Protein AF-A0AA35ZVD7-F1 (afdb_monomer_lite)

InterPro domains:
  IPR004254 AdipoR/Haemolysin-III-related [PF03006] (56-273)
  IPR007244 NAA35-like [PTHR21373] (325-1033)
  IPR057982 NAA35-like, TPR repeats [PF25789] (661-1029)
  IPR057983 NAA35-like, N-terminal [PF04112] (349-490)

Radius of gyration: 40.8 Å; chains: 1; bounding box: 111×125×121 Å

Structure (mmCIF, N/CA/C/O backbone):
data_AF-A0AA35ZVD7-F1
#
_entry.id   AF-A0AA35ZVD7-F1
#
loop_
_atom_site.group_PDB
_atom_site.id
_atom_site.type_symbol
_atom_site.label_atom_id
_atom_site.label_alt_id
_atom_site.label_comp_id
_atom_site.label_asym_id
_atom_site.label_entity_id
_atom_site.label_seq_id
_atom_site.pdbx_PDB_ins_code
_atom_site.Cartn_x
_atom_site.Cartn_y
_atom_site.Cartn_z
_atom_site.occupancy
_atom_site.B_iso_or_equiv
_atom_site.auth_seq_id
_atom_site.auth_comp_id
_atom_site.auth_asym_id
_atom_site.auth_atom_id
_atom_site.pdbx_PDB_model_num
ATOM 1 N N . MET A 1 1 ? -14.510 86.264 -6.634 1.00 28.19 1 MET A N 1
ATOM 2 C CA . MET A 1 1 ? -15.095 85.930 -5.329 1.00 28.19 1 MET A CA 1
ATOM 3 C C . MET A 1 1 ? -15.800 84.609 -5.519 1.00 28.19 1 MET A C 1
ATOM 5 O O . MET A 1 1 ? -16.513 84.495 -6.506 1.00 28.19 1 MET A O 1
ATOM 9 N N . ASP A 1 2 ? -15.411 83.660 -4.677 1.00 25.95 2 ASP A N 1
ATOM 10 C CA . ASP A 1 2 ? -15.998 82.373 -4.293 1.00 25.95 2 ASP A CA 1
ATOM 11 C C . ASP A 1 2 ? -17.153 81.726 -5.066 1.00 25.95 2 ASP A C 1
ATOM 13 O O . ASP A 1 2 ? -18.082 82.364 -5.548 1.00 25.95 2 ASP A O 1
ATOM 17 N N . GLU A 1 3 ? -17.037 80.394 -5.081 1.00 31.12 3 GLU A N 1
ATOM 18 C CA . GLU A 1 3 ? -18.076 79.380 -4.863 1.00 31.12 3 GLU A CA 1
ATOM 19 C C . GLU A 1 3 ? -19.542 79.811 -5.010 1.00 31.12 3 GLU A C 1
ATOM 21 O O . GLU A 1 3 ? -20.066 80.603 -4.233 1.00 31.12 3 GLU A O 1
ATOM 26 N N . THR A 1 4 ? -20.269 79.133 -5.902 1.00 28.36 4 THR A N 1
ATOM 27 C CA . THR A 1 4 ? -21.246 78.101 -5.493 1.00 28.36 4 THR A CA 1
ATOM 28 C C . THR A 1 4 ? -21.819 77.356 -6.710 1.00 28.36 4 THR A C 1
ATOM 30 O O . THR A 1 4 ? -22.238 77.949 -7.698 1.00 28.36 4 THR A O 1
ATOM 33 N N . GLU A 1 5 ? -21.713 76.028 -6.607 1.00 33.56 5 GLU A N 1
ATOM 34 C CA . GLU A 1 5 ? -22.458 74.899 -7.193 1.00 33.56 5 GLU A CA 1
ATOM 35 C C . GLU A 1 5 ? -23.490 75.118 -8.316 1.00 33.56 5 GLU A C 1
ATOM 37 O O . GLU A 1 5 ? -24.413 75.902 -8.165 1.00 33.56 5 GLU A O 1
ATOM 42 N N . PHE A 1 6 ? -23.454 74.258 -9.351 1.00 29.22 6 PHE A N 1
ATOM 43 C CA . PHE A 1 6 ? -24.623 73.448 -9.752 1.00 29.22 6 PHE A CA 1
ATOM 44 C C . PHE A 1 6 ? -24.225 72.237 -10.633 1.00 29.22 6 PHE A C 1
ATOM 46 O O . PHE A 1 6 ? -23.648 72.363 -11.710 1.00 29.22 6 PHE A O 1
ATOM 53 N N . LEU A 1 7 ? -24.552 71.058 -10.101 1.00 28.48 7 LEU A N 1
ATOM 54 C CA . LEU A 1 7 ? -24.680 69.704 -10.661 1.00 28.48 7 LEU A CA 1
ATOM 55 C C . LEU A 1 7 ? -24.665 69.520 -12.199 1.00 28.48 7 LEU A C 1
ATOM 57 O O . LEU A 1 7 ? -25.616 69.886 -12.883 1.00 28.48 7 LEU A O 1
ATOM 61 N N . ASN A 1 8 ? -23.653 68.796 -12.703 1.00 26.61 8 ASN A N 1
ATOM 62 C CA . ASN A 1 8 ? -23.820 67.567 -13.508 1.00 26.61 8 ASN A CA 1
ATOM 63 C C . ASN A 1 8 ? -22.451 66.958 -13.871 1.00 26.61 8 ASN A C 1
ATOM 65 O O . ASN A 1 8 ? -21.873 67.238 -14.919 1.00 26.61 8 ASN A O 1
ATOM 69 N N . SER A 1 9 ? -21.930 66.081 -13.013 1.00 36.81 9 SER A N 1
ATOM 70 C CA . SER A 1 9 ? -20.826 65.188 -13.373 1.00 36.81 9 SER A CA 1
ATOM 71 C C . SER A 1 9 ? -20.888 63.909 -12.551 1.00 36.81 9 SER A C 1
ATOM 73 O O . SER A 1 9 ? -20.740 63.961 -11.333 1.00 36.81 9 SER A O 1
ATOM 75 N N . SER A 1 10 ? -21.041 62.761 -13.206 1.00 28.06 10 SER A N 1
ATOM 76 C CA . SER A 1 10 ? -20.527 61.482 -12.704 1.00 28.06 10 SER A CA 1
ATOM 77 C C . SER A 1 10 ? -20.403 60.482 -13.877 1.00 28.06 10 SER A C 1
ATOM 79 O O . SER A 1 10 ? -20.998 60.721 -14.928 1.00 28.06 10 SER A O 1
ATOM 81 N N . PRO A 1 11 ? -19.528 59.466 -13.785 1.00 47.19 11 PRO A N 1
ATOM 82 C CA . PRO A 1 11 ? -18.346 59.357 -14.644 1.00 47.19 11 PRO A CA 1
ATOM 83 C C . PRO A 1 11 ? -18.319 58.032 -15.431 1.00 47.19 11 PRO A C 1
ATOM 85 O O . PRO A 1 11 ? -19.224 57.224 -15.272 1.00 47.19 11 PRO A O 1
ATOM 88 N N . THR A 1 12 ? -17.264 57.822 -16.237 1.00 31.09 12 THR A N 1
ATOM 89 C CA . THR A 1 12 ? -16.714 56.561 -16.827 1.00 31.09 12 THR A CA 1
ATOM 90 C C . THR A 1 12 ? -16.423 56.775 -18.322 1.00 31.09 12 THR A C 1
ATOM 92 O O . THR A 1 12 ? -17.216 57.372 -19.031 1.00 31.09 12 THR A O 1
ATOM 95 N N . GLU A 1 13 ? -15.299 56.414 -18.935 1.00 32.09 13 GLU A N 1
ATOM 96 C CA . GLU A 1 13 ? -14.063 55.740 -18.544 1.00 32.09 13 GLU A CA 1
ATOM 97 C C . GLU A 1 13 ? -13.020 56.112 -19.622 1.00 32.09 13 GLU A C 1
ATOM 99 O O . GLU A 1 13 ? -13.260 55.939 -20.820 1.00 32.09 13 GLU A O 1
ATOM 104 N N . LYS A 1 14 ? -11.841 56.615 -19.241 1.00 36.50 14 LYS A N 1
ATOM 105 C CA . LYS A 1 14 ? -10.710 56.752 -20.174 1.00 36.50 14 LYS A CA 1
ATOM 106 C C . LYS A 1 14 ? -10.025 55.387 -20.319 1.00 36.50 14 LYS A C 1
ATOM 108 O O . LYS A 1 14 ? -9.198 55.032 -19.486 1.00 36.50 14 LYS A O 1
ATOM 113 N N . LYS A 1 15 ? -10.320 54.638 -21.389 1.00 37.03 15 LYS A N 1
ATOM 114 C CA . LYS A 1 15 ? -9.547 53.440 -21.772 1.00 37.03 15 LYS A CA 1
ATOM 115 C C . LYS A 1 15 ? -8.160 53.840 -22.293 1.00 37.03 15 LYS A C 1
ATOM 117 O O . LYS A 1 15 ? -8.038 54.525 -23.308 1.00 37.03 15 LYS A O 1
ATOM 122 N N . GLY A 1 16 ? -7.114 53.405 -21.590 1.00 35.59 16 GLY A N 1
ATOM 123 C CA . GLY A 1 16 ? -5.718 53.556 -22.002 1.00 35.59 16 GLY A CA 1
ATOM 124 C C . GLY A 1 16 ? -5.433 52.827 -23.320 1.00 35.59 16 GLY A C 1
ATOM 125 O O . GLY A 1 16 ? -5.733 51.646 -23.469 1.00 35.59 16 GLY A O 1
ATOM 126 N N . ARG A 1 17 ? -4.861 53.541 -24.296 1.00 40.31 17 ARG A N 1
ATOM 127 C CA . ARG A 1 17 ? -4.419 52.998 -25.591 1.00 40.31 17 ARG A CA 1
ATOM 128 C C . ARG A 1 17 ? -3.200 52.085 -25.402 1.00 40.31 17 ARG A C 1
ATOM 130 O O . ARG A 1 17 ? -2.140 52.568 -25.005 1.00 40.31 17 ARG A O 1
ATOM 137 N N . ASN A 1 18 ? -3.322 50.806 -25.769 1.00 44.69 18 ASN A N 1
ATOM 138 C CA . ASN A 1 18 ? -2.170 49.931 -26.014 1.00 44.69 18 ASN A CA 1
ATOM 139 C C . ASN A 1 18 ? -1.314 50.530 -27.141 1.00 44.69 18 ASN A C 1
ATOM 141 O O . ASN A 1 18 ? -1.827 50.819 -28.220 1.00 44.69 18 ASN A O 1
ATOM 145 N N . LYS A 1 19 ? -0.014 50.731 -26.891 1.00 56.06 19 LYS A N 1
ATOM 146 C CA . LYS A 1 19 ? 0.906 51.418 -27.817 1.00 56.06 19 LYS A CA 1
ATOM 147 C C . LYS A 1 19 ? 1.188 50.665 -29.132 1.00 56.06 19 LYS A C 1
ATOM 149 O O . LYS A 1 19 ? 1.753 51.281 -30.025 1.00 56.06 19 LYS A O 1
ATOM 154 N N . PHE A 1 20 ? 0.769 49.402 -29.278 1.00 67.62 20 PHE A N 1
ATOM 155 C CA . PHE A 1 20 ? 0.958 48.590 -30.491 1.00 67.62 20 PHE A CA 1
ATOM 156 C C . PHE A 1 20 ? -0.209 47.594 -30.681 1.00 67.62 20 PHE A C 1
ATOM 158 O O . PHE A 1 20 ? -0.168 46.499 -30.118 1.00 67.62 20 PHE A O 1
ATOM 165 N N . PRO A 1 21 ? -1.289 47.961 -31.398 1.00 76.62 21 PRO A N 1
ATOM 166 C CA . PRO A 1 21 ? -2.411 47.058 -31.655 1.00 76.62 21 PRO A CA 1
ATOM 167 C C . PRO A 1 21 ? -2.059 45.995 -32.709 1.00 76.62 21 PRO A C 1
ATOM 169 O O . PRO A 1 21 ? -1.256 46.241 -33.608 1.00 76.62 21 PRO A O 1
ATOM 172 N N . LEU A 1 22 ? -2.677 44.816 -32.599 1.00 84.81 22 LEU A N 1
ATOM 173 C CA . LEU A 1 22 ? -2.653 43.802 -33.655 1.00 84.81 22 LEU A CA 1
ATOM 174 C C . LEU A 1 22 ? -3.638 44.189 -34.762 1.00 84.81 22 LEU A C 1
ATOM 176 O O . LEU A 1 22 ? -4.747 44.636 -34.467 1.00 84.81 22 LEU A O 1
ATOM 180 N N . LEU A 1 23 ? -3.230 43.998 -36.012 1.00 84.69 23 LEU A N 1
ATOM 181 C CA . LEU A 1 23 ? -3.946 44.471 -37.195 1.00 84.69 23 LEU A CA 1
ATOM 182 C C . LEU A 1 23 ? -4.784 43.371 -37.853 1.00 84.69 23 LEU A C 1
ATOM 184 O O . LEU A 1 23 ? -4.525 42.169 -37.685 1.00 84.69 23 LEU A O 1
ATOM 188 N N . ARG A 1 24 ? -5.778 43.798 -38.633 1.00 83.38 24 ARG A N 1
ATOM 189 C CA . ARG A 1 24 ? -6.514 42.940 -39.574 1.00 83.38 24 ARG A CA 1
ATOM 190 C C . ARG A 1 24 ? -5.778 42.810 -40.906 1.00 83.38 24 ARG A C 1
ATOM 192 O O . ARG A 1 24 ? -4.927 43.637 -41.227 1.00 83.38 24 ARG A O 1
ATOM 199 N N . TYR A 1 25 ? -6.114 41.791 -41.697 1.00 82.06 25 TYR A N 1
ATOM 200 C CA . TYR A 1 25 ? -5.490 41.558 -43.005 1.00 82.06 25 TYR A CA 1
ATOM 201 C C . TYR A 1 25 ? -5.606 42.776 -43.932 1.00 82.06 25 TYR A C 1
ATOM 203 O O . TYR A 1 25 ? -4.651 43.127 -44.626 1.00 82.06 25 TYR A O 1
ATOM 211 N N . GLU A 1 26 ? -6.748 43.466 -43.918 1.00 84.50 26 GLU A N 1
ATOM 212 C CA . GLU A 1 26 ? -6.998 44.627 -44.776 1.00 84.50 26 GLU A CA 1
ATOM 213 C C . GLU A 1 26 ? -6.080 45.813 -44.437 1.00 84.50 26 GLU A C 1
ATOM 215 O O . GLU A 1 26 ? -5.682 46.557 -45.340 1.00 84.50 26 GLU A O 1
ATOM 220 N N . GLU A 1 27 ? -5.706 45.936 -43.160 1.00 84.25 27 GLU A N 1
ATOM 221 C CA . GLU A 1 27 ? -4.898 47.014 -42.574 1.00 84.25 27 GLU A CA 1
ATOM 222 C C . GLU A 1 27 ? -3.385 46.810 -42.774 1.00 84.25 27 GLU A C 1
ATOM 224 O O . GLU A 1 27 ? -2.593 47.706 -42.479 1.00 84.25 27 GLU A O 1
ATOM 229 N N . LEU A 1 28 ? -2.962 45.647 -43.283 1.00 83.44 28 LEU A N 1
ATOM 230 C CA . LEU A 1 28 ? -1.552 45.345 -43.518 1.00 83.44 28 LEU A CA 1
ATOM 231 C C . LEU A 1 28 ? -0.959 46.157 -44.683 1.00 83.44 28 LEU A C 1
ATOM 233 O O . LEU A 1 28 ? -1.614 46.345 -45.716 1.00 83.44 28 LEU A O 1
ATOM 237 N N . PRO A 1 29 ? 0.331 46.526 -44.602 1.00 85.00 29 PRO A N 1
ATOM 238 C CA . PRO A 1 29 ? 1.085 46.974 -45.763 1.00 85.00 29 PRO A CA 1
ATOM 239 C C . PRO A 1 29 ? 1.097 45.920 -46.880 1.00 85.00 29 PRO A C 1
ATOM 241 O O . PRO A 1 29 ? 1.229 44.723 -46.626 1.00 85.00 29 PRO A O 1
ATOM 244 N N . GLU A 1 30 ? 1.049 46.366 -48.137 1.00 80.81 30 GLU A N 1
ATOM 245 C CA . GLU A 1 30 ? 0.913 45.493 -49.318 1.00 80.81 30 GLU A CA 1
ATOM 246 C C . GLU A 1 30 ? 2.005 44.412 -49.425 1.00 80.81 30 GLU A C 1
ATOM 248 O O . GLU A 1 30 ? 1.771 43.314 -49.922 1.00 80.81 30 GLU A O 1
ATOM 253 N N . TYR A 1 31 ? 3.210 44.690 -48.922 1.00 79.12 31 TYR A N 1
ATOM 254 C CA . TYR A 1 31 ? 4.318 43.734 -48.938 1.00 79.12 31 TYR A CA 1
ATOM 255 C C . TYR A 1 31 ? 4.175 42.593 -47.909 1.00 79.12 31 TYR A C 1
ATOM 257 O O . TYR A 1 31 ? 4.904 41.610 -48.021 1.00 79.12 31 TYR A O 1
ATOM 265 N N . MET A 1 32 ? 3.271 42.710 -46.925 1.00 78.00 32 MET A N 1
ATOM 266 C CA . MET A 1 32 ? 2.995 41.698 -45.889 1.00 78.00 32 MET A CA 1
ATOM 267 C C . MET A 1 32 ? 1.715 40.889 -46.151 1.00 78.00 32 MET A C 1
ATOM 269 O O . MET A 1 32 ? 1.467 39.896 -45.467 1.00 78.00 32 MET A O 1
ATOM 273 N N . LYS A 1 33 ? 0.902 41.284 -47.139 1.00 79.25 33 LYS A N 1
ATOM 274 C CA . LYS A 1 33 ? -0.359 40.624 -47.512 1.00 79.25 33 LYS A CA 1
ATOM 275 C C . LYS A 1 33 ? -0.117 39.304 -48.253 1.00 79.25 33 LYS A C 1
ATOM 277 O O . LYS A 1 33 ? -0.382 39.188 -49.447 1.00 79.25 33 LYS A O 1
ATOM 282 N N . ASP A 1 34 ? 0.391 38.289 -47.551 1.00 71.38 34 ASP A N 1
ATOM 283 C CA . ASP A 1 34 ? 0.701 36.995 -48.171 1.00 71.38 34 ASP A CA 1
ATOM 284 C C . ASP A 1 34 ? -0.496 36.032 -48.210 1.00 71.38 34 ASP A C 1
ATOM 286 O O . ASP A 1 34 ? -0.773 35.473 -49.269 1.00 71.38 34 ASP A O 1
ATOM 290 N N . ASN A 1 35 ? -1.240 35.851 -47.111 1.00 77.31 35 ASN A N 1
ATOM 291 C CA . ASN A 1 35 ? -2.345 34.883 -47.017 1.00 77.31 35 ASN A CA 1
ATOM 292 C C . ASN A 1 35 ? -3.684 35.555 -46.664 1.00 77.31 35 ASN A C 1
ATOM 294 O O . ASN A 1 35 ? -3.899 35.918 -45.515 1.00 77.31 35 ASN A O 1
ATOM 298 N N . GLU A 1 36 ? -4.581 35.681 -47.647 1.00 80.06 36 GLU A N 1
ATOM 299 C CA . GLU A 1 36 ? -5.901 36.332 -47.518 1.00 80.06 36 GLU A CA 1
ATOM 300 C C . GLU A 1 36 ? -6.902 35.582 -46.624 1.00 80.06 36 GLU A C 1
ATOM 302 O O . GLU A 1 36 ? -7.931 36.138 -46.252 1.00 80.06 36 GLU A O 1
ATOM 307 N N . TYR A 1 37 ? -6.616 34.328 -46.261 1.00 76.94 37 TYR A N 1
ATOM 308 C CA . TYR A 1 37 ? -7.514 33.507 -45.442 1.00 76.94 37 TYR A CA 1
ATOM 309 C C . TYR A 1 37 ? -7.301 33.685 -43.927 1.00 76.94 37 TYR A C 1
ATOM 311 O O . TYR A 1 37 ? -8.153 33.291 -43.123 1.00 76.94 37 TYR A O 1
ATOM 319 N N . ILE A 1 38 ? -6.185 34.304 -43.522 1.00 79.06 38 ILE A N 1
ATOM 320 C CA . ILE A 1 38 ? -5.900 34.679 -42.133 1.00 79.06 38 ILE A CA 1
ATOM 321 C C . ILE A 1 38 ? -6.329 36.137 -41.965 1.00 79.06 38 ILE A C 1
ATOM 323 O O . ILE A 1 38 ? -5.756 37.029 -42.573 1.00 79.06 38 ILE A O 1
ATOM 327 N N . LEU A 1 39 ? -7.366 36.383 -41.160 1.00 76.19 39 LEU A N 1
ATOM 328 C CA . LEU A 1 39 ? -8.062 37.679 -41.173 1.00 76.19 39 LEU A CA 1
ATOM 329 C C . LEU A 1 39 ? -7.593 38.664 -40.088 1.00 76.19 39 LEU A C 1
ATOM 331 O O . LEU A 1 39 ? -7.754 39.869 -40.251 1.00 76.19 39 LEU A O 1
ATOM 335 N N . ASN A 1 40 ? -7.038 38.183 -38.970 1.00 78.31 40 ASN A N 1
ATOM 336 C CA . ASN A 1 40 ? -6.751 38.997 -37.778 1.00 78.31 40 ASN A CA 1
ATOM 337 C C . ASN A 1 40 ? -5.407 38.611 -37.125 1.00 78.31 40 ASN A C 1
ATOM 339 O O . ASN A 1 40 ? -4.826 37.582 -37.464 1.00 78.31 40 ASN A O 1
ATOM 343 N N . TYR A 1 41 ? -4.986 39.387 -36.116 1.00 83.62 41 TYR A N 1
ATOM 344 C CA . TYR A 1 41 ? -3.819 39.139 -35.249 1.00 83.62 41 TYR A CA 1
ATOM 345 C C . TYR A 1 41 ? -2.442 39.361 -35.901 1.00 83.62 41 TYR A C 1
ATOM 347 O O . TYR A 1 41 ? -1.462 38.725 -35.505 1.00 83.62 41 TYR A O 1
ATOM 355 N N . TYR A 1 42 ? -2.339 40.281 -36.863 1.00 82.69 42 TYR A N 1
ATOM 356 C CA . TYR A 1 42 ? -1.067 40.607 -37.511 1.00 82.69 42 TYR A CA 1
ATOM 357 C C . TYR A 1 42 ? -0.229 41.632 -36.745 1.00 82.69 42 TYR A C 1
ATOM 359 O O . TYR A 1 42 ? -0.751 42.578 -36.155 1.00 82.69 42 TYR A O 1
ATOM 367 N N . ARG A 1 43 ? 1.096 41.482 -36.829 1.00 88.75 43 ARG A N 1
ATOM 368 C CA . ARG A 1 43 ? 2.084 42.476 -36.382 1.00 88.75 43 ARG A CA 1
ATOM 369 C C . ARG A 1 43 ? 2.632 43.220 -37.599 1.00 88.75 43 ARG A C 1
ATOM 371 O O . ARG A 1 43 ? 3.093 42.568 -38.531 1.00 88.75 43 ARG A O 1
ATOM 378 N N . ALA A 1 44 ? 2.653 44.550 -37.575 1.00 86.69 44 ALA A N 1
ATOM 379 C CA . ALA A 1 44 ? 3.303 45.359 -38.605 1.00 86.69 44 ALA A CA 1
ATOM 380 C C . ALA A 1 44 ? 3.939 46.612 -37.993 1.00 86.69 44 ALA A C 1
ATOM 382 O O . ALA A 1 44 ? 3.381 47.203 -37.072 1.00 86.69 44 ALA A O 1
ATOM 383 N N . GLU A 1 45 ? 5.103 46.997 -38.512 1.00 85.12 45 GLU A N 1
ATOM 384 C CA . GLU A 1 45 ? 5.879 48.184 -38.126 1.00 85.12 45 GLU A CA 1
ATOM 385 C C . GLU A 1 45 ? 6.317 48.213 -36.647 1.00 85.12 45 GLU A C 1
ATOM 387 O O . GLU A 1 45 ? 6.484 49.269 -36.036 1.00 85.12 45 GLU A O 1
ATOM 392 N N . TRP A 1 46 ? 6.531 47.040 -36.040 1.00 87.12 46 TRP A N 1
ATOM 393 C CA . TRP A 1 46 ? 7.020 46.936 -34.658 1.00 87.12 46 TRP A CA 1
ATOM 394 C C . TRP A 1 46 ? 8.537 47.140 -34.604 1.00 87.12 46 TRP A C 1
ATOM 396 O O . TRP A 1 46 ? 9.263 46.704 -35.493 1.00 87.12 46 TRP A O 1
ATOM 406 N N . SER A 1 47 ? 9.071 47.771 -33.550 1.00 87.00 47 SER A N 1
ATOM 407 C CA . SER A 1 47 ? 10.532 47.852 -33.382 1.00 87.00 47 SER A CA 1
ATOM 408 C C . SER A 1 47 ? 11.132 46.481 -33.038 1.00 87.00 47 SER A C 1
ATOM 410 O O . SER A 1 47 ? 10.436 45.631 -32.486 1.00 87.00 47 SER A O 1
ATOM 412 N N . LEU A 1 48 ? 12.428 46.267 -33.306 1.00 87.88 48 LEU A N 1
ATOM 413 C CA . LEU A 1 48 ? 13.107 44.987 -33.030 1.00 87.88 48 LEU A CA 1
ATOM 414 C C . LEU A 1 48 ? 12.917 44.504 -31.581 1.00 87.88 48 LEU A C 1
ATOM 416 O O . LEU A 1 48 ? 12.684 43.321 -31.356 1.00 87.88 48 LEU A O 1
ATOM 420 N N . ASN A 1 49 ? 12.928 45.420 -30.608 1.00 86.38 49 ASN A N 1
ATOM 421 C CA . ASN A 1 49 ? 12.698 45.081 -29.201 1.00 86.38 49 ASN A CA 1
ATOM 422 C C . ASN A 1 49 ? 11.272 44.568 -28.954 1.00 86.38 49 ASN A C 1
ATOM 424 O O . ASN A 1 49 ? 11.088 43.594 -28.233 1.00 86.38 49 ASN A O 1
ATOM 428 N N . HIS A 1 50 ? 10.261 45.186 -29.571 1.00 85.19 50 HIS A N 1
ATOM 429 C CA . HIS A 1 50 ? 8.875 44.728 -29.437 1.00 85.19 50 HIS A CA 1
ATOM 430 C C . HIS A 1 50 ? 8.640 43.422 -30.198 1.00 85.19 50 HIS A C 1
ATOM 432 O O . HIS A 1 50 ? 7.931 42.551 -29.703 1.00 85.19 50 HIS A O 1
ATOM 438 N N . ALA A 1 51 ? 9.271 43.254 -31.363 1.00 87.56 51 ALA A N 1
ATOM 439 C CA . ALA A 1 51 ? 9.279 41.988 -32.086 1.00 87.56 51 ALA A CA 1
ATOM 440 C C . ALA A 1 51 ? 9.895 40.868 -31.228 1.00 87.56 51 ALA A C 1
ATOM 442 O O . ALA A 1 51 ? 9.305 39.802 -31.117 1.00 87.56 51 ALA A O 1
ATOM 443 N N . PHE A 1 52 ? 10.996 41.119 -30.517 1.00 88.38 52 PHE A N 1
ATOM 444 C CA . PHE A 1 52 ? 11.578 40.134 -29.600 1.00 88.38 52 PHE A CA 1
ATOM 445 C C . PHE A 1 52 ? 10.664 39.816 -28.403 1.00 88.38 52 PHE A C 1
ATOM 447 O O . PHE A 1 52 ? 10.414 38.651 -28.108 1.00 88.38 52 PHE A O 1
ATOM 454 N N . VAL A 1 53 ? 10.085 40.833 -27.753 1.00 86.88 53 VAL A N 1
ATOM 455 C CA . VAL A 1 53 ? 9.130 40.643 -26.639 1.00 86.88 53 VAL A CA 1
ATOM 456 C C . VAL A 1 53 ? 7.875 39.882 -27.082 1.00 86.88 53 VAL A C 1
ATOM 458 O O . VAL A 1 53 ? 7.262 39.172 -26.286 1.00 86.88 53 VAL A O 1
ATOM 461 N N . SER A 1 54 ? 7.512 39.966 -28.364 1.00 86.19 54 SER A N 1
ATOM 462 C CA . SER A 1 54 ? 6.349 39.265 -28.905 1.00 86.19 54 SER A CA 1
ATOM 463 C C . SER A 1 54 ? 6.459 37.738 -28.908 1.00 86.19 54 SER A C 1
ATOM 465 O O . SER A 1 54 ? 5.435 37.086 -29.073 1.00 86.19 54 SER A O 1
ATOM 467 N N . LEU A 1 55 ? 7.637 37.163 -28.613 1.00 84.88 55 LEU A N 1
ATOM 468 C CA . LEU A 1 55 ? 7.787 35.730 -28.311 1.00 84.88 55 LEU A CA 1
ATOM 469 C C . LEU A 1 55 ? 6.795 35.242 -27.243 1.00 84.88 55 LEU A C 1
ATOM 471 O O . LEU A 1 55 ? 6.363 34.090 -27.280 1.00 84.88 55 LEU A O 1
ATOM 475 N N . PHE A 1 56 ? 6.418 36.131 -26.321 1.00 84.56 56 PHE A N 1
ATOM 476 C CA . PHE A 1 56 ? 5.490 35.862 -25.224 1.00 84.56 56 PHE A CA 1
ATOM 477 C C . PHE A 1 56 ? 4.071 36.403 -25.480 1.00 84.56 56 PHE A C 1
ATOM 479 O O . PHE A 1 56 ? 3.252 36.444 -24.564 1.00 84.56 56 PHE A O 1
ATOM 486 N N . LEU A 1 57 ? 3.764 36.836 -26.709 1.00 78.94 57 LEU A N 1
ATOM 487 C CA . LEU A 1 57 ? 2.450 37.339 -27.118 1.00 78.94 57 LEU A CA 1
ATOM 488 C C . LEU A 1 57 ? 1.817 36.412 -28.165 1.00 78.94 57 LEU A C 1
ATOM 490 O O . LEU A 1 57 ? 2.495 35.856 -29.024 1.00 78.94 57 LEU A O 1
ATOM 494 N N . CYS A 1 58 ? 0.490 36.280 -28.124 1.00 78.88 58 CYS A N 1
ATOM 495 C CA . CYS A 1 58 ? -0.259 35.500 -29.110 1.00 78.88 58 CYS A CA 1
ATOM 496 C C . CYS A 1 58 ? -0.580 36.344 -30.352 1.00 78.88 58 CYS A C 1
ATOM 498 O O . CYS A 1 58 ? -1.283 37.352 -30.267 1.00 78.88 58 CYS A O 1
ATOM 500 N N . HIS A 1 59 ? -0.078 35.916 -31.507 1.00 80.88 59 HIS A N 1
ATOM 501 C CA . HIS A 1 59 ? -0.272 36.546 -32.809 1.00 80.88 59 HIS A CA 1
ATOM 502 C C . HIS A 1 59 ? -0.179 35.506 -33.942 1.00 80.88 59 HIS A C 1
ATOM 504 O O . HIS A 1 59 ? 0.172 34.349 -33.715 1.00 80.88 59 HIS A O 1
ATOM 510 N N . ASN A 1 60 ? -0.452 35.916 -35.184 1.00 80.19 60 ASN A N 1
ATOM 511 C CA . ASN A 1 60 ? -0.500 35.024 -36.351 1.00 80.19 60 ASN A CA 1
ATOM 512 C C . ASN A 1 60 ? 0.803 34.219 -36.589 1.00 80.19 60 ASN A C 1
ATOM 514 O O . ASN A 1 60 ? 0.748 33.091 -37.058 1.00 80.19 60 ASN A O 1
ATOM 518 N N . GLU A 1 61 ? 1.964 34.784 -36.238 1.00 79.75 61 GLU A N 1
ATOM 519 C CA . GLU A 1 61 ? 3.276 34.123 -36.383 1.00 79.75 61 GLU A CA 1
ATOM 520 C C . GLU A 1 61 ? 3.759 33.328 -35.149 1.00 79.75 61 GLU A C 1
ATOM 522 O O . GLU A 1 61 ? 4.859 32.784 -35.188 1.00 79.75 61 GLU A O 1
ATOM 527 N N . SER A 1 62 ? 3.018 33.271 -34.030 1.00 78.38 62 SER A N 1
ATOM 528 C CA . SER A 1 62 ? 3.565 32.729 -32.767 1.00 78.38 62 SER A CA 1
ATOM 529 C C . SER A 1 62 ? 3.980 31.260 -32.899 1.00 78.38 62 SER A C 1
ATOM 531 O O . SER A 1 62 ? 5.062 30.883 -32.456 1.00 78.38 62 SER A O 1
ATOM 533 N N . LEU A 1 63 ? 3.156 30.440 -33.558 1.00 75.19 63 LEU A N 1
ATOM 534 C CA . LEU A 1 63 ? 3.461 29.026 -33.791 1.00 75.19 63 LEU A CA 1
ATOM 535 C C . LEU A 1 63 ? 4.609 28.837 -34.786 1.00 75.19 63 LEU A C 1
ATOM 537 O O . LEU A 1 63 ? 5.478 28.009 -34.532 1.00 75.19 63 LEU A O 1
ATOM 541 N N . ASN A 1 64 ? 4.676 29.639 -35.853 1.00 77.94 64 ASN A N 1
ATOM 542 C CA . ASN A 1 64 ? 5.799 29.609 -36.799 1.00 77.94 64 ASN A CA 1
ATOM 543 C C . ASN A 1 64 ? 7.141 29.848 -36.097 1.00 77.94 64 ASN A C 1
ATOM 545 O O . ASN A 1 64 ? 8.128 29.179 -36.388 1.00 77.94 64 ASN A O 1
ATOM 549 N N . ILE A 1 65 ? 7.174 30.780 -35.139 1.00 82.62 65 ILE A N 1
ATOM 550 C CA . ILE A 1 65 ? 8.390 31.068 -34.374 1.00 82.62 65 ILE A CA 1
ATOM 551 C C . ILE A 1 65 ? 8.726 29.900 -33.442 1.00 82.62 65 ILE A C 1
ATOM 553 O O . ILE A 1 65 ? 9.835 29.375 -33.493 1.00 82.62 65 ILE A O 1
ATOM 557 N N . TRP A 1 66 ? 7.783 29.468 -32.600 1.00 80.44 66 TRP A N 1
ATOM 558 C CA . TRP A 1 66 ? 8.064 28.446 -31.586 1.00 80.44 66 TRP A CA 1
ATOM 559 C C . TRP A 1 66 ? 8.363 27.069 -32.184 1.00 80.44 66 TRP A C 1
ATOM 561 O O . TRP A 1 66 ? 9.264 26.390 -31.697 1.00 80.44 66 TRP A O 1
ATOM 571 N N . THR A 1 67 ? 7.677 26.665 -33.255 1.00 77.12 67 THR A N 1
ATOM 572 C CA . THR A 1 67 ? 7.932 25.372 -33.918 1.00 77.12 67 THR A CA 1
ATOM 573 C C . THR A 1 67 ? 9.347 25.296 -34.492 1.00 77.12 67 THR A C 1
ATOM 575 O O . THR A 1 67 ? 10.034 24.296 -34.286 1.00 77.12 67 THR A O 1
ATOM 578 N N . HIS A 1 68 ? 9.836 26.363 -35.127 1.00 81.12 68 HIS A N 1
ATOM 579 C CA . HIS A 1 68 ? 11.193 26.401 -35.671 1.00 81.12 68 HIS A CA 1
ATOM 580 C C . HIS A 1 68 ? 12.271 26.629 -34.600 1.00 81.12 68 HIS A C 1
ATOM 582 O O . HIS A 1 68 ? 13.349 26.047 -34.709 1.00 81.12 68 HIS A O 1
ATOM 588 N N . VAL A 1 69 ? 11.991 27.377 -33.525 1.00 84.06 69 VAL A N 1
ATOM 589 C CA . VAL A 1 69 ? 12.918 27.504 -32.382 1.00 84.06 69 VAL A CA 1
ATOM 590 C C . VAL A 1 69 ? 13.097 26.158 -31.679 1.00 84.06 69 VAL A C 1
ATOM 592 O O . VAL A 1 69 ? 14.228 25.757 -31.405 1.00 84.06 69 VAL A O 1
ATOM 595 N N . ILE A 1 70 ? 12.004 25.431 -31.429 1.00 82.50 70 ILE A N 1
ATOM 596 C CA . ILE A 1 70 ? 12.054 24.084 -30.844 1.00 82.50 70 ILE A CA 1
ATOM 597 C C . ILE A 1 70 ? 12.795 23.127 -31.784 1.00 82.50 70 ILE A C 1
ATOM 599 O O . ILE A 1 70 ? 13.663 22.385 -31.325 1.00 82.50 70 ILE A O 1
ATOM 603 N N . GLY A 1 71 ? 12.519 23.185 -33.092 1.00 78.12 71 GLY A N 1
ATOM 604 C CA . GLY A 1 71 ? 13.248 22.417 -34.105 1.00 78.12 71 GLY A CA 1
ATOM 605 C C . GLY A 1 71 ? 14.756 22.683 -34.070 1.00 78.12 71 GLY A C 1
ATOM 606 O O . GLY A 1 71 ? 15.548 21.745 -34.004 1.00 78.12 71 GLY A O 1
ATOM 607 N N . PHE A 1 72 ? 15.175 23.951 -34.011 1.00 86.31 72 PHE A N 1
ATOM 608 C CA . PHE A 1 72 ? 16.587 24.310 -33.871 1.00 86.31 72 PHE A CA 1
ATOM 609 C C . PHE A 1 72 ? 17.212 23.729 -32.598 1.00 86.31 72 PHE A C 1
ATOM 611 O O . PHE A 1 72 ? 18.279 23.121 -32.671 1.00 86.31 72 PHE A O 1
ATOM 618 N N . VAL A 1 73 ? 16.552 23.874 -31.444 1.00 85.81 73 VAL A N 1
ATOM 619 C CA . VAL A 1 73 ? 17.052 23.339 -30.167 1.00 85.81 73 VAL A CA 1
ATOM 620 C C . VAL A 1 73 ? 17.175 21.814 -30.218 1.00 85.81 73 VAL A C 1
ATOM 622 O O . VAL A 1 73 ? 18.185 21.278 -29.767 1.00 85.81 73 VAL A O 1
ATOM 625 N N . ALA A 1 74 ? 16.212 21.111 -30.818 1.00 80.69 74 ALA A N 1
ATOM 626 C CA . ALA A 1 74 ? 16.267 19.658 -30.977 1.00 80.69 74 ALA A CA 1
ATOM 627 C C . ALA A 1 74 ? 17.481 19.214 -31.816 1.00 80.69 74 ALA A C 1
ATOM 629 O O . ALA A 1 74 ? 18.235 18.333 -31.400 1.00 80.69 74 ALA A O 1
ATOM 630 N N . PHE A 1 75 ? 17.727 19.861 -32.960 1.00 81.12 75 PHE A N 1
ATOM 631 C CA . PHE A 1 75 ? 18.887 19.558 -33.808 1.00 81.12 75 PHE A CA 1
ATOM 632 C C . PHE A 1 75 ? 20.219 20.011 -33.190 1.00 81.12 75 PHE A C 1
ATOM 634 O O . PHE A 1 75 ? 21.245 19.364 -33.412 1.00 81.12 75 PHE A O 1
ATOM 641 N N . LEU A 1 76 ? 20.219 21.063 -32.368 1.00 86.06 76 LEU A N 1
ATOM 642 C CA . LEU A 1 76 ? 21.382 21.482 -31.586 1.00 86.06 76 LEU A CA 1
ATOM 643 C C . LEU A 1 76 ? 21.740 20.433 -30.527 1.00 86.06 76 LEU A C 1
ATOM 645 O O . LEU A 1 76 ? 22.902 20.044 -30.433 1.00 86.06 76 LEU A O 1
ATOM 649 N N . ILE A 1 77 ? 20.751 19.923 -29.786 1.00 82.00 77 ILE A N 1
ATOM 650 C CA . ILE A 1 77 ? 20.938 18.827 -28.822 1.00 82.00 77 ILE A CA 1
ATOM 651 C C . ILE A 1 77 ? 21.472 17.586 -29.538 1.00 82.00 77 ILE A C 1
ATOM 653 O O . ILE A 1 77 ? 22.453 17.001 -29.083 1.00 82.00 77 ILE A O 1
ATOM 657 N N . LEU A 1 78 ? 20.889 17.222 -30.686 1.00 76.38 78 LEU A N 1
ATOM 658 C CA . LEU A 1 78 ? 21.349 16.083 -31.481 1.00 76.38 78 LEU A CA 1
ATOM 659 C C . LEU A 1 78 ? 22.798 16.271 -31.960 1.00 76.38 78 LEU A C 1
ATOM 661 O O . LEU A 1 78 ? 23.589 15.331 -31.913 1.00 76.38 78 LEU A O 1
ATOM 665 N N . THR A 1 79 ? 23.178 17.485 -32.364 1.00 82.38 79 THR A N 1
ATOM 666 C CA . THR A 1 79 ? 24.552 17.810 -32.777 1.00 82.38 79 THR A CA 1
ATOM 667 C C . THR A 1 79 ? 25.530 17.726 -31.611 1.00 82.38 79 THR A C 1
ATOM 669 O O . THR A 1 79 ? 26.582 17.107 -31.750 1.00 82.38 79 THR A O 1
ATOM 672 N N . VAL A 1 80 ? 25.185 18.295 -30.451 1.00 79.94 80 VAL A N 1
ATOM 673 C CA . VAL A 1 80 ? 26.018 18.232 -29.241 1.00 79.94 80 VAL A CA 1
ATOM 674 C C . VAL A 1 80 ? 26.184 16.785 -28.786 1.00 79.94 80 VAL A C 1
ATOM 676 O O . VAL A 1 80 ? 27.314 16.369 -28.569 1.00 79.94 80 VAL A O 1
ATOM 679 N N . ALA A 1 81 ? 25.105 15.999 -28.738 1.00 72.06 81 ALA A N 1
ATOM 680 C CA . ALA A 1 81 ? 25.153 14.580 -28.383 1.00 72.06 81 ALA A CA 1
ATOM 681 C C . ALA A 1 81 ? 26.083 13.770 -29.307 1.00 72.06 81 ALA A C 1
ATOM 683 O O . ALA A 1 81 ? 26.826 12.912 -28.836 1.00 72.06 81 ALA A O 1
ATOM 684 N N . ASN A 1 82 ? 26.089 14.078 -30.611 1.00 68.62 82 ASN A N 1
ATOM 685 C CA . ASN A 1 82 ? 26.981 13.438 -31.583 1.00 68.62 82 ASN A CA 1
ATOM 686 C C . ASN A 1 82 ? 28.439 13.945 -31.519 1.00 68.62 82 ASN A C 1
ATOM 688 O O . ASN A 1 82 ? 29.341 13.204 -31.907 1.00 68.62 82 ASN A O 1
ATOM 692 N N . LEU A 1 83 ? 28.691 15.178 -31.054 1.00 70.12 83 LEU A N 1
ATOM 693 C CA . LEU A 1 83 ? 30.040 15.756 -30.913 1.00 70.12 83 LEU A CA 1
ATOM 694 C C . LEU A 1 83 ? 30.739 15.357 -29.610 1.00 70.12 83 LEU A C 1
ATOM 696 O O . LEU A 1 83 ? 31.958 15.216 -29.598 1.00 70.12 83 LEU A O 1
ATOM 700 N N . THR A 1 84 ? 29.999 15.206 -28.511 1.00 60.38 84 THR A N 1
ATOM 701 C CA . THR A 1 84 ? 30.569 14.958 -27.176 1.00 60.38 84 THR A CA 1
ATOM 702 C C . THR A 1 84 ? 30.687 13.474 -26.823 1.00 60.38 84 THR A C 1
ATOM 704 O O . THR A 1 84 ? 30.975 13.151 -25.675 1.00 60.38 84 THR A O 1
ATOM 707 N N . GLU A 1 85 ? 30.453 12.573 -27.787 1.00 52.38 85 GLU A N 1
ATOM 708 C CA . GLU A 1 85 ? 30.374 11.115 -27.580 1.00 52.38 85 GLU A CA 1
ATOM 709 C C . GLU A 1 85 ? 29.471 10.711 -26.398 1.00 52.38 85 GLU A C 1
ATOM 711 O O . GLU A 1 85 ? 29.646 9.662 -25.776 1.00 52.38 85 GLU A O 1
ATOM 716 N N . PHE A 1 86 ? 28.462 11.532 -26.085 1.00 47.84 86 PHE A N 1
ATOM 717 C CA . PHE A 1 86 ? 27.459 11.222 -25.075 1.00 47.84 86 PHE A CA 1
ATOM 718 C C . PHE A 1 86 ? 26.480 10.186 -25.640 1.00 47.84 86 PHE A C 1
ATOM 720 O O . PHE A 1 86 ? 25.368 10.505 -26.060 1.00 47.84 86 PHE A O 1
ATOM 727 N N . TYR A 1 87 ? 26.876 8.914 -25.592 1.00 43.22 87 TYR A N 1
ATOM 728 C CA . TYR A 1 87 ? 26.000 7.768 -25.867 1.00 43.22 87 TYR A CA 1
ATOM 729 C C . TYR A 1 87 ? 24.695 7.793 -25.037 1.00 43.22 87 TYR A C 1
ATOM 731 O O . TYR A 1 87 ? 23.705 7.196 -25.437 1.00 43.22 87 TYR A O 1
ATOM 739 N N . GLN A 1 88 ? 24.651 8.535 -23.924 1.00 40.06 88 GLN A N 1
ATOM 740 C CA . GLN A 1 88 ? 23.523 8.559 -22.986 1.00 40.06 88 GLN A CA 1
ATOM 741 C C . GLN A 1 88 ? 22.349 9.480 -23.370 1.00 40.06 88 GLN A C 1
ATOM 743 O O . GLN A 1 88 ? 21.251 9.288 -22.857 1.00 40.06 88 GLN A O 1
ATOM 748 N N . VAL A 1 89 ? 22.513 10.470 -24.262 1.00 40.38 89 VAL A N 1
ATOM 749 C CA . VAL A 1 89 ? 21.379 11.350 -24.647 1.00 40.38 89 VAL A CA 1
ATOM 750 C C . VAL A 1 89 ? 20.499 10.695 -25.719 1.00 40.38 89 VAL A C 1
ATOM 752 O O . VAL A 1 89 ? 19.290 10.921 -25.749 1.00 40.38 89 VAL A O 1
ATOM 755 N N . ALA A 1 90 ? 21.073 9.814 -26.545 1.00 39.03 90 ALA A N 1
ATOM 756 C CA . ALA A 1 90 ? 20.322 8.990 -27.494 1.00 39.03 90 ALA A CA 1
ATOM 757 C C . ALA A 1 90 ? 19.421 7.940 -26.808 1.00 39.03 90 ALA A C 1
ATOM 759 O O . ALA A 1 90 ? 18.487 7.453 -27.435 1.00 39.03 90 ALA A O 1
ATOM 760 N N . ASP A 1 91 ? 19.655 7.639 -25.525 1.00 39.59 91 ASP A N 1
ATOM 761 C CA . ASP A 1 91 ? 18.769 6.811 -24.693 1.00 39.59 91 ASP A CA 1
ATOM 762 C C . ASP A 1 91 ? 17.625 7.622 -24.051 1.00 39.59 91 ASP A C 1
ATOM 764 O O . ASP A 1 91 ? 16.604 7.057 -23.662 1.00 39.59 91 ASP A O 1
ATOM 768 N N . PHE A 1 92 ? 17.750 8.954 -23.966 1.00 37.41 92 PHE A N 1
ATOM 769 C CA . PHE A 1 92 ? 16.704 9.831 -23.419 1.00 37.41 92 PHE A CA 1
ATOM 770 C C . PHE A 1 92 ? 15.575 10.101 -24.428 1.00 37.41 92 PHE A C 1
ATOM 772 O O . PHE A 1 92 ? 14.426 10.321 -24.052 1.00 37.41 92 PHE A O 1
ATOM 779 N N . ILE A 1 93 ? 15.889 10.049 -25.724 1.00 39.69 93 ILE A N 1
ATOM 780 C CA . ILE A 1 93 ? 14.922 10.128 -26.819 1.00 39.69 93 ILE A CA 1
ATOM 781 C C . ILE A 1 93 ? 15.004 8.779 -27.532 1.00 39.69 93 ILE A C 1
ATOM 783 O O . ILE A 1 93 ? 15.926 8.580 -28.310 1.00 39.69 93 ILE A O 1
ATOM 787 N N . ASN A 1 94 ? 14.063 7.867 -27.259 1.00 34.97 94 ASN A N 1
ATOM 788 C CA . ASN A 1 94 ? 13.930 6.480 -27.765 1.00 34.97 94 ASN A CA 1
ATOM 789 C C . ASN A 1 94 ? 13.960 6.285 -29.313 1.00 34.97 94 ASN A C 1
ATOM 791 O O . ASN A 1 94 ? 13.437 5.303 -29.835 1.00 34.97 94 ASN A O 1
ATOM 795 N N . LEU A 1 95 ? 14.542 7.199 -30.087 1.00 34.62 95 LEU A N 1
ATOM 796 C CA . LEU A 1 95 ? 14.599 7.187 -31.544 1.00 34.62 95 LEU A CA 1
ATOM 797 C C . LEU A 1 95 ? 15.641 6.193 -32.093 1.00 34.62 95 LEU A C 1
ATOM 799 O O . LEU A 1 95 ? 15.484 5.703 -33.207 1.00 34.62 95 LEU A O 1
ATOM 803 N N . SER A 1 96 ? 16.674 5.838 -31.316 1.00 33.31 96 SER A N 1
ATOM 804 C CA . SER A 1 96 ? 17.706 4.865 -31.727 1.00 33.31 96 SER A CA 1
ATOM 805 C C . SER A 1 96 ? 17.161 3.436 -31.866 1.00 33.31 96 SER A C 1
ATOM 807 O O . SER A 1 96 ? 17.621 2.676 -32.718 1.00 33.31 96 SER A O 1
ATOM 809 N N . LYS A 1 97 ? 16.126 3.091 -31.090 1.00 39.16 97 LYS A N 1
ATOM 810 C CA . LYS A 1 97 ? 15.500 1.759 -31.069 1.00 39.16 97 LYS A CA 1
ATOM 811 C C . LYS A 1 97 ? 14.672 1.445 -32.320 1.00 39.16 97 LYS A C 1
ATOM 813 O O . LYS A 1 97 ? 14.496 0.277 -32.644 1.00 39.16 97 LYS A O 1
ATOM 818 N N . TRP A 1 98 ? 14.186 2.473 -33.018 1.00 33.72 98 TRP A N 1
ATOM 819 C CA . TRP A 1 98 ? 13.323 2.320 -34.196 1.00 33.72 98 TRP A CA 1
ATOM 820 C C . TRP A 1 98 ? 14.085 2.280 -35.527 1.00 33.72 98 TRP A C 1
ATOM 822 O O . TRP A 1 98 ? 13.531 1.823 -36.522 1.00 33.72 98 TRP A O 1
ATOM 832 N N . VAL A 1 99 ? 15.345 2.732 -35.569 1.00 31.77 99 VAL A N 1
ATOM 833 C CA . VAL A 1 99 ? 16.088 2.878 -36.838 1.00 31.77 99 VAL A CA 1
ATOM 834 C C . VAL A 1 99 ? 17.102 1.748 -37.074 1.00 31.77 99 VAL A C 1
ATOM 836 O O . VAL A 1 99 ? 17.354 1.407 -38.228 1.00 31.77 99 VAL A O 1
ATOM 839 N N . PHE A 1 100 ? 17.632 1.100 -36.027 1.00 32.19 100 PHE A N 1
ATOM 840 C CA . PHE A 1 100 ? 18.614 0.014 -36.180 1.00 32.19 100 PHE A CA 1
ATOM 841 C C . PHE A 1 100 ? 18.357 -1.171 -35.230 1.00 32.19 100 PHE A C 1
ATOM 843 O O . PHE A 1 100 ? 18.950 -1.234 -34.151 1.00 32.19 100 PHE A O 1
ATOM 850 N N . PRO A 1 101 ? 17.535 -2.163 -35.618 1.00 31.94 101 PRO A N 1
ATOM 851 C CA . PRO A 1 101 ? 17.522 -3.456 -34.945 1.00 31.94 101 PRO A CA 1
ATOM 852 C C . PRO A 1 101 ? 18.807 -4.206 -35.330 1.00 31.94 101 PRO A C 1
ATOM 854 O O . PRO A 1 101 ? 18.920 -4.746 -36.428 1.00 31.94 101 PRO A O 1
ATOM 857 N N . SER A 1 102 ? 19.822 -4.179 -34.467 1.00 32.94 102 SER A N 1
ATOM 858 C CA . SER A 1 102 ? 21.052 -4.953 -34.679 1.00 32.94 102 SER A CA 1
ATOM 859 C C . SER A 1 102 ? 20.956 -6.277 -33.923 1.00 32.94 102 SER A C 1
ATOM 861 O O . SER A 1 102 ? 21.213 -6.338 -32.727 1.00 32.94 102 SER A O 1
ATOM 863 N N . ASP A 1 103 ? 20.579 -7.326 -34.654 1.00 34.31 103 ASP A N 1
ATOM 864 C CA . ASP A 1 103 ? 20.319 -8.703 -34.197 1.00 34.31 103 ASP A CA 1
ATOM 865 C C . ASP A 1 103 ? 21.594 -9.559 -34.001 1.00 34.31 103 ASP A C 1
ATOM 867 O O . ASP A 1 103 ? 21.555 -10.787 -34.043 1.00 34.31 103 ASP A O 1
ATOM 871 N N . THR A 1 104 ? 22.771 -8.955 -33.813 1.00 31.05 104 THR A N 1
ATOM 872 C CA . THR A 1 104 ? 24.032 -9.715 -33.740 1.00 31.05 104 THR A CA 1
ATOM 873 C C . THR A 1 104 ? 24.801 -9.410 -32.463 1.00 31.05 104 THR A C 1
ATOM 875 O O . THR A 1 104 ? 25.366 -8.328 -32.313 1.00 31.05 104 THR A O 1
ATOM 878 N N . GLY A 1 105 ? 24.847 -10.401 -31.565 1.00 34.38 105 GLY A N 1
ATOM 879 C CA . GLY A 1 105 ? 25.567 -10.428 -30.286 1.00 34.38 105 GLY A CA 1
ATOM 880 C C . GLY A 1 105 ? 27.097 -10.412 -30.393 1.00 34.38 105 GLY A C 1
ATOM 881 O O . GLY A 1 105 ? 27.779 -11.237 -29.791 1.00 34.38 105 GLY A O 1
ATOM 882 N N . THR A 1 106 ? 27.648 -9.453 -31.127 1.00 28.52 106 THR A N 1
ATOM 883 C CA . THR A 1 106 ? 29.068 -9.089 -31.094 1.00 28.52 106 THR A CA 1
ATOM 884 C C . THR A 1 106 ? 29.169 -7.592 -30.817 1.00 28.52 106 THR A C 1
ATOM 886 O O . THR A 1 106 ? 28.512 -6.830 -31.529 1.00 28.52 106 THR A O 1
ATOM 889 N N . PRO A 1 107 ? 29.975 -7.135 -29.835 1.00 30.16 107 PRO A N 1
ATOM 890 C CA . PRO A 1 107 ? 30.265 -5.711 -29.710 1.00 30.16 107 PRO A CA 1
ATOM 891 C C . PRO A 1 107 ? 30.836 -5.247 -31.055 1.00 30.16 107 PRO A C 1
ATOM 893 O O . PRO A 1 107 ? 31.740 -5.917 -31.570 1.00 30.16 107 PRO A O 1
ATOM 896 N N . PRO A 1 108 ? 30.302 -4.178 -31.673 1.00 33.16 108 PRO A N 1
ATOM 897 C CA . PRO A 1 108 ? 30.818 -3.736 -32.951 1.00 33.16 108 PRO A CA 1
ATOM 898 C C . PRO A 1 108 ? 32.290 -3.403 -32.738 1.00 33.16 108 PRO A C 1
ATOM 900 O O . PRO A 1 108 ? 32.638 -2.546 -31.923 1.00 33.16 108 PRO A O 1
ATOM 903 N N . ALA A 1 109 ? 33.165 -4.116 -33.452 1.00 31.55 109 ALA A N 1
ATOM 904 C CA . ALA A 1 109 ? 34.500 -3.614 -33.700 1.00 31.55 109 ALA A CA 1
ATOM 905 C C . ALA A 1 109 ? 34.323 -2.165 -34.156 1.00 31.55 109 ALA A C 1
ATOM 907 O O . ALA A 1 109 ? 33.472 -1.897 -35.006 1.00 31.55 109 ALA A O 1
ATOM 908 N N . LEU A 1 110 ? 35.055 -1.253 -33.519 1.00 34.19 110 LEU A N 1
ATOM 909 C CA . LEU A 1 110 ? 35.025 0.183 -33.757 1.00 34.19 110 LEU A CA 1
ATOM 910 C C . LEU A 1 110 ? 35.445 0.455 -35.214 1.00 34.19 110 LEU A C 1
ATOM 912 O O . LEU A 1 110 ? 36.592 0.788 -35.497 1.00 34.19 110 LEU A O 1
ATOM 916 N N . ILE A 1 111 ? 34.541 0.225 -36.166 1.00 37.78 111 ILE A N 1
ATOM 917 C CA . ILE A 1 111 ? 34.679 0.714 -37.526 1.00 37.78 111 ILE A CA 1
ATOM 918 C C . ILE A 1 111 ? 34.346 2.186 -37.397 1.00 37.78 111 ILE A C 1
ATOM 920 O O . ILE A 1 111 ? 33.202 2.562 -37.150 1.00 37.78 111 ILE A O 1
ATOM 924 N N . ASP A 1 112 ? 35.389 2.995 -37.498 1.00 46.69 112 ASP A N 1
ATOM 925 C CA . ASP A 1 112 ? 35.348 4.446 -37.451 1.00 46.69 112 ASP A CA 1
ATOM 926 C C . ASP A 1 112 ? 34.621 4.953 -38.712 1.00 46.69 112 ASP A C 1
ATOM 928 O O . ASP A 1 112 ? 35.224 5.410 -39.684 1.00 46.69 112 ASP A O 1
ATOM 932 N N . THR A 1 113 ? 33.302 4.743 -38.780 1.00 60.81 113 THR A N 1
ATOM 933 C CA . THR A 1 113 ? 32.489 5.213 -39.898 1.00 60.81 113 THR A CA 1
ATOM 934 C C . THR A 1 113 ? 32.441 6.735 -39.827 1.00 60.81 113 THR A C 1
ATOM 936 O O . THR A 1 113 ? 31.949 7.282 -38.834 1.00 60.81 113 THR A O 1
ATOM 939 N N . PRO A 1 114 ? 32.925 7.443 -40.855 1.00 74.00 114 PRO A N 1
ATOM 940 C CA . PRO A 1 114 ? 33.014 8.893 -40.825 1.00 74.00 114 PRO A CA 1
ATOM 941 C C . PRO A 1 114 ? 31.629 9.532 -40.646 1.00 74.00 114 PRO A C 1
ATOM 943 O O . PRO A 1 114 ? 30.714 9.315 -41.442 1.00 74.00 114 PRO A O 1
ATOM 946 N N . ARG A 1 115 ? 31.485 10.350 -39.595 1.00 79.19 115 ARG A N 1
ATOM 947 C CA . ARG A 1 115 ? 30.233 11.039 -39.213 1.00 79.19 115 ARG A CA 1
ATOM 948 C C . ARG A 1 115 ? 30.064 12.423 -39.850 1.00 79.19 115 ARG A C 1
ATOM 950 O O . ARG A 1 115 ? 29.040 13.073 -39.664 1.00 79.19 115 ARG A O 1
ATOM 957 N N . TRP A 1 116 ? 31.047 12.896 -40.619 1.00 84.81 116 TRP A N 1
ATOM 958 C CA . TRP A 1 116 ? 30.982 14.208 -41.276 1.00 84.81 116 TRP A CA 1
ATOM 959 C C . TRP A 1 116 ? 29.749 14.409 -42.186 1.00 84.81 116 TRP A C 1
ATOM 961 O O . TRP A 1 116 ? 29.232 15.529 -42.177 1.00 84.81 116 TRP A O 1
ATOM 971 N N . PRO A 1 117 ? 29.207 13.397 -42.911 1.00 87.25 117 PRO A N 1
ATOM 972 C CA . PRO A 1 117 ? 28.005 13.598 -43.726 1.00 87.25 117 PRO A CA 1
ATOM 973 C C . PRO A 1 117 ? 26.781 13.923 -42.864 1.00 87.25 117 PRO A C 1
ATOM 975 O O . PRO A 1 117 ? 25.975 14.779 -43.226 1.00 87.25 117 PRO A O 1
ATOM 978 N N . LEU A 1 118 ? 26.678 13.294 -41.686 1.00 84.25 118 LEU A N 1
ATOM 979 C CA . LEU A 1 118 ? 25.639 13.584 -40.701 1.00 84.25 118 LEU A CA 1
ATOM 980 C C . LEU A 1 118 ? 25.769 15.015 -40.170 1.00 84.25 118 LEU A C 1
ATOM 982 O O . LEU A 1 118 ? 24.778 15.737 -40.123 1.00 84.25 118 LEU A O 1
ATOM 986 N N . PHE A 1 119 ? 26.982 15.468 -39.841 1.00 85.62 119 PHE A N 1
ATOM 987 C CA . PHE A 1 119 ? 27.194 16.847 -39.390 1.00 85.62 119 PHE A CA 1
ATOM 988 C C . PHE A 1 119 ? 26.814 17.889 -40.449 1.00 85.62 119 PHE A C 1
ATOM 990 O O . PHE A 1 119 ? 26.290 18.941 -40.092 1.00 85.62 119 PHE A O 1
ATOM 997 N N . ILE A 1 120 ? 26.994 17.600 -41.742 1.00 89.81 120 ILE A N 1
ATOM 998 C CA . ILE A 1 120 ? 26.512 18.481 -42.818 1.00 89.81 120 ILE A CA 1
ATOM 999 C C . ILE A 1 120 ? 24.985 18.591 -42.797 1.00 89.81 120 ILE A C 1
ATOM 1001 O O . ILE A 1 120 ? 24.455 19.703 -42.871 1.00 89.81 120 ILE A O 1
ATOM 1005 N N . PHE A 1 121 ? 24.274 17.471 -42.647 1.00 87.50 121 PHE A N 1
ATOM 1006 C CA . PHE A 1 121 ? 22.816 17.477 -42.513 1.00 87.50 121 PHE A CA 1
ATOM 1007 C C . PHE A 1 121 ? 22.350 18.259 -41.282 1.00 87.50 121 PHE A C 1
ATOM 1009 O O . PHE A 1 121 ? 21.479 19.126 -41.399 1.00 87.50 121 PHE A O 1
ATOM 1016 N N . LEU A 1 122 ? 22.964 18.011 -40.124 1.00 87.06 122 LEU A N 1
ATOM 1017 C CA . LEU A 1 122 ? 22.628 18.684 -38.870 1.00 87.06 122 LEU A CA 1
ATOM 1018 C C . LEU A 1 122 ? 22.871 20.198 -38.953 1.00 87.06 122 LEU A C 1
ATOM 1020 O O . LEU A 1 122 ? 21.986 20.979 -38.606 1.00 87.06 122 LEU A O 1
ATOM 1024 N N . CYS A 1 123 ? 24.017 20.625 -39.489 1.00 89.81 123 CYS A N 1
ATOM 1025 C CA . CYS A 1 123 ? 24.324 22.038 -39.713 1.00 89.81 123 CYS A CA 1
ATOM 1026 C C . CYS A 1 123 ? 23.341 22.703 -40.685 1.00 89.81 123 CYS A C 1
ATOM 1028 O O . CYS A 1 123 ? 22.873 23.809 -40.414 1.00 89.81 123 CYS A O 1
ATOM 1030 N N . GLY A 1 124 ? 22.992 22.035 -41.790 1.00 88.44 124 GLY A N 1
ATOM 1031 C CA . GLY A 1 124 ? 22.011 22.558 -42.746 1.00 88.44 124 GLY A CA 1
ATOM 1032 C C . GLY A 1 124 ? 20.601 22.673 -42.159 1.00 88.44 124 GLY A C 1
ATOM 1033 O O . GLY A 1 124 ? 19.925 23.677 -42.380 1.00 88.44 124 GLY A O 1
ATOM 1034 N N . SER A 1 125 ? 20.189 21.699 -41.343 1.00 87.12 125 SER A N 1
ATOM 1035 C CA . SER A 1 125 ? 18.899 21.710 -40.640 1.00 87.12 125 SER A CA 1
ATOM 1036 C C . SER A 1 125 ? 18.838 22.835 -39.605 1.00 87.12 125 SER A C 1
ATOM 1038 O O . SER A 1 125 ? 17.886 23.615 -39.585 1.00 87.12 125 SER A O 1
ATOM 1040 N N . MET A 1 126 ? 19.891 22.993 -38.795 1.00 90.88 126 MET A N 1
ATOM 1041 C CA . MET A 1 126 ? 20.009 24.098 -37.839 1.00 90.88 126 MET A CA 1
ATOM 1042 C C . MET A 1 126 ? 19.967 25.463 -38.533 1.00 90.88 126 MET A C 1
ATOM 1044 O O . MET A 1 126 ? 19.261 26.359 -38.071 1.00 90.88 126 MET A O 1
ATOM 1048 N N . PHE A 1 127 ? 20.675 25.619 -39.658 1.00 91.94 127 PHE A N 1
ATOM 1049 C CA . PHE A 1 127 ? 20.631 26.847 -40.449 1.00 91.94 127 PHE A CA 1
ATOM 1050 C C . PHE A 1 127 ? 19.206 27.161 -40.924 1.00 91.94 127 PHE A C 1
ATOM 1052 O O . PHE A 1 127 ? 18.752 28.285 -40.723 1.00 91.94 127 PHE A O 1
ATOM 1059 N N . CYS A 1 128 ? 18.485 26.170 -41.461 1.00 89.31 128 CYS A N 1
ATOM 1060 C CA . CYS A 1 128 ? 17.100 26.324 -41.911 1.00 89.31 128 CYS A CA 1
ATOM 1061 C C . CYS A 1 128 ? 16.156 26.772 -40.785 1.00 89.31 128 CYS A C 1
ATOM 1063 O O . CYS A 1 128 ? 15.416 27.746 -40.938 1.00 89.31 128 CYS A O 1
ATOM 1065 N N . PHE A 1 129 ? 16.200 26.102 -39.631 1.00 87.25 129 PHE A N 1
ATOM 1066 C CA . PHE A 1 129 ? 15.330 26.442 -38.503 1.00 87.25 129 PHE A CA 1
ATOM 1067 C C . PHE A 1 129 ? 15.636 27.826 -37.916 1.00 87.25 129 PHE A C 1
ATOM 1069 O O . PHE A 1 129 ? 14.709 28.571 -37.589 1.00 87.25 129 PHE A O 1
ATOM 1076 N N . VAL A 1 130 ? 16.912 28.218 -37.829 1.00 90.25 130 VAL A N 1
ATOM 1077 C CA . VAL A 1 130 ? 17.298 29.558 -37.354 1.00 90.25 130 VAL A CA 1
ATOM 1078 C C . VAL A 1 130 ? 16.886 30.634 -38.348 1.00 90.25 130 VAL A C 1
ATOM 1080 O O . VAL A 1 130 ? 16.283 31.627 -37.936 1.00 90.25 130 VAL A O 1
ATOM 1083 N N . SER A 1 131 ? 17.162 30.452 -39.645 1.00 86.94 131 SER A N 1
ATOM 1084 C CA . SER A 1 131 ? 16.768 31.426 -40.669 1.00 86.94 131 SER A CA 1
ATOM 1085 C C . SER A 1 131 ? 15.257 31.639 -40.685 1.00 86.94 131 SER A C 1
ATOM 1087 O O . SER A 1 131 ? 14.801 32.780 -40.771 1.00 86.94 131 SER A O 1
ATOM 1089 N N . SER A 1 132 ? 14.487 30.563 -40.509 1.00 85.94 132 SER A N 1
ATOM 1090 C CA . SER A 1 132 ? 13.029 30.627 -40.477 1.00 85.94 132 SER A CA 1
ATOM 1091 C C . SER A 1 132 ? 12.492 31.281 -39.203 1.00 85.94 132 SER A C 1
ATOM 1093 O O . SER A 1 132 ? 11.649 32.177 -39.265 1.00 85.94 132 SER A O 1
ATOM 1095 N N . SER A 1 133 ? 13.043 30.928 -38.037 1.00 86.75 133 SER A N 1
ATOM 1096 C CA . SER A 1 133 ? 12.672 31.542 -36.753 1.00 86.75 133 SER A CA 1
ATOM 1097 C C . SER A 1 133 ? 12.925 33.051 -36.751 1.00 86.75 133 SER A C 1
ATOM 1099 O O . SER A 1 133 ? 12.061 33.829 -36.345 1.00 86.75 133 SER A O 1
ATOM 1101 N N . LEU A 1 134 ? 14.091 33.481 -37.249 1.00 89.69 134 LEU A N 1
ATOM 1102 C CA . LEU A 1 134 ? 14.438 34.899 -37.370 1.00 89.69 134 LEU A CA 1
ATOM 1103 C C . LEU A 1 134 ? 13.513 35.624 -38.353 1.00 89.69 134 LEU A C 1
ATOM 1105 O O . LEU A 1 134 ? 13.101 36.751 -38.072 1.00 89.69 134 LEU A O 1
ATOM 1109 N N . CYS A 1 135 ? 13.153 34.976 -39.465 1.00 87.56 135 CYS A N 1
ATOM 1110 C CA . CYS A 1 135 ? 12.196 35.511 -40.428 1.00 87.56 135 CYS A CA 1
ATOM 1111 C C . CYS A 1 135 ? 10.831 35.761 -39.788 1.00 87.56 135 CYS A C 1
ATOM 1113 O O . CYS A 1 135 ? 10.372 36.902 -39.768 1.00 87.56 135 CYS A O 1
ATOM 1115 N N . HIS A 1 136 ? 10.216 34.748 -39.182 1.00 87.44 136 HIS A N 1
ATOM 1116 C CA . HIS A 1 136 ? 8.898 34.893 -38.562 1.00 87.44 136 HIS A CA 1
ATOM 1117 C C . HIS A 1 136 ? 8.904 35.826 -37.343 1.00 87.44 136 HIS A C 1
ATOM 1119 O O . HIS A 1 136 ? 7.901 36.486 -37.066 1.00 87.44 136 HIS A O 1
ATOM 1125 N N . LEU A 1 137 ? 10.025 35.943 -36.625 1.00 89.75 137 LEU A N 1
ATOM 1126 C CA . LEU A 1 137 ? 10.144 36.849 -35.485 1.00 89.75 137 LEU A CA 1
ATOM 1127 C C . LEU A 1 137 ? 10.217 38.320 -35.916 1.00 89.75 137 LEU A C 1
ATOM 1129 O O . LEU A 1 137 ? 9.494 39.143 -35.353 1.00 89.75 137 LEU A O 1
ATOM 1133 N N . PHE A 1 138 ? 11.051 38.644 -36.910 1.00 91.44 138 PHE A N 1
ATOM 1134 C CA . PHE A 1 138 ? 11.390 40.026 -37.281 1.00 91.44 138 PHE A CA 1
ATOM 1135 C C . PHE A 1 138 ? 10.759 40.524 -38.595 1.00 91.44 138 PHE A C 1
ATOM 1137 O O . PHE A 1 138 ? 10.951 41.691 -38.952 1.00 91.44 138 PHE A O 1
ATOM 1144 N N . SER A 1 139 ? 9.967 39.705 -39.297 1.00 85.38 139 SER A N 1
ATOM 1145 C CA . SER A 1 139 ? 9.262 40.082 -40.540 1.00 85.38 139 SER A CA 1
ATOM 1146 C C . SER A 1 139 ? 8.338 41.293 -40.387 1.00 85.38 139 SER A C 1
ATOM 1148 O O . SER A 1 139 ? 8.088 42.007 -41.357 1.00 85.38 139 SER A O 1
ATOM 1150 N N . CYS A 1 140 ? 7.870 41.574 -39.169 1.00 87.06 140 CYS A N 1
ATOM 1151 C CA . CYS A 1 140 ? 7.007 42.711 -38.863 1.00 87.06 140 CYS A CA 1
ATOM 1152 C C . CYS A 1 140 ? 7.737 44.057 -38.737 1.00 87.06 140 CYS A C 1
ATOM 1154 O O . CYS A 1 140 ? 7.067 45.070 -38.562 1.00 87.06 140 CYS A O 1
ATOM 1156 N N . HIS A 1 141 ? 9.074 44.103 -38.798 1.00 89.62 141 HIS A N 1
ATOM 1157 C CA . HIS A 1 141 ? 9.824 45.324 -38.485 1.00 89.62 141 HIS A CA 1
ATOM 1158 C C . HIS A 1 141 ? 9.876 46.343 -39.632 1.00 89.62 141 HIS A C 1
ATOM 1160 O O . HIS A 1 141 ? 9.507 47.502 -39.452 1.00 89.62 141 HIS A O 1
ATOM 1166 N N . SER A 1 142 ? 10.370 45.939 -40.806 1.00 88.38 142 SER A N 1
ATOM 1167 C CA . SER A 1 142 ? 10.504 46.819 -41.973 1.00 88.38 142 SER A CA 1
ATOM 1168 C C . SER A 1 142 ? 10.466 46.027 -43.277 1.00 88.38 142 SER A C 1
ATOM 1170 O O . SER A 1 142 ? 10.833 44.853 -43.317 1.00 88.38 142 SER A O 1
ATOM 1172 N N . GLN A 1 143 ? 10.081 46.678 -44.377 1.00 85.50 143 GLN A N 1
ATOM 1173 C CA . GLN A 1 143 ? 10.012 46.039 -45.695 1.00 85.50 143 GLN A CA 1
ATOM 1174 C C . GLN A 1 143 ? 11.365 45.478 -46.161 1.00 85.50 143 GLN A C 1
ATOM 1176 O O . GLN A 1 143 ? 11.418 44.399 -46.752 1.00 85.50 143 GLN A O 1
ATOM 1181 N N . HIS A 1 144 ? 12.459 46.198 -45.894 1.00 86.50 144 HIS A N 1
ATOM 1182 C CA . HIS A 1 144 ? 13.803 45.762 -46.274 1.00 86.50 144 HIS A CA 1
ATOM 1183 C C . HIS A 1 144 ? 14.222 44.509 -45.498 1.00 86.50 144 HIS A C 1
ATOM 1185 O O . HIS A 1 144 ? 14.667 43.534 -46.104 1.00 86.50 144 HIS A O 1
ATOM 1191 N N . LEU A 1 145 ? 14.012 44.511 -44.176 1.00 86.12 145 LEU A N 1
ATOM 1192 C CA . LEU A 1 145 ? 14.359 43.381 -43.321 1.00 86.12 145 LEU A CA 1
ATOM 1193 C C . LEU A 1 145 ? 13.472 42.160 -43.605 1.00 86.12 145 LEU A C 1
ATOM 1195 O O . LEU A 1 145 ? 13.987 41.051 -43.691 1.00 86.12 145 LEU A O 1
ATOM 1199 N N . ASN A 1 146 ? 12.172 42.362 -43.839 1.00 86.12 146 ASN A N 1
ATOM 1200 C CA . ASN A 1 146 ? 11.252 41.289 -44.216 1.00 86.12 146 ASN A CA 1
ATOM 1201 C C . ASN A 1 146 ? 11.676 40.608 -45.529 1.00 86.12 146 ASN A C 1
ATOM 1203 O O . ASN A 1 146 ? 11.724 39.383 -45.612 1.00 86.12 146 ASN A O 1
ATOM 1207 N N . CYS A 1 147 ? 12.044 41.396 -46.546 1.00 85.50 147 CYS A N 1
ATOM 1208 C CA . CYS A 1 147 ? 12.517 40.857 -47.821 1.00 85.50 147 CYS A CA 1
ATOM 1209 C C . CYS A 1 147 ? 13.806 40.038 -47.645 1.00 85.50 147 CYS A C 1
ATOM 1211 O O . CYS A 1 147 ? 13.874 38.911 -48.131 1.00 85.50 147 CYS A O 1
ATOM 1213 N N . LEU A 1 148 ? 14.791 40.569 -46.911 1.00 88.31 148 LEU A N 1
ATOM 1214 C CA . LEU A 1 148 ? 16.066 39.893 -46.653 1.00 88.31 148 LEU A CA 1
ATOM 1215 C C . LEU A 1 148 ? 15.877 38.582 -45.876 1.00 88.31 148 LEU A C 1
ATOM 1217 O O . LEU A 1 148 ? 16.420 37.549 -46.263 1.00 88.31 148 LEU A O 1
ATOM 1221 N N . LEU A 1 149 ? 15.092 38.604 -44.797 1.00 87.94 149 LEU A N 1
ATOM 1222 C CA . LEU A 1 149 ? 14.858 37.420 -43.974 1.00 87.94 149 LEU A CA 1
ATOM 1223 C C . LEU A 1 149 ? 14.021 36.365 -44.702 1.00 87.94 149 LEU A C 1
ATOM 1225 O O . LEU A 1 149 ? 14.332 35.185 -44.597 1.00 87.94 149 LEU A O 1
ATOM 1229 N N . SER A 1 150 ? 13.041 36.778 -45.512 1.00 84.00 150 SER A N 1
ATOM 1230 C CA . SER A 1 150 ? 12.286 35.855 -46.370 1.00 84.00 150 SER A CA 1
ATOM 1231 C C . SER A 1 150 ? 13.188 35.169 -47.403 1.00 84.00 150 SER A C 1
ATOM 1233 O O . SER A 1 150 ? 12.999 33.996 -47.711 1.00 84.00 150 SER A O 1
ATOM 1235 N N . GLN A 1 151 ? 14.189 35.874 -47.948 1.00 88.19 151 GLN A N 1
ATOM 1236 C CA . GLN A 1 151 ? 15.183 35.260 -48.838 1.00 88.19 151 GLN A CA 1
ATOM 1237 C C . GLN A 1 151 ? 16.051 34.246 -48.096 1.00 88.19 151 GLN A C 1
ATOM 1239 O O . GLN A 1 151 ? 16.259 33.148 -48.608 1.00 88.19 151 GLN A O 1
ATOM 1244 N N . LEU A 1 152 ? 16.534 34.596 -46.901 1.00 87.25 152 LEU A N 1
ATOM 1245 C CA . LEU A 1 152 ? 17.347 33.699 -46.077 1.00 87.25 152 LEU A CA 1
ATOM 1246 C C . LEU A 1 152 ? 16.568 32.454 -45.644 1.00 87.25 152 LEU A C 1
ATOM 1248 O O . LEU A 1 152 ? 17.134 31.370 -45.664 1.00 87.25 152 LEU A O 1
ATOM 1252 N N . ASP A 1 153 ? 15.280 32.587 -45.337 1.00 84.88 153 ASP A N 1
ATOM 1253 C CA . ASP A 1 153 ? 14.388 31.468 -45.022 1.00 84.88 153 ASP A CA 1
ATOM 1254 C C . ASP A 1 153 ? 14.234 30.503 -46.214 1.00 84.88 153 ASP A C 1
ATOM 1256 O O . ASP A 1 153 ? 14.449 29.298 -46.089 1.00 84.88 153 ASP A O 1
ATOM 1260 N N . TYR A 1 154 ? 13.997 31.021 -47.426 1.00 84.31 154 TYR A N 1
ATOM 1261 C CA . TYR A 1 154 ? 13.943 30.180 -48.631 1.00 84.31 154 TYR A CA 1
ATOM 1262 C C . TYR A 1 154 ? 15.281 29.515 -48.964 1.00 84.31 154 TYR A C 1
ATOM 1264 O O . TYR A 1 154 ? 15.299 28.380 -49.446 1.00 84.31 154 TYR A O 1
ATOM 1272 N N . VAL A 1 155 ? 16.396 30.205 -48.716 1.00 88.38 155 VAL A N 1
ATOM 1273 C CA . VAL A 1 155 ? 17.736 29.616 -48.824 1.00 88.38 155 VAL A CA 1
ATOM 1274 C C . VAL A 1 155 ? 17.928 28.533 -47.762 1.00 88.38 155 VAL A C 1
ATOM 1276 O O . VAL A 1 155 ? 18.483 27.490 -48.087 1.00 88.38 155 VAL A O 1
ATOM 1279 N N . GLY A 1 156 ? 17.414 28.722 -46.546 1.00 86.50 156 GLY A N 1
ATOM 1280 C CA . GLY A 1 156 ? 17.386 27.716 -45.486 1.00 86.50 156 GLY A CA 1
ATOM 1281 C C . GLY A 1 156 ? 16.729 26.412 -45.935 1.00 86.50 156 GLY A C 1
ATOM 1282 O O . GLY A 1 156 ? 17.348 25.354 -45.831 1.00 86.50 156 GLY A O 1
ATOM 1283 N N . ILE A 1 157 ? 15.538 26.494 -46.539 1.00 85.81 157 ILE A N 1
ATOM 1284 C CA . ILE A 1 157 ? 14.825 25.327 -47.091 1.00 85.81 157 ILE A CA 1
ATOM 1285 C C . ILE A 1 157 ? 15.668 24.629 -48.167 1.00 85.81 157 ILE A C 1
ATOM 1287 O O . ILE A 1 157 ? 15.812 23.407 -48.147 1.00 85.81 157 ILE A O 1
ATOM 1291 N N . ALA A 1 158 ? 16.258 25.391 -49.095 1.00 86.00 158 ALA A N 1
ATOM 1292 C CA . ALA A 1 158 ? 17.115 24.825 -50.136 1.00 86.00 158 ALA A CA 1
ATOM 1293 C C . ALA A 1 158 ? 18.353 24.129 -49.546 1.00 86.00 158 ALA A C 1
ATOM 1295 O O . ALA A 1 158 ? 18.673 23.016 -49.954 1.00 86.00 158 ALA A O 1
ATOM 1296 N N . VAL A 1 159 ? 19.021 24.753 -48.571 1.00 88.69 159 VAL A N 1
ATOM 1297 C CA . VAL A 1 159 ? 20.185 24.189 -47.874 1.00 88.69 159 VAL A CA 1
ATOM 1298 C C . VAL A 1 159 ? 19.808 22.902 -47.146 1.00 88.69 159 VAL A C 1
ATOM 1300 O O . VAL A 1 159 ? 20.524 21.920 -47.297 1.00 88.69 159 VAL A O 1
ATOM 1303 N N . MET A 1 160 ? 18.676 22.863 -46.442 1.00 87.38 160 MET A N 1
ATOM 1304 C CA . MET A 1 160 ? 18.207 21.657 -45.751 1.00 87.38 160 MET A CA 1
ATOM 1305 C C . MET A 1 160 ? 17.937 20.497 -46.716 1.00 87.38 160 MET A C 1
ATOM 1307 O O . MET A 1 160 ? 18.323 19.367 -46.426 1.00 87.38 160 MET A O 1
ATOM 1311 N N . ILE A 1 161 ? 17.329 20.769 -47.878 1.00 86.19 161 ILE A N 1
ATOM 1312 C CA . ILE A 1 161 ? 17.128 19.755 -48.927 1.00 86.19 161 ILE A CA 1
ATOM 1313 C C . ILE A 1 161 ? 18.475 19.276 -49.478 1.00 86.19 161 ILE A C 1
ATOM 1315 O O . ILE A 1 161 ? 18.641 18.097 -49.732 1.00 86.19 161 ILE A O 1
ATOM 1319 N N . ILE A 1 162 ? 19.459 20.155 -49.672 1.00 88.69 162 ILE A N 1
ATOM 1320 C CA . ILE A 1 162 ? 20.769 19.743 -50.201 1.00 88.69 162 ILE A CA 1
ATOM 1321 C C . ILE A 1 162 ? 21.510 18.877 -49.183 1.00 88.69 162 ILE A C 1
ATOM 1323 O O . ILE A 1 162 ? 22.049 17.830 -49.537 1.00 88.69 162 ILE A O 1
ATOM 1327 N N . THR A 1 163 ? 21.560 19.307 -47.922 1.00 89.31 163 THR A N 1
ATOM 1328 C CA . THR A 1 163 ? 22.342 18.623 -46.892 1.00 89.31 163 THR A CA 1
ATOM 1329 C C . THR A 1 163 ? 21.711 17.305 -46.449 1.00 89.31 163 THR A C 1
ATOM 1331 O O . THR A 1 163 ? 22.452 16.418 -46.031 1.00 89.31 163 THR A O 1
ATOM 1334 N N . SER A 1 164 ? 20.391 17.120 -46.590 1.00 87.69 164 SER A N 1
ATOM 1335 C CA . SER A 1 164 ? 19.725 15.839 -46.294 1.00 87.69 164 SER A CA 1
ATOM 1336 C C . SER A 1 164 ? 20.139 14.706 -47.232 1.00 87.69 164 SER A C 1
ATOM 1338 O O . SER A 1 164 ? 20.090 13.548 -46.834 1.00 87.69 164 SER A O 1
ATOM 1340 N N . PHE A 1 165 ? 20.643 15.017 -48.431 1.00 88.38 165 PHE A N 1
ATOM 1341 C CA . PHE A 1 165 ? 21.129 14.022 -49.392 1.00 88.38 165 PHE A CA 1
ATOM 1342 C C . PHE A 1 165 ? 22.537 13.501 -49.058 1.00 88.38 165 PHE A C 1
ATOM 1344 O O . PHE A 1 165 ? 22.941 12.456 -49.569 1.00 88.38 165 PHE A O 1
ATOM 1351 N N . PHE A 1 166 ? 23.298 14.198 -48.204 1.00 89.56 166 PHE A N 1
ATOM 1352 C CA . PHE A 1 166 ? 24.689 13.840 -47.908 1.00 89.56 166 PHE A CA 1
ATOM 1353 C C . PHE A 1 166 ? 24.818 12.510 -47.152 1.00 89.56 166 PHE A C 1
ATOM 1355 O O . PHE A 1 166 ? 25.555 11.652 -47.638 1.00 89.56 166 PHE A O 1
ATOM 1362 N N . PRO A 1 167 ? 24.121 12.281 -46.019 1.00 88.12 167 PRO A N 1
ATOM 1363 C CA . PRO A 1 167 ? 24.169 10.995 -45.326 1.00 88.12 167 PRO A CA 1
ATOM 1364 C C . PRO A 1 167 ? 23.719 9.797 -46.185 1.00 88.12 167 PRO A C 1
ATOM 1366 O O . PRO A 1 167 ? 24.515 8.866 -46.323 1.00 88.12 167 PRO A O 1
ATOM 1369 N N . PRO A 1 168 ? 22.517 9.783 -46.803 1.00 84.50 168 PRO A N 1
ATOM 1370 C CA . PRO A 1 168 ? 22.039 8.598 -47.508 1.00 84.50 168 PRO A CA 1
ATOM 1371 C C . PRO A 1 168 ? 22.892 8.274 -48.735 1.00 84.50 168 PRO A C 1
ATOM 1373 O O . PRO A 1 168 ? 23.264 7.120 -48.908 1.00 84.50 168 PRO A O 1
ATOM 1376 N N . ILE A 1 169 ? 23.311 9.260 -49.541 1.00 88.62 169 ILE A N 1
ATOM 1377 C CA . ILE A 1 169 ? 24.194 8.996 -50.693 1.00 88.62 169 ILE A CA 1
ATOM 1378 C C . ILE A 1 169 ? 25.566 8.492 -50.231 1.00 88.62 169 ILE A C 1
ATOM 1380 O O . ILE A 1 169 ? 26.120 7.582 -50.847 1.00 88.62 169 ILE A O 1
ATOM 1384 N N . TYR A 1 170 ? 26.120 9.070 -49.160 1.00 87.88 170 TYR A N 1
ATOM 1385 C CA . TYR A 1 170 ? 27.425 8.663 -48.644 1.00 87.88 170 TYR A CA 1
ATOM 1386 C C . TYR A 1 170 ? 27.411 7.208 -48.163 1.00 87.88 170 TYR A C 1
ATOM 1388 O O . TYR A 1 170 ? 28.302 6.444 -48.526 1.00 87.88 170 TYR A O 1
ATOM 1396 N N . TYR A 1 171 ? 26.401 6.823 -47.377 1.00 85.12 171 TYR A N 1
ATOM 1397 C CA . TYR A 1 171 ? 26.328 5.482 -46.797 1.00 85.12 171 TYR A CA 1
ATOM 1398 C C . TYR A 1 171 ? 25.818 4.424 -47.791 1.00 85.12 171 TYR A C 1
ATOM 1400 O O . TYR A 1 171 ? 26.324 3.306 -47.781 1.00 85.12 171 TYR A O 1
ATOM 1408 N N . LEU A 1 172 ? 24.891 4.755 -48.702 1.00 83.44 172 LEU A N 1
ATOM 1409 C CA . LEU A 1 172 ? 24.363 3.802 -49.697 1.00 83.44 172 LEU A CA 1
ATOM 1410 C C . LEU A 1 172 ? 25.376 3.414 -50.781 1.00 83.44 172 LEU A C 1
ATOM 1412 O O . LEU A 1 172 ? 25.309 2.301 -51.302 1.00 83.44 172 LEU A O 1
ATOM 1416 N N . PHE A 1 173 ? 26.293 4.320 -51.129 1.00 87.12 173 PHE A N 1
ATOM 1417 C CA . PHE A 1 173 ? 27.315 4.109 -52.160 1.00 87.12 173 PHE A CA 1
ATOM 1418 C C . PHE A 1 173 ? 28.729 4.016 -51.573 1.00 87.12 173 PHE A C 1
ATOM 1420 O O . PHE A 1 173 ? 29.706 4.233 -52.284 1.00 87.12 173 PHE A O 1
ATOM 1427 N N . GLN A 1 174 ? 28.865 3.668 -50.288 1.00 84.00 174 GLN A N 1
ATOM 1428 C CA . GLN A 1 174 ? 30.171 3.556 -49.627 1.00 84.00 174 GLN A CA 1
ATOM 1429 C C . GLN A 1 174 ? 31.103 2.548 -50.329 1.00 84.00 174 GLN A C 1
ATOM 1431 O O . GLN A 1 174 ? 32.320 2.730 -50.338 1.00 84.00 174 GLN A O 1
ATOM 1436 N N . CYS A 1 175 ? 30.535 1.506 -50.945 1.00 82.12 175 CYS A N 1
ATOM 1437 C CA . CYS A 1 175 ? 31.270 0.514 -51.733 1.00 82.12 175 CYS A CA 1
ATOM 1438 C C . CYS A 1 175 ? 31.551 0.958 -53.185 1.00 82.12 175 CYS A C 1
ATOM 1440 O O . CYS A 1 175 ? 32.460 0.414 -53.807 1.00 82.12 175 CYS A O 1
ATOM 1442 N N . ASP A 1 176 ? 30.837 1.966 -53.700 1.00 84.75 176 ASP A N 1
ATOM 1443 C CA . ASP A 1 176 ? 30.883 2.447 -55.089 1.00 84.75 176 ASP A CA 1
ATOM 1444 C C . ASP A 1 176 ? 31.147 3.962 -55.147 1.00 84.75 176 ASP A C 1
ATOM 1446 O O . ASP A 1 176 ? 30.296 4.786 -55.504 1.00 84.75 176 ASP A O 1
ATOM 1450 N N . THR A 1 177 ? 32.381 4.338 -54.813 1.00 84.69 177 THR A N 1
ATOM 1451 C CA . THR A 1 177 ? 32.801 5.735 -54.602 1.00 84.69 177 THR A CA 1
ATOM 1452 C C . THR A 1 177 ? 32.608 6.647 -55.819 1.00 84.69 177 THR A C 1
ATOM 1454 O O . THR A 1 177 ? 32.386 7.847 -55.663 1.00 84.69 177 THR A O 1
ATOM 1457 N N . ILE A 1 178 ? 32.632 6.108 -57.043 1.00 91.06 178 ILE A N 1
ATOM 1458 C CA . ILE A 1 178 ? 32.393 6.885 -58.273 1.00 91.06 178 ILE A CA 1
ATOM 1459 C C . ILE A 1 178 ? 30.983 7.491 -58.256 1.00 91.06 178 ILE A C 1
ATOM 1461 O O . ILE A 1 178 ? 30.816 8.693 -58.470 1.00 91.06 178 ILE A O 1
ATOM 1465 N N . TRP A 1 179 ? 29.968 6.676 -57.965 1.00 89.44 179 TRP A N 1
ATOM 1466 C CA . TRP A 1 179 ? 28.569 7.108 -57.971 1.00 89.44 179 TRP A CA 1
ATOM 1467 C C . TRP A 1 179 ? 28.238 8.011 -56.791 1.00 89.44 179 TRP A C 1
ATOM 1469 O O . TRP A 1 179 ? 27.492 8.979 -56.944 1.00 89.44 179 TRP A O 1
ATOM 1479 N N . GLN A 1 180 ? 28.879 7.762 -55.652 1.00 90.75 180 GLN A N 1
ATOM 1480 C CA . GLN A 1 180 ? 28.847 8.646 -54.497 1.00 90.75 180 GLN A CA 1
ATOM 1481 C C . GLN A 1 180 ? 29.275 10.081 -54.864 1.00 90.75 180 GLN A C 1
ATOM 1483 O O . GLN A 1 180 ? 28.528 11.030 -54.614 1.00 90.75 180 GLN A O 1
ATOM 1488 N N . TYR A 1 181 ? 30.436 10.263 -55.509 1.00 90.12 181 TYR A N 1
ATOM 1489 C CA . TYR A 1 181 ? 30.904 11.591 -55.928 1.00 90.12 181 TYR A CA 1
ATOM 1490 C C . TYR A 1 181 ? 30.007 12.221 -56.995 1.00 90.12 181 TYR A C 1
ATOM 1492 O O . TYR A 1 181 ? 29.708 13.414 -56.911 1.00 90.12 181 TYR A O 1
ATOM 1500 N N . VAL A 1 182 ? 29.549 11.445 -57.981 1.00 93.81 182 VAL A N 1
ATOM 1501 C CA . VAL A 1 182 ? 28.664 11.944 -59.048 1.00 93.81 182 VAL A CA 1
ATOM 1502 C C . VAL A 1 182 ? 27.366 12.505 -58.467 1.00 93.81 182 VAL A C 1
ATOM 1504 O O . VAL A 1 182 ? 26.980 13.627 -58.802 1.00 93.81 182 VAL A O 1
ATOM 1507 N N . TYR A 1 183 ? 26.704 11.783 -57.562 1.00 93.44 183 TYR A N 1
ATOM 1508 C CA . TYR A 1 183 ? 25.440 12.250 -56.998 1.00 93.44 183 TYR A CA 1
ATOM 1509 C C . TYR A 1 183 ? 25.618 13.420 -56.025 1.00 93.44 183 TYR A C 1
ATOM 1511 O O . TYR A 1 183 ? 24.863 14.389 -56.126 1.00 93.44 183 TYR A O 1
ATOM 1519 N N . LEU A 1 184 ? 26.642 13.397 -55.160 1.00 91.75 184 LEU A N 1
ATOM 1520 C CA . LEU A 1 184 ? 26.927 14.504 -54.234 1.00 91.75 184 LEU A CA 1
ATOM 1521 C C . LEU A 1 184 ? 27.306 15.801 -54.966 1.00 91.75 184 LEU A C 1
ATOM 1523 O O . LEU A 1 184 ? 26.860 16.887 -54.588 1.00 91.75 184 LEU A O 1
ATOM 1527 N N . THR A 1 185 ? 28.098 15.711 -56.038 1.00 92.06 185 THR A N 1
ATOM 1528 C CA . THR A 1 185 ? 28.452 16.889 -56.849 1.00 92.06 185 THR A CA 1
ATOM 1529 C C . THR A 1 185 ? 27.247 17.417 -57.624 1.00 92.06 185 THR A C 1
ATOM 1531 O O . THR A 1 185 ? 27.026 18.628 -57.650 1.00 92.06 185 THR A O 1
ATOM 1534 N N . THR A 1 186 ? 26.413 16.532 -58.175 1.00 92.12 186 THR A N 1
ATOM 1535 C CA . THR A 1 186 ? 25.204 16.920 -58.917 1.00 92.12 186 THR A CA 1
ATOM 1536 C C . THR A 1 186 ? 24.196 17.645 -58.024 1.00 92.12 186 THR A C 1
ATOM 1538 O O . THR A 1 186 ? 23.756 18.740 -58.383 1.00 92.12 186 THR A O 1
ATOM 1541 N N . ILE A 1 187 ? 23.867 17.105 -56.841 1.00 90.75 187 ILE A N 1
ATOM 1542 C CA . ILE A 1 187 ? 22.923 17.765 -55.921 1.00 90.75 187 ILE A CA 1
ATOM 1543 C C . ILE A 1 187 ? 23.475 19.094 -55.391 1.00 90.75 187 ILE A C 1
ATOM 1545 O O . ILE A 1 187 ? 22.726 20.060 -55.266 1.00 90.75 187 ILE A O 1
ATOM 1549 N N . SER A 1 188 ? 24.790 19.189 -55.171 1.00 90.88 188 SER A N 1
ATOM 1550 C CA . SER A 1 188 ? 25.434 20.440 -54.752 1.00 90.88 188 SER A CA 1
ATOM 1551 C C . SER A 1 188 ? 25.340 21.523 -55.833 1.00 90.88 188 SER A C 1
ATOM 1553 O O . SER A 1 188 ? 25.009 22.667 -55.527 1.00 90.88 188 SER A O 1
ATOM 1555 N N . ILE A 1 189 ? 25.565 21.178 -57.108 1.00 91.94 189 ILE A N 1
ATOM 1556 C CA . ILE A 1 189 ? 25.438 22.120 -58.235 1.00 91.94 189 ILE A CA 1
ATOM 1557 C C . ILE A 1 189 ? 23.981 22.564 -58.416 1.00 91.94 189 ILE A C 1
ATOM 1559 O O . ILE A 1 189 ? 23.715 23.765 -58.508 1.00 91.94 189 ILE A O 1
ATOM 1563 N N . LEU A 1 190 ? 23.034 21.618 -58.430 1.00 88.56 190 LEU A N 1
ATOM 1564 C CA . LEU A 1 190 ? 21.599 21.920 -58.519 1.00 88.56 190 LEU A CA 1
ATOM 1565 C C . LEU A 1 190 ? 21.144 22.809 -57.355 1.00 88.56 190 LEU A C 1
ATOM 1567 O O . LEU A 1 190 ? 20.398 23.769 -57.553 1.00 88.56 190 LEU A O 1
ATOM 1571 N N . GLY A 1 191 ? 21.657 22.533 -56.160 1.00 87.19 191 GLY A N 1
ATOM 1572 C CA . GLY A 1 191 ? 21.428 23.310 -54.957 1.00 87.19 191 GLY A CA 1
ATOM 1573 C C . GLY A 1 191 ? 21.932 24.748 -55.041 1.00 87.19 191 GLY A C 1
ATOM 1574 O O . GLY A 1 191 ? 21.183 25.681 -54.757 1.00 87.19 191 GLY A O 1
ATOM 1575 N N . ILE A 1 192 ? 23.173 24.951 -55.491 1.00 89.25 192 ILE A N 1
ATOM 1576 C CA . ILE A 1 192 ? 23.751 26.291 -55.681 1.00 89.25 192 ILE A CA 1
ATOM 1577 C C . ILE A 1 192 ? 22.940 27.085 -56.712 1.00 89.25 192 ILE A C 1
ATOM 1579 O O . ILE A 1 192 ? 22.622 28.253 -56.479 1.00 89.25 192 ILE A O 1
ATOM 1583 N N . LEU A 1 193 ? 22.549 26.456 -57.824 1.00 89.31 193 LEU A N 1
ATOM 1584 C CA . LEU A 1 193 ? 21.693 27.088 -58.832 1.00 89.31 193 LEU A CA 1
ATOM 1585 C C . LEU A 1 193 ? 20.335 27.495 -58.244 1.00 89.31 193 LEU A C 1
ATOM 1587 O O . LEU A 1 193 ? 19.872 28.611 -58.488 1.00 89.31 193 LEU A O 1
ATOM 1591 N N . ALA A 1 194 ? 19.717 26.639 -57.428 1.00 87.50 194 ALA A N 1
ATOM 1592 C CA . ALA A 1 194 ? 18.470 26.960 -56.744 1.00 87.50 194 ALA A CA 1
ATOM 1593 C C . ALA A 1 194 ? 18.633 28.128 -55.759 1.00 87.50 194 ALA A C 1
ATOM 1595 O O . ALA A 1 194 ? 17.829 29.059 -55.791 1.00 87.50 194 ALA A O 1
ATOM 1596 N N . VAL A 1 195 ? 19.697 28.146 -54.952 1.00 89.06 195 VAL A N 1
ATOM 1597 C CA . VAL A 1 195 ? 20.004 29.253 -54.028 1.00 89.06 195 VAL A CA 1
ATOM 1598 C C . VAL A 1 195 ? 20.170 30.575 -54.784 1.00 89.06 195 VAL A C 1
ATOM 1600 O O . VAL A 1 195 ? 19.546 31.569 -54.411 1.00 89.06 195 VAL A O 1
ATOM 1603 N N . ILE A 1 196 ? 20.913 30.594 -55.897 1.00 87.50 196 ILE A N 1
ATOM 1604 C CA . ILE A 1 196 ? 21.072 31.792 -56.745 1.00 87.50 196 ILE A CA 1
ATOM 1605 C C . ILE A 1 196 ? 19.711 32.291 -57.257 1.00 87.50 196 ILE A C 1
ATOM 1607 O O . ILE A 1 196 ? 19.437 33.493 -57.248 1.00 87.50 196 ILE A O 1
ATOM 1611 N N . ILE A 1 197 ? 18.832 31.376 -57.675 1.00 85.88 197 ILE A N 1
ATOM 1612 C CA . ILE A 1 197 ? 17.485 31.711 -58.155 1.00 85.88 197 ILE A CA 1
ATOM 1613 C C . ILE A 1 197 ? 16.603 32.281 -57.026 1.00 85.88 197 ILE A C 1
ATOM 1615 O O . ILE A 1 197 ? 15.814 33.202 -57.271 1.00 85.88 197 ILE A O 1
ATOM 1619 N N . LEU A 1 198 ? 16.726 31.756 -55.804 1.00 84.00 198 LEU A N 1
ATOM 1620 C CA . LEU A 1 198 ? 15.937 32.157 -54.630 1.00 84.00 198 LEU A CA 1
ATOM 1621 C C . LEU A 1 198 ? 16.393 33.491 -54.023 1.00 84.00 198 LEU A C 1
ATOM 1623 O O . LEU A 1 198 ? 15.564 34.224 -53.484 1.00 84.00 198 LEU A O 1
ATOM 1627 N N . LEU A 1 199 ? 17.663 33.865 -54.201 1.00 84.38 199 LEU A N 1
ATOM 1628 C CA . LEU A 1 199 ? 18.201 35.173 -53.805 1.00 84.38 199 LEU A CA 1
ATOM 1629 C C . LEU A 1 199 ? 17.675 36.343 -54.662 1.00 84.38 199 LEU A C 1
ATOM 1631 O O . LEU A 1 199 ? 17.949 37.506 -54.366 1.00 84.38 199 LEU A O 1
ATOM 1635 N N . SER A 1 200 ? 16.880 36.086 -55.709 1.00 83.81 200 SER A N 1
ATOM 1636 C CA . SER A 1 200 ? 16.277 37.151 -56.516 1.00 83.81 200 SER A CA 1
ATOM 1637 C C . SER A 1 200 ? 15.125 37.860 -55.775 1.00 83.81 200 SER A C 1
ATOM 1639 O O . SER A 1 200 ? 14.096 37.234 -55.499 1.00 83.81 200 SER A O 1
ATOM 1641 N N . PRO A 1 201 ? 15.192 39.186 -55.534 1.00 72.25 201 PRO A N 1
ATOM 1642 C CA . PRO A 1 201 ? 14.158 39.929 -54.797 1.00 72.25 201 PRO A CA 1
ATOM 1643 C C . PRO A 1 201 ? 12.815 40.016 -55.538 1.00 72.25 201 PRO A C 1
ATOM 1645 O O . PRO A 1 201 ? 11.789 40.333 -54.945 1.00 72.25 201 PRO A O 1
ATOM 1648 N N . LYS A 1 202 ? 12.774 39.711 -56.843 1.00 70.06 202 LYS A N 1
ATOM 1649 C CA . LYS A 1 202 ? 11.512 39.632 -57.601 1.00 70.06 202 LYS A CA 1
ATOM 1650 C C . LYS A 1 202 ? 10.696 38.381 -57.246 1.00 70.06 202 LYS A C 1
ATOM 1652 O O . LYS A 1 202 ? 9.483 38.381 -57.452 1.00 70.06 202 LYS A O 1
ATOM 1657 N N . ARG A 1 203 ? 11.349 37.340 -56.715 1.00 66.12 203 ARG A N 1
ATOM 1658 C CA . ARG A 1 203 ? 10.793 35.994 -56.494 1.00 66.12 203 ARG A CA 1
ATOM 1659 C C . ARG A 1 203 ? 10.290 35.762 -55.061 1.00 66.12 203 ARG A C 1
ATOM 1661 O O . ARG A 1 203 ? 9.720 34.712 -54.786 1.00 66.12 203 ARG A O 1
ATOM 1668 N N . THR A 1 204 ? 10.434 36.751 -54.174 1.00 65.50 204 THR A N 1
ATOM 1669 C CA . THR A 1 204 ? 9.891 36.744 -52.800 1.00 65.50 204 THR A CA 1
ATOM 1670 C C . THR A 1 204 ? 8.409 37.111 -52.731 1.00 65.50 204 THR A C 1
ATOM 1672 O O . THR A 1 204 ? 7.745 36.806 -51.747 1.00 65.50 204 THR A O 1
ATOM 1675 N N . ARG A 1 205 ? 7.848 37.720 -53.786 1.00 68.25 205 ARG A N 1
ATOM 1676 C CA . ARG A 1 205 ? 6.419 38.066 -53.846 1.00 68.25 205 ARG A CA 1
ATOM 1677 C C . ARG A 1 205 ? 5.546 36.808 -53.847 1.00 68.25 205 ARG A C 1
ATOM 1679 O O . ARG A 1 205 ? 5.824 35.871 -54.597 1.00 68.25 205 ARG A O 1
ATOM 1686 N N . GLY A 1 206 ? 4.414 36.850 -53.139 1.00 64.06 206 GLY A N 1
ATOM 1687 C CA . GLY A 1 206 ? 3.456 35.737 -53.045 1.00 64.06 206 GLY A CA 1
ATOM 1688 C C . GLY A 1 206 ? 2.982 35.165 -54.394 1.00 64.06 206 GLY A C 1
ATOM 1689 O O . GLY A 1 206 ? 2.694 33.975 -54.489 1.00 64.06 206 GLY A O 1
ATOM 1690 N N . LYS A 1 207 ? 3.008 35.965 -55.475 1.00 69.44 207 LYS A N 1
ATOM 1691 C CA . LYS A 1 207 ? 2.692 35.536 -56.856 1.00 69.44 207 LYS A CA 1
ATOM 1692 C C . LYS A 1 207 ? 3.606 34.425 -57.397 1.00 69.44 207 LYS A C 1
ATOM 1694 O O . LYS A 1 207 ? 3.194 33.685 -58.281 1.00 69.44 207 LYS A O 1
ATOM 1699 N N . TYR A 1 208 ? 4.825 34.290 -56.875 1.00 74.00 208 TYR A N 1
ATOM 1700 C CA . TYR A 1 208 ? 5.803 33.287 -57.314 1.00 74.00 208 TYR A CA 1
ATOM 1701 C C . TYR A 1 208 ? 5.856 32.053 -56.398 1.00 74.00 208 TYR A C 1
ATOM 1703 O O . TYR A 1 208 ? 6.736 31.211 -56.579 1.00 74.00 208 TYR A O 1
ATOM 1711 N N . ARG A 1 209 ? 4.913 31.906 -55.449 1.00 72.94 209 ARG A N 1
ATOM 1712 C CA . ARG A 1 209 ? 4.846 30.758 -54.523 1.00 72.94 209 ARG A CA 1
ATOM 1713 C C . ARG A 1 209 ? 4.901 29.423 -55.261 1.00 72.94 209 ARG A C 1
ATOM 1715 O O . ARG A 1 209 ? 5.743 28.598 -54.941 1.00 72.94 209 ARG A O 1
ATOM 1722 N N . PHE A 1 210 ? 4.067 29.256 -56.285 1.00 77.50 210 PHE A N 1
ATOM 1723 C CA . PHE A 1 210 ? 3.996 28.021 -57.068 1.00 77.50 210 PHE A CA 1
ATOM 1724 C C . PHE A 1 210 ? 5.324 27.688 -57.762 1.00 77.50 210 PHE A C 1
ATOM 1726 O O . PHE A 1 210 ? 5.791 26.557 -57.727 1.00 77.50 210 PHE A O 1
ATOM 1733 N N . ILE A 1 211 ? 5.986 28.701 -58.325 1.00 81.12 211 ILE A N 1
ATOM 1734 C CA . ILE A 1 211 ? 7.291 28.550 -58.974 1.00 81.12 211 ILE A CA 1
ATOM 1735 C C . ILE A 1 211 ? 8.372 28.136 -57.963 1.00 81.12 211 ILE A C 1
ATOM 1737 O O . ILE A 1 211 ? 9.254 27.348 -58.293 1.00 81.12 211 ILE A O 1
ATOM 1741 N N . ARG A 1 212 ? 8.320 28.666 -56.737 1.00 79.00 212 ARG A N 1
ATOM 1742 C CA . ARG A 1 212 ? 9.236 28.290 -55.655 1.00 79.00 212 ARG A CA 1
ATOM 1743 C C . ARG A 1 212 ? 8.979 26.855 -55.181 1.00 79.00 212 ARG A C 1
ATOM 1745 O O . ARG A 1 212 ? 9.929 26.094 -55.046 1.00 79.00 212 ARG A O 1
ATOM 1752 N N . THR A 1 213 ? 7.714 26.461 -55.032 1.00 77.44 213 THR A N 1
ATOM 1753 C CA . THR A 1 213 ? 7.329 25.075 -54.727 1.00 77.44 213 THR A CA 1
ATOM 1754 C C . THR A 1 213 ? 7.817 24.104 -55.800 1.00 77.44 213 THR A C 1
ATOM 1756 O O . THR A 1 213 ? 8.383 23.075 -55.453 1.00 77.44 213 THR A O 1
ATOM 1759 N N . ILE A 1 214 ? 7.690 24.443 -57.090 1.00 84.25 214 ILE A N 1
ATOM 1760 C CA . ILE A 1 214 ? 8.220 23.612 -58.185 1.00 84.25 214 ILE A CA 1
ATOM 1761 C C . ILE A 1 214 ? 9.732 23.416 -58.055 1.00 84.25 214 ILE A C 1
ATOM 1763 O O . ILE A 1 214 ? 10.201 22.301 -58.241 1.00 84.25 214 ILE A O 1
ATOM 1767 N N . ILE A 1 215 ? 10.494 24.466 -57.725 1.00 84.44 215 ILE A N 1
ATOM 1768 C CA . ILE A 1 215 ? 11.950 24.350 -57.543 1.00 84.44 215 ILE A CA 1
ATOM 1769 C C . ILE A 1 215 ? 12.276 23.369 -56.409 1.00 84.44 215 ILE A C 1
ATOM 1771 O O . ILE A 1 215 ? 13.085 22.469 -56.610 1.00 84.44 215 ILE A O 1
ATOM 1775 N N . PHE A 1 216 ? 11.623 23.500 -55.250 1.00 81.88 216 PHE A N 1
ATOM 1776 C CA . PHE A 1 216 ? 11.865 22.613 -54.107 1.00 81.88 216 PHE A CA 1
ATOM 1777 C C . PHE A 1 216 ? 11.449 21.164 -54.383 1.00 81.88 216 PHE A C 1
ATOM 1779 O O . PHE A 1 216 ? 12.205 20.244 -54.081 1.00 81.88 216 PHE A O 1
ATOM 1786 N N . VAL A 1 217 ? 10.291 20.953 -55.014 1.00 84.25 217 VAL A N 1
ATOM 1787 C CA . VAL A 1 217 ? 9.818 19.613 -55.390 1.00 84.25 217 VAL A CA 1
ATOM 1788 C C . VAL A 1 217 ? 10.734 18.988 -56.443 1.00 84.25 217 VAL A C 1
ATOM 1790 O O . VAL A 1 217 ? 11.098 17.827 -56.307 1.00 84.25 217 VAL A O 1
ATOM 1793 N N . ALA A 1 218 ? 11.171 19.743 -57.455 1.00 86.12 218 ALA A N 1
ATOM 1794 C CA . ALA A 1 218 ? 12.101 19.244 -58.469 1.00 86.12 218 ALA A CA 1
ATOM 1795 C C . ALA A 1 218 ? 13.458 18.840 -57.865 1.00 86.12 218 ALA A C 1
ATOM 1797 O O . ALA A 1 218 ? 14.020 17.821 -58.261 1.00 86.12 218 ALA A O 1
ATOM 1798 N N . MET A 1 219 ? 13.960 19.600 -56.885 1.00 84.06 219 MET A N 1
ATOM 1799 C CA . MET A 1 219 ? 15.167 19.238 -56.135 1.00 84.06 219 MET A CA 1
ATOM 1800 C C . MET A 1 219 ? 14.972 17.967 -55.297 1.00 84.06 219 MET A C 1
ATOM 1802 O O . MET A 1 219 ? 15.846 17.109 -55.308 1.00 84.06 219 MET A O 1
ATOM 1806 N N . GLY A 1 220 ? 13.833 17.810 -54.615 1.00 81.88 220 GLY A N 1
ATOM 1807 C CA . GLY A 1 220 ? 13.522 16.594 -53.850 1.00 81.88 220 GLY A CA 1
ATOM 1808 C C . GLY A 1 220 ? 13.354 15.355 -54.738 1.00 81.88 220 GLY A C 1
ATOM 1809 O O . GLY A 1 220 ? 13.889 14.292 -54.430 1.00 81.88 220 GLY A O 1
ATOM 1810 N N . LEU A 1 221 ? 12.691 15.496 -55.892 1.00 84.62 221 LEU A N 1
ATOM 1811 C CA . LEU A 1 221 ? 12.480 14.408 -56.856 1.00 84.62 221 LEU A CA 1
ATOM 1812 C C . LEU A 1 221 ? 13.776 13.886 -57.486 1.00 84.62 221 LEU A C 1
ATOM 1814 O O . LEU A 1 221 ? 13.802 12.741 -57.939 1.00 84.62 221 LEU A O 1
ATOM 1818 N N . PHE A 1 222 ? 14.864 14.666 -57.474 1.00 88.62 222 PHE A N 1
ATOM 1819 C CA . PHE A 1 222 ? 16.183 14.161 -57.864 1.00 88.62 222 PHE A CA 1
ATOM 1820 C C . PHE A 1 222 ? 16.575 12.913 -57.060 1.00 88.62 222 PHE A C 1
ATOM 1822 O O . PHE A 1 222 ? 17.208 12.028 -57.626 1.00 88.62 222 PHE A O 1
ATOM 1829 N N . GLY A 1 223 ? 16.137 12.794 -55.798 1.00 85.62 223 GLY A N 1
ATOM 1830 C CA . GLY A 1 223 ? 16.410 11.652 -54.912 1.00 85.62 223 GLY A CA 1
ATOM 1831 C C . GLY A 1 223 ? 15.882 10.309 -55.413 1.00 85.62 223 GLY A C 1
ATOM 1832 O O . GLY A 1 223 ? 16.444 9.269 -55.078 1.00 85.62 223 GLY A O 1
ATOM 1833 N N . VAL A 1 224 ? 14.896 10.310 -56.314 1.00 87.06 224 VAL A N 1
ATOM 1834 C CA . VAL A 1 224 ? 14.373 9.082 -56.933 1.00 87.06 224 VAL A CA 1
ATOM 1835 C C . VAL A 1 224 ? 15.445 8.380 -57.777 1.00 87.06 224 VAL A C 1
ATOM 1837 O O . VAL A 1 224 ? 15.505 7.152 -57.804 1.00 87.06 224 VAL A O 1
ATOM 1840 N N . ILE A 1 225 ? 16.330 9.138 -58.432 1.00 89.50 225 ILE A N 1
ATOM 1841 C CA . ILE A 1 225 ? 17.389 8.597 -59.299 1.00 89.50 225 ILE A CA 1
ATOM 1842 C C . ILE A 1 225 ? 18.433 7.787 -58.499 1.00 89.50 225 ILE A C 1
ATOM 1844 O O . ILE A 1 225 ? 18.611 6.602 -58.806 1.00 89.50 225 ILE A O 1
ATOM 1848 N N . PRO A 1 226 ? 19.115 8.342 -57.470 1.00 89.12 226 PRO A N 1
ATOM 1849 C CA . PRO A 1 226 ? 20.038 7.572 -56.646 1.00 89.12 226 PRO A CA 1
ATOM 1850 C C . PRO A 1 226 ? 19.326 6.472 -55.853 1.00 89.12 226 PRO A C 1
ATOM 1852 O O . PRO A 1 226 ? 19.927 5.423 -55.660 1.00 89.12 226 PRO A O 1
ATOM 1855 N N . MET A 1 227 ? 18.057 6.642 -55.466 1.00 85.62 227 MET A N 1
ATOM 1856 C CA . MET A 1 227 ? 17.276 5.598 -54.789 1.00 85.62 227 MET A CA 1
ATOM 1857 C C . MET A 1 227 ? 17.059 4.361 -55.677 1.00 85.62 227 MET A C 1
ATOM 1859 O O . MET A 1 227 ? 17.330 3.235 -55.251 1.00 85.62 227 MET A O 1
ATOM 1863 N N . ILE A 1 228 ? 16.618 4.543 -56.929 1.00 88.44 228 ILE A N 1
ATOM 1864 C CA . ILE A 1 228 ? 16.469 3.432 -57.885 1.00 88.44 228 ILE A CA 1
ATOM 1865 C C . ILE A 1 228 ? 17.831 2.783 -58.142 1.00 88.44 228 ILE A C 1
ATOM 1867 O O . ILE A 1 228 ? 17.949 1.558 -58.110 1.00 88.44 228 ILE A O 1
ATOM 1871 N N . HIS A 1 229 ? 18.878 3.589 -58.336 1.00 90.00 229 HIS A N 1
ATOM 1872 C CA . HIS A 1 229 ? 20.221 3.065 -58.569 1.00 90.00 229 HIS A CA 1
ATOM 1873 C C . HIS A 1 229 ? 20.740 2.250 -57.369 1.00 90.00 229 HIS A C 1
ATOM 1875 O O . HIS A 1 229 ? 21.204 1.125 -57.548 1.00 90.00 229 HIS A O 1
ATOM 1881 N N . ALA A 1 230 ? 20.581 2.755 -56.144 1.00 84.62 230 ALA A N 1
ATOM 1882 C CA . ALA A 1 230 ? 20.960 2.054 -54.920 1.00 84.62 230 ALA A CA 1
ATOM 1883 C C . ALA A 1 230 ? 20.167 0.752 -54.728 1.00 84.62 230 ALA A C 1
ATOM 1885 O O . ALA A 1 230 ? 20.720 -0.228 -54.237 1.00 84.62 230 ALA A O 1
ATOM 1886 N N . THR A 1 231 ? 18.900 0.709 -55.158 1.00 86.00 231 THR A N 1
ATOM 1887 C CA . THR A 1 231 ? 18.066 -0.507 -55.122 1.00 86.00 231 THR A CA 1
ATOM 1888 C C . THR A 1 231 ? 18.622 -1.602 -56.030 1.00 86.00 231 THR A C 1
ATOM 1890 O O . THR A 1 231 ? 18.614 -2.775 -55.656 1.00 86.00 231 THR A O 1
ATOM 1893 N N . ILE A 1 232 ? 19.107 -1.217 -57.214 1.00 88.19 232 ILE A N 1
ATOM 1894 C CA . ILE A 1 232 ? 19.687 -2.133 -58.202 1.00 88.19 232 ILE A CA 1
ATOM 1895 C C . ILE A 1 232 ? 21.055 -2.633 -57.727 1.00 88.19 232 ILE A C 1
ATOM 1897 O O . ILE A 1 232 ? 21.308 -3.835 -57.751 1.00 88.19 232 ILE A O 1
ATOM 1901 N N . VAL A 1 233 ? 21.923 -1.728 -57.270 1.00 85.75 233 VAL A N 1
ATOM 1902 C CA . VAL A 1 233 ? 23.289 -2.059 -56.829 1.00 85.75 233 VAL A CA 1
ATOM 1903 C C . VAL A 1 233 ? 23.275 -2.917 -55.562 1.00 85.75 233 VAL A C 1
ATOM 1905 O O . VAL A 1 233 ? 23.968 -3.928 -55.489 1.00 85.75 233 VAL A O 1
ATOM 1908 N N . ASN A 1 234 ? 22.418 -2.585 -54.594 1.00 84.38 234 ASN A N 1
ATOM 1909 C CA . ASN A 1 234 ? 22.321 -3.292 -53.316 1.00 84.38 234 ASN A CA 1
ATOM 1910 C C . ASN A 1 234 ? 21.219 -4.367 -53.313 1.00 84.38 234 ASN A C 1
ATOM 1912 O O . ASN A 1 234 ? 20.624 -4.650 -52.271 1.00 84.38 234 ASN A O 1
ATOM 1916 N N . TRP A 1 235 ? 20.921 -4.975 -54.470 1.00 81.50 235 TRP A N 1
ATOM 1917 C CA . TRP A 1 235 ? 19.788 -5.899 -54.622 1.00 81.50 235 TRP A CA 1
ATOM 1918 C C . TRP A 1 235 ? 19.818 -7.084 -53.644 1.00 81.50 235 TRP A C 1
ATOM 1920 O O . TRP A 1 235 ? 18.770 -7.509 -53.164 1.00 81.50 235 TRP A O 1
ATOM 1930 N N . ASN A 1 236 ? 21.015 -7.577 -53.319 1.00 80.38 236 ASN A N 1
ATOM 1931 C CA . ASN A 1 236 ? 21.225 -8.757 -52.477 1.00 80.38 236 ASN A CA 1
ATOM 1932 C C . ASN A 1 236 ? 21.375 -8.438 -50.974 1.00 80.38 236 ASN A C 1
ATOM 1934 O O . ASN A 1 236 ? 21.663 -9.343 -50.193 1.00 80.38 236 ASN A O 1
ATOM 1938 N N . VAL A 1 237 ? 21.212 -7.177 -50.554 1.00 77.69 237 VAL A N 1
ATOM 1939 C CA . VAL A 1 237 ? 21.399 -6.750 -49.156 1.00 77.69 237 VAL A CA 1
ATOM 1940 C C . VAL A 1 237 ? 20.051 -6.753 -48.413 1.00 77.69 237 VAL A C 1
ATOM 1942 O O . VAL A 1 237 ? 19.132 -6.046 -48.830 1.00 77.69 237 VAL A O 1
ATOM 1945 N N . PRO A 1 238 ? 19.898 -7.495 -47.297 1.00 71.69 238 PRO A N 1
ATOM 1946 C CA . PRO A 1 238 ? 18.607 -7.646 -46.618 1.00 71.69 238 PRO A CA 1
ATOM 1947 C C . PRO A 1 238 ? 18.095 -6.352 -45.962 1.00 71.69 238 PRO A C 1
ATOM 1949 O O . PRO A 1 238 ? 16.888 -6.115 -45.932 1.00 71.69 238 PRO A O 1
ATOM 1952 N N . GLN A 1 239 ? 18.987 -5.463 -45.508 1.00 69.62 239 GLN A N 1
ATOM 1953 C CA . GLN A 1 239 ? 18.627 -4.177 -44.888 1.00 69.62 239 GLN A CA 1
ATOM 1954 C C . GLN A 1 239 ? 18.066 -3.146 -45.887 1.00 69.62 239 GLN A C 1
ATOM 1956 O O . GLN A 1 239 ? 17.487 -2.140 -45.476 1.00 69.62 239 GLN A O 1
ATOM 1961 N N . ARG A 1 240 ? 18.168 -3.406 -47.199 1.00 77.00 240 ARG A N 1
ATOM 1962 C CA . ARG A 1 240 ? 17.717 -2.512 -48.278 1.00 77.00 240 ARG A CA 1
ATOM 1963 C C . ARG A 1 240 ? 16.257 -2.082 -48.124 1.00 77.00 240 ARG A C 1
ATOM 1965 O O . ARG A 1 240 ? 15.946 -0.913 -48.318 1.00 77.00 240 ARG A O 1
ATOM 1972 N N . ASN A 1 241 ? 15.358 -3.010 -47.791 1.00 75.06 241 ASN A N 1
ATOM 1973 C CA . ASN A 1 241 ? 13.920 -2.718 -47.713 1.00 75.06 241 ASN A CA 1
ATOM 1974 C C . ASN A 1 241 ? 13.591 -1.706 -46.607 1.00 75.06 241 ASN A C 1
ATOM 1976 O O . ASN A 1 241 ? 12.703 -0.879 -46.787 1.00 75.06 241 ASN A O 1
ATOM 1980 N N . ILE A 1 242 ? 14.333 -1.743 -45.497 1.00 74.00 242 ILE A N 1
ATOM 1981 C CA . ILE A 1 242 ? 14.161 -0.815 -44.374 1.00 74.00 242 ILE A CA 1
ATOM 1982 C C . ILE A 1 242 ? 14.623 0.586 -44.791 1.00 74.00 242 ILE A C 1
ATOM 1984 O O . ILE A 1 242 ? 13.885 1.555 -44.626 1.00 74.00 242 ILE A O 1
ATOM 1988 N N . THR A 1 243 ? 15.802 0.694 -45.412 1.00 73.25 243 THR A N 1
ATOM 1989 C CA . THR A 1 243 ? 16.316 1.977 -45.916 1.00 73.25 243 THR A CA 1
ATOM 1990 C C . THR A 1 243 ? 15.405 2.574 -46.990 1.00 73.25 243 THR A C 1
ATOM 1992 O O . THR A 1 243 ? 15.098 3.760 -46.937 1.00 73.25 243 THR A O 1
ATOM 1995 N N . LEU A 1 244 ? 14.892 1.754 -47.914 1.00 74.44 244 LEU A N 1
ATOM 1996 C CA . LEU A 1 244 ? 13.910 2.195 -48.911 1.00 74.44 244 LEU A CA 1
ATOM 1997 C C . LEU A 1 244 ? 12.587 2.644 -48.282 1.00 74.44 244 LEU A C 1
ATOM 1999 O O . LEU A 1 244 ? 11.962 3.570 -48.797 1.00 74.44 244 LEU A O 1
ATOM 2003 N N . GLY A 1 245 ? 12.172 2.026 -47.173 1.00 78.31 245 GLY A N 1
ATOM 2004 C CA . GLY A 1 245 ? 11.015 2.459 -46.392 1.00 78.31 245 GLY A CA 1
ATOM 2005 C C . GLY A 1 245 ? 11.189 3.875 -45.840 1.00 78.31 245 GLY A C 1
ATOM 2006 O O . GLY A 1 245 ? 10.317 4.718 -46.046 1.00 78.31 245 GLY A O 1
ATOM 2007 N N . PHE A 1 246 ? 12.336 4.169 -45.216 1.00 76.31 246 PHE A N 1
ATOM 2008 C CA . PHE A 1 246 ? 12.638 5.507 -44.689 1.00 76.31 246 PHE A CA 1
ATOM 2009 C C . PHE A 1 246 ? 12.763 6.570 -45.792 1.00 76.31 246 PHE A C 1
ATOM 2011 O O . PHE A 1 246 ? 12.198 7.655 -45.657 1.00 76.31 246 PHE A O 1
ATOM 2018 N N . GLU A 1 247 ? 13.424 6.252 -46.907 1.00 76.31 247 GLU A N 1
ATOM 2019 C CA . GLU A 1 247 ? 13.528 7.147 -48.072 1.00 76.31 247 GLU A CA 1
ATOM 2020 C C . GLU A 1 247 ? 12.154 7.433 -48.701 1.00 76.31 247 GLU A C 1
ATOM 2022 O O . GLU A 1 247 ? 11.839 8.575 -49.041 1.00 76.31 247 GLU A O 1
ATOM 2027 N N . SER A 1 248 ? 11.290 6.417 -48.797 1.00 79.06 248 SER A N 1
ATOM 2028 C CA . SER A 1 248 ? 9.926 6.574 -49.322 1.00 79.06 248 SER A CA 1
ATOM 2029 C C . SER A 1 248 ? 9.049 7.413 -48.390 1.00 79.06 248 SER A C 1
ATOM 2031 O O . SER A 1 248 ? 8.309 8.278 -48.859 1.00 79.06 248 SER A O 1
ATOM 2033 N N . ALA A 1 249 ? 9.155 7.203 -47.074 1.00 79.56 249 ALA A N 1
ATOM 2034 C CA . ALA A 1 249 ? 8.447 8.000 -46.074 1.00 79.56 249 ALA A CA 1
ATOM 2035 C C . ALA A 1 249 ? 8.883 9.475 -46.116 1.00 79.56 249 ALA A C 1
ATOM 2037 O O . ALA A 1 249 ? 8.039 10.372 -46.096 1.00 79.56 249 ALA A O 1
ATOM 2038 N N . MET A 1 250 ? 10.187 9.726 -46.261 1.00 78.56 250 MET A N 1
ATOM 2039 C CA . MET A 1 250 ? 10.739 11.066 -46.454 1.00 78.56 250 MET A CA 1
ATOM 2040 C C . MET A 1 250 ? 10.249 11.711 -47.762 1.00 78.56 250 MET A C 1
ATOM 2042 O O . MET A 1 250 ? 9.857 12.876 -47.780 1.00 78.56 250 MET A O 1
ATOM 2046 N N . ALA A 1 251 ? 10.223 10.977 -48.875 1.00 76.94 251 ALA A N 1
ATOM 2047 C CA . ALA A 1 251 ? 9.709 11.505 -50.141 1.00 76.94 251 ALA A CA 1
ATOM 2048 C C . ALA A 1 251 ? 8.219 11.882 -50.041 1.00 76.94 251 ALA A C 1
ATOM 2050 O O . ALA A 1 251 ? 7.797 12.931 -50.539 1.00 76.94 251 ALA A O 1
ATOM 2051 N N . PHE A 1 252 ? 7.426 11.053 -49.361 1.00 81.00 252 PHE A N 1
ATOM 2052 C CA . PHE A 1 252 ? 6.004 11.299 -49.142 1.00 81.00 252 PHE A CA 1
ATOM 2053 C C . PHE A 1 252 ? 5.759 12.529 -48.259 1.00 81.00 252 PHE A C 1
ATOM 2055 O O . PHE A 1 252 ? 4.915 13.365 -48.595 1.00 81.00 252 PHE A O 1
ATOM 2062 N N . SER A 1 253 ? 6.540 12.703 -47.189 1.00 79.56 253 SER A N 1
ATOM 2063 C CA . SER A 1 253 ? 6.431 13.871 -46.311 1.00 79.56 253 SER A CA 1
ATOM 2064 C C . SER A 1 253 ? 6.750 15.185 -47.025 1.00 79.56 253 SER A C 1
ATOM 2066 O O . SER A 1 253 ? 6.016 16.164 -46.861 1.00 79.56 253 SER A O 1
ATOM 2068 N N . TYR A 1 254 ? 7.769 15.206 -47.890 1.00 73.00 254 TYR A N 1
ATOM 2069 C CA . TYR A 1 254 ? 8.080 16.375 -48.719 1.00 73.00 254 TYR A CA 1
ATOM 2070 C C . TYR A 1 254 ? 6.936 16.743 -49.672 1.00 73.00 254 TYR A C 1
ATOM 2072 O O . TYR A 1 254 ? 6.621 17.927 -49.826 1.00 73.00 254 TYR A O 1
ATOM 2080 N N . LEU A 1 255 ? 6.296 15.753 -50.303 1.00 78.31 255 LEU A N 1
ATOM 2081 C CA . LEU A 1 255 ? 5.179 15.987 -51.223 1.00 78.31 255 LEU A CA 1
ATOM 2082 C C . LEU A 1 255 ? 3.935 16.506 -50.495 1.00 78.31 255 LEU A C 1
ATOM 2084 O O . LEU A 1 255 ? 3.314 17.461 -50.966 1.00 78.31 255 LEU A O 1
ATOM 2088 N N . ILE A 1 256 ? 3.608 15.940 -49.331 1.00 79.00 256 ILE A N 1
ATOM 2089 C CA . ILE A 1 256 ? 2.500 16.412 -48.488 1.00 79.00 256 ILE A CA 1
ATOM 2090 C C . ILE A 1 256 ? 2.749 17.845 -48.011 1.00 79.00 256 ILE A C 1
ATOM 2092 O O . ILE A 1 256 ? 1.874 18.703 -48.150 1.00 79.00 256 ILE A O 1
ATOM 2096 N N . GLY A 1 257 ? 3.948 18.135 -47.498 1.00 71.69 257 GLY A N 1
ATOM 2097 C CA . GLY A 1 257 ? 4.310 19.479 -47.047 1.00 71.69 257 GLY A CA 1
ATOM 2098 C C . GLY A 1 257 ? 4.231 20.510 -48.178 1.00 71.69 257 GLY A C 1
ATOM 2099 O O . GLY A 1 257 ? 3.649 21.585 -48.013 1.00 71.69 257 GLY A O 1
ATOM 2100 N N . ALA A 1 258 ? 4.740 20.163 -49.365 1.00 72.62 258 ALA A N 1
ATOM 2101 C CA . ALA A 1 258 ? 4.657 21.010 -50.553 1.00 72.62 258 ALA A CA 1
ATOM 2102 C C . ALA A 1 258 ? 3.210 21.229 -51.024 1.00 72.62 258 ALA A C 1
ATOM 2104 O O . ALA A 1 258 ? 2.870 22.341 -51.445 1.00 72.62 258 ALA A O 1
ATOM 2105 N N . MET A 1 259 ? 2.362 20.200 -50.931 1.00 77.44 259 MET A N 1
ATOM 2106 C CA . MET A 1 259 ? 0.938 20.285 -51.251 1.00 77.44 259 MET A CA 1
ATOM 2107 C C . MET A 1 259 ? 0.248 21.297 -50.335 1.00 77.44 259 MET A C 1
ATOM 2109 O O . MET A 1 259 ? -0.296 22.274 -50.847 1.00 77.44 259 MET A O 1
ATOM 2113 N N . PHE A 1 260 ? 0.337 21.132 -49.011 1.00 75.94 260 PHE A N 1
ATOM 2114 C CA . PHE A 1 260 ? -0.288 22.054 -48.055 1.00 75.94 260 PHE A CA 1
ATOM 2115 C C . PHE A 1 260 ? 0.199 23.495 -48.235 1.00 75.94 260 PHE A C 1
ATOM 2117 O O . PHE A 1 260 ? -0.609 24.427 -48.267 1.00 75.94 260 PHE A O 1
ATOM 2124 N N . TYR A 1 261 ? 1.503 23.680 -48.457 1.00 73.62 261 TYR A N 1
ATOM 2125 C CA . TYR A 1 261 ? 2.090 24.992 -48.717 1.00 73.62 261 TYR A CA 1
ATOM 2126 C C . TYR A 1 261 ? 1.547 25.659 -49.990 1.00 73.62 261 TYR A C 1
ATOM 2128 O O . TYR A 1 261 ? 1.310 26.870 -50.020 1.00 73.62 261 TYR A O 1
ATOM 2136 N N . ALA A 1 262 ? 1.355 24.887 -51.061 1.00 72.56 262 ALA A N 1
ATOM 2137 C CA . ALA A 1 262 ? 0.836 25.400 -52.323 1.00 72.56 262 ALA A CA 1
ATOM 2138 C C . ALA A 1 262 ? -0.674 25.673 -52.265 1.00 72.56 262 ALA A C 1
ATOM 2140 O O . ALA A 1 262 ? -1.131 26.677 -52.820 1.00 72.56 262 ALA A O 1
ATOM 2141 N N . THR A 1 263 ? -1.444 24.798 -51.609 1.00 75.31 263 THR A N 1
ATOM 2142 C CA . THR A 1 263 ? -2.913 24.843 -51.607 1.00 75.31 263 THR A CA 1
ATOM 2143 C C . THR A 1 263 ? -3.510 25.721 -50.513 1.00 75.31 263 THR A C 1
ATOM 2145 O O . THR A 1 263 ? -4.664 26.125 -50.675 1.00 75.31 263 THR A O 1
ATOM 2148 N N . ARG A 1 264 ? -2.754 26.038 -49.446 1.00 71.25 264 ARG A N 1
ATOM 2149 C CA . ARG A 1 264 ? -3.218 26.814 -48.274 1.00 71.25 264 ARG A CA 1
ATOM 2150 C C . ARG A 1 264 ? -4.455 26.199 -47.610 1.00 71.25 264 ARG A C 1
ATOM 2152 O O . ARG A 1 264 ? -5.453 26.871 -47.358 1.00 71.25 264 ARG A O 1
ATOM 2159 N N . VAL A 1 265 ? -4.437 24.880 -47.460 1.00 73.56 265 VAL A N 1
ATOM 2160 C CA . VAL A 1 265 ? -5.511 24.105 -46.827 1.00 73.56 265 VAL A CA 1
ATOM 2161 C C . VAL A 1 265 ? -5.050 23.766 -45.410 1.00 73.56 265 VAL A C 1
ATOM 2163 O O . VAL A 1 265 ? -3.900 23.350 -45.270 1.00 73.56 265 VAL A O 1
ATOM 2166 N N . PRO A 1 266 ? -5.911 23.894 -44.383 1.00 68.44 266 PRO A N 1
ATOM 2167 C CA . PRO A 1 266 ? -7.352 24.126 -44.412 1.00 68.44 266 PRO A CA 1
ATOM 2168 C C . PRO A 1 266 ? -7.783 25.595 -44.286 1.00 68.44 266 PRO A C 1
ATOM 2170 O O . PRO A 1 266 ? -8.989 25.850 -44.300 1.00 68.44 266 PRO A O 1
ATOM 2173 N N . GLU A 1 267 ? -6.880 26.577 -44.201 1.00 66.88 267 GLU A N 1
ATOM 2174 C CA . GLU A 1 267 ? -7.284 27.980 -44.011 1.00 66.88 267 GLU A CA 1
ATOM 2175 C C . GLU A 1 267 ? -8.151 28.505 -45.165 1.00 66.88 267 GLU A C 1
ATOM 2177 O O . GLU A 1 267 ? -9.105 29.249 -44.940 1.00 66.88 267 GLU A O 1
ATOM 2182 N N . LYS A 1 268 ? -7.911 28.019 -46.386 1.00 74.19 268 LYS A N 1
ATOM 2183 C CA . LYS A 1 268 ? -8.749 28.273 -47.562 1.00 74.19 268 LYS A CA 1
ATOM 2184 C C . LYS A 1 268 ? -10.177 27.739 -47.417 1.00 74.19 268 LYS A C 1
ATOM 2186 O O . LYS A 1 268 ? -11.093 28.307 -48.005 1.00 74.19 268 LYS A O 1
ATOM 2191 N N . TRP A 1 269 ? -10.380 26.649 -46.675 1.00 75.94 269 TRP A N 1
ATOM 2192 C CA . TRP A 1 269 ? -11.698 26.035 -46.470 1.00 75.94 269 TRP A CA 1
ATOM 2193 C C . TRP A 1 269 ? -12.496 26.707 -45.350 1.00 75.94 269 TRP A C 1
ATOM 2195 O O . TRP A 1 269 ? -13.725 26.696 -45.400 1.00 75.94 269 TRP A O 1
ATOM 2205 N N . LYS A 1 270 ? -11.827 27.315 -44.361 1.00 73.25 270 LYS A N 1
ATOM 2206 C CA . LYS A 1 270 ? -12.476 28.053 -43.262 1.00 73.25 270 LYS A CA 1
ATOM 2207 C C . LYS A 1 270 ? -11.756 29.376 -42.938 1.00 73.25 270 LYS A C 1
ATOM 2209 O O . LYS A 1 270 ? -11.067 29.463 -41.915 1.00 73.25 270 LYS A O 1
ATOM 2214 N N . PRO A 1 271 ? -11.955 30.433 -43.751 1.00 69.06 271 PRO A N 1
ATOM 2215 C CA . PRO A 1 271 ? -11.360 31.744 -43.502 1.00 69.06 271 PRO A CA 1
ATOM 2216 C C . PRO A 1 271 ? -11.812 32.314 -42.149 1.00 69.06 271 PRO A C 1
ATOM 2218 O O . PRO A 1 271 ? -13.003 32.350 -41.843 1.00 69.06 271 PRO A O 1
ATOM 2221 N N . GLY A 1 272 ? -10.871 32.756 -41.312 1.00 62.09 272 GLY A N 1
ATOM 2222 C CA . GLY A 1 272 ? -11.185 33.402 -40.029 1.00 62.09 272 GLY A CA 1
ATOM 2223 C C . GLY A 1 272 ? -11.653 32.495 -38.880 1.00 62.09 272 GLY A C 1
ATOM 2224 O O . GLY A 1 272 ? -11.934 33.016 -37.799 1.00 62.09 272 GLY A O 1
ATOM 2225 N N . CYS A 1 273 ? -11.696 31.166 -39.052 1.00 52.56 273 CYS A N 1
ATOM 2226 C CA . CYS A 1 273 ? -12.042 30.218 -37.977 1.00 52.56 273 CYS A CA 1
ATOM 2227 C C . CYS A 1 273 ? -10.935 30.070 -36.903 1.00 52.56 273 CYS A C 1
ATOM 2229 O O . CYS A 1 273 ? -11.137 29.416 -35.883 1.00 52.56 273 CYS A O 1
ATOM 2231 N N . SER A 1 274 ? -9.792 30.741 -37.073 1.00 49.94 274 SER A N 1
ATOM 2232 C CA . SER A 1 274 ? -8.726 30.873 -36.067 1.00 49.94 274 SER A CA 1
ATOM 2233 C C . SER A 1 274 ? -9.053 31.933 -35.003 1.00 49.94 274 SER A C 1
ATOM 2235 O O . SER A 1 274 ? -8.261 32.843 -34.765 1.00 49.94 274 SER A O 1
ATOM 2237 N N . LYS A 1 275 ? -10.243 31.869 -34.388 1.00 42.09 275 LYS A N 1
ATOM 2238 C CA . LYS A 1 275 ? -10.626 32.770 -33.278 1.00 42.09 275 LYS A CA 1
ATOM 2239 C C . LYS A 1 275 ? -10.167 32.295 -31.902 1.00 42.09 275 LYS A C 1
ATOM 2241 O O . LYS A 1 275 ? -10.161 33.091 -30.978 1.00 42.09 275 LYS A O 1
ATOM 2246 N N . ASN A 1 276 ? -9.716 31.053 -31.796 1.00 38.09 276 ASN A N 1
ATOM 2247 C CA . ASN A 1 276 ? -8.869 30.574 -30.718 1.00 38.09 276 ASN A CA 1
ATOM 2248 C C . ASN A 1 276 ? -7.753 29.766 -31.370 1.00 38.09 276 ASN A C 1
ATOM 2250 O O . ASN A 1 276 ? -7.962 29.096 -32.381 1.00 38.09 276 ASN A O 1
ATOM 2254 N N . THR A 1 277 ? -6.569 29.852 -30.794 1.00 45.62 277 THR A N 1
ATOM 2255 C CA . THR A 1 277 ? -5.291 29.296 -31.240 1.00 45.62 277 THR A CA 1
ATOM 2256 C C . THR A 1 277 ? -5.311 27.800 -31.603 1.00 45.62 277 THR A C 1
ATOM 2258 O O . THR A 1 277 ? -4.345 27.346 -32.198 1.00 45.62 277 THR A O 1
ATOM 2261 N N . GLN A 1 278 ? -6.400 27.057 -31.355 1.00 35.25 278 GLN A N 1
ATOM 2262 C CA . GLN A 1 278 ? -6.511 25.598 -31.474 1.00 35.25 278 GLN A CA 1
ATOM 2263 C C . GLN A 1 278 ? -6.538 25.016 -32.903 1.00 35.25 278 GLN A C 1
ATOM 2265 O O . GLN A 1 278 ? -5.940 23.976 -33.121 1.00 35.25 278 GLN A O 1
ATOM 2270 N N . ALA A 1 279 ? -7.126 25.668 -33.912 1.00 34.97 279 ALA A N 1
ATOM 2271 C CA . ALA A 1 279 ? -7.148 25.106 -35.282 1.00 34.97 279 ALA A CA 1
ATOM 2272 C C . ALA A 1 279 ? -5.869 25.409 -36.099 1.00 34.97 279 ALA A C 1
ATOM 2274 O O . ALA A 1 279 ? -5.557 24.728 -37.079 1.00 34.97 279 ALA A O 1
ATOM 2275 N N . ALA A 1 280 ? -5.083 26.406 -35.671 1.00 35.34 280 ALA A N 1
ATOM 2276 C CA . ALA A 1 280 ? -3.728 26.617 -36.180 1.00 35.34 280 ALA A CA 1
ATOM 2277 C C . ALA A 1 280 ? -2.747 25.550 -35.648 1.00 35.34 280 ALA A C 1
ATOM 2279 O O . ALA A 1 280 ? -1.763 25.251 -36.325 1.00 35.34 280 ALA A O 1
ATOM 2280 N N . PHE A 1 281 ? -3.052 24.917 -34.500 1.00 41.25 281 PHE A N 1
ATOM 2281 C CA . PHE A 1 281 ? -2.298 23.758 -34.004 1.00 41.25 281 PHE A CA 1
ATOM 2282 C C . PHE A 1 281 ? -2.400 22.539 -34.938 1.00 41.25 281 PHE A C 1
ATOM 2284 O O . PHE A 1 281 ? -1.452 21.760 -34.981 1.00 41.25 281 PHE A O 1
ATOM 2291 N N . ASP A 1 282 ? -3.462 22.400 -35.742 1.00 33.09 282 ASP A N 1
ATOM 2292 C CA . ASP A 1 282 ? -3.651 21.218 -36.602 1.00 33.09 282 ASP A CA 1
ATOM 2293 C C . ASP A 1 282 ? -3.065 21.381 -38.011 1.00 33.09 282 ASP A C 1
ATOM 2295 O O . ASP A 1 282 ? -2.560 20.425 -38.594 1.00 33.09 282 ASP A O 1
ATOM 2299 N N . THR A 1 283 ? -3.034 22.602 -38.549 1.00 35.34 283 THR A N 1
ATOM 2300 C CA . THR A 1 283 ? -2.506 22.847 -39.908 1.00 35.34 283 THR A CA 1
ATOM 2301 C C . THR A 1 283 ? -0.975 22.804 -39.948 1.00 35.34 283 THR A C 1
ATOM 2303 O O . THR A 1 283 ? -0.373 22.337 -40.914 1.00 35.34 283 THR A O 1
ATOM 2306 N N . GLN A 1 284 ? -0.326 23.280 -38.880 1.00 37.44 284 GLN A N 1
ATOM 2307 C CA . GLN A 1 284 ? 1.135 23.373 -38.795 1.00 37.44 284 GLN A CA 1
ATOM 2308 C C . GLN A 1 284 ? 1.785 22.195 -38.081 1.00 37.44 284 GLN A C 1
ATOM 2310 O O . GLN A 1 284 ? 2.977 21.961 -38.293 1.00 37.44 284 GLN A O 1
ATOM 2315 N N . ARG A 1 285 ? 1.007 21.389 -37.338 1.00 34.91 285 ARG A N 1
ATOM 2316 C CA . ARG A 1 285 ? 1.448 20.045 -36.953 1.00 34.91 285 ARG A CA 1
ATOM 2317 C C . ARG A 1 285 ? 1.894 19.293 -38.204 1.00 34.91 285 ARG A C 1
ATOM 2319 O O . ARG A 1 285 ? 3.036 18.865 -38.253 1.00 34.91 285 ARG A O 1
ATOM 2326 N N . PHE A 1 286 ? 1.107 19.243 -39.274 1.00 35.91 286 PHE A N 1
ATOM 2327 C CA . PHE A 1 286 ? 1.444 18.389 -40.420 1.00 35.91 286 PHE A CA 1
ATOM 2328 C C . PHE A 1 286 ? 2.687 18.808 -41.227 1.00 35.91 286 PHE A C 1
ATOM 2330 O O . PHE A 1 286 ? 3.433 17.935 -41.663 1.00 35.91 286 PHE A O 1
ATOM 2337 N N . ALA A 1 287 ? 2.982 20.100 -41.398 1.00 34.59 287 ALA A N 1
ATOM 2338 C CA . ALA A 1 287 ? 4.083 20.524 -42.277 1.00 34.59 287 ALA A CA 1
ATOM 2339 C C . ALA A 1 287 ? 5.491 20.384 -41.655 1.00 34.59 287 ALA A C 1
ATOM 2341 O O . ALA A 1 287 ? 6.451 20.160 -42.388 1.00 34.59 287 ALA A O 1
ATOM 2342 N N . ALA A 1 288 ? 5.617 20.471 -40.324 1.00 34.53 288 ALA A N 1
ATOM 2343 C CA . ALA A 1 288 ? 6.890 20.295 -39.613 1.00 34.53 288 ALA A CA 1
ATOM 2344 C C . ALA A 1 288 ? 7.017 18.922 -38.922 1.00 34.53 288 ALA A C 1
ATOM 2346 O O . ALA A 1 288 ? 8.132 18.464 -38.688 1.00 34.53 288 ALA A O 1
ATOM 2347 N N . SER A 1 289 ? 5.899 18.241 -38.622 1.00 34.34 289 SER A N 1
ATOM 2348 C CA . SER A 1 289 ? 5.912 16.913 -37.977 1.00 34.34 289 SER A CA 1
ATOM 2349 C C . SER A 1 289 ? 5.874 15.725 -38.939 1.00 34.34 289 SER A C 1
ATOM 2351 O O . SER A 1 289 ? 6.053 14.598 -38.492 1.00 34.34 289 SER A O 1
ATOM 2353 N N . SER A 1 290 ? 5.785 15.935 -40.261 1.00 35.72 290 SER A N 1
ATOM 2354 C CA . SER A 1 290 ? 5.894 14.828 -41.234 1.00 35.72 290 SER A CA 1
ATOM 2355 C C . SER A 1 290 ? 7.299 14.187 -41.306 1.00 35.72 290 SER A C 1
ATOM 2357 O O . SER A 1 290 ? 7.580 13.406 -42.207 1.00 35.72 290 SER A O 1
ATOM 2359 N N . PHE A 1 291 ? 8.192 14.480 -40.357 1.00 39.41 291 PHE A N 1
ATOM 2360 C CA . PHE A 1 291 ? 9.494 13.828 -40.210 1.00 39.41 291 PHE A CA 1
ATOM 2361 C C . PHE A 1 291 ? 9.607 12.877 -39.007 1.00 39.41 291 PHE A C 1
ATOM 2363 O O . PHE A 1 291 ? 10.682 12.321 -38.799 1.00 39.41 291 PHE A O 1
ATOM 2370 N N . VAL A 1 292 ? 8.541 12.634 -38.231 1.00 28.25 292 VAL A N 1
ATOM 2371 C CA . VAL A 1 292 ? 8.600 11.694 -37.095 1.00 28.25 292 VAL A CA 1
ATOM 2372 C C . VAL A 1 292 ? 7.293 10.898 -36.952 1.00 28.25 292 VAL A C 1
ATOM 2374 O O . VAL A 1 292 ? 6.291 11.436 -36.506 1.00 28.25 292 VAL A O 1
ATOM 2377 N N . ILE A 1 293 ? 7.393 9.601 -37.283 1.00 25.84 293 ILE A N 1
ATOM 2378 C CA . ILE A 1 293 ? 6.603 8.438 -36.818 1.00 25.84 293 ILE A CA 1
ATOM 2379 C C . ILE A 1 293 ? 5.096 8.418 -37.166 1.00 25.84 293 ILE A C 1
ATOM 2381 O O . ILE A 1 293 ? 4.302 9.220 -36.689 1.00 25.84 293 ILE A O 1
ATOM 2385 N N . VAL A 1 294 ? 4.711 7.409 -37.960 1.00 23.50 294 VAL A N 1
ATOM 2386 C CA . VAL A 1 294 ? 3.328 6.973 -38.219 1.00 23.50 294 VAL A CA 1
ATOM 2387 C C . VAL A 1 294 ? 3.062 5.714 -37.395 1.00 23.50 294 VAL A C 1
ATOM 2389 O O . VAL A 1 294 ? 3.803 4.744 -37.527 1.00 23.50 294 VAL A O 1
ATOM 2392 N N . GLU A 1 295 ? 1.982 5.709 -36.619 1.00 23.83 295 GLU A N 1
ATOM 2393 C CA . GLU A 1 295 ? 1.327 4.494 -36.124 1.00 23.83 295 GLU A CA 1
ATOM 2394 C C . GLU A 1 295 ? -0.178 4.642 -36.416 1.00 23.83 295 GLU A C 1
ATOM 2396 O O . GLU A 1 295 ? -0.766 5.692 -36.145 1.00 23.83 295 GLU A O 1
ATOM 2401 N N . MET A 1 296 ? -0.768 3.641 -37.078 1.00 23.89 296 MET A N 1
ATOM 2402 C CA . MET A 1 296 ? -2.188 3.573 -37.448 1.00 23.89 296 MET A CA 1
ATOM 2403 C C . MET A 1 296 ? -2.887 2.551 -36.550 1.00 23.89 296 MET A C 1
ATOM 2405 O O . MET A 1 296 ? -2.394 1.436 -36.417 1.00 23.89 296 MET A O 1
ATOM 2409 N N . GLU A 1 297 ? -4.075 2.891 -36.051 1.00 23.39 297 GLU A N 1
ATOM 2410 C CA . GLU A 1 297 ? -5.078 1.918 -35.610 1.00 23.39 297 GLU A CA 1
ATOM 2411 C C . GLU A 1 297 ? -6.440 2.294 -36.215 1.00 23.39 297 GLU A C 1
ATOM 2413 O O . GLU A 1 297 ? -6.954 3.394 -36.008 1.00 23.39 297 GLU A O 1
ATOM 2418 N N . GLU A 1 298 ? -6.997 1.374 -37.004 1.00 24.66 298 GLU A N 1
ATOM 2419 C CA . GLU A 1 298 ? -8.392 1.341 -37.449 1.00 24.66 298 GLU A CA 1
ATOM 2420 C C . GLU A 1 298 ? -9.179 0.444 -36.488 1.00 24.66 298 GLU A C 1
ATOM 2422 O O . GLU A 1 298 ? -8.743 -0.665 -36.194 1.00 24.66 298 GLU A O 1
ATOM 2427 N N . ASN A 1 299 ? -10.374 0.869 -36.074 1.00 24.61 299 ASN A N 1
ATOM 2428 C CA . ASN A 1 299 ? -11.392 -0.047 -35.569 1.00 24.61 299 ASN A CA 1
ATOM 2429 C C . ASN A 1 299 ? -12.747 0.297 -36.194 1.00 24.61 299 ASN A C 1
ATOM 2431 O O . ASN A 1 299 ? -13.333 1.349 -35.942 1.00 24.61 299 ASN A O 1
ATOM 2435 N N . ILE A 1 300 ? -13.213 -0.625 -37.033 1.00 24.06 300 ILE A N 1
ATOM 2436 C CA . ILE A 1 300 ? -14.565 -0.714 -37.579 1.00 24.06 300 ILE A CA 1
ATOM 2437 C C . ILE A 1 300 ? -15.381 -1.542 -36.587 1.00 24.06 300 ILE A C 1
ATOM 2439 O O . ILE A 1 300 ? -14.962 -2.644 -36.242 1.00 24.06 300 ILE A O 1
ATOM 2443 N N . ASN A 1 301 ? -16.563 -1.074 -36.184 1.00 25.22 301 ASN A N 1
ATOM 2444 C CA . ASN A 1 301 ? -17.580 -1.982 -35.664 1.00 25.22 301 ASN A CA 1
ATOM 2445 C C . ASN A 1 301 ? -18.979 -1.559 -36.125 1.00 25.22 301 ASN A C 1
ATOM 2447 O O . ASN A 1 301 ? -19.420 -0.438 -35.878 1.00 25.22 301 ASN A O 1
ATOM 2451 N N . ASN A 1 302 ? -19.638 -2.479 -36.829 1.00 24.53 302 ASN A N 1
ATOM 2452 C CA . ASN A 1 302 ? -21.013 -2.380 -37.304 1.00 24.53 302 ASN A CA 1
ATOM 2453 C C . ASN A 1 302 ? -21.970 -2.821 -36.188 1.00 24.53 302 ASN A C 1
ATOM 2455 O O . ASN A 1 302 ? -21.759 -3.868 -35.578 1.00 24.53 302 ASN A O 1
ATOM 2459 N N . GLY A 1 303 ? -23.027 -2.042 -35.959 1.00 23.81 303 GLY A N 1
ATOM 2460 C CA . GLY A 1 303 ? -24.164 -2.428 -35.125 1.00 23.81 303 GLY A CA 1
ATOM 2461 C C . GLY A 1 303 ? -25.147 -3.323 -35.882 1.00 23.81 303 GLY A C 1
ATOM 2462 O O . GLY A 1 303 ? -25.341 -3.166 -37.088 1.00 23.81 303 GLY A O 1
ATOM 2463 N N . VAL A 1 304 ? -25.757 -4.255 -35.153 1.00 24.89 304 VAL A N 1
ATOM 2464 C CA . VAL A 1 304 ? -26.936 -5.028 -35.556 1.00 24.89 304 VAL A CA 1
ATOM 2465 C C . VAL A 1 304 ? -28.059 -4.629 -34.600 1.00 24.89 304 VAL A C 1
ATOM 2467 O O . VAL A 1 304 ? -27.879 -4.693 -33.387 1.00 24.89 304 VAL A O 1
ATOM 2470 N N . GLU A 1 305 ? -29.175 -4.170 -35.162 1.00 23.53 305 GLU A N 1
ATOM 2471 C CA . GLU A 1 305 ? -30.439 -3.906 -34.471 1.00 23.53 305 GLU A CA 1
ATOM 2472 C C . GLU A 1 305 ? -31.199 -5.219 -34.244 1.00 23.53 305 GLU A C 1
ATOM 2474 O O . GLU A 1 305 ? -31.344 -6.009 -35.177 1.00 23.53 305 GLU A O 1
ATOM 2479 N N . GLU A 1 306 ? -31.766 -5.402 -33.051 1.00 23.97 306 GLU A N 1
ATOM 2480 C CA . GLU A 1 306 ? -32.916 -6.284 -32.834 1.00 23.97 306 GLU A CA 1
ATOM 2481 C C . GLU A 1 306 ? -33.979 -5.527 -32.026 1.00 23.97 306 GLU A C 1
ATOM 2483 O O . GLU A 1 306 ? -33.717 -5.004 -30.944 1.00 23.97 306 GLU A O 1
ATOM 2488 N N . GLN A 1 307 ? -35.172 -5.433 -32.618 1.00 24.17 307 GLN A N 1
ATOM 2489 C CA . GLN A 1 307 ? -36.403 -4.921 -32.024 1.00 24.17 307 GLN A CA 1
ATOM 2490 C C . GLN A 1 307 ? -37.086 -6.034 -31.228 1.00 24.17 307 GLN A C 1
ATOM 2492 O O . GLN A 1 307 ? -37.353 -7.089 -31.799 1.00 24.17 307 GLN A O 1
ATOM 2497 N N . GLU A 1 308 ? -37.511 -5.760 -29.995 1.00 24.45 308 GLU A N 1
ATOM 2498 C CA . GLU A 1 308 ? -38.625 -6.485 -29.378 1.00 24.45 308 GLU A CA 1
ATOM 2499 C C . GLU A 1 308 ? -39.581 -5.524 -28.662 1.00 24.45 308 GLU A C 1
ATOM 2501 O O . GLU A 1 308 ? -39.189 -4.577 -27.986 1.00 24.45 308 GLU A O 1
ATOM 2506 N N . SER A 1 309 ? -40.861 -5.774 -28.919 1.00 23.56 309 SER A N 1
ATOM 2507 C CA . SER A 1 309 ? -42.038 -4.966 -28.629 1.00 23.56 309 SER A CA 1
ATOM 2508 C C . SER A 1 309 ? -42.591 -5.155 -27.214 1.00 23.56 309 SER A C 1
ATOM 2510 O O . SER A 1 309 ? -42.556 -6.254 -26.665 1.00 23.56 309 SER A O 1
ATOM 2512 N N . GLU A 1 310 ? -43.195 -4.080 -26.709 1.00 28.33 310 GLU A N 1
ATOM 2513 C CA . GLU A 1 310 ? -43.941 -3.924 -25.455 1.00 28.33 310 GLU A CA 1
ATOM 2514 C C . GLU A 1 310 ? -44.987 -5.013 -25.145 1.00 28.33 310 GLU A C 1
ATOM 2516 O O . GLU A 1 310 ? -45.602 -5.587 -26.045 1.00 28.33 310 GLU A O 1
ATOM 2521 N N . ASN A 1 311 ? -45.285 -5.185 -23.848 1.00 25.84 311 ASN A N 1
ATOM 2522 C CA . ASN A 1 311 ? -46.645 -5.024 -23.306 1.00 25.84 311 ASN A CA 1
ATOM 2523 C C . ASN A 1 311 ? -46.661 -5.195 -21.778 1.00 25.84 311 ASN A C 1
ATOM 2525 O O . ASN A 1 311 ? -46.358 -6.279 -21.285 1.00 25.84 311 ASN A O 1
ATOM 2529 N N . HIS A 1 312 ? -47.132 -4.189 -21.032 1.00 26.20 312 HIS A N 1
ATOM 2530 C CA . HIS A 1 312 ? -47.823 -4.451 -19.766 1.00 26.20 312 HIS A CA 1
ATOM 2531 C C . HIS A 1 312 ? -48.894 -3.400 -19.437 1.00 26.20 312 HIS A C 1
ATOM 2533 O O . HIS A 1 312 ? -48.648 -2.197 -19.415 1.00 26.20 312 HIS A O 1
ATOM 2539 N N . GLU A 1 313 ? -50.099 -3.917 -19.187 1.00 27.78 313 GLU A N 1
ATOM 2540 C CA . GLU A 1 313 ? -51.335 -3.222 -18.829 1.00 27.78 313 GLU A CA 1
ATOM 2541 C C . GLU A 1 313 ? -51.235 -2.458 -17.496 1.00 27.78 313 GLU A C 1
ATOM 2543 O O . GLU A 1 313 ? -50.839 -3.008 -16.467 1.00 27.78 313 GLU A O 1
ATOM 2548 N N . GLN A 1 314 ? -51.680 -1.198 -17.497 1.00 26.08 314 GLN A N 1
ATOM 2549 C CA . GLN A 1 314 ? -51.876 -0.381 -16.298 1.00 26.08 314 GLN A CA 1
ATOM 2550 C C . GLN A 1 314 ? -53.245 -0.650 -15.655 1.00 26.08 314 GLN A C 1
ATOM 2552 O O . GLN A 1 314 ? -54.293 -0.300 -16.199 1.00 26.08 314 GLN A O 1
ATOM 2557 N N . THR A 1 315 ? -53.236 -1.188 -14.436 1.00 26.91 315 THR A N 1
ATOM 2558 C CA . THR A 1 315 ? -54.374 -1.138 -13.502 1.00 26.91 315 THR A CA 1
ATOM 2559 C C . THR A 1 315 ? -54.328 0.151 -12.677 1.00 26.91 315 THR A C 1
ATOM 2561 O O . THR A 1 315 ? -53.394 0.378 -11.912 1.00 26.91 315 THR A O 1
ATOM 2564 N N . SER A 1 316 ? -55.356 0.989 -12.816 1.00 26.45 316 SER A N 1
ATOM 2565 C CA . SER A 1 316 ? -55.521 2.273 -12.125 1.00 26.45 316 SER A CA 1
ATOM 2566 C C . SER A 1 316 ? -55.942 2.122 -10.654 1.00 26.45 316 SER A C 1
ATOM 2568 O O . SER A 1 316 ? -56.966 1.498 -10.367 1.00 26.45 316 SER A O 1
ATOM 2570 N N . VAL A 1 317 ? -55.223 2.781 -9.739 1.00 29.44 317 VAL A N 1
ATOM 2571 C CA . VAL A 1 317 ? -55.605 3.016 -8.329 1.00 29.44 317 VAL A CA 1
ATOM 2572 C C . VAL A 1 317 ? -55.855 4.528 -8.145 1.00 29.44 317 VAL A C 1
ATOM 2574 O O . VAL A 1 317 ? -55.168 5.321 -8.790 1.00 29.44 317 VAL A O 1
ATOM 2577 N N . PRO A 1 318 ? -56.856 4.971 -7.352 1.00 34.88 318 PRO A N 1
ATOM 2578 C CA . PRO A 1 318 ? -57.358 6.340 -7.425 1.00 34.88 318 PRO A CA 1
ATOM 2579 C C . PRO A 1 318 ? -56.462 7.352 -6.701 1.00 34.88 318 PRO A C 1
ATOM 2581 O O . PRO A 1 318 ? -55.996 7.115 -5.588 1.00 34.88 318 PRO A O 1
ATOM 2584 N N . VAL A 1 319 ? -56.288 8.514 -7.335 1.00 31.02 319 VAL A N 1
ATOM 2585 C CA . VAL A 1 319 ? -55.546 9.674 -6.826 1.00 31.02 319 VAL A CA 1
ATOM 2586 C C . VAL A 1 319 ? -56.303 10.313 -5.657 1.00 31.02 319 VAL A C 1
ATOM 2588 O O . VAL A 1 319 ? -57.381 10.882 -5.826 1.00 31.02 319 VAL A O 1
ATOM 2591 N N . LEU A 1 320 ? -55.715 10.242 -4.464 1.00 38.50 320 LEU A N 1
ATOM 2592 C CA . LEU A 1 320 ? -56.003 11.147 -3.353 1.00 38.50 320 LEU A CA 1
ATOM 2593 C C . LEU A 1 320 ? -55.060 12.347 -3.488 1.00 38.50 320 LEU A C 1
ATOM 2595 O O . LEU A 1 320 ? -53.849 12.165 -3.453 1.00 38.50 320 LEU A O 1
ATOM 2599 N N . ASN A 1 321 ? -55.606 13.557 -3.621 1.00 40.53 321 ASN A N 1
ATOM 2600 C CA . ASN A 1 321 ? -54.849 14.807 -3.514 1.00 40.53 321 ASN A CA 1
ATOM 2601 C C . ASN A 1 321 ? -54.775 15.243 -2.041 1.00 40.53 321 ASN A C 1
ATOM 2603 O O . ASN A 1 321 ? -55.810 15.648 -1.501 1.00 40.53 321 ASN A O 1
ATOM 2607 N N . PRO A 1 322 ? -53.597 15.270 -1.392 1.00 44.12 322 PRO A N 1
ATOM 2608 C CA . PRO A 1 322 ? -53.387 16.090 -0.217 1.00 44.12 322 PRO A CA 1
ATOM 2609 C C . PRO A 1 322 ? -52.637 17.364 -0.624 1.00 44.12 322 PRO A C 1
ATOM 2611 O O . PRO A 1 322 ? -51.507 17.329 -1.103 1.00 44.12 322 PRO A O 1
ATOM 2614 N N . SER A 1 323 ? -53.266 18.516 -0.413 1.00 48.53 323 SER A N 1
ATOM 2615 C CA . SER A 1 323 ? -52.587 19.811 -0.438 1.00 48.53 323 SER A CA 1
ATOM 2616 C C . SER A 1 323 ? -51.452 19.818 0.596 1.00 48.53 323 SER A C 1
ATOM 2618 O O . SER A 1 323 ? -51.715 19.702 1.795 1.00 48.53 323 SER A O 1
ATOM 2620 N N . ILE A 1 324 ? -50.205 19.941 0.136 1.00 53.56 324 ILE A N 1
ATOM 2621 C CA . ILE A 1 324 ? -48.999 19.988 0.976 1.00 53.56 324 ILE A CA 1
ATOM 2622 C C . ILE A 1 324 ? -49.002 21.303 1.787 1.00 53.56 324 ILE A C 1
ATOM 2624 O O . ILE A 1 324 ? -49.140 22.372 1.188 1.00 53.56 324 ILE A O 1
ATOM 2628 N N . PRO A 1 325 ? -48.860 21.279 3.127 1.00 53.62 325 PRO A N 1
ATOM 2629 C CA . PRO A 1 325 ? -48.857 22.496 3.933 1.00 53.62 325 PRO A CA 1
ATOM 2630 C C . PRO A 1 325 ? -47.544 23.271 3.747 1.00 53.62 325 PRO A C 1
ATOM 2632 O O . PRO A 1 325 ? -46.453 22.735 3.931 1.00 53.62 325 PRO A O 1
ATOM 2635 N N . SER A 1 326 ? -47.647 24.551 3.390 1.00 52.94 326 SER A N 1
ATOM 2636 C CA . SER A 1 326 ? -46.517 25.457 3.188 1.00 52.94 326 SER A CA 1
ATOM 2637 C C . SER A 1 326 ? -46.219 26.280 4.452 1.00 52.94 326 SER A C 1
ATOM 2639 O O . SER A 1 326 ? -47.144 26.777 5.092 1.00 52.94 326 SER A O 1
ATOM 2641 N N . GLY A 1 327 ? -44.942 26.429 4.827 1.00 58.72 327 GLY A N 1
ATOM 2642 C CA . GLY A 1 327 ? -44.524 27.258 5.970 1.00 58.72 327 GLY A CA 1
ATOM 2643 C C . GLY A 1 327 ? -44.733 28.761 5.732 1.00 58.72 327 GLY A C 1
ATOM 2644 O O . GLY A 1 327 ? -44.945 29.185 4.600 1.00 58.72 327 GLY A O 1
ATOM 2645 N N . GLU A 1 328 ? -44.635 29.581 6.787 1.00 58.78 328 GLU A N 1
ATOM 2646 C CA . GLU A 1 328 ? -45.040 31.007 6.806 1.00 58.78 328 GLU A CA 1
ATOM 2647 C C . GLU A 1 328 ? -44.374 31.934 5.756 1.00 58.78 328 GLU A C 1
ATOM 2649 O O . GLU A 1 328 ? -44.804 33.076 5.607 1.00 58.78 328 GLU A O 1
ATOM 2654 N N . GLN A 1 329 ? -43.353 31.486 5.008 1.00 58.34 329 GLN A N 1
ATOM 2655 C CA . GLN A 1 329 ? -42.652 32.298 3.995 1.00 58.34 329 GLN A CA 1
ATOM 2656 C C . GLN A 1 329 ? -42.327 31.579 2.672 1.00 58.34 329 GLN A C 1
ATOM 2658 O O . GLN A 1 329 ? -41.599 32.130 1.846 1.00 58.34 329 GLN A O 1
ATOM 2663 N N . THR A 1 330 ? -42.846 30.376 2.423 1.00 66.38 330 THR A N 1
ATOM 2664 C CA . THR A 1 330 ? -42.590 29.647 1.167 1.00 66.38 330 THR A CA 1
ATOM 2665 C C . THR A 1 330 ? -43.897 29.196 0.533 1.00 66.38 330 THR A C 1
ATOM 2667 O O . THR A 1 330 ? -44.804 28.770 1.232 1.00 66.38 330 THR A O 1
ATOM 2670 N N . VAL A 1 331 ? -44.016 29.308 -0.794 1.00 75.62 331 VAL A N 1
ATOM 2671 C CA . VAL A 1 331 ? -45.164 28.801 -1.564 1.00 75.62 331 VAL A CA 1
ATOM 2672 C C . VAL A 1 331 ? -44.671 27.635 -2.410 1.00 75.62 331 VAL A C 1
ATOM 2674 O O . VAL A 1 331 ? -43.745 27.803 -3.201 1.00 75.62 331 VAL A O 1
ATOM 2677 N N . TRP A 1 332 ? -45.275 26.461 -2.234 1.00 80.19 332 TRP A N 1
ATOM 2678 C CA . TRP A 1 332 ? -45.006 25.285 -3.062 1.00 80.19 332 TRP A CA 1
ATOM 2679 C C . TRP A 1 332 ? -45.994 25.251 -4.232 1.00 80.19 332 TRP A C 1
ATOM 2681 O O . TRP A 1 332 ? -47.194 25.425 -4.029 1.00 80.19 332 TRP A O 1
ATOM 2691 N N . ALA A 1 333 ? -45.491 25.035 -5.447 1.00 83.81 333 ALA A N 1
ATOM 2692 C CA . ALA A 1 333 ? -46.298 24.788 -6.638 1.00 83.81 333 ALA A CA 1
ATOM 2693 C C . ALA A 1 333 ? -45.973 23.3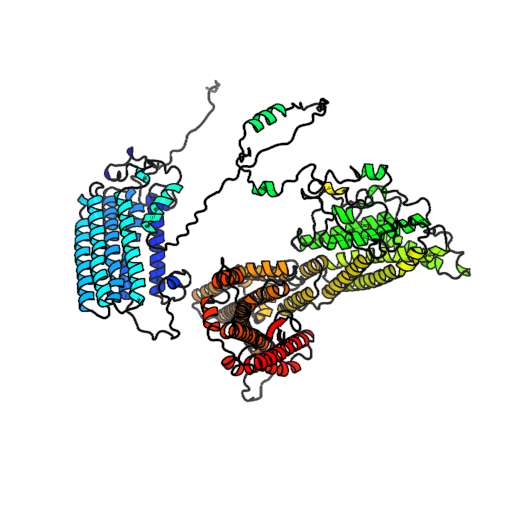90 -7.173 1.00 83.81 333 ALA A C 1
ATOM 2695 O O . ALA A 1 333 ? -44.802 23.021 -7.250 1.00 83.81 333 ALA A O 1
ATOM 2696 N N . ASP A 1 334 ? -47.005 22.625 -7.523 1.00 86.31 334 ASP A N 1
ATOM 2697 C CA . ASP A 1 334 ? -46.844 21.306 -8.130 1.00 86.31 334 ASP A CA 1
ATOM 2698 C C . ASP A 1 334 ? -46.435 21.448 -9.604 1.00 86.31 334 ASP A C 1
ATOM 2700 O O . ASP A 1 334 ? -47.073 22.176 -10.368 1.00 86.31 334 ASP A O 1
ATOM 2704 N N . VAL A 1 335 ? -45.351 20.770 -9.984 1.00 91.62 335 VAL A N 1
ATOM 2705 C CA . VAL A 1 335 ? -44.773 20.777 -11.336 1.00 91.62 335 VAL A CA 1
ATOM 2706 C C . VAL A 1 335 ? -44.812 19.400 -12.005 1.00 91.62 335 VAL A C 1
ATOM 2708 O O . VAL A 1 335 ? -44.239 19.246 -13.082 1.00 91.62 335 VAL A O 1
ATOM 2711 N N . ALA A 1 336 ? -45.486 18.405 -11.415 1.00 92.62 336 ALA A N 1
ATOM 2712 C CA . ALA A 1 336 ? -45.530 17.041 -11.950 1.00 92.62 336 ALA A CA 1
ATOM 2713 C C . ALA A 1 336 ? -46.020 16.993 -13.410 1.00 92.62 336 ALA A C 1
ATOM 2715 O O . ALA A 1 336 ? -45.375 16.386 -14.257 1.00 92.62 336 ALA A O 1
ATOM 2716 N N . SER A 1 337 ? -47.084 17.733 -13.742 1.00 91.81 337 SER A N 1
ATOM 2717 C CA . SER A 1 337 ? -47.637 17.777 -15.107 1.00 91.81 337 SER A CA 1
ATOM 2718 C C . SER A 1 337 ? -46.689 18.387 -16.148 1.00 91.81 337 SER A C 1
ATOM 2720 O O . SER A 1 337 ? -46.714 17.995 -17.317 1.00 91.81 337 SER A O 1
ATOM 2722 N N . LEU A 1 338 ? -45.844 19.338 -15.736 1.00 91.81 338 LEU A N 1
ATOM 2723 C CA . LEU A 1 338 ? -44.808 19.918 -16.591 1.00 91.81 338 LEU A CA 1
ATOM 2724 C C . LEU A 1 338 ? -43.699 18.897 -16.866 1.00 91.81 338 LEU A C 1
ATOM 2726 O O . LEU A 1 338 ? -43.257 18.787 -18.008 1.00 91.81 338 LEU A O 1
ATOM 2730 N N . LEU A 1 339 ? -43.270 18.159 -15.835 1.00 91.81 339 LEU A N 1
ATOM 2731 C CA . LEU A 1 339 ? -42.255 17.113 -15.966 1.00 91.81 339 LEU A CA 1
ATOM 2732 C C . LEU A 1 339 ? -42.749 15.970 -16.857 1.00 91.81 339 LEU A C 1
ATOM 2734 O O . LEU A 1 339 ? -42.037 15.603 -17.783 1.00 91.81 339 LEU A O 1
ATOM 2738 N N . ASP A 1 340 ? -43.979 15.488 -16.662 1.00 93.25 340 ASP A N 1
ATOM 2739 C CA . ASP A 1 340 ? -44.573 14.445 -17.513 1.00 93.25 340 ASP A CA 1
ATOM 2740 C C . ASP A 1 340 ? -44.637 14.877 -18.983 1.00 93.25 340 ASP A C 1
ATOM 2742 O O . ASP A 1 340 ? -44.293 14.109 -19.880 1.00 93.25 340 ASP A O 1
ATOM 2746 N N . SER A 1 341 ? -45.036 16.126 -19.245 1.00 92.56 341 SER A N 1
ATOM 2747 C CA . SER A 1 341 ? -45.079 16.662 -20.612 1.00 92.56 341 SER A CA 1
ATOM 2748 C C . SER A 1 341 ? -43.685 16.715 -21.242 1.00 92.56 341 SER A C 1
ATOM 2750 O O . SER A 1 341 ? -43.523 16.291 -22.379 1.00 92.56 341 SER A O 1
ATOM 2752 N N . ALA A 1 342 ? -42.675 17.180 -20.500 1.00 90.75 342 ALA A N 1
ATOM 2753 C CA . ALA A 1 342 ? -41.297 17.241 -20.985 1.00 90.75 342 ALA A CA 1
ATOM 2754 C C . ALA A 1 342 ? -40.680 15.848 -21.200 1.00 90.75 342 ALA A C 1
ATOM 2756 O O . ALA A 1 342 ? -39.921 15.661 -22.146 1.00 90.75 342 ALA A O 1
ATOM 2757 N N . CYS A 1 343 ? -41.009 14.869 -20.352 1.00 90.62 343 CYS A N 1
ATOM 2758 C CA . CYS A 1 343 ? -40.556 13.487 -20.509 1.00 90.62 343 CYS A CA 1
ATOM 2759 C C . CYS A 1 343 ? -41.149 12.822 -21.758 1.00 90.62 343 CYS A C 1
ATOM 2761 O O . CYS A 1 343 ? -40.438 12.089 -22.435 1.00 90.62 343 CYS A O 1
ATOM 2763 N N . ASN A 1 344 ? -42.414 13.102 -22.093 1.00 92.75 344 ASN A N 1
ATOM 2764 C CA . ASN A 1 344 ? -43.056 12.570 -23.303 1.00 92.75 344 ASN A CA 1
ATOM 2765 C C . ASN A 1 344 ? -42.455 13.118 -24.611 1.00 92.75 344 ASN A C 1
ATOM 2767 O O . ASN A 1 344 ? -42.638 12.507 -25.661 1.00 92.75 344 ASN A O 1
ATOM 2771 N N . ASP A 1 345 ? -41.761 14.258 -24.554 1.00 93.69 345 ASP A N 1
ATOM 2772 C CA . ASP A 1 345 ? -41.079 14.855 -25.706 1.00 93.69 345 ASP A CA 1
ATOM 2773 C C . ASP A 1 345 ? -39.669 14.265 -25.944 1.00 93.69 345 ASP A C 1
ATOM 2775 O O . ASP A 1 345 ? -39.081 14.524 -26.997 1.00 93.69 345 ASP A O 1
ATOM 2779 N N . LEU A 1 346 ? -39.116 13.491 -24.997 1.00 93.62 346 LEU A N 1
ATOM 2780 C CA . LEU A 1 346 ? -37.791 12.865 -25.116 1.00 93.62 346 LEU A CA 1
ATOM 2781 C C . LEU A 1 346 ? -37.835 11.569 -25.934 1.00 93.62 346 LEU A C 1
ATOM 2783 O O . LEU A 1 346 ? -38.767 10.774 -25.817 1.00 93.62 346 LEU A O 1
ATOM 2787 N N . GLN A 1 347 ? -36.791 11.333 -26.730 1.00 93.38 347 GLN A N 1
ATOM 2788 C CA . GLN A 1 347 ? -36.584 10.080 -27.465 1.00 93.38 347 GLN A CA 1
ATOM 2789 C C . GLN A 1 347 ? -35.704 9.091 -26.685 1.00 93.38 347 GLN A C 1
ATOM 2791 O O . GLN A 1 347 ? -34.965 9.465 -25.771 1.00 93.38 347 GLN A O 1
ATOM 2796 N N . ASP A 1 348 ? -35.733 7.817 -27.087 1.00 89.62 348 ASP A N 1
ATOM 2797 C CA . ASP A 1 348 ? -34.889 6.775 -26.499 1.00 89.62 348 ASP A CA 1
ATOM 2798 C C . ASP A 1 348 ? -33.399 7.141 -26.591 1.00 89.62 348 ASP A C 1
ATOM 2800 O O . ASP A 1 348 ? -32.854 7.402 -27.665 1.00 89.62 348 ASP A O 1
ATOM 2804 N N . GLY A 1 349 ? -32.725 7.140 -25.439 1.00 85.31 349 GLY A N 1
ATOM 2805 C CA . GLY A 1 349 ? -31.312 7.506 -25.322 1.00 85.31 349 GLY A CA 1
ATOM 2806 C C . GLY A 1 349 ? -31.050 8.997 -25.087 1.00 85.31 349 GLY A C 1
ATOM 2807 O O . GLY A 1 349 ? -29.892 9.369 -24.878 1.00 85.31 349 GLY A O 1
ATOM 2808 N N . GLU A 1 350 ? -32.081 9.846 -25.062 1.00 90.38 350 GLU A N 1
ATOM 2809 C CA . GLU A 1 350 ? -31.947 11.250 -24.668 1.00 90.38 350 GLU A CA 1
ATOM 2810 C C . GLU A 1 350 ? -32.003 11.419 -23.141 1.00 90.38 350 GLU A C 1
ATOM 2812 O O . GLU A 1 350 ? -32.791 10.788 -22.439 1.00 90.38 350 GLU A O 1
ATOM 2817 N N . LEU A 1 351 ? -31.151 12.299 -22.607 1.00 87.38 351 LEU A N 1
ATOM 2818 C CA . LEU A 1 351 ? -31.091 12.629 -21.184 1.00 87.38 351 LEU A CA 1
ATOM 2819 C C . LEU A 1 351 ? -30.941 14.140 -21.011 1.00 87.38 351 LEU A C 1
ATOM 2821 O O . LEU A 1 351 ? -29.966 14.730 -21.478 1.00 87.38 351 LEU A O 1
ATOM 2825 N N . ILE A 1 352 ? -31.861 14.762 -20.273 1.00 88.44 352 ILE A N 1
ATOM 2826 C CA . ILE A 1 352 ? -31.732 16.167 -19.874 1.00 88.44 352 ILE A CA 1
ATOM 2827 C C . ILE A 1 352 ? -30.876 16.240 -18.610 1.00 88.44 352 ILE A C 1
ATOM 2829 O O . ILE A 1 352 ? -31.254 15.744 -17.550 1.00 88.44 352 ILE A O 1
ATOM 2833 N N . HIS A 1 353 ? -29.727 16.899 -18.706 1.00 88.56 353 HIS A N 1
ATOM 2834 C CA . HIS A 1 353 ? -28.840 17.148 -17.576 1.00 88.56 353 HIS A CA 1
ATOM 2835 C C . HIS A 1 353 ? -28.148 18.509 -17.723 1.00 88.56 353 HIS A C 1
ATOM 2837 O O . HIS A 1 353 ? -28.150 19.110 -18.793 1.00 88.56 353 HIS A O 1
ATOM 2843 N N . GLY A 1 354 ? -27.548 19.020 -16.646 1.00 88.88 354 GLY A N 1
ATOM 2844 C CA . GLY A 1 354 ? -26.762 20.257 -16.721 1.00 88.88 354 GLY A CA 1
ATOM 2845 C C . GLY A 1 354 ? -25.450 20.065 -17.489 1.00 88.88 354 GLY A C 1
ATOM 2846 O O . GLY A 1 354 ? -24.890 18.969 -17.479 1.00 88.88 354 GLY A O 1
ATOM 2847 N N . ASP A 1 355 ? -24.907 21.140 -18.068 1.00 87.56 355 ASP A N 1
ATOM 2848 C CA . ASP A 1 355 ? -23.687 21.113 -18.903 1.00 87.56 355 ASP A CA 1
ATOM 2849 C C . ASP A 1 355 ? -22.452 20.492 -18.213 1.00 87.56 355 ASP A C 1
ATOM 2851 O O . ASP A 1 355 ? -21.542 20.001 -18.876 1.00 87.56 355 ASP A O 1
ATOM 2855 N N . ASN A 1 356 ? -22.414 20.496 -16.875 1.00 88.69 356 ASN A N 1
ATOM 2856 C CA . ASN A 1 356 ? -21.309 19.958 -16.071 1.00 88.69 356 ASN A CA 1
ATOM 2857 C C . ASN A 1 356 ? -21.549 18.526 -15.554 1.00 88.69 356 ASN A C 1
ATOM 2859 O O . ASN A 1 356 ? -20.699 17.982 -14.846 1.00 88.69 356 ASN A O 1
ATOM 2863 N N . PHE A 1 357 ? -22.709 17.929 -15.833 1.00 86.56 357 PHE A N 1
ATOM 2864 C CA . PHE A 1 357 ? -23.037 16.578 -15.387 1.00 86.56 357 PHE A CA 1
ATOM 2865 C C . PHE A 1 357 ? -22.417 15.533 -16.320 1.00 86.56 357 PHE A C 1
ATOM 2867 O O . PHE A 1 357 ? -22.442 15.681 -17.538 1.00 86.56 357 PHE A O 1
ATOM 2874 N N . ASN A 1 358 ? -21.875 14.461 -15.743 1.00 84.81 358 ASN A N 1
ATOM 2875 C CA . ASN A 1 358 ? -21.391 13.305 -16.488 1.00 84.81 358 ASN A CA 1
ATOM 2876 C C . ASN A 1 358 ? -22.064 12.029 -15.965 1.00 84.81 358 ASN A C 1
ATOM 2878 O O . ASN A 1 358 ? -22.353 11.910 -14.775 1.00 84.81 358 ASN A O 1
ATOM 2882 N N . LEU A 1 359 ? -22.285 11.054 -16.850 1.00 86.94 359 LEU A N 1
ATOM 2883 C CA . LEU A 1 359 ? -22.916 9.780 -16.484 1.00 86.94 359 LEU A CA 1
ATOM 2884 C C . LEU A 1 359 ? -22.089 8.970 -15.474 1.00 86.94 359 LEU A C 1
ATOM 2886 O O . LEU A 1 359 ? -22.640 8.167 -14.729 1.00 86.94 359 LEU A O 1
ATOM 2890 N N . PHE A 1 360 ? -20.779 9.212 -15.388 1.00 84.94 360 PHE A N 1
ATOM 2891 C CA . PHE A 1 360 ? -19.934 8.594 -14.368 1.00 84.94 360 PHE A CA 1
ATOM 2892 C C . PHE A 1 360 ? -20.342 9.022 -12.947 1.00 84.94 360 PHE A C 1
ATOM 2894 O O . PHE A 1 360 ? -20.364 8.196 -12.039 1.00 84.94 360 PHE A O 1
ATOM 2901 N N . ALA A 1 361 ? -20.750 10.279 -12.751 1.00 81.31 361 ALA A N 1
ATOM 2902 C CA . ALA A 1 361 ? -21.280 10.768 -11.481 1.00 81.31 361 ALA A CA 1
ATOM 2903 C C . ALA A 1 361 ? -22.610 10.087 -11.120 1.00 81.31 361 ALA A C 1
ATOM 2905 O O . ALA A 1 361 ? -22.865 9.827 -9.945 1.00 81.31 361 ALA A O 1
ATOM 2906 N N . ALA A 1 362 ? -23.423 9.736 -12.124 1.00 82.88 362 ALA A N 1
ATOM 2907 C CA . ALA A 1 362 ? -24.674 9.003 -11.934 1.00 82.88 362 ALA A CA 1
ATOM 2908 C C . ALA A 1 362 ? -24.456 7.585 -11.379 1.00 82.88 362 ALA A C 1
ATOM 2910 O O . ALA A 1 362 ? -25.302 7.087 -10.646 1.00 82.88 362 ALA A O 1
ATOM 2911 N N . MET A 1 363 ? -23.307 6.949 -11.649 1.00 82.94 363 MET A N 1
ATOM 2912 C CA . MET A 1 363 ? -23.007 5.596 -11.149 1.00 82.94 363 MET A CA 1
ATOM 2913 C C . MET A 1 363 ? -22.921 5.505 -9.617 1.00 82.94 363 MET A C 1
ATOM 2915 O O . MET A 1 363 ? -22.920 4.406 -9.070 1.00 82.94 363 MET A O 1
ATOM 2919 N N . SER A 1 364 ? -22.805 6.642 -8.925 1.00 79.50 364 SER A N 1
ATOM 2920 C CA . SER A 1 364 ? -22.768 6.716 -7.456 1.00 79.50 364 SER A CA 1
ATOM 2921 C C . SER A 1 364 ? -24.107 7.158 -6.854 1.00 79.50 364 SER A C 1
ATOM 2923 O O . SER A 1 364 ? -24.190 7.368 -5.645 1.00 79.50 364 SER A O 1
ATOM 2925 N N . ALA A 1 365 ? -25.135 7.356 -7.686 1.00 84.00 365 ALA A N 1
ATOM 2926 C CA . ALA A 1 365 ? -26.458 7.756 -7.233 1.00 84.00 365 ALA A CA 1
ATOM 2927 C C . ALA A 1 365 ? -27.143 6.617 -6.466 1.00 84.00 365 ALA A C 1
ATOM 2929 O O . ALA A 1 365 ? -26.967 5.438 -6.772 1.00 84.00 365 ALA A O 1
ATOM 2930 N N . LEU A 1 366 ? -27.933 6.989 -5.460 1.00 83.50 366 LEU A N 1
ATOM 2931 C CA . LEU A 1 366 ? -28.796 6.059 -4.743 1.00 83.50 366 LEU A CA 1
ATOM 2932 C C . LEU A 1 366 ? -30.157 5.998 -5.428 1.00 83.50 366 LEU A C 1
ATOM 2934 O O . LEU A 1 366 ? -30.698 7.025 -5.838 1.00 83.50 366 LEU A O 1
ATOM 2938 N N . GLU A 1 367 ? -30.715 4.798 -5.496 1.00 86.69 367 GLU A N 1
ATOM 2939 C CA . GLU A 1 367 ? -32.075 4.569 -5.958 1.00 86.69 367 GLU A CA 1
ATOM 2940 C C . GLU A 1 367 ? -33.010 4.519 -4.747 1.00 86.69 367 GLU A C 1
ATOM 2942 O O . GLU A 1 367 ? -32.863 3.670 -3.867 1.00 86.69 367 GLU A O 1
ATOM 2947 N N . ILE A 1 368 ? -33.935 5.478 -4.670 1.00 87.00 368 ILE A N 1
ATOM 2948 C CA . ILE A 1 368 ? -34.942 5.540 -3.603 1.00 87.00 368 ILE A CA 1
ATOM 2949 C C . ILE A 1 368 ? -35.940 4.400 -3.828 1.00 87.00 368 ILE A C 1
ATOM 2951 O O . ILE A 1 368 ? -36.272 4.092 -4.969 1.00 87.00 368 ILE A O 1
ATOM 2955 N N . MET A 1 369 ? -36.447 3.804 -2.750 1.00 85.06 369 MET A N 1
ATOM 2956 C CA . MET A 1 369 ? -37.346 2.638 -2.762 1.00 85.06 369 MET A CA 1
ATOM 2957 C C . MET A 1 369 ? -36.709 1.299 -3.173 1.00 85.06 369 MET A C 1
ATOM 2959 O O . MET A 1 369 ? -37.397 0.279 -3.107 1.00 85.06 369 MET A O 1
ATOM 2963 N N . ASP A 1 370 ? -35.416 1.243 -3.510 1.00 86.06 370 ASP A N 1
ATOM 2964 C CA . ASP A 1 370 ? -34.690 -0.029 -3.604 1.00 86.06 370 ASP A CA 1
ATOM 2965 C C . ASP A 1 370 ? -34.138 -0.410 -2.213 1.00 86.06 370 ASP A C 1
ATOM 2967 O O . ASP A 1 370 ? -33.269 0.291 -1.690 1.00 86.06 370 ASP A O 1
ATOM 2971 N N . PRO A 1 371 ? -34.554 -1.536 -1.600 1.00 80.38 371 PRO A N 1
ATOM 2972 C CA . PRO A 1 371 ? -34.065 -1.963 -0.285 1.00 80.38 371 PRO A CA 1
ATOM 2973 C C . PRO A 1 371 ? -32.550 -2.200 -0.200 1.00 80.38 371 PRO A C 1
ATOM 2975 O O . PRO A 1 371 ? -32.007 -2.260 0.905 1.00 80.38 371 PRO A O 1
ATOM 2978 N N . LYS A 1 372 ? -31.852 -2.357 -1.330 1.00 82.69 372 LYS A N 1
ATOM 2979 C CA . LYS A 1 372 ? -30.392 -2.503 -1.382 1.00 82.69 372 LYS A CA 1
ATOM 2980 C C . LYS A 1 372 ? -29.653 -1.176 -1.493 1.00 82.69 372 LYS A C 1
ATOM 2982 O O . LYS A 1 372 ? -28.465 -1.171 -1.188 1.00 82.69 372 LYS A O 1
ATOM 2987 N N . MET A 1 373 ? -30.311 -0.095 -1.918 1.00 80.88 373 MET A N 1
ATOM 2988 C CA . MET A 1 373 ? -29.692 1.214 -2.193 1.00 80.88 373 MET A CA 1
ATOM 2989 C C . MET A 1 373 ? -30.210 2.315 -1.257 1.00 80.88 373 MET A C 1
ATOM 2991 O O . MET A 1 373 ? -29.465 3.231 -0.913 1.00 80.88 373 MET A O 1
ATOM 2995 N N . ASP A 1 374 ? -31.449 2.197 -0.788 1.00 81.69 374 ASP A N 1
ATOM 2996 C CA . ASP A 1 374 ? -32.117 3.154 0.083 1.00 81.69 374 ASP A CA 1
ATOM 2997 C C . ASP A 1 374 ? -31.952 2.762 1.558 1.00 81.69 374 ASP A C 1
ATOM 2999 O O . ASP A 1 374 ? -32.561 1.819 2.061 1.00 81.69 374 ASP A O 1
ATOM 3003 N N . SER A 1 375 ? -31.132 3.504 2.300 1.00 75.00 375 SER A N 1
ATOM 3004 C CA . SER A 1 375 ? -30.998 3.313 3.751 1.00 75.00 375 SER A CA 1
ATOM 3005 C C . SER A 1 375 ? -32.225 3.795 4.538 1.00 75.00 375 SER A C 1
ATOM 3007 O O . SER A 1 375 ? -32.390 3.447 5.707 1.00 75.00 375 SER A O 1
ATOM 3009 N N . GLY A 1 376 ? -33.107 4.582 3.917 1.00 73.31 376 GLY A N 1
ATOM 3010 C CA . GLY A 1 376 ? -34.327 5.109 4.513 1.00 73.31 376 GLY A CA 1
ATOM 3011 C C . GLY A 1 376 ? -35.434 4.070 4.686 1.00 73.31 376 GLY A C 1
ATOM 3012 O O . GLY A 1 376 ? -36.221 4.218 5.626 1.00 73.31 376 GLY A O 1
ATOM 3013 N N . ILE A 1 377 ? -35.465 3.031 3.837 1.00 75.31 377 ILE A N 1
ATOM 3014 C CA . ILE A 1 377 ? -36.531 2.012 3.795 1.00 75.31 377 ILE A CA 1
ATOM 3015 C C . ILE A 1 377 ? -36.331 0.874 4.811 1.00 75.31 377 ILE A C 1
ATOM 3017 O O . ILE A 1 377 ? -37.306 0.330 5.325 1.00 75.31 377 ILE A O 1
ATOM 3021 N N . VAL A 1 378 ? -35.080 0.528 5.144 1.00 68.75 378 VAL A N 1
ATOM 3022 C CA . VAL A 1 378 ? -34.738 -0.565 6.075 1.00 68.75 378 VAL A CA 1
ATOM 3023 C C . VAL A 1 378 ? -34.362 0.014 7.440 1.00 68.75 378 VAL A C 1
ATOM 3025 O O . VAL A 1 378 ? -33.188 0.097 7.797 1.00 68.75 378 VAL A O 1
ATOM 3028 N N . CYS A 1 379 ? -35.358 0.445 8.215 1.00 73.12 379 CYS A N 1
ATOM 3029 C CA . CYS A 1 379 ? -35.126 0.977 9.557 1.00 73.12 379 CYS A CA 1
ATOM 3030 C C . CYS A 1 379 ? -36.224 0.530 10.520 1.00 73.12 379 CYS A C 1
ATOM 3032 O O . CYS A 1 379 ? -37.408 0.660 10.214 1.00 73.12 379 CYS A O 1
ATOM 3034 N N . ARG A 1 380 ? -35.834 0.009 11.689 1.00 80.75 380 ARG A N 1
ATOM 3035 C CA . ARG A 1 380 ? -36.792 -0.397 12.730 1.00 80.75 380 ARG A CA 1
ATOM 3036 C C . ARG A 1 380 ? -37.408 0.808 13.446 1.00 80.75 380 ARG A C 1
ATOM 3038 O O . ARG A 1 380 ? -38.575 0.761 13.811 1.00 80.75 380 ARG A O 1
ATOM 3045 N N . TYR A 1 381 ? -36.620 1.867 13.619 1.00 83.19 381 TYR A N 1
ATOM 3046 C CA . TYR A 1 381 ? -36.989 3.101 14.315 1.00 83.19 381 TYR A CA 1
ATOM 3047 C C . TYR A 1 381 ? -36.602 4.315 13.468 1.00 83.19 381 TYR A C 1
ATOM 3049 O O . TYR A 1 381 ? -35.492 4.358 12.941 1.00 83.19 381 TYR A O 1
ATOM 3057 N N . TYR A 1 382 ? -37.454 5.330 13.354 1.00 78.75 382 TYR A N 1
ATOM 3058 C CA . TYR A 1 382 ? -37.152 6.545 12.588 1.00 78.75 382 TYR A CA 1
ATOM 3059 C C . TYR A 1 382 ? -36.239 7.514 13.341 1.00 78.75 382 TYR A C 1
ATOM 3061 O O . TYR A 1 382 ? -35.562 8.333 12.713 1.00 78.75 382 TYR A O 1
ATOM 3069 N N . SER A 1 383 ? -36.208 7.442 14.674 1.00 86.38 383 SER A N 1
ATOM 3070 C CA . SER A 1 383 ? -35.335 8.272 15.504 1.00 86.38 383 SER A CA 1
ATOM 3071 C C . SER A 1 383 ? -34.873 7.562 16.776 1.00 86.38 383 SER A C 1
ATOM 3073 O O . SER A 1 383 ? -35.481 6.602 17.246 1.00 86.38 383 SER A O 1
ATOM 3075 N N . VAL A 1 384 ? -33.794 8.079 17.370 1.00 87.69 384 VAL A N 1
ATOM 3076 C CA . VAL A 1 384 ? -33.297 7.603 18.670 1.00 87.69 384 VAL A CA 1
ATOM 3077 C C . VAL A 1 384 ? -34.333 7.829 19.776 1.00 87.69 384 VAL A C 1
ATOM 3079 O O . VAL A 1 384 ? -34.432 7.014 20.687 1.00 87.69 384 VAL A O 1
ATOM 3082 N N . ASP A 1 385 ? -35.098 8.920 19.703 1.00 90.19 385 ASP A N 1
ATOM 3083 C CA . ASP A 1 385 ? -36.102 9.251 20.716 1.00 90.19 385 ASP A CA 1
ATOM 3084 C C . ASP A 1 385 ? -37.316 8.307 20.618 1.00 90.19 385 ASP A C 1
ATOM 3086 O O . ASP A 1 385 ? -37.763 7.798 21.640 1.00 90.19 385 ASP A O 1
ATOM 3090 N N . GLU A 1 386 ? -37.741 7.939 19.405 1.00 90.25 386 GLU A N 1
ATOM 3091 C CA . GLU A 1 386 ? -38.760 6.899 19.179 1.00 90.25 386 GLU A CA 1
ATOM 3092 C C . GLU A 1 386 ? -38.315 5.529 19.708 1.00 90.25 386 GLU A C 1
ATOM 3094 O O . GLU A 1 386 ? -39.065 4.870 20.421 1.00 90.25 386 GLU A O 1
ATOM 3099 N N . ALA A 1 387 ? -37.073 5.112 19.431 1.00 90.38 387 ALA A N 1
ATOM 3100 C CA . ALA A 1 387 ? -36.540 3.856 19.967 1.00 90.38 387 ALA A CA 1
ATOM 3101 C C . ALA A 1 387 ? -36.539 3.844 21.507 1.00 90.38 387 ALA A C 1
ATOM 3103 O O . ALA A 1 387 ? -36.738 2.811 22.146 1.00 90.38 387 ALA A O 1
ATOM 3104 N N . ILE A 1 388 ? -36.311 5.003 22.128 1.00 91.81 388 ILE A N 1
ATOM 3105 C CA . ILE A 1 388 ? -36.371 5.161 23.581 1.00 91.81 388 ILE A CA 1
ATOM 3106 C C . ILE A 1 388 ? -37.809 5.059 24.095 1.00 91.81 388 ILE A C 1
ATOM 3108 O O . ILE A 1 388 ? -38.023 4.405 25.118 1.00 91.81 388 ILE A O 1
ATOM 3112 N N . GLU A 1 389 ? -38.766 5.689 23.415 1.00 92.31 389 GLU A N 1
ATOM 3113 C CA . GLU A 1 389 ? -40.194 5.642 23.752 1.00 92.31 389 GLU A CA 1
ATOM 3114 C C . GLU A 1 389 ? -40.775 4.227 23.607 1.00 92.31 389 GLU A C 1
ATOM 3116 O O . GLU A 1 389 ? -41.542 3.801 24.470 1.00 92.31 389 GLU A O 1
ATOM 3121 N N . ASP A 1 390 ? -40.326 3.464 22.605 1.00 91.19 390 ASP A N 1
ATOM 3122 C CA . ASP A 1 390 ? -40.640 2.035 22.416 1.00 91.19 390 ASP A CA 1
ATOM 3123 C C . ASP A 1 390 ? -39.977 1.125 23.473 1.00 91.19 390 ASP A C 1
ATOM 3125 O O . ASP A 1 390 ? -40.242 -0.072 23.561 1.00 91.19 390 ASP A O 1
ATOM 3129 N N . GLY A 1 391 ? -39.109 1.685 24.321 1.00 90.19 391 GLY A N 1
ATOM 3130 C CA . GLY A 1 391 ? -38.457 0.958 25.406 1.00 90.19 391 GLY A CA 1
ATOM 3131 C C . GLY A 1 391 ? -37.223 0.159 24.983 1.00 90.19 391 GLY A C 1
ATOM 3132 O O . GLY A 1 391 ? -36.773 -0.691 25.750 1.00 90.19 391 GLY A O 1
ATOM 3133 N N . ALA A 1 392 ? -36.620 0.443 23.822 1.00 90.19 392 ALA A N 1
ATOM 3134 C CA . ALA A 1 392 ? -35.430 -0.267 23.341 1.00 90.19 392 ALA A CA 1
ATOM 3135 C C . ALA A 1 392 ? -34.191 -0.059 24.236 1.00 90.19 392 ALA A C 1
ATOM 3137 O O . ALA A 1 392 ? -33.302 -0.909 24.270 1.00 90.19 392 ALA A O 1
ATOM 3138 N N . ALA A 1 393 ? -34.128 1.059 24.973 1.00 93.06 393 ALA A N 1
ATOM 3139 C CA . ALA A 1 393 ? -33.029 1.414 25.877 1.00 93.06 393 ALA A CA 1
ATOM 3140 C C . ALA A 1 393 ? -33.543 1.868 27.264 1.00 93.06 393 ALA A C 1
ATOM 3142 O O . ALA A 1 393 ? -33.565 3.077 27.561 1.00 93.06 393 ALA A O 1
ATOM 3143 N N . PRO A 1 394 ? -33.980 0.924 28.121 1.00 93.00 394 PRO A N 1
ATOM 3144 C CA . PRO A 1 394 ? -34.473 1.208 29.466 1.00 93.00 394 PRO A CA 1
ATOM 3145 C C . PRO A 1 394 ? -33.336 1.635 30.408 1.00 93.00 394 PRO A C 1
ATOM 3147 O O . PRO A 1 394 ? -32.186 1.228 30.230 1.00 93.00 394 PRO A O 1
ATOM 3150 N N . ILE A 1 395 ? -33.664 2.475 31.399 1.00 89.62 395 ILE A N 1
ATOM 3151 C CA . ILE A 1 395 ? -32.782 2.869 32.512 1.00 89.62 395 ILE A CA 1
ATOM 3152 C C . ILE A 1 395 ? -33.639 2.957 33.792 1.00 89.62 395 ILE A C 1
ATOM 3154 O O . ILE A 1 395 ? -34.540 3.800 33.829 1.00 89.62 395 ILE A O 1
ATOM 3158 N N . PRO A 1 396 ? -33.381 2.146 34.840 1.00 88.69 396 PRO A N 1
ATOM 3159 C CA . PRO A 1 396 ? -32.400 1.048 34.899 1.00 88.69 396 PRO A CA 1
ATOM 3160 C C . PRO A 1 396 ? -32.683 -0.043 33.848 1.00 88.69 396 PRO A C 1
ATOM 3162 O O . PRO A 1 396 ? -33.780 -0.083 33.291 1.00 88.69 396 PRO A O 1
ATOM 3165 N N . LEU A 1 397 ? -31.702 -0.903 33.549 1.00 90.00 397 LEU A N 1
ATOM 3166 C CA . LEU A 1 397 ? -31.857 -1.973 32.549 1.00 90.00 397 LEU A CA 1
ATOM 3167 C C . LEU A 1 397 ? -32.925 -2.979 32.996 1.00 90.00 397 LEU A C 1
ATOM 3169 O O . LEU A 1 397 ? -33.669 -3.518 32.179 1.00 90.00 397 LEU A O 1
ATOM 3173 N N . SER A 1 398 ? -33.025 -3.201 34.307 1.00 90.56 398 SER A N 1
ATOM 3174 C CA . SER A 1 398 ? -34.118 -3.932 34.940 1.00 90.56 398 SER A CA 1
ATOM 3175 C C . SER A 1 398 ? -34.389 -3.401 36.346 1.00 90.56 398 SER A C 1
ATOM 3177 O O . SER A 1 398 ? -33.490 -2.958 37.052 1.00 90.56 398 SER A O 1
ATOM 3179 N N . PHE A 1 399 ? -35.634 -3.511 36.811 1.00 88.19 399 PHE A N 1
ATOM 3180 C CA . PHE A 1 399 ? -35.956 -3.259 38.221 1.00 88.19 399 PHE A CA 1
ATOM 3181 C C . PHE A 1 399 ? -35.424 -4.362 39.152 1.00 88.19 399 PHE A C 1
ATOM 3183 O O . PHE A 1 399 ? -35.283 -4.145 40.356 1.00 88.19 399 PHE A O 1
ATOM 3190 N N . ASN A 1 400 ? -35.117 -5.549 38.617 1.00 89.94 400 ASN A N 1
ATOM 3191 C CA . ASN A 1 400 ? -34.451 -6.609 39.364 1.00 89.94 400 ASN A CA 1
ATOM 3192 C C . ASN A 1 400 ? -32.934 -6.404 39.289 1.00 89.94 400 ASN A C 1
ATOM 3194 O O . ASN A 1 400 ? -32.350 -6.620 38.231 1.00 89.94 400 ASN A O 1
ATOM 3198 N N . LYS A 1 401 ? -32.293 -6.065 40.416 1.00 89.06 401 LYS A N 1
ATOM 3199 C CA . LYS A 1 401 ? -30.847 -5.785 40.476 1.00 89.06 401 LYS A CA 1
ATOM 3200 C C . LYS A 1 401 ? -29.968 -6.919 39.923 1.00 89.06 401 LYS A C 1
ATOM 3202 O O . LYS A 1 401 ? -28.933 -6.650 39.328 1.00 89.06 401 LYS A O 1
ATOM 3207 N N . THR A 1 402 ? -30.358 -8.188 40.084 1.00 89.81 402 THR A N 1
ATOM 3208 C CA . THR A 1 402 ? -29.598 -9.323 39.524 1.00 89.81 402 THR A CA 1
ATOM 3209 C C . THR A 1 402 ? -29.674 -9.360 37.999 1.00 89.81 402 THR A C 1
ATOM 3211 O O . THR A 1 402 ? -28.659 -9.584 37.342 1.00 89.81 402 THR A O 1
ATOM 3214 N N . VAL A 1 403 ? -30.856 -9.102 37.434 1.00 90.19 403 VAL A N 1
ATOM 3215 C CA . VAL A 1 403 ? -31.042 -9.014 35.977 1.00 90.19 403 VAL A CA 1
ATOM 3216 C C . VAL A 1 403 ? -30.373 -7.754 35.432 1.00 90.19 403 VAL A C 1
ATOM 3218 O O . VAL A 1 403 ? -29.715 -7.821 34.405 1.00 90.19 403 VAL A O 1
ATOM 3221 N N . ASP A 1 404 ? -30.464 -6.634 36.147 1.00 92.06 404 ASP A N 1
ATOM 3222 C CA . ASP A 1 404 ? -29.847 -5.354 35.789 1.00 92.06 404 ASP A CA 1
ATOM 3223 C C . ASP A 1 404 ? -28.322 -5.478 35.636 1.00 92.06 404 ASP A C 1
ATOM 3225 O O . ASP A 1 404 ? -27.774 -5.150 34.585 1.00 92.06 404 ASP A O 1
ATOM 3229 N N . VAL A 1 405 ? -27.637 -6.071 36.623 1.00 93.12 405 VAL A N 1
ATOM 3230 C CA . VAL A 1 405 ? -26.186 -6.321 36.553 1.00 93.12 405 VAL A CA 1
ATOM 3231 C C . VAL A 1 405 ? -25.825 -7.325 35.455 1.00 93.12 405 VAL A C 1
ATOM 3233 O O . VAL A 1 405 ? -24.798 -7.159 34.795 1.00 93.12 405 VAL A O 1
ATOM 3236 N N . HIS A 1 406 ? -26.648 -8.351 35.225 1.00 92.94 406 HIS A N 1
ATOM 3237 C CA . HIS A 1 406 ? -26.424 -9.302 34.133 1.00 92.94 406 HIS A CA 1
ATOM 3238 C C . HIS A 1 406 ? -26.549 -8.624 32.760 1.00 92.94 406 HIS A C 1
ATOM 3240 O O . HIS A 1 406 ? -25.631 -8.716 31.949 1.00 92.94 406 HIS A O 1
ATOM 3246 N N . CYS A 1 407 ? -27.625 -7.870 32.524 1.00 93.88 407 CYS A N 1
ATOM 3247 C CA . CYS A 1 407 ? -27.815 -7.095 31.300 1.00 93.88 407 CYS A CA 1
ATOM 3248 C C . CYS A 1 407 ? -26.701 -6.060 31.113 1.00 93.88 407 CYS A C 1
ATOM 3250 O O . CYS A 1 407 ? -26.244 -5.849 29.994 1.00 93.88 407 CYS A O 1
ATOM 3252 N N . MET A 1 408 ? -26.206 -5.450 32.194 1.00 95.19 408 MET A N 1
ATOM 3253 C CA . MET A 1 408 ? -25.062 -4.539 32.130 1.00 95.19 408 MET A CA 1
ATOM 3254 C C . MET A 1 408 ? -23.805 -5.252 31.608 1.00 95.19 408 MET A C 1
ATOM 3256 O O . MET A 1 408 ? -23.082 -4.692 30.785 1.00 95.19 408 MET A O 1
ATOM 3260 N N . ILE A 1 409 ? -23.544 -6.485 32.052 1.00 96.38 409 ILE A N 1
ATOM 3261 C CA . ILE A 1 409 ? -22.437 -7.312 31.546 1.00 96.38 409 ILE A CA 1
ATOM 3262 C C . ILE A 1 409 ? -22.633 -7.636 30.058 1.00 96.38 409 ILE A C 1
ATOM 3264 O O . ILE A 1 409 ? -21.684 -7.498 29.286 1.00 96.38 409 ILE A O 1
ATOM 3268 N N . ASP A 1 410 ? -23.852 -7.985 29.647 1.00 96.06 410 ASP A N 1
ATOM 3269 C CA . ASP A 1 410 ? -24.186 -8.266 28.245 1.00 96.06 410 ASP A CA 1
ATOM 3270 C C . ASP A 1 410 ? -23.973 -7.035 27.347 1.00 96.06 410 ASP A C 1
ATOM 3272 O O . ASP A 1 410 ? -23.401 -7.146 26.261 1.00 96.06 410 ASP A O 1
ATOM 3276 N N . VAL A 1 411 ? -24.338 -5.840 27.827 1.00 96.31 411 VAL A N 1
ATOM 3277 C CA . VAL A 1 411 ? -24.058 -4.559 27.155 1.00 96.31 411 VAL A CA 1
ATOM 3278 C C . VAL A 1 411 ? -22.546 -4.334 27.016 1.00 96.31 411 VAL A C 1
ATOM 3280 O O . VAL A 1 411 ? -22.084 -3.961 25.937 1.00 96.31 411 VAL A O 1
ATOM 3283 N N . MET A 1 412 ? -21.752 -4.585 28.068 1.00 97.31 412 MET A N 1
ATOM 3284 C CA . MET A 1 412 ? -20.284 -4.459 28.009 1.00 97.31 412 MET A CA 1
ATOM 3285 C C . MET A 1 412 ? -19.658 -5.421 26.988 1.00 97.31 412 MET A C 1
ATOM 3287 O O . MET A 1 412 ? -18.764 -5.024 26.237 1.00 97.31 412 MET A O 1
ATOM 3291 N N . ASP A 1 413 ? -20.116 -6.673 26.963 1.00 97.38 413 ASP A N 1
ATOM 3292 C CA . ASP A 1 413 ? -19.609 -7.713 26.063 1.00 97.38 413 ASP A CA 1
ATOM 3293 C C . ASP A 1 413 ? -19.976 -7.435 24.603 1.00 97.38 413 ASP A C 1
ATOM 3295 O O . ASP A 1 413 ? -19.127 -7.556 23.715 1.00 97.38 413 ASP A O 1
ATOM 3299 N N . HIS A 1 414 ? -21.206 -6.992 24.343 1.00 97.06 414 HIS A N 1
ATOM 3300 C CA . HIS A 1 414 ? -21.606 -6.614 22.994 1.00 97.06 414 HIS A CA 1
ATOM 3301 C C . HIS A 1 414 ? -20.862 -5.361 22.511 1.00 97.06 414 HIS A C 1
ATOM 3303 O O . HIS A 1 414 ? -20.405 -5.333 21.372 1.00 97.06 414 HIS A O 1
ATOM 3309 N N . MET A 1 415 ? -20.620 -4.362 23.374 1.00 96.94 415 MET A N 1
ATOM 3310 C CA . MET A 1 415 ? -19.766 -3.213 23.023 1.00 96.94 415 MET A CA 1
ATOM 3311 C C . MET A 1 415 ? -18.336 -3.627 22.661 1.00 96.94 415 MET A C 1
ATOM 3313 O O . MET A 1 415 ? -17.764 -3.066 21.728 1.00 96.94 415 MET A O 1
ATOM 3317 N N . LEU A 1 416 ? -17.754 -4.598 23.375 1.00 97.06 416 LEU A N 1
ATOM 3318 C CA . LEU A 1 416 ? -16.441 -5.162 23.038 1.00 97.06 416 LEU A CA 1
ATOM 3319 C C . LEU A 1 416 ? -16.457 -5.798 21.641 1.00 97.06 416 LEU A C 1
ATOM 3321 O O . LEU A 1 416 ? -15.554 -5.551 20.841 1.00 97.06 416 LEU A O 1
ATOM 3325 N N . SER A 1 417 ? -17.507 -6.556 21.333 1.00 97.25 417 SER A N 1
ATOM 3326 C CA . SER A 1 417 ? -17.711 -7.174 20.021 1.00 97.25 417 SER A CA 1
ATOM 3327 C C . SER A 1 417 ? -17.889 -6.142 18.905 1.00 97.25 417 SER A C 1
ATOM 3329 O O . SER A 1 417 ? -17.253 -6.250 17.853 1.00 97.25 417 SER A O 1
ATOM 3331 N N . CYS A 1 418 ? -18.676 -5.093 19.143 1.00 96.12 418 CYS A N 1
ATOM 3332 C CA . CYS A 1 418 ? -18.846 -3.975 18.219 1.00 96.12 418 CYS A CA 1
ATOM 3333 C C . CYS A 1 418 ? -17.535 -3.221 17.971 1.00 96.12 418 CYS A C 1
ATOM 3335 O O . CYS A 1 418 ? -17.247 -2.878 16.829 1.00 96.12 418 CYS A O 1
ATOM 3337 N N . GLU A 1 419 ? -16.716 -2.997 19.002 1.00 95.69 419 GLU A N 1
ATOM 3338 C CA . GLU A 1 419 ? -15.425 -2.311 18.862 1.00 95.69 419 GLU A CA 1
ATOM 3339 C C . GLU A 1 419 ? -14.403 -3.144 18.084 1.00 95.69 419 GLU A C 1
ATOM 3341 O O . GLU A 1 419 ? -13.750 -2.620 17.182 1.00 95.69 419 GLU A O 1
ATOM 3346 N N . ALA A 1 420 ? -14.318 -4.450 18.350 1.00 95.81 420 ALA A N 1
ATOM 3347 C CA . ALA A 1 420 ? -13.487 -5.359 17.559 1.00 95.81 420 ALA A CA 1
ATOM 3348 C C . ALA A 1 420 ? -13.927 -5.399 16.083 1.00 95.81 420 ALA A C 1
ATOM 3350 O O . ALA A 1 420 ? -13.089 -5.377 15.181 1.00 95.81 420 ALA A O 1
ATOM 3351 N N . THR A 1 421 ? -15.242 -5.410 15.841 1.00 94.06 421 THR A N 1
ATOM 3352 C CA . THR A 1 421 ? -15.827 -5.374 14.492 1.00 94.06 421 THR A CA 1
ATOM 3353 C C . THR A 1 421 ? -15.495 -4.057 13.791 1.00 94.06 421 THR A C 1
ATOM 3355 O O . THR A 1 421 ? -15.045 -4.059 12.649 1.00 94.06 421 THR A O 1
ATOM 3358 N N . TRP A 1 422 ? -15.646 -2.922 14.478 1.00 92.06 422 TRP A N 1
ATOM 3359 C CA . TRP A 1 422 ? -15.271 -1.610 13.952 1.00 92.06 422 TRP A CA 1
ATOM 3360 C C . TRP A 1 422 ? -13.800 -1.578 13.534 1.00 92.06 422 TRP A C 1
ATOM 3362 O O . TRP A 1 422 ? -13.509 -1.253 12.386 1.00 92.06 422 TRP A O 1
ATOM 3372 N N . HIS A 1 423 ? -12.883 -2.020 14.402 1.00 92.00 423 HIS A N 1
ATOM 3373 C CA . HIS A 1 423 ? -11.447 -2.049 14.103 1.00 92.00 423 HIS A CA 1
ATOM 3374 C C . HIS A 1 423 ? -11.065 -2.889 12.868 1.00 92.00 423 HIS A C 1
ATOM 3376 O O . HIS A 1 423 ? -9.946 -2.752 12.371 1.00 92.00 423 HIS A O 1
ATOM 3382 N N . LYS A 1 424 ? -11.957 -3.762 12.384 1.00 88.31 424 LYS A N 1
ATOM 3383 C CA . LYS A 1 424 ? -11.782 -4.586 11.178 1.00 88.31 424 LYS A CA 1
ATOM 3384 C C . LYS A 1 424 ? -12.319 -3.937 9.898 1.00 88.31 424 LYS A C 1
ATOM 3386 O O . LYS A 1 424 ? -12.414 -4.614 8.880 1.00 88.31 424 LYS A O 1
ATOM 3391 N N . GLY A 1 425 ? -12.645 -2.646 9.935 1.00 85.50 425 GLY A N 1
ATOM 3392 C CA . GLY A 1 425 ? -13.041 -1.887 8.748 1.00 85.50 425 GLY A CA 1
ATOM 3393 C C . GLY A 1 425 ? -14.548 -1.719 8.576 1.00 85.50 425 GLY A C 1
ATOM 3394 O O . GLY A 1 425 ? -14.998 -1.366 7.493 1.00 85.50 425 GLY A O 1
ATOM 3395 N N . HIS A 1 426 ? -15.350 -1.962 9.613 1.00 87.38 426 HIS A N 1
ATOM 3396 C CA . HIS A 1 426 ? -16.795 -1.717 9.575 1.00 87.38 426 HIS A CA 1
ATOM 3397 C C . HIS A 1 426 ? -17.146 -0.284 10.010 1.00 87.38 426 HIS A C 1
ATOM 3399 O O . HIS A 1 426 ? -16.324 0.410 10.597 1.00 87.38 426 HIS A O 1
ATOM 3405 N N . SER A 1 427 ? -18.368 0.183 9.726 1.00 85.69 427 SER A N 1
ATOM 3406 C CA . SER A 1 427 ? -18.803 1.544 10.082 1.00 85.69 427 SER A CA 1
ATOM 3407 C C . SER A 1 427 ? -18.938 1.719 11.595 1.00 85.69 427 SER A C 1
ATOM 3409 O O . SER A 1 427 ? -19.600 0.922 12.265 1.00 85.69 427 SER A O 1
ATOM 3411 N N . LEU A 1 428 ? -18.375 2.804 12.131 1.00 87.69 428 LEU A N 1
ATOM 3412 C CA . LEU A 1 428 ? -18.526 3.184 13.537 1.00 87.69 428 LEU A CA 1
ATOM 3413 C C . LEU A 1 428 ? -19.995 3.451 13.917 1.00 87.69 428 LEU A C 1
ATOM 3415 O O . LEU A 1 428 ? -20.427 3.093 15.016 1.00 87.69 428 LEU A O 1
ATOM 3419 N N . ALA A 1 429 ? -20.761 4.042 12.992 1.00 87.00 429 ALA A N 1
ATOM 3420 C CA . ALA A 1 429 ? -22.165 4.415 13.174 1.00 87.00 429 ALA A CA 1
ATOM 3421 C C . ALA A 1 429 ? -23.078 3.199 13.390 1.00 87.00 429 ALA A C 1
ATOM 3423 O O . ALA A 1 429 ? -23.998 3.250 14.204 1.00 87.00 429 ALA A O 1
ATOM 3424 N N . GLN A 1 430 ? -22.792 2.109 12.673 1.00 86.94 430 GLN A N 1
ATOM 3425 C CA . GLN A 1 430 ? -23.591 0.880 12.660 1.00 86.94 430 GLN A CA 1
ATOM 3426 C C . GLN A 1 430 ? -23.059 -0.207 13.616 1.00 86.94 430 GLN A C 1
ATOM 3428 O O . GLN A 1 430 ? -23.736 -1.208 13.831 1.00 86.94 430 GLN A O 1
ATOM 3433 N N . THR A 1 431 ? -21.860 -0.034 14.187 1.00 91.88 431 THR A N 1
ATOM 3434 C CA . THR A 1 431 ? -21.260 -0.963 15.163 1.00 91.88 431 THR A CA 1
ATOM 3435 C C . THR A 1 431 ? -21.368 -0.405 16.578 1.00 91.88 431 THR A C 1
ATOM 3437 O O . THR A 1 431 ? -22.368 -0.628 17.245 1.00 91.88 431 THR A O 1
ATOM 3440 N N . ILE A 1 432 ? -20.383 0.352 17.061 1.00 93.25 432 ILE A N 1
ATOM 3441 C CA . ILE A 1 432 ? -20.353 0.860 18.441 1.00 93.25 432 ILE A CA 1
ATOM 3442 C C . ILE A 1 432 ? -21.522 1.816 18.694 1.00 93.25 432 ILE A C 1
ATOM 3444 O O . ILE A 1 432 ? -22.211 1.700 19.706 1.00 93.25 432 ILE A O 1
ATOM 3448 N N . PHE A 1 433 ? -21.785 2.730 17.758 1.00 91.75 433 PHE A N 1
ATOM 3449 C CA . PHE A 1 433 ? -22.876 3.696 17.887 1.00 91.75 433 PHE A CA 1
ATOM 3450 C C . PHE A 1 433 ? -24.253 3.131 17.527 1.00 91.75 433 PHE A C 1
ATOM 3452 O O . PHE A 1 433 ? -25.226 3.870 17.610 1.00 91.75 433 PHE A O 1
ATOM 3459 N N . SER A 1 434 ? -24.377 1.825 17.259 1.00 91.75 434 SER A N 1
ATOM 3460 C CA . SER A 1 434 ? -25.682 1.155 17.369 1.00 91.75 434 SER A CA 1
ATOM 3461 C C . SER A 1 434 ? -26.225 1.213 18.805 1.00 91.75 434 SER A C 1
ATOM 3463 O O . SER A 1 434 ? -27.429 1.113 19.023 1.00 91.75 434 SER A O 1
ATOM 3465 N N . CYS A 1 435 ? -25.348 1.423 19.796 1.00 94.06 435 CYS A N 1
ATOM 3466 C CA . CYS A 1 435 ? -25.725 1.594 21.189 1.00 94.06 435 CYS A CA 1
ATOM 3467 C C . CYS A 1 435 ? -26.457 2.921 21.437 1.00 94.06 435 CYS A C 1
ATOM 3469 O O . CYS A 1 435 ? -25.852 3.999 21.470 1.00 94.06 435 CYS A O 1
ATOM 3471 N N . ILE A 1 436 ? -27.730 2.835 21.803 1.00 93.44 436 ILE A N 1
ATOM 3472 C CA . ILE A 1 436 ? -28.577 3.983 22.145 1.00 93.44 436 ILE A CA 1
ATOM 3473 C C . ILE A 1 436 ? -28.039 4.730 23.378 1.00 93.44 436 ILE A C 1
ATOM 3475 O O . ILE A 1 436 ? -28.053 5.962 23.414 1.00 93.44 436 ILE A O 1
ATOM 3479 N N . TYR A 1 437 ? -27.476 4.018 24.363 1.00 93.00 437 TYR A N 1
ATOM 3480 C CA . TYR A 1 437 ? -26.844 4.641 25.538 1.00 93.00 437 TYR A CA 1
ATOM 3481 C C . TYR A 1 437 ? -25.652 5.551 25.185 1.00 93.00 437 TYR A C 1
ATOM 3483 O O . TYR A 1 437 ? -25.420 6.546 25.874 1.00 93.00 437 TYR A O 1
ATOM 3491 N N . LEU A 1 438 ? -24.919 5.254 24.102 1.00 91.62 438 LEU A N 1
ATOM 3492 C CA . LEU A 1 438 ? -23.846 6.115 23.589 1.00 91.62 438 LEU A CA 1
ATOM 3493 C C . LEU A 1 438 ? -24.388 7.314 22.799 1.00 91.62 438 LEU A C 1
ATOM 3495 O O . LEU A 1 438 ? -23.786 8.386 22.845 1.00 91.62 438 LEU A O 1
ATOM 3499 N N . LEU A 1 439 ? -25.526 7.152 22.115 1.00 90.12 439 LEU A N 1
ATOM 3500 C CA . LEU A 1 439 ? -26.208 8.219 21.368 1.00 90.12 439 LEU A CA 1
ATOM 3501 C C . LEU A 1 439 ? -26.925 9.232 22.276 1.00 90.12 439 LEU A C 1
ATOM 3503 O O . LEU A 1 439 ? -27.077 10.399 21.904 1.00 90.12 439 LEU A O 1
ATOM 3507 N N . ARG A 1 440 ? -27.363 8.809 23.469 1.00 89.44 440 ARG A N 1
ATOM 3508 C CA . ARG A 1 440 ? -28.021 9.655 24.483 1.00 89.44 440 ARG A CA 1
ATOM 3509 C C . ARG A 1 440 ? -27.339 9.522 25.855 1.00 89.44 440 ARG A C 1
ATOM 3511 O O . ARG A 1 440 ? -27.955 9.032 26.808 1.00 89.44 440 ARG A O 1
ATOM 3518 N N . PRO A 1 441 ? -26.086 9.997 26.004 1.00 85.75 441 PRO A N 1
ATOM 3519 C CA . PRO A 1 441 ? -25.341 9.810 27.244 1.00 85.75 441 PRO A CA 1
ATOM 3520 C C . PRO A 1 441 ? -25.958 10.552 28.434 1.00 85.75 441 PRO A C 1
ATOM 3522 O O . PRO A 1 441 ? -25.760 10.111 29.562 1.00 85.75 441 PRO A O 1
ATOM 3525 N N . ASP A 1 442 ? -26.765 11.595 28.198 1.00 88.19 442 ASP A N 1
ATOM 3526 C CA . ASP A 1 442 ? -27.483 12.366 29.230 1.00 88.19 442 ASP A CA 1
ATOM 3527 C C . ASP A 1 442 ? -28.437 11.515 30.082 1.00 88.19 442 ASP A C 1
ATOM 3529 O O . ASP A 1 442 ? -28.774 11.896 31.200 1.00 88.19 442 ASP A O 1
ATOM 3533 N N . ARG A 1 443 ? -28.852 10.342 29.587 1.00 89.88 443 ARG A N 1
ATOM 3534 C CA . ARG A 1 443 ? -29.762 9.441 30.309 1.00 89.88 443 ARG A CA 1
ATOM 3535 C C . ARG A 1 443 ? -29.046 8.481 31.261 1.00 89.88 443 ARG A C 1
ATOM 3537 O O . ARG A 1 443 ? -29.645 7.993 32.211 1.00 89.88 443 ARG A O 1
ATOM 3544 N N . THR A 1 444 ? -27.769 8.205 31.017 1.00 91.56 444 THR A N 1
ATOM 3545 C CA . THR A 1 444 ? -26.987 7.217 31.777 1.00 91.56 444 THR A CA 1
ATOM 3546 C C . THR A 1 444 ? -26.513 7.625 33.187 1.00 91.56 444 THR A C 1
ATOM 3548 O O . THR A 1 444 ? -26.256 6.699 33.955 1.00 91.56 444 THR A O 1
ATOM 3551 N N . PRO A 1 445 ? -26.413 8.912 33.612 1.00 90.75 445 PRO A N 1
ATOM 3552 C CA . PRO A 1 445 ? -25.814 9.280 34.905 1.00 90.75 445 PRO A CA 1
ATOM 3553 C C . PRO A 1 445 ? -26.463 8.654 36.145 1.00 90.75 445 PRO A C 1
ATOM 3555 O O . PRO A 1 445 ? -25.783 8.470 37.152 1.00 90.75 445 PRO A O 1
ATOM 3558 N N . SER A 1 446 ? -27.752 8.304 36.084 1.00 90.12 446 SER A N 1
ATOM 3559 C CA . SER A 1 446 ? -28.462 7.606 37.166 1.00 90.12 446 SER A CA 1
ATOM 3560 C C . SER A 1 446 ? -27.970 6.170 37.388 1.00 90.12 446 SER A C 1
ATOM 3562 O O . SER A 1 446 ? -28.164 5.619 38.468 1.00 90.12 446 SER A O 1
ATOM 3564 N N . HIS A 1 447 ? -27.299 5.575 36.399 1.00 92.50 447 HIS A N 1
ATOM 3565 C CA . HIS A 1 447 ? -26.731 4.234 36.453 1.00 92.50 447 HIS A CA 1
ATOM 3566 C C . HIS A 1 447 ? -25.199 4.301 36.297 1.00 92.50 447 HIS A C 1
ATOM 3568 O O . HIS A 1 447 ? -24.645 4.201 35.197 1.00 92.50 447 HIS A O 1
ATOM 3574 N N . ALA A 1 448 ? -24.484 4.426 37.420 1.00 91.56 448 ALA A N 1
ATOM 3575 C CA . ALA A 1 448 ? -23.055 4.762 37.456 1.00 91.56 448 ALA A CA 1
ATOM 3576 C C . ALA A 1 448 ? -22.132 3.830 36.637 1.00 91.56 448 ALA A C 1
ATOM 3578 O O . ALA A 1 448 ? -21.200 4.317 35.987 1.00 91.56 448 ALA A O 1
ATOM 3579 N N . LEU A 1 449 ? -22.388 2.510 36.640 1.00 92.88 449 LEU A N 1
ATOM 3580 C CA . LEU A 1 449 ? -21.599 1.528 35.876 1.00 92.88 449 LEU A CA 1
ATOM 3581 C C . LEU A 1 449 ? -21.716 1.760 34.365 1.00 92.88 449 LEU A C 1
ATOM 3583 O O . LEU A 1 449 ? -20.703 1.966 33.699 1.00 92.88 449 LEU A O 1
ATOM 3587 N N . LEU A 1 450 ? -22.949 1.786 33.852 1.00 94.12 450 LEU A N 1
ATOM 3588 C CA . LEU A 1 450 ? -23.274 2.102 32.461 1.00 94.12 450 LEU A CA 1
ATOM 3589 C C . LEU A 1 450 ? -22.683 3.439 32.022 1.00 94.12 450 LEU A C 1
ATOM 3591 O O . LEU A 1 450 ? -21.957 3.484 31.033 1.00 94.12 450 LEU A O 1
ATOM 3595 N N . HIS A 1 451 ? -22.906 4.506 32.792 1.00 93.38 451 HIS A N 1
ATOM 3596 C CA . HIS A 1 451 ? -22.395 5.836 32.463 1.00 93.38 451 HIS A CA 1
ATOM 3597 C C . HIS A 1 451 ? -20.869 5.864 32.319 1.00 93.38 451 HIS A C 1
ATOM 3599 O O . HIS A 1 451 ? -20.330 6.385 31.337 1.00 93.38 451 HIS A O 1
ATOM 3605 N N . SER A 1 452 ? -20.158 5.262 33.275 1.00 93.00 452 SER A N 1
ATOM 3606 C CA . SER A 1 452 ? -18.693 5.246 33.274 1.00 93.00 452 SER A CA 1
ATOM 3607 C C . SER A 1 452 ? -18.138 4.381 32.142 1.00 93.00 452 SER A C 1
ATOM 3609 O O . SER A 1 452 ? -17.156 4.768 31.505 1.00 93.00 452 SER A O 1
ATOM 3611 N N . TYR A 1 453 ? -18.786 3.248 31.848 1.00 94.25 453 TYR A N 1
ATOM 3612 C CA . TYR A 1 453 ? -18.395 2.362 30.751 1.00 94.25 453 TYR A CA 1
ATOM 3613 C C . TYR A 1 453 ? -18.625 3.020 29.381 1.00 94.25 453 TYR A C 1
ATOM 3615 O O . TYR A 1 453 ? -17.713 3.073 28.559 1.00 94.25 453 TYR A O 1
ATOM 3623 N N . CYS A 1 454 ? -19.795 3.622 29.157 1.00 93.38 454 CYS A N 1
ATOM 3624 C CA . CYS A 1 454 ? -20.086 4.398 27.950 1.00 93.38 454 CYS A CA 1
ATOM 3625 C C . CYS A 1 454 ? -19.080 5.542 27.744 1.00 93.38 454 CYS A C 1
ATOM 3627 O O . CYS A 1 454 ? -18.605 5.766 26.631 1.00 93.38 454 CYS A O 1
ATOM 3629 N N . THR A 1 455 ? -18.719 6.253 28.814 1.00 93.00 455 THR A N 1
ATOM 3630 C CA . THR A 1 455 ? -17.769 7.373 28.739 1.00 93.00 455 THR A CA 1
ATOM 3631 C C . THR A 1 455 ? -16.366 6.906 28.341 1.00 93.00 455 THR A C 1
ATOM 3633 O O . THR A 1 455 ? -15.766 7.504 27.448 1.00 93.00 455 THR A O 1
ATOM 3636 N N . VAL A 1 456 ? -15.841 5.821 28.929 1.00 93.88 456 VAL A N 1
ATOM 3637 C CA . VAL A 1 456 ? -14.514 5.312 28.532 1.00 93.88 456 VAL A CA 1
ATOM 3638 C C . VAL A 1 456 ? -14.509 4.761 27.107 1.00 93.88 456 VAL A C 1
ATOM 3640 O O . VAL A 1 456 ? -13.529 4.982 26.405 1.00 93.88 456 VAL A O 1
ATOM 3643 N N . ILE A 1 457 ? -15.591 4.121 26.647 1.00 94.00 457 ILE A N 1
ATOM 3644 C CA . ILE A 1 457 ? -15.701 3.618 25.268 1.00 94.00 457 ILE A CA 1
ATOM 3645 C C . ILE A 1 457 ? -15.634 4.767 24.256 1.00 94.00 457 ILE A C 1
ATOM 3647 O O . ILE A 1 457 ? -14.903 4.675 23.273 1.00 94.00 457 ILE A O 1
ATOM 3651 N N . ARG A 1 458 ? -16.315 5.896 24.498 1.00 92.44 458 ARG A N 1
ATOM 3652 C CA . ARG A 1 458 ? -16.179 7.074 23.615 1.00 92.44 458 ARG A CA 1
ATOM 3653 C C . ARG A 1 458 ? -14.750 7.611 23.610 1.00 92.44 458 ARG A C 1
ATOM 3655 O O . ARG A 1 458 ? -14.211 7.907 22.543 1.00 92.44 458 ARG A O 1
ATOM 3662 N N . SER A 1 459 ? -14.111 7.665 24.778 1.00 92.56 459 SER A N 1
ATOM 3663 C CA . SER A 1 459 ? -12.710 8.074 24.900 1.00 92.56 459 SER A CA 1
ATOM 3664 C C . SER A 1 459 ? -11.745 7.124 24.177 1.00 92.56 459 SER A C 1
ATOM 3666 O O . SER A 1 459 ? -10.810 7.609 23.536 1.00 92.56 459 SER A O 1
ATOM 3668 N N . THR A 1 460 ? -11.961 5.800 24.215 1.00 93.50 460 THR A N 1
ATOM 3669 C CA . THR A 1 460 ? -11.137 4.834 23.462 1.00 93.50 460 THR A CA 1
ATOM 3670 C C . THR A 1 460 ? -11.362 4.972 21.961 1.00 93.50 460 THR A C 1
ATOM 3672 O O . THR A 1 460 ? -10.378 5.088 21.233 1.00 93.50 460 THR A O 1
ATOM 3675 N N . CYS A 1 461 ? -12.614 5.089 21.503 1.00 92.50 461 CYS A N 1
ATOM 3676 C CA . CYS A 1 461 ? -12.936 5.337 20.092 1.00 92.50 461 CYS A CA 1
ATOM 3677 C C . CYS A 1 461 ? -12.236 6.598 19.573 1.00 92.50 461 CYS A C 1
ATOM 3679 O O . CYS A 1 461 ? -11.555 6.566 18.551 1.00 92.50 461 CYS A O 1
ATOM 3681 N N . ASN A 1 462 ? -12.333 7.709 20.308 1.00 91.12 462 ASN A N 1
ATOM 3682 C CA . ASN A 1 462 ? -11.677 8.960 19.939 1.00 91.12 462 ASN A CA 1
ATOM 3683 C C . ASN A 1 462 ? -10.138 8.847 19.944 1.00 91.12 462 ASN A C 1
ATOM 3685 O O . ASN A 1 462 ? -9.471 9.437 19.092 1.00 91.12 462 ASN A O 1
ATOM 3689 N N . ALA A 1 463 ? -9.558 8.085 20.877 1.00 91.50 463 ALA A N 1
ATOM 3690 C CA . ALA A 1 463 ? -8.118 7.835 20.900 1.00 91.50 463 ALA A CA 1
ATOM 3691 C C . ALA A 1 463 ? -7.654 7.022 19.679 1.00 91.50 463 ALA A C 1
ATOM 3693 O O . ALA A 1 463 ? -6.639 7.381 19.080 1.00 91.50 463 ALA A O 1
ATOM 3694 N N . VAL A 1 464 ? -8.407 5.987 19.288 1.00 91.69 464 VAL A N 1
ATOM 3695 C CA . VAL A 1 464 ? -8.131 5.167 18.098 1.00 91.69 464 VAL A CA 1
ATOM 3696 C C . VAL A 1 464 ? -8.282 5.990 16.818 1.00 91.69 464 VAL A C 1
ATOM 3698 O O . VAL A 1 464 ? -7.343 6.022 16.028 1.00 91.69 464 VAL A O 1
ATOM 3701 N N . ILE A 1 465 ? -9.391 6.725 16.646 1.00 89.88 465 ILE A N 1
ATOM 3702 C CA . ILE A 1 465 ? -9.604 7.614 15.485 1.00 89.88 465 ILE A CA 1
ATOM 3703 C C . ILE A 1 465 ? -8.452 8.606 15.367 1.00 89.88 465 ILE A C 1
ATOM 3705 O O . ILE A 1 465 ? -7.859 8.737 14.304 1.00 89.88 465 ILE A O 1
ATOM 3709 N N . SER A 1 466 ? -8.076 9.264 16.467 1.00 88.75 466 SER A N 1
ATOM 3710 C CA . SER A 1 466 ? -6.961 10.208 16.432 1.00 88.75 466 SER A CA 1
ATOM 3711 C C . SER A 1 466 ? -5.643 9.533 16.059 1.00 88.75 466 SER A C 1
ATOM 3713 O O . SER A 1 466 ? -4.887 10.124 15.302 1.00 88.75 466 SER A O 1
ATOM 3715 N N . ALA A 1 467 ? -5.350 8.329 16.559 1.00 89.25 467 ALA A N 1
ATOM 3716 C CA . ALA A 1 467 ? -4.119 7.624 16.204 1.00 89.25 467 ALA A CA 1
ATOM 3717 C C . ALA A 1 467 ? -4.083 7.241 14.712 1.00 89.25 467 ALA A C 1
ATOM 3719 O O . ALA A 1 467 ? -3.053 7.400 14.055 1.00 89.25 467 ALA A O 1
ATOM 3720 N N . VAL A 1 468 ? -5.211 6.776 14.171 1.00 87.81 468 VAL A N 1
ATOM 3721 C CA . VAL A 1 468 ? -5.358 6.419 12.754 1.00 87.81 468 VAL A CA 1
ATOM 3722 C C . VAL A 1 468 ? -5.232 7.664 11.873 1.00 87.81 468 VAL A C 1
ATOM 3724 O O . VAL A 1 468 ? -4.374 7.691 10.989 1.00 87.81 468 VAL A O 1
ATOM 3727 N N . SER A 1 469 ? -5.962 8.739 12.171 1.00 85.62 469 SER A N 1
ATOM 3728 C CA . SER A 1 469 ? -5.883 9.988 11.402 1.00 85.62 469 SER A CA 1
ATOM 3729 C C . SER A 1 469 ? -4.507 10.658 11.482 1.00 85.62 469 SER A C 1
ATOM 3731 O O . SER A 1 469 ? -3.977 11.107 10.463 1.00 85.62 469 SER A O 1
ATOM 3733 N N . ASP A 1 470 ? -3.855 10.659 12.652 1.00 84.44 470 ASP A N 1
ATOM 3734 C CA . ASP A 1 470 ? -2.493 11.198 12.806 1.00 84.44 470 ASP A CA 1
ATOM 3735 C C . ASP A 1 470 ? -1.470 10.386 11.980 1.00 84.44 470 ASP A C 1
ATOM 3737 O O . ASP A 1 470 ? -0.501 10.941 11.446 1.00 84.44 470 ASP A O 1
ATOM 3741 N N . SER A 1 471 ? -1.696 9.075 11.817 1.00 80.00 471 SER A N 1
ATOM 3742 C CA . SER A 1 471 ? -0.865 8.209 10.970 1.00 80.00 471 SER A CA 1
ATOM 3743 C C . SER A 1 471 ? -1.068 8.449 9.463 1.00 80.00 471 SER A C 1
ATOM 3745 O O . SER A 1 471 ? -0.199 8.078 8.670 1.00 80.00 471 SER A O 1
ATOM 3747 N N . ARG A 1 472 ? -2.148 9.135 9.051 1.00 68.94 472 ARG A N 1
ATOM 3748 C CA . ARG A 1 472 ? -2.543 9.342 7.641 1.00 68.94 472 ARG A CA 1
ATOM 3749 C C . ARG A 1 472 ? -2.607 8.033 6.842 1.00 68.94 472 ARG A C 1
ATOM 3751 O O . ARG A 1 472 ? -2.182 7.984 5.687 1.00 68.94 472 ARG A O 1
ATOM 3758 N N . THR A 1 473 ? -3.062 6.959 7.481 1.00 63.72 473 THR A N 1
ATOM 3759 C CA . THR A 1 473 ? -3.399 5.700 6.803 1.00 63.72 473 THR A CA 1
ATOM 3760 C C . THR A 1 473 ? -4.679 5.889 5.980 1.00 63.72 473 THR A C 1
ATOM 3762 O O . THR A 1 473 ? -5.406 6.858 6.181 1.00 63.72 473 THR A O 1
ATOM 3765 N N . HIS A 1 474 ? -4.933 5.034 4.985 1.00 60.06 474 HIS A N 1
ATOM 3766 C CA . HIS A 1 474 ? -6.082 5.206 4.089 1.00 60.06 474 HIS A CA 1
ATOM 3767 C C . HIS A 1 474 ? -7.402 4.888 4.816 1.00 60.06 474 HIS A C 1
ATOM 3769 O O . HIS A 1 474 ? -7.815 3.734 4.924 1.00 60.06 474 HIS A O 1
ATOM 3775 N N . GLU A 1 475 ? -8.039 5.955 5.308 1.00 53.59 475 GLU A N 1
ATOM 3776 C CA . GLU A 1 475 ? -9.197 5.980 6.216 1.00 53.59 475 GLU A CA 1
ATOM 3777 C C . GLU A 1 475 ? -10.511 5.380 5.664 1.00 53.59 475 GLU A C 1
ATOM 3779 O O . GLU A 1 475 ? -11.499 5.311 6.379 1.00 53.59 475 GLU A O 1
ATOM 3784 N N . GLU A 1 476 ? -10.576 4.942 4.406 1.00 58.16 476 GLU A N 1
ATOM 3785 C CA . GLU A 1 476 ? -11.806 4.360 3.825 1.00 58.16 476 GLU A CA 1
ATOM 3786 C C . GLU A 1 476 ? -11.656 2.887 3.419 1.00 58.16 476 GLU A C 1
ATOM 3788 O O . GLU A 1 476 ? -12.639 2.239 3.068 1.00 58.16 476 GLU A O 1
ATOM 3793 N N . GLU A 1 477 ? -10.440 2.335 3.495 1.00 64.06 477 GLU A N 1
ATOM 3794 C CA . GLU A 1 477 ? -10.167 0.934 3.145 1.00 64.06 477 GLU A CA 1
ATOM 3795 C C . GLU A 1 477 ? -9.797 0.093 4.374 1.00 64.06 477 GLU A C 1
ATOM 3797 O O . GLU A 1 477 ? -10.254 -1.040 4.496 1.00 64.06 477 GLU A O 1
ATOM 3802 N N . ASP A 1 478 ? -9.010 0.645 5.310 1.00 64.06 478 ASP A N 1
ATOM 3803 C CA . ASP A 1 478 ? -8.584 -0.078 6.517 1.00 64.06 478 ASP A CA 1
ATOM 3804 C C . ASP A 1 478 ? -9.523 0.146 7.731 1.00 64.06 478 ASP A C 1
ATOM 3806 O O . ASP A 1 478 ? -9.687 -0.757 8.553 1.00 64.06 478 ASP A O 1
ATOM 3810 N N . LEU A 1 479 ? -10.111 1.342 7.889 1.00 69.88 479 LEU A N 1
ATOM 3811 C CA . LEU A 1 479 ? -11.035 1.687 8.985 1.00 69.88 479 LEU A CA 1
ATOM 3812 C C . LEU A 1 479 ? -11.838 2.939 8.661 1.00 69.88 479 LEU A C 1
ATOM 3814 O O . LEU A 1 479 ? -11.243 4.006 8.629 1.00 69.88 479 LEU A O 1
ATOM 3818 N N . PHE A 1 480 ? -13.167 2.838 8.580 1.00 68.25 480 PHE A N 1
ATOM 3819 C CA . PHE A 1 480 ? -14.040 4.006 8.430 1.00 68.25 480 PHE A CA 1
ATOM 3820 C C . PHE A 1 480 ? -13.947 4.932 9.654 1.00 68.25 480 PHE A C 1
ATOM 3822 O O . PHE A 1 480 ? -14.533 4.663 10.710 1.00 68.25 480 PHE A O 1
ATOM 3829 N N . THR A 1 481 ? -13.210 6.034 9.501 1.00 66.00 481 THR A N 1
ATOM 3830 C CA . THR A 1 481 ? -13.048 7.096 10.512 1.00 66.00 481 THR A CA 1
ATOM 3831 C C . THR A 1 481 ? -14.169 8.129 10.469 1.00 66.00 481 THR A C 1
ATOM 3833 O O . THR A 1 481 ? -14.294 8.913 11.408 1.00 66.00 481 THR A O 1
ATOM 3836 N N . ILE A 1 482 ? -14.979 8.147 9.403 1.00 70.50 482 ILE A N 1
ATOM 3837 C CA . ILE A 1 482 ? -16.046 9.130 9.206 1.00 70.50 482 ILE A CA 1
ATOM 3838 C C . ILE A 1 482 ? -17.038 9.047 10.366 1.00 70.50 482 ILE A C 1
ATOM 3840 O O . ILE A 1 482 ? -17.681 8.026 10.610 1.00 70.50 482 ILE A O 1
ATOM 3844 N N . THR A 1 483 ? -17.157 10.160 11.082 1.00 71.69 483 THR A N 1
ATOM 3845 C CA . THR A 1 483 ? -17.949 10.246 12.307 1.00 71.69 483 THR A CA 1
ATOM 3846 C C . THR A 1 483 ? -19.339 10.825 12.080 1.00 71.69 483 THR A C 1
ATOM 3848 O O . THR A 1 483 ? -20.150 10.716 12.983 1.00 71.69 483 THR A O 1
ATOM 3851 N N . SER A 1 484 ? -19.622 11.439 10.922 1.00 67.19 484 SER A N 1
ATOM 3852 C CA . SER A 1 484 ? -20.936 11.954 10.483 1.00 67.19 484 SER A CA 1
ATOM 3853 C C . SER A 1 484 ? -21.904 12.393 11.597 1.00 67.19 484 SER A C 1
ATOM 3855 O O . SER A 1 484 ? -23.005 11.864 11.731 1.00 67.19 484 SER A O 1
ATOM 3857 N N . GLY A 1 485 ? -21.502 13.356 12.432 1.00 72.06 485 GLY A N 1
ATOM 3858 C CA . GLY A 1 485 ? -22.379 13.908 13.477 1.00 72.06 485 GLY A CA 1
ATOM 3859 C C . GLY A 1 485 ? -22.571 13.032 14.726 1.00 72.06 485 GLY A C 1
ATOM 3860 O O . GLY A 1 485 ? -23.359 13.393 15.598 1.00 72.06 485 GLY A O 1
ATOM 3861 N N . LEU A 1 486 ? -21.841 11.920 14.864 1.00 83.94 486 LEU A N 1
ATOM 3862 C CA . LEU A 1 486 ? -21.850 11.078 16.063 1.00 83.94 486 LEU A CA 1
ATOM 3863 C C . LEU A 1 486 ? -21.230 11.806 17.276 1.00 83.94 486 LEU A C 1
ATOM 3865 O O . LEU A 1 486 ? -20.210 12.492 17.140 1.00 83.94 486 LEU A O 1
ATOM 3869 N N . PRO A 1 487 ? -21.776 11.618 18.494 1.00 82.62 487 PRO A N 1
ATOM 3870 C CA . PRO A 1 487 ? -21.337 12.330 19.697 1.00 82.62 487 PRO A CA 1
ATOM 3871 C C . PRO A 1 487 ? -20.043 11.749 20.310 1.00 82.62 487 PRO A C 1
ATOM 3873 O O . PRO A 1 487 ? -20.035 11.229 21.427 1.00 82.62 487 PRO A O 1
ATOM 3876 N N . LEU A 1 488 ? -18.917 11.842 19.595 1.00 79.81 488 LEU A N 1
ATOM 3877 C CA . LEU A 1 488 ? -17.624 11.272 20.016 1.00 79.81 488 LEU A CA 1
ATOM 3878 C C . LEU A 1 488 ? -16.886 12.053 21.109 1.00 79.81 488 LEU A C 1
ATOM 3880 O O . LEU A 1 488 ? -16.127 11.450 21.863 1.00 79.81 488 LEU A O 1
ATOM 3884 N N . LYS A 1 489 ? -17.091 13.370 21.206 1.00 78.19 489 LYS A N 1
ATOM 3885 C CA . LYS A 1 489 ? -16.483 14.223 22.239 1.00 78.19 489 LYS A CA 1
ATOM 3886 C C . LYS A 1 489 ? -17.567 14.994 22.978 1.00 78.19 489 LYS A C 1
ATOM 3888 O O . LYS A 1 489 ? -18.377 15.664 22.337 1.00 78.19 489 LYS A O 1
ATOM 3893 N N . ARG A 1 490 ? -17.566 14.923 24.309 1.00 75.44 490 ARG A N 1
ATOM 3894 C CA . ARG A 1 490 ? -18.397 15.758 25.187 1.00 75.44 490 ARG A CA 1
ATOM 3895 C C . ARG A 1 490 ? -17.591 16.266 26.380 1.00 75.44 490 ARG A C 1
ATOM 3897 O O . ARG A 1 490 ? -16.589 15.669 26.775 1.00 75.44 490 ARG A O 1
ATOM 3904 N N . ASP A 1 491 ? -18.054 17.367 26.963 1.00 65.88 491 ASP A N 1
ATOM 3905 C CA . ASP A 1 491 ? -17.476 17.910 28.189 1.00 65.88 491 ASP A CA 1
ATOM 3906 C C . ASP A 1 491 ? -17.603 16.898 29.337 1.00 65.88 491 ASP A C 1
ATOM 3908 O O . ASP A 1 491 ? -18.685 16.388 29.624 1.00 65.88 491 ASP A O 1
ATOM 3912 N N . GLY A 1 492 ? -16.479 16.606 29.998 1.00 67.50 492 GLY A N 1
ATOM 3913 C CA . GLY A 1 492 ? -16.400 15.650 31.110 1.00 67.50 492 GLY A CA 1
ATOM 3914 C C . GLY A 1 492 ? -15.709 14.321 30.785 1.00 67.50 492 GLY A C 1
ATOM 3915 O O . GLY A 1 492 ? -15.271 13.645 31.717 1.00 67.50 492 GLY A O 1
ATOM 3916 N N . ASP A 1 493 ? -15.499 13.987 29.507 1.00 77.44 493 ASP A N 1
ATOM 3917 C CA . ASP A 1 493 ? -14.862 12.724 29.078 1.00 77.44 493 ASP A CA 1
ATOM 3918 C C . ASP A 1 493 ? -13.428 12.562 29.598 1.00 77.44 493 ASP A C 1
ATOM 3920 O O . ASP A 1 493 ? -12.954 11.451 29.847 1.00 77.44 493 ASP A O 1
ATOM 3924 N N . GLU A 1 494 ? -12.750 13.679 29.861 1.00 77.88 494 GLU A N 1
ATOM 3925 C CA . GLU A 1 494 ? -11.418 13.726 30.471 1.00 77.88 494 GLU A CA 1
ATOM 3926 C C . GLU A 1 494 ? -11.376 13.085 31.871 1.00 77.88 494 GLU A C 1
ATOM 3928 O O . GLU A 1 494 ? -10.326 12.616 32.313 1.00 77.88 494 GLU A O 1
ATOM 3933 N N . LYS A 1 495 ? -12.523 13.013 32.563 1.00 84.19 495 LYS A N 1
ATOM 3934 C CA . LYS A 1 495 ? -12.668 12.410 33.899 1.00 84.19 495 LYS A CA 1
ATOM 3935 C C . LYS A 1 495 ? -13.031 10.919 33.859 1.00 84.19 495 LYS A C 1
ATOM 3937 O O . LYS A 1 495 ? -13.199 10.313 34.914 1.00 84.19 495 LYS A O 1
ATOM 3942 N N . CYS A 1 496 ? -13.109 10.286 32.685 1.00 88.69 496 CYS A N 1
ATOM 3943 C CA . CYS A 1 496 ? -13.500 8.872 32.572 1.00 88.69 496 CYS A CA 1
ATOM 3944 C C . CYS A 1 496 ? -12.649 7.926 33.442 1.00 88.69 496 CYS A C 1
ATOM 3946 O O . CYS A 1 496 ? -13.181 7.030 34.097 1.00 88.69 496 CYS A O 1
ATOM 3948 N N . LEU A 1 497 ? -11.333 8.155 33.518 1.00 91.44 497 LEU A N 1
ATOM 3949 C CA . LEU A 1 497 ? -10.427 7.343 34.334 1.00 91.44 497 LEU A CA 1
ATOM 3950 C C . LEU A 1 497 ? -10.679 7.501 35.836 1.00 91.44 497 LEU A C 1
ATOM 3952 O O . LEU A 1 497 ? -10.602 6.514 36.566 1.00 91.44 497 LEU A O 1
ATOM 3956 N N . SER A 1 498 ? -10.975 8.711 36.323 1.00 92.12 498 SER A N 1
ATOM 3957 C CA . SER A 1 498 ? -11.261 8.903 37.750 1.00 92.12 498 SER A CA 1
ATOM 3958 C C . SER A 1 498 ? -12.578 8.236 38.141 1.00 92.12 498 SER A C 1
ATOM 3960 O O . SER A 1 498 ? -12.633 7.589 39.183 1.00 92.12 498 SER A O 1
ATOM 3962 N N . MET A 1 499 ? -13.595 8.297 37.277 1.00 90.75 499 MET A N 1
ATOM 3963 C CA . MET A 1 499 ? -14.874 7.606 37.479 1.00 90.75 499 MET A CA 1
ATOM 3964 C C . MET A 1 499 ? -14.705 6.081 37.526 1.00 90.75 499 MET A C 1
ATOM 3966 O O . MET A 1 499 ? -15.193 5.434 38.453 1.00 90.75 499 MET A O 1
ATOM 3970 N N . LEU A 1 500 ? -13.954 5.505 36.578 1.00 93.25 500 LEU A N 1
ATOM 3971 C CA . LEU A 1 500 ? -13.659 4.069 36.571 1.00 93.25 500 LEU A CA 1
ATOM 3972 C C . LEU A 1 500 ? -12.890 3.618 37.815 1.00 93.25 500 LEU A C 1
ATOM 3974 O O . LEU A 1 500 ? -13.208 2.568 38.365 1.00 93.25 500 LEU A O 1
ATOM 3978 N N . ASN A 1 501 ? -11.912 4.402 38.278 1.00 94.44 501 ASN A N 1
ATOM 3979 C CA . ASN A 1 501 ? -11.142 4.068 39.480 1.00 94.44 501 ASN A CA 1
ATOM 3980 C C . ASN A 1 501 ? -12.026 4.012 40.734 1.00 94.44 501 ASN A C 1
ATOM 3982 O O . ASN A 1 501 ? -11.884 3.087 41.531 1.00 94.44 501 ASN A O 1
ATOM 3986 N N . VAL A 1 502 ? -12.963 4.954 40.892 1.00 93.56 502 VAL A N 1
ATOM 3987 C CA . VAL A 1 502 ? -13.901 4.965 42.031 1.00 93.56 502 VAL A CA 1
ATOM 3988 C C . VAL A 1 502 ? -14.799 3.725 42.013 1.00 93.56 502 VAL A C 1
ATOM 3990 O O . VAL A 1 502 ? -14.997 3.084 43.049 1.00 93.56 502 VAL A O 1
ATOM 3993 N N . LEU A 1 503 ? -15.322 3.350 40.843 1.00 93.31 503 LEU A N 1
ATOM 3994 C CA . LEU A 1 503 ? -16.149 2.148 40.692 1.00 93.31 503 LEU A CA 1
ATOM 3995 C C . LEU A 1 503 ? -15.356 0.865 40.934 1.00 93.31 503 LEU A C 1
ATOM 3997 O O . LEU A 1 503 ? -15.819 -0.015 41.657 1.00 93.31 503 LEU A O 1
ATOM 4001 N N . GLU A 1 504 ? -14.151 0.765 40.378 1.00 94.75 504 GLU A N 1
ATOM 4002 C CA . GLU A 1 504 ? -13.270 -0.376 40.605 1.00 94.75 504 GLU A CA 1
ATOM 4003 C C . GLU A 1 504 ? -12.924 -0.538 42.084 1.00 94.75 504 GLU A C 1
ATOM 4005 O O . GLU A 1 504 ? -12.983 -1.655 42.595 1.00 94.75 504 GLU A O 1
ATOM 4010 N N . GLU A 1 505 ? -12.577 0.542 42.787 1.00 93.75 505 GLU A N 1
ATOM 4011 C CA . GLU A 1 505 ? -12.279 0.495 44.219 1.00 93.75 505 GLU A CA 1
ATOM 4012 C C . GLU A 1 505 ? -13.508 0.055 45.023 1.00 93.75 505 GLU A C 1
ATOM 4014 O O . GLU A 1 505 ? -13.404 -0.763 45.939 1.00 93.75 505 GLU A O 1
ATOM 4019 N N . THR A 1 506 ? -14.688 0.553 44.656 1.00 92.31 506 THR A N 1
ATOM 4020 C CA . THR A 1 506 ? -15.954 0.220 45.320 1.00 92.31 506 THR A CA 1
ATOM 4021 C C . THR A 1 506 ? -16.299 -1.258 45.150 1.00 92.31 506 THR A C 1
ATOM 4023 O O . THR A 1 506 ? -16.456 -1.963 46.148 1.00 92.31 506 THR A O 1
ATOM 4026 N N . ILE A 1 507 ? -16.290 -1.769 43.917 1.00 92.75 507 ILE A N 1
ATOM 4027 C CA . ILE A 1 507 ? -16.583 -3.185 43.651 1.00 92.75 507 ILE A CA 1
ATOM 4028 C C . ILE A 1 507 ? -15.453 -4.089 44.170 1.00 92.75 507 ILE A C 1
ATOM 4030 O O . ILE A 1 507 ? -15.698 -5.208 44.616 1.00 92.75 507 ILE A O 1
ATOM 4034 N N . SER A 1 508 ? -14.200 -3.623 44.193 1.00 93.00 508 SER A N 1
ATOM 4035 C CA . SER A 1 508 ? -13.093 -4.382 44.795 1.00 93.00 508 SER A CA 1
ATOM 4036 C C . SER A 1 508 ? -13.292 -4.548 46.302 1.00 93.00 508 SER A C 1
ATOM 4038 O O . SER A 1 508 ? -13.152 -5.663 46.811 1.00 93.00 508 SER A O 1
ATOM 4040 N N . ARG A 1 509 ? -13.668 -3.481 47.025 1.00 90.12 509 ARG A N 1
ATOM 4041 C CA . ARG A 1 509 ? -13.999 -3.552 48.462 1.00 90.12 509 ARG A CA 1
ATOM 4042 C C . ARG A 1 509 ? -15.141 -4.535 48.721 1.00 90.12 509 ARG A C 1
ATOM 4044 O O . ARG A 1 509 ? -15.058 -5.342 49.645 1.00 90.12 509 ARG A O 1
ATOM 4051 N N . GLN A 1 510 ? -16.147 -4.528 47.861 1.00 88.00 510 GLN A N 1
ATOM 4052 C CA . GLN A 1 510 ? -17.286 -5.437 47.910 1.00 88.00 510 GLN A CA 1
ATOM 4053 C C . GLN A 1 510 ? -16.914 -6.900 47.630 1.00 88.00 510 GLN A C 1
ATOM 4055 O O . GLN A 1 510 ? -17.300 -7.797 48.381 1.00 88.00 510 GLN A O 1
ATOM 4060 N N . LEU A 1 511 ? -16.073 -7.166 46.628 1.00 89.69 511 LEU A N 1
ATOM 4061 C CA . LEU A 1 511 ? -15.544 -8.506 46.368 1.00 89.69 511 LEU A CA 1
ATOM 4062 C C . LEU A 1 511 ? -14.713 -9.024 47.555 1.00 89.69 511 LEU A C 1
ATOM 4064 O O . LEU A 1 511 ? -14.794 -10.203 47.908 1.00 89.69 511 LEU A O 1
ATOM 4068 N N . HIS A 1 512 ? -13.921 -8.156 48.189 1.00 87.31 512 HIS A N 1
ATOM 4069 C CA . HIS A 1 512 ? -13.179 -8.502 49.403 1.00 87.31 512 HIS A CA 1
ATOM 4070 C C . HIS A 1 512 ? -14.108 -8.799 50.586 1.00 87.31 512 HIS A C 1
ATOM 4072 O O . HIS A 1 512 ? -13.849 -9.751 51.325 1.00 87.31 512 HIS A O 1
ATOM 4078 N N . ALA A 1 513 ? -15.204 -8.049 50.730 1.00 83.62 513 ALA A N 1
ATOM 4079 C CA . ALA A 1 513 ? -16.237 -8.310 51.729 1.00 83.62 513 ALA A CA 1
ATOM 4080 C C . ALA A 1 513 ? -16.884 -9.694 51.542 1.00 83.62 513 ALA A C 1
ATOM 4082 O O . ALA A 1 513 ? -17.075 -10.421 52.518 1.00 83.62 513 ALA A O 1
ATOM 4083 N N . CYS A 1 514 ? -17.137 -10.107 50.294 1.00 82.31 514 CYS A N 1
ATOM 4084 C CA . CYS A 1 514 ? -17.702 -11.423 49.975 1.00 82.31 514 CYS A CA 1
ATOM 4085 C C . CYS A 1 514 ? -16.783 -12.581 50.396 1.00 82.31 514 CYS A C 1
ATOM 4087 O O . CYS A 1 514 ? -17.258 -13.598 50.899 1.00 82.31 514 CYS A O 1
ATOM 4089 N N . LYS A 1 515 ? -15.463 -12.406 50.239 1.00 79.56 515 LYS A N 1
ATOM 4090 C CA . LYS A 1 515 ? -14.437 -13.418 50.555 1.00 79.56 515 LYS A CA 1
ATOM 4091 C C . LYS A 1 515 ? -14.042 -13.473 52.036 1.00 79.56 515 LYS A C 1
ATOM 4093 O O . LYS A 1 515 ? -13.258 -14.339 52.425 1.00 79.56 515 LYS A O 1
ATOM 4098 N N . ALA A 1 516 ? -14.525 -12.547 52.867 1.00 75.56 516 ALA A N 1
ATOM 4099 C CA . ALA A 1 516 ? -14.156 -12.489 54.277 1.00 75.56 516 ALA A CA 1
ATOM 4100 C C . ALA A 1 516 ? -14.799 -13.644 55.084 1.00 75.56 516 ALA A C 1
ATOM 4102 O O . ALA A 1 516 ? -15.990 -13.925 54.918 1.00 75.56 516 ALA A O 1
ATOM 4103 N N . PRO A 1 517 ? -14.052 -14.302 55.998 1.00 62.88 517 PRO A N 1
ATOM 4104 C CA . PRO A 1 517 ? -14.592 -15.369 56.842 1.00 62.88 517 PRO A CA 1
ATOM 4105 C C . PRO A 1 517 ? -15.733 -14.860 57.740 1.00 62.88 517 PRO A C 1
ATOM 4107 O O . PRO A 1 517 ? -15.718 -13.713 58.196 1.00 62.88 517 PRO A O 1
ATOM 4110 N N . SER A 1 518 ? -16.711 -15.732 58.013 1.00 59.22 518 SER A N 1
ATOM 4111 C CA . SER A 1 518 ? -18.020 -15.435 58.635 1.00 59.22 518 SER A CA 1
ATOM 4112 C C . SER A 1 518 ? -17.979 -14.540 59.884 1.00 59.22 518 SER A C 1
ATOM 4114 O O . SER A 1 518 ? -18.889 -13.741 60.091 1.00 59.22 518 SER A O 1
ATOM 4116 N N . HIS A 1 519 ? -16.911 -14.600 60.682 1.00 52.38 519 HIS A N 1
ATOM 4117 C CA . HIS A 1 519 ? -16.750 -13.808 61.906 1.00 52.38 519 HIS A CA 1
ATOM 4118 C C . HIS A 1 519 ? -16.390 -12.321 61.682 1.00 52.38 519 HIS A C 1
ATOM 4120 O O . HIS A 1 519 ? -16.513 -11.537 62.620 1.00 52.38 519 HIS A O 1
ATOM 4126 N N . LYS A 1 520 ? -15.995 -11.905 60.466 1.00 52.16 520 LYS A N 1
ATOM 4127 C CA . LYS A 1 520 ? -15.737 -10.492 60.092 1.00 52.16 520 LYS A CA 1
ATOM 4128 C C . LYS A 1 520 ? -16.818 -9.866 59.195 1.00 52.16 520 LYS A C 1
ATOM 4130 O O . LYS A 1 520 ? -16.730 -8.682 58.894 1.00 52.16 520 LYS A O 1
ATOM 4135 N N . LYS A 1 521 ? -17.864 -10.611 58.807 1.00 52.28 521 LYS A N 1
ATOM 4136 C CA . LYS A 1 521 ? -18.954 -10.096 57.947 1.00 52.28 521 LYS A CA 1
ATOM 4137 C C . LYS A 1 521 ? -19.795 -8.977 58.588 1.00 52.28 521 LYS A C 1
ATOM 4139 O O . LYS A 1 521 ? -20.455 -8.246 57.867 1.00 52.28 521 LYS A O 1
ATOM 4144 N N . ARG A 1 522 ? -19.761 -8.819 59.920 1.00 45.97 522 ARG A N 1
ATOM 4145 C CA . ARG A 1 522 ? -20.557 -7.817 60.662 1.00 45.97 522 ARG A CA 1
ATOM 4146 C C . ARG A 1 522 ? -19.993 -6.388 60.655 1.00 45.97 522 ARG A C 1
ATOM 4148 O O . ARG A 1 522 ? -20.684 -5.495 61.110 1.00 45.97 522 ARG A O 1
ATOM 4155 N N . SER A 1 523 ? -18.770 -6.146 60.173 1.00 45.56 523 SER A N 1
ATOM 4156 C CA . SER A 1 523 ? -18.167 -4.797 60.167 1.00 45.56 523 SER A CA 1
ATOM 4157 C C . SER A 1 523 ? -18.300 -4.062 58.824 1.00 45.56 523 SER A C 1
ATOM 4159 O O . SER A 1 523 ? -17.494 -3.182 58.536 1.00 45.56 523 SER A O 1
ATOM 4161 N N . ILE A 1 524 ? -19.244 -4.469 57.967 1.00 53.84 524 ILE A N 1
ATOM 4162 C CA . ILE A 1 524 ? -19.412 -3.967 56.593 1.00 53.84 524 ILE A CA 1
ATOM 4163 C C . ILE A 1 524 ? -20.901 -3.657 56.355 1.00 53.84 524 ILE A C 1
ATOM 4165 O O . ILE A 1 524 ? -21.540 -4.253 55.497 1.00 53.84 524 ILE A O 1
ATOM 4169 N N . GLU A 1 525 ? -21.482 -2.777 57.172 1.00 52.28 525 GLU A N 1
ATOM 4170 C CA . GLU A 1 525 ? -22.885 -2.342 57.024 1.00 52.28 525 GLU A CA 1
ATOM 4171 C C . GLU A 1 525 ? -23.056 -1.219 55.974 1.00 52.28 525 GLU A C 1
ATOM 4173 O O . GLU A 1 525 ? -24.172 -0.967 55.535 1.00 52.28 525 GLU A O 1
ATOM 4178 N N . ASP A 1 526 ? -21.958 -0.626 55.481 1.00 61.31 526 ASP A N 1
ATOM 4179 C CA . ASP A 1 526 ? -21.975 0.530 54.562 1.00 61.31 526 ASP A CA 1
ATOM 4180 C C . ASP A 1 526 ? -21.742 0.194 53.067 1.00 61.31 526 ASP A C 1
ATOM 4182 O O . ASP A 1 526 ? -21.565 1.105 52.256 1.00 61.31 526 ASP A O 1
ATOM 4186 N N . ILE A 1 527 ? -21.685 -1.085 52.662 1.00 73.50 527 ILE A N 1
ATOM 4187 C CA . ILE A 1 527 ? -21.453 -1.472 51.250 1.00 73.50 527 ILE A CA 1
ATOM 4188 C C . ILE A 1 527 ? -22.721 -2.085 50.653 1.00 73.50 527 ILE A C 1
ATOM 4190 O O . ILE A 1 527 ? -23.110 -3.197 51.008 1.00 73.50 527 ILE A O 1
ATOM 4194 N N . GLU A 1 528 ? -23.346 -1.367 49.718 1.00 79.94 528 GLU A N 1
ATOM 4195 C CA . GLU A 1 528 ? -24.545 -1.829 49.015 1.00 79.94 528 GLU A CA 1
ATOM 4196 C C . GLU A 1 528 ? -24.207 -2.968 48.027 1.00 79.94 528 GLU A C 1
ATOM 4198 O O . GLU A 1 528 ? -23.309 -2.798 47.196 1.00 79.94 528 GLU A O 1
ATOM 4203 N N . PRO A 1 529 ? -24.901 -4.127 48.088 1.00 83.44 529 PRO A N 1
ATOM 4204 C CA . PRO A 1 529 ? -24.669 -5.239 47.173 1.00 83.44 529 PRO A CA 1
ATOM 4205 C C . PRO A 1 529 ? -25.052 -4.869 45.729 1.00 83.44 529 PRO A C 1
ATOM 4207 O O . PRO A 1 529 ? -26.026 -4.144 45.504 1.00 83.44 529 PRO A O 1
ATOM 4210 N N . LEU A 1 530 ? -24.308 -5.390 44.746 1.00 86.19 530 LEU A N 1
ATOM 4211 C CA . LEU A 1 530 ? -24.545 -5.138 43.321 1.00 86.19 530 LEU A CA 1
ATOM 4212 C C . LEU A 1 530 ? -25.877 -5.752 42.903 1.00 86.19 530 LEU A C 1
ATOM 4214 O O . LEU A 1 530 ? -26.576 -5.210 42.053 1.00 86.19 530 LEU A O 1
ATOM 4218 N N . GLN A 1 531 ? -26.239 -6.878 43.516 1.00 87.44 531 GLN A N 1
ATOM 4219 C CA . GLN A 1 531 ? -27.447 -7.613 43.187 1.00 87.44 531 GLN A CA 1
ATOM 4220 C C . GLN A 1 531 ? -28.130 -8.220 44.423 1.00 87.44 531 GLN A C 1
ATOM 4222 O O . GLN A 1 531 ? -27.644 -8.114 45.546 1.00 87.44 531 GLN A O 1
ATOM 4227 N N . THR A 1 532 ? -29.315 -8.805 44.238 1.00 85.69 532 THR A N 1
ATOM 4228 C CA . THR A 1 532 ? -30.199 -9.198 45.351 1.00 85.69 532 THR A CA 1
ATOM 4229 C C . THR A 1 532 ? -29.843 -10.552 45.988 1.00 85.69 532 THR A C 1
ATOM 4231 O O . THR A 1 532 ? -30.028 -10.738 47.189 1.00 85.69 532 THR A O 1
ATOM 4234 N N . ASN A 1 533 ? -29.335 -11.508 45.213 1.00 84.25 533 ASN A N 1
ATOM 4235 C CA . ASN A 1 533 ? -28.971 -12.861 45.636 1.00 84.25 533 ASN A CA 1
ATOM 4236 C C . ASN A 1 533 ? -27.494 -12.973 46.060 1.00 84.25 533 ASN A C 1
ATOM 4238 O O . ASN A 1 533 ? -26.618 -13.246 45.240 1.00 84.25 533 ASN A O 1
ATOM 4242 N N . LEU A 1 534 ? -27.211 -12.830 47.355 1.00 83.50 534 LEU A N 1
ATOM 4243 C CA . LEU A 1 534 ? -25.850 -12.803 47.915 1.00 83.50 534 LEU A CA 1
ATOM 4244 C C . LEU A 1 534 ? -24.934 -13.982 47.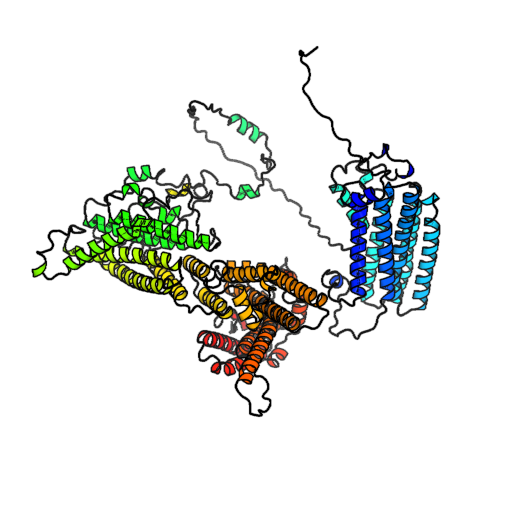517 1.00 83.50 534 LEU A C 1
ATOM 4246 O O . LEU A 1 534 ? -23.717 -13.803 47.510 1.00 83.50 534 LEU A O 1
ATOM 4250 N N . ASP A 1 535 ? -25.474 -15.147 47.149 1.00 84.75 535 ASP A N 1
ATOM 4251 C CA . ASP A 1 535 ? -24.670 -16.303 46.720 1.00 84.75 535 ASP A CA 1
ATOM 4252 C C . ASP A 1 535 ? -24.001 -16.085 45.352 1.00 84.75 535 ASP A C 1
ATOM 4254 O O . ASP A 1 535 ? -22.940 -16.642 45.067 1.00 84.75 535 ASP A O 1
ATOM 4258 N N . LEU A 1 536 ? -24.595 -15.238 44.509 1.00 89.25 536 LEU A N 1
ATOM 4259 C CA . LEU A 1 536 ? -24.080 -14.895 43.181 1.00 89.25 536 LEU A CA 1
ATOM 4260 C C . LEU A 1 536 ? -23.176 -13.655 43.198 1.00 89.25 536 LEU A C 1
ATOM 4262 O O . LEU A 1 536 ? -22.511 -13.360 42.203 1.00 89.25 536 LEU A O 1
ATOM 4266 N N . GLU A 1 537 ? -23.125 -12.940 44.325 1.00 90.19 537 GLU A N 1
ATOM 4267 C CA . GLU A 1 537 ? -22.445 -11.649 44.462 1.00 90.19 537 GLU A CA 1
ATOM 4268 C C . GLU A 1 537 ? -20.959 -11.737 44.107 1.00 90.19 537 GLU A C 1
ATOM 4270 O O . GLU A 1 537 ? -20.434 -10.891 43.385 1.00 90.19 537 GLU A O 1
ATOM 4275 N N . GLU A 1 538 ? -20.270 -12.790 44.558 1.00 91.12 538 GLU A N 1
ATOM 4276 C CA . GLU A 1 538 ? -18.853 -12.982 44.245 1.00 91.12 538 GLU A CA 1
ATOM 4277 C C . GLU A 1 538 ? -18.620 -13.133 42.732 1.00 91.12 538 GLU A C 1
ATOM 4279 O O . GLU A 1 538 ? -17.657 -12.576 42.195 1.00 91.12 538 GLU A O 1
ATOM 4284 N N . GLY A 1 539 ? -19.492 -13.877 42.045 1.00 92.44 539 GLY A N 1
ATOM 4285 C CA . GLY A 1 539 ? -19.399 -14.112 40.606 1.00 92.44 539 GLY A CA 1
ATOM 4286 C C . GLY A 1 539 ? -19.644 -12.840 39.798 1.00 92.44 539 GLY A C 1
ATOM 4287 O O . GLY A 1 539 ? -18.822 -12.492 38.948 1.00 92.44 539 GLY A O 1
ATOM 4288 N N . TYR A 1 540 ? -20.701 -12.089 40.122 1.00 94.75 540 TYR A N 1
ATOM 4289 C CA . TYR A 1 540 ? -21.005 -10.819 39.455 1.00 94.75 540 TYR A CA 1
ATOM 4290 C C . TYR A 1 540 ? -19.948 -9.743 39.728 1.00 94.75 540 TYR A C 1
ATOM 4292 O O . TYR A 1 540 ? -19.488 -9.097 38.786 1.00 94.75 540 TYR A O 1
ATOM 4300 N N . CYS A 1 541 ? -19.472 -9.603 40.970 1.00 94.75 541 CYS A N 1
ATOM 4301 C CA . CYS A 1 541 ? -18.363 -8.702 41.293 1.00 94.75 541 CYS A CA 1
ATOM 4302 C C . CYS A 1 541 ? -17.114 -9.017 40.454 1.00 94.75 541 CYS A C 1
ATOM 4304 O O . CYS A 1 541 ? -16.498 -8.103 39.905 1.00 94.75 541 CYS A O 1
ATOM 4306 N N . LYS A 1 542 ? -16.739 -10.300 40.314 1.00 95.25 542 LYS A N 1
ATOM 4307 C CA . LYS A 1 542 ? -15.612 -10.718 39.456 1.00 95.25 542 LYS A CA 1
ATOM 4308 C C . LYS A 1 542 ? -15.860 -10.378 37.984 1.00 95.25 542 LYS A C 1
ATOM 4310 O O . LYS A 1 542 ? -14.966 -9.828 37.340 1.00 95.25 542 LYS A O 1
ATOM 4315 N N . ALA A 1 543 ? -17.050 -10.683 37.467 1.00 96.50 543 ALA A N 1
ATOM 4316 C CA . ALA A 1 543 ? -17.406 -10.463 36.067 1.00 96.50 543 ALA A CA 1
ATOM 4317 C C . ALA A 1 543 ? -17.409 -8.973 35.683 1.00 96.50 543 ALA A C 1
ATOM 4319 O O . ALA A 1 543 ? -16.901 -8.617 34.618 1.00 96.50 543 ALA A O 1
ATOM 4320 N N . VAL A 1 544 ? -17.904 -8.094 36.559 1.00 96.88 544 VAL A N 1
ATOM 4321 C CA . VAL A 1 544 ? -17.875 -6.640 36.339 1.00 96.88 544 VAL A CA 1
ATOM 4322 C C . VAL A 1 544 ? -16.453 -6.091 36.487 1.00 96.88 544 VAL A C 1
ATOM 4324 O O . VAL A 1 544 ? -15.999 -5.326 35.635 1.00 96.88 544 VAL A O 1
ATOM 4327 N N . LEU A 1 545 ? -15.712 -6.494 37.528 1.00 96.88 545 LEU A N 1
ATOM 4328 C CA . LEU A 1 545 ? -14.364 -5.970 37.786 1.00 96.88 545 LEU A CA 1
ATOM 4329 C C . LEU A 1 545 ? -13.391 -6.236 36.643 1.00 96.88 545 LEU A C 1
ATOM 4331 O O . LEU A 1 545 ? -12.672 -5.315 36.260 1.00 96.88 545 LEU A O 1
ATOM 4335 N N . CYS A 1 546 ? -13.362 -7.453 36.094 1.00 97.62 546 CYS A N 1
ATOM 4336 C CA . CYS A 1 546 ? -12.428 -7.766 35.011 1.00 97.62 546 CYS A CA 1
ATOM 4337 C C . CYS A 1 546 ? -12.695 -6.921 33.756 1.00 97.62 546 CYS A C 1
ATOM 4339 O O . CYS A 1 546 ? -11.760 -6.396 33.153 1.00 97.62 546 CYS A O 1
ATOM 4341 N N . ARG A 1 547 ? -13.968 -6.661 33.427 1.00 97.75 547 ARG A N 1
ATOM 4342 C CA . ARG A 1 547 ? -14.370 -5.780 32.316 1.00 97.75 547 ARG A CA 1
ATOM 4343 C C . ARG A 1 547 ? -13.987 -4.322 32.566 1.00 97.75 547 ARG A C 1
ATOM 4345 O O . ARG A 1 547 ? -13.423 -3.683 31.677 1.00 97.75 547 ARG A O 1
ATOM 4352 N N . LEU A 1 548 ? -14.225 -3.798 33.772 1.00 97.31 548 LEU A N 1
ATOM 4353 C CA . LEU A 1 548 ? -13.827 -2.430 34.139 1.00 97.31 548 LEU A CA 1
ATOM 4354 C C . LEU A 1 548 ? -12.304 -2.251 34.113 1.00 97.31 548 LEU A C 1
ATOM 4356 O O . LEU A 1 548 ? -11.803 -1.277 33.546 1.00 97.31 548 LEU A O 1
ATOM 4360 N N . ARG A 1 549 ? -11.558 -3.204 34.683 1.00 97.62 549 ARG A N 1
ATOM 4361 C CA . ARG A 1 549 ? -10.091 -3.175 34.716 1.00 97.62 549 ARG A CA 1
ATOM 4362 C C . ARG A 1 549 ? -9.486 -3.304 33.332 1.00 97.62 549 ARG A C 1
ATOM 4364 O O . ARG A 1 549 ? -8.589 -2.526 33.011 1.00 97.62 549 ARG A O 1
ATOM 4371 N N . PHE A 1 550 ? -10.006 -4.211 32.503 1.00 98.19 550 PHE A N 1
ATOM 4372 C CA . PHE A 1 550 ? -9.616 -4.313 31.101 1.00 98.19 550 PHE A CA 1
ATOM 4373 C C . PHE A 1 550 ? -9.779 -2.964 30.396 1.00 98.19 550 PHE A C 1
ATOM 4375 O O . PHE A 1 550 ? -8.815 -2.458 29.827 1.00 98.19 550 PHE A O 1
ATOM 4382 N N . ARG A 1 551 ? -10.951 -2.320 30.499 1.00 96.25 551 ARG A N 1
ATOM 4383 C CA . ARG A 1 551 ? -11.189 -1.016 29.854 1.00 96.25 551 ARG A CA 1
ATOM 4384 C C . ARG A 1 551 ? -10.284 0.089 30.366 1.00 96.25 551 ARG A C 1
ATOM 4386 O O . ARG A 1 551 ? -9.710 0.823 29.562 1.00 96.25 551 ARG A O 1
ATOM 4393 N N . LYS A 1 552 ? -10.101 0.175 31.682 1.00 96.00 552 LYS A N 1
ATOM 4394 C CA . LYS A 1 552 ? -9.176 1.129 32.297 1.00 96.00 552 LYS A CA 1
ATOM 4395 C C . LYS A 1 552 ? -7.754 0.940 31.764 1.00 96.00 552 LYS A C 1
ATOM 4397 O O . LYS A 1 552 ? -7.118 1.902 31.333 1.00 96.00 552 LYS A O 1
ATOM 4402 N N . HIS A 1 553 ? -7.243 -0.290 31.795 1.00 97.62 553 HIS A N 1
ATOM 4403 C CA . HIS A 1 553 ? -5.888 -0.591 31.346 1.00 97.62 553 HIS A CA 1
ATOM 4404 C C . HIS A 1 553 ? -5.726 -0.394 29.840 1.00 97.62 553 HIS A C 1
ATOM 4406 O O . HIS A 1 553 ? -4.739 0.213 29.433 1.00 97.62 553 HIS A O 1
ATOM 4412 N N . PHE A 1 554 ? -6.702 -0.794 29.026 1.00 97.44 554 PHE A N 1
ATOM 4413 C CA . PHE A 1 554 ? -6.664 -0.607 27.578 1.00 97.44 554 PHE A CA 1
ATOM 4414 C C . PHE A 1 554 ? -6.607 0.877 27.202 1.00 97.44 554 PHE A C 1
ATOM 4416 O O . PHE A 1 554 ? -5.758 1.280 26.408 1.00 97.44 554 PHE A O 1
ATOM 4423 N N . TYR A 1 555 ? -7.415 1.724 27.845 1.00 95.62 555 TYR A N 1
ATOM 4424 C CA . TYR A 1 555 ? -7.337 3.167 27.624 1.00 95.62 555 TYR A CA 1
ATOM 4425 C C . TYR A 1 555 ? -5.976 3.748 28.048 1.00 95.62 555 TYR A C 1
ATOM 4427 O O . TYR A 1 555 ? -5.400 4.567 27.330 1.00 95.62 555 TYR A O 1
ATOM 4435 N N . HIS A 1 556 ? -5.393 3.273 29.157 1.00 95.25 556 HIS A N 1
ATOM 4436 C CA . HIS A 1 556 ? -4.023 3.642 29.531 1.00 95.25 556 HIS A CA 1
ATOM 4437 C C . HIS A 1 556 ? -2.975 3.207 28.498 1.00 95.25 556 HIS A C 1
ATOM 4439 O O . HIS A 1 556 ? -2.054 3.981 28.241 1.00 95.25 556 HIS A O 1
ATOM 4445 N N . VAL A 1 557 ? -3.110 2.027 27.877 1.00 95.94 557 VAL A N 1
ATOM 4446 C CA . VAL A 1 557 ? -2.221 1.589 26.784 1.00 95.94 557 VAL A CA 1
ATOM 4447 C C . VAL A 1 557 ? -2.240 2.611 25.645 1.00 95.94 557 VAL A C 1
ATOM 4449 O O . VAL A 1 557 ? -1.176 3.091 25.251 1.00 95.94 557 VAL A O 1
ATOM 4452 N N . LEU A 1 558 ? -3.427 3.017 25.179 1.00 93.75 558 LEU A N 1
ATOM 4453 C CA . LEU A 1 558 ? -3.571 4.003 24.098 1.00 93.75 558 LEU A CA 1
ATOM 4454 C C . LEU A 1 558 ? -2.957 5.367 24.468 1.00 93.75 558 LEU A C 1
ATOM 4456 O O . LEU A 1 558 ? -2.250 5.975 23.661 1.00 93.75 558 LEU A O 1
ATOM 4460 N N . LEU A 1 559 ? -3.163 5.838 25.705 1.00 91.06 559 LEU A N 1
ATOM 4461 C CA . LEU A 1 559 ? -2.579 7.095 26.193 1.00 91.06 559 LEU A CA 1
ATOM 4462 C C . LEU A 1 559 ? -1.048 7.039 26.295 1.00 91.06 559 LEU A C 1
ATOM 4464 O O . LEU A 1 559 ? -0.369 7.993 25.906 1.00 91.06 559 LEU A O 1
ATOM 4468 N N . CYS A 1 560 ? -0.494 5.935 26.803 1.00 91.81 560 CYS A N 1
ATOM 4469 C CA . CYS A 1 560 ? 0.951 5.733 26.903 1.00 91.81 560 CYS A CA 1
ATOM 4470 C C . CYS A 1 560 ? 1.605 5.663 25.517 1.00 91.81 560 CYS A C 1
ATOM 4472 O O . CYS A 1 560 ? 2.652 6.275 25.306 1.00 91.81 560 CYS A O 1
ATOM 4474 N N . LEU A 1 561 ? 0.972 4.983 24.557 1.00 88.69 561 LEU A N 1
ATOM 4475 C CA . LEU A 1 561 ? 1.457 4.882 23.178 1.00 88.69 561 LEU A CA 1
ATOM 4476 C C . LEU A 1 561 ? 1.410 6.213 22.423 1.00 88.69 561 LEU A C 1
ATOM 4478 O O . LEU A 1 561 ? 2.238 6.441 21.545 1.00 88.69 561 LEU A O 1
ATOM 4482 N N . ARG A 1 562 ? 0.505 7.129 22.789 1.00 84.06 562 ARG A N 1
ATOM 4483 C CA . ARG A 1 562 ? 0.478 8.492 22.232 1.00 84.06 562 ARG A CA 1
ATOM 4484 C C . ARG A 1 562 ? 1.686 9.334 22.663 1.00 84.06 562 ARG A C 1
ATOM 4486 O O . ARG A 1 562 ? 2.050 10.292 21.984 1.00 84.06 562 ARG A O 1
ATOM 4493 N N . ARG A 1 563 ? 2.303 9.016 23.805 1.00 80.25 563 ARG A N 1
ATOM 4494 C CA . ARG A 1 563 ? 3.485 9.712 24.343 1.00 80.25 563 ARG A CA 1
ATOM 4495 C C . ARG A 1 563 ? 4.571 8.691 24.710 1.00 80.25 563 ARG A C 1
ATOM 4497 O O . ARG A 1 563 ? 4.832 8.482 25.894 1.00 80.25 563 ARG A O 1
ATOM 4504 N N . PRO A 1 564 ? 5.237 8.076 23.716 1.00 72.06 564 PRO A N 1
ATOM 4505 C CA . PRO A 1 564 ? 6.128 6.937 23.949 1.00 72.06 564 PRO A CA 1
ATOM 4506 C C . PRO A 1 564 ? 7.446 7.302 24.658 1.00 72.06 564 PRO A C 1
ATOM 4508 O O . PRO A 1 564 ? 8.166 6.421 25.123 1.00 72.06 564 PRO A O 1
ATOM 4511 N N . GLN A 1 565 ? 7.783 8.591 24.767 1.00 72.44 565 GLN A N 1
ATOM 4512 C CA . GLN A 1 565 ? 9.040 9.046 25.368 1.00 72.44 565 GLN A CA 1
ATOM 4513 C C . GLN A 1 565 ? 9.108 8.792 26.890 1.00 72.44 565 GLN A C 1
ATOM 4515 O O . GLN A 1 565 ? 8.101 8.762 27.600 1.00 72.44 565 GLN A O 1
ATOM 4520 N N . GLY A 1 566 ? 10.326 8.632 27.421 1.00 77.31 566 GLY A N 1
ATOM 4521 C CA . GLY A 1 566 ? 10.557 8.359 28.845 1.00 77.31 566 GLY A CA 1
ATOM 4522 C C . GLY A 1 566 ? 10.131 6.943 29.252 1.00 77.31 566 GLY A C 1
ATOM 4523 O O . GLY A 1 566 ? 10.547 5.973 28.628 1.00 77.31 566 GLY A O 1
ATOM 4524 N N . ARG A 1 567 ? 9.306 6.821 30.304 1.00 79.62 567 ARG A N 1
ATOM 4525 C CA . ARG A 1 567 ? 8.755 5.533 30.785 1.00 79.62 567 ARG A CA 1
ATOM 4526 C C . ARG A 1 567 ? 7.456 5.118 30.074 1.00 79.62 567 ARG A C 1
ATOM 4528 O O . ARG A 1 567 ? 6.822 4.160 30.504 1.00 79.62 567 ARG A O 1
ATOM 4535 N N . GLY A 1 568 ? 7.039 5.832 29.021 1.00 84.00 568 GLY A N 1
ATOM 4536 C CA . GLY A 1 568 ? 5.772 5.595 28.318 1.00 84.00 568 GLY A CA 1
ATOM 4537 C C . GLY A 1 568 ? 5.625 4.161 27.803 1.00 84.00 568 GLY A C 1
ATOM 4538 O O . GLY A 1 568 ? 4.645 3.499 28.134 1.00 84.00 568 GLY A O 1
ATOM 4539 N N . LEU A 1 569 ? 6.630 3.645 27.085 1.00 87.19 569 LEU A N 1
ATOM 4540 C CA . LEU A 1 569 ? 6.623 2.266 26.569 1.00 87.19 569 LEU A CA 1
ATOM 4541 C C . LEU A 1 569 ? 6.641 1.213 27.689 1.00 87.19 569 LEU A C 1
ATOM 4543 O O . LEU A 1 569 ? 5.897 0.242 27.635 1.00 87.19 569 LEU A O 1
ATOM 4547 N N . GLU A 1 570 ? 7.437 1.415 28.744 1.00 89.75 570 GLU A N 1
ATOM 4548 C CA . GLU A 1 570 ? 7.472 0.498 29.895 1.00 89.75 570 GLU A CA 1
ATOM 4549 C C . GLU A 1 570 ? 6.121 0.435 30.623 1.00 89.75 570 GLU A C 1
ATOM 4551 O O . GLU A 1 570 ? 5.682 -0.638 31.041 1.00 89.75 570 GLU A O 1
ATOM 4556 N N . LEU A 1 571 ? 5.453 1.583 30.779 1.00 92.62 571 LEU A N 1
ATOM 4557 C CA . LEU A 1 571 ? 4.114 1.666 31.360 1.00 92.62 571 LEU A CA 1
ATOM 4558 C C . LEU A 1 571 ? 3.067 1.025 30.447 1.00 92.62 571 LEU A C 1
ATOM 4560 O O . LEU A 1 571 ? 2.222 0.284 30.947 1.00 92.62 571 LEU A O 1
ATOM 4564 N N . ALA A 1 572 ? 3.158 1.239 29.130 1.00 94.12 572 ALA A N 1
ATOM 4565 C CA . ALA A 1 572 ? 2.293 0.578 28.158 1.00 94.12 572 ALA A CA 1
ATOM 4566 C C . ALA A 1 572 ? 2.393 -0.946 28.295 1.00 94.12 572 ALA A C 1
ATOM 4568 O O . ALA A 1 572 ? 1.371 -1.597 28.467 1.00 94.12 572 ALA A O 1
ATOM 4569 N N . ARG A 1 573 ? 3.607 -1.512 28.357 1.00 94.75 573 ARG A N 1
ATOM 4570 C CA . ARG A 1 573 ? 3.810 -2.961 28.554 1.00 94.75 573 ARG A CA 1
ATOM 4571 C C . ARG A 1 573 ? 3.217 -3.486 29.858 1.00 94.75 573 ARG A C 1
ATOM 4573 O O . ARG A 1 573 ? 2.610 -4.553 29.871 1.00 94.75 573 ARG A O 1
ATOM 4580 N N . LYS A 1 574 ? 3.349 -2.734 30.958 1.00 96.12 574 LYS A N 1
ATOM 4581 C CA . LYS A 1 574 ? 2.709 -3.097 32.236 1.00 96.12 574 LYS A CA 1
ATOM 4582 C C . LYS A 1 574 ? 1.191 -3.153 32.098 1.00 96.12 574 LYS A C 1
ATOM 4584 O O . LYS A 1 574 ? 0.580 -4.115 32.551 1.00 96.12 574 LYS A O 1
ATOM 4589 N N . HIS A 1 575 ? 0.593 -2.152 31.455 1.00 97.38 575 HIS A N 1
ATOM 4590 C CA . HIS A 1 575 ? -0.845 -2.130 31.215 1.00 97.38 575 HIS A CA 1
ATOM 4591 C C . HIS A 1 575 ? -1.297 -3.201 30.218 1.00 97.38 575 HIS A C 1
ATOM 4593 O O . HIS A 1 575 ? -2.340 -3.800 30.449 1.00 97.38 575 HIS A O 1
ATOM 4599 N N . ILE A 1 576 ? -0.506 -3.517 29.188 1.00 97.94 576 ILE A N 1
ATOM 4600 C CA . ILE A 1 576 ? -0.771 -4.625 28.258 1.00 97.94 576 ILE A CA 1
ATOM 4601 C C . ILE A 1 576 ? -0.809 -5.959 29.010 1.00 97.94 576 ILE A C 1
ATOM 4603 O O . ILE A 1 576 ? -1.761 -6.721 28.853 1.00 97.94 576 ILE A O 1
ATOM 4607 N N . ALA A 1 577 ? 0.173 -6.221 29.878 1.00 97.88 577 ALA A N 1
ATOM 4608 C CA . ALA A 1 577 ? 0.187 -7.425 30.705 1.00 97.88 577 ALA A CA 1
ATOM 4609 C C . ALA A 1 577 ? -1.053 -7.506 31.613 1.00 97.88 577 ALA A C 1
ATOM 4611 O O . ALA A 1 577 ? -1.667 -8.567 31.718 1.00 97.88 577 ALA A O 1
ATOM 4612 N N . SER A 1 578 ? -1.466 -6.386 32.219 1.00 98.25 578 SER A N 1
ATOM 4613 C CA . SER A 1 578 ? -2.721 -6.319 32.975 1.00 98.25 578 SER A CA 1
ATOM 4614 C C . SER A 1 578 ? -3.944 -6.590 32.093 1.00 98.25 578 SER A C 1
ATOM 4616 O O . SER A 1 578 ? -4.792 -7.377 32.491 1.00 98.25 578 SER A O 1
ATOM 4618 N N . CYS A 1 579 ? -4.032 -6.022 30.886 1.00 98.44 579 CYS A N 1
ATOM 4619 C CA . CYS A 1 579 ? -5.138 -6.295 29.964 1.00 98.44 579 CYS A CA 1
ATOM 4620 C C . CYS A 1 579 ? -5.250 -7.783 29.615 1.00 98.44 579 CYS A C 1
ATOM 4622 O O . CYS A 1 579 ? -6.352 -8.319 29.641 1.00 98.44 579 CYS A O 1
ATOM 4624 N N . LEU A 1 580 ? -4.133 -8.454 29.318 1.00 98.31 580 LEU A N 1
ATOM 4625 C CA . LEU A 1 580 ? -4.125 -9.882 28.981 1.00 98.31 580 LEU A CA 1
ATOM 4626 C C . LEU A 1 580 ? -4.623 -10.750 30.150 1.00 98.31 580 LEU A C 1
ATOM 4628 O O . LEU A 1 580 ? -5.408 -11.672 29.934 1.00 98.31 580 LEU A O 1
ATOM 4632 N N . LEU A 1 581 ? -4.230 -10.424 31.388 1.00 98.00 581 LEU A N 1
ATOM 4633 C CA . LEU A 1 581 ? -4.729 -11.098 32.596 1.00 98.00 581 LEU A CA 1
ATOM 4634 C C . LEU A 1 581 ? -6.234 -10.881 32.810 1.00 98.00 581 LEU A C 1
ATOM 4636 O O . LEU A 1 581 ? -6.949 -11.799 33.220 1.00 98.00 581 LEU A O 1
ATOM 4640 N N . GLU A 1 582 ? -6.725 -9.671 32.541 1.00 98.06 582 GLU A N 1
ATOM 4641 C CA . GLU A 1 582 ? -8.148 -9.364 32.674 1.00 98.06 582 GLU A CA 1
ATOM 4642 C C . GLU A 1 582 ? -8.980 -10.009 31.552 1.00 98.06 582 GLU A C 1
ATOM 4644 O O . GLU A 1 582 ? -10.073 -10.488 31.835 1.00 98.06 582 GLU A O 1
ATOM 4649 N N . LEU A 1 583 ? -8.466 -10.132 30.319 1.00 97.88 583 LEU A N 1
ATOM 4650 C CA . LEU A 1 583 ? -9.127 -10.887 29.239 1.00 97.88 583 LEU A CA 1
ATOM 4651 C C . LEU A 1 583 ? -9.242 -12.385 29.564 1.00 97.88 583 LEU A C 1
ATOM 4653 O O . LEU A 1 583 ? -10.301 -12.973 29.357 1.00 97.88 583 LEU A O 1
ATOM 4657 N N . ASP A 1 584 ? -8.200 -12.998 30.134 1.00 97.38 584 ASP A N 1
ATOM 4658 C CA . ASP A 1 584 ? -8.263 -14.382 30.637 1.00 97.38 584 ASP A CA 1
ATOM 4659 C C . ASP A 1 584 ? -9.299 -14.528 31.771 1.00 97.38 584 ASP A C 1
ATOM 4661 O O . ASP A 1 584 ? -10.045 -15.505 31.845 1.00 97.38 584 ASP A O 1
ATOM 4665 N N . SER A 1 585 ? -9.413 -13.513 32.632 1.00 96.56 585 SER A N 1
ATOM 4666 C CA . SER A 1 585 ? -10.437 -13.473 33.685 1.00 96.56 585 SER A CA 1
ATOM 4667 C C . SER A 1 585 ? -11.854 -13.297 33.124 1.00 96.56 585 SER A C 1
ATOM 4669 O O . SER A 1 585 ? -12.785 -13.915 33.638 1.00 96.56 585 SER A O 1
ATOM 4671 N N . ILE A 1 586 ? -12.018 -12.509 32.055 1.00 96.88 586 ILE A N 1
ATOM 4672 C CA . ILE A 1 586 ? -13.280 -12.349 31.318 1.00 96.88 586 ILE A CA 1
ATOM 4673 C C . ILE A 1 586 ? -13.713 -13.695 30.724 1.00 96.88 586 ILE A C 1
ATOM 4675 O O . ILE A 1 586 ? -14.860 -14.093 30.935 1.00 96.88 586 ILE A O 1
ATOM 4679 N N . LEU A 1 587 ? -12.803 -14.439 30.085 1.00 95.88 587 LEU A N 1
ATOM 4680 C CA . LEU A 1 587 ? -13.089 -15.774 29.538 1.00 95.88 587 LEU A CA 1
ATOM 4681 C C . LEU A 1 587 ? -13.594 -16.743 30.614 1.00 95.88 587 LEU A C 1
ATOM 4683 O O . LEU A 1 587 ? -14.614 -17.402 30.431 1.00 95.88 587 LEU A O 1
ATOM 4687 N N . LYS A 1 588 ? -12.958 -16.752 31.791 1.00 95.25 588 LYS A N 1
ATOM 4688 C CA . LYS A 1 588 ? -13.378 -17.590 32.931 1.00 95.25 588 LYS A CA 1
ATOM 4689 C C . LYS A 1 588 ? -14.759 -17.239 33.490 1.00 95.25 588 LYS A C 1
ATOM 4691 O O . LYS A 1 588 ? -15.323 -18.032 34.238 1.00 95.25 588 LYS A O 1
ATOM 4696 N N . THR A 1 589 ? -15.307 -16.063 33.172 1.00 95.12 589 THR A N 1
ATOM 4697 C CA . THR A 1 589 ? -16.653 -15.675 33.626 1.00 95.12 589 THR A CA 1
ATOM 4698 C C . THR A 1 589 ? -17.774 -16.266 32.766 1.00 95.12 589 THR A C 1
ATOM 4700 O O . THR A 1 589 ? -18.917 -16.264 33.218 1.00 95.12 589 THR A O 1
ATOM 4703 N N . GLU A 1 590 ? -17.468 -16.826 31.587 1.00 92.69 590 GLU A N 1
ATOM 4704 C CA . GLU A 1 590 ? -18.453 -17.412 30.659 1.00 92.69 590 GLU A CA 1
ATOM 4705 C C . GLU A 1 590 ? -19.308 -18.499 31.326 1.00 92.69 590 GLU A C 1
ATOM 4707 O O . GLU A 1 590 ? -20.535 -18.422 31.297 1.00 92.69 590 GLU A O 1
ATOM 4712 N N . GLU A 1 591 ? -18.678 -19.479 31.981 1.00 90.75 591 GLU A N 1
ATOM 4713 C CA . GLU A 1 591 ? -19.386 -20.599 32.619 1.00 90.75 591 GLU A CA 1
ATOM 4714 C C . GLU A 1 591 ? -20.375 -20.121 33.690 1.00 90.75 591 GLU A C 1
ATOM 4716 O O . GLU A 1 591 ? -21.514 -20.584 33.745 1.00 90.75 591 GLU A O 1
ATOM 4721 N N . PHE A 1 592 ? -19.961 -19.151 34.513 1.00 93.88 592 PHE A N 1
ATOM 4722 C CA . PHE A 1 592 ? -20.808 -18.562 35.550 1.00 93.88 592 PHE A CA 1
ATOM 4723 C C . PHE A 1 592 ? -22.009 -17.815 34.955 1.00 93.88 592 PHE A C 1
ATOM 4725 O O . PHE A 1 592 ? -23.121 -17.938 35.469 1.00 93.88 592 PHE A O 1
ATOM 4732 N N . LEU A 1 593 ? -21.799 -17.043 33.886 1.00 92.06 593 LEU A N 1
ATOM 4733 C CA . LEU A 1 593 ? -22.861 -16.265 33.246 1.00 92.06 593 LEU A CA 1
ATOM 4734 C C . LEU A 1 593 ? -23.865 -17.184 32.540 1.00 92.06 593 LEU A C 1
ATOM 4736 O O . LEU A 1 593 ? -25.068 -17.056 32.760 1.00 92.06 593 LEU A O 1
ATOM 4740 N N . ARG A 1 594 ? -23.386 -18.187 31.793 1.00 89.31 594 ARG A N 1
ATOM 4741 C CA . ARG A 1 594 ? -24.251 -19.188 31.148 1.00 89.31 594 ARG A CA 1
ATOM 4742 C C . ARG A 1 594 ? -25.055 -20.007 32.159 1.00 89.31 594 ARG A C 1
ATOM 4744 O O . ARG A 1 594 ? -26.239 -20.244 31.941 1.00 89.31 594 ARG A O 1
ATOM 4751 N N . ALA A 1 595 ? -24.455 -20.410 33.282 1.00 85.88 595 ALA A N 1
ATOM 4752 C CA . ALA A 1 595 ? -25.143 -21.201 34.308 1.00 85.88 595 ALA A CA 1
ATOM 4753 C C . ALA A 1 595 ? -26.301 -20.447 34.988 1.00 85.88 595 ALA A C 1
ATOM 4755 O O . ALA A 1 595 ? -27.260 -21.068 35.454 1.00 85.88 595 ALA A O 1
ATOM 4756 N N . ASN A 1 596 ? -26.221 -19.116 35.037 1.00 83.81 596 ASN A N 1
ATOM 4757 C CA . ASN A 1 596 ? -27.235 -18.260 35.651 1.00 83.81 596 ASN A CA 1
ATOM 4758 C C . ASN A 1 596 ? -28.236 -17.675 34.640 1.00 83.81 596 ASN A C 1
ATOM 4760 O O . ASN A 1 596 ? -29.155 -16.958 35.038 1.00 83.81 596 ASN A O 1
ATOM 4764 N N . ASN A 1 597 ? -28.135 -18.047 33.360 1.00 74.69 597 ASN A N 1
ATOM 4765 C CA . ASN A 1 597 ? -29.091 -17.698 32.313 1.00 74.69 597 ASN A CA 1
ATOM 4766 C C . ASN A 1 597 ? -30.340 -18.608 32.357 1.00 74.69 597 ASN A C 1
ATOM 4768 O O . ASN A 1 597 ? -30.619 -19.375 31.438 1.00 74.69 597 ASN A O 1
ATOM 4772 N N . ARG A 1 598 ? -31.094 -18.577 33.464 1.00 53.84 598 ARG A N 1
ATOM 4773 C CA . ARG A 1 598 ? -32.276 -19.447 33.656 1.00 53.84 598 ARG A CA 1
ATOM 4774 C C . ARG A 1 598 ? -33.556 -18.978 32.944 1.00 53.84 598 ARG A C 1
ATOM 4776 O O . ARG A 1 598 ? -34.538 -19.708 32.997 1.00 53.84 598 ARG A O 1
ATOM 4783 N N . ASN A 1 599 ? -33.544 -17.823 32.268 1.00 49.09 599 ASN A N 1
ATOM 4784 C CA . ASN A 1 599 ? -34.737 -17.208 31.660 1.00 49.09 599 ASN A CA 1
ATOM 4785 C C . ASN A 1 599 ? -34.588 -16.797 30.177 1.00 49.09 599 ASN A C 1
ATOM 4787 O O . ASN A 1 599 ? -35.492 -16.154 29.647 1.00 49.09 599 ASN A O 1
ATOM 4791 N N . GLY A 1 600 ? -33.493 -17.135 29.489 1.00 48.06 600 GLY A N 1
ATOM 4792 C CA . GLY A 1 600 ? -33.360 -16.855 28.057 1.00 48.06 600 GLY A CA 1
ATOM 4793 C C . GLY A 1 600 ? -34.317 -17.716 27.230 1.00 48.06 600 GLY A C 1
ATOM 4794 O O . GLY A 1 600 ? -34.161 -18.934 27.182 1.00 48.06 600 GLY A O 1
ATOM 4795 N N . MET A 1 601 ? -35.310 -17.089 26.595 1.00 40.69 601 MET A N 1
ATOM 4796 C CA . MET A 1 601 ? -36.122 -17.700 25.543 1.00 40.69 601 MET A CA 1
ATOM 4797 C C . MET A 1 601 ? -35.169 -18.117 24.416 1.00 40.69 601 MET A C 1
ATOM 4799 O O . MET A 1 601 ? -34.632 -17.264 23.715 1.00 40.69 601 MET A O 1
ATOM 4803 N N . TRP A 1 602 ? -34.893 -19.414 24.288 1.00 46.44 602 TRP A N 1
ATOM 4804 C CA . TRP A 1 602 ? -34.208 -19.938 23.114 1.00 46.44 602 TRP A CA 1
ATOM 4805 C C . TRP A 1 602 ? -35.185 -19.776 21.949 1.00 46.44 602 TRP A C 1
ATOM 4807 O O . TRP A 1 602 ? -36.220 -20.440 21.924 1.00 46.44 602 TRP A O 1
ATOM 4817 N N . GLU A 1 603 ? -34.899 -18.886 21.002 1.00 40.75 603 GLU A N 1
ATOM 4818 C CA . GLU A 1 603 ? -35.388 -19.126 19.649 1.00 40.75 603 GLU A CA 1
ATOM 4819 C C . GLU A 1 603 ? -34.588 -20.321 19.124 1.00 40.75 603 GLU A C 1
ATOM 4821 O O . GLU A 1 603 ? -33.369 -20.242 18.946 1.00 40.75 603 GLU A O 1
ATOM 4826 N N . ASP A 1 604 ? -35.268 -21.461 18.985 1.00 33.47 604 ASP A N 1
ATOM 4827 C CA . ASP A 1 604 ? -34.737 -22.679 18.375 1.00 33.47 604 ASP A CA 1
ATOM 4828 C C . ASP A 1 604 ? -34.098 -22.324 17.018 1.00 33.47 604 ASP A C 1
ATOM 4830 O O . ASP A 1 604 ? -34.805 -22.042 16.051 1.00 33.47 604 ASP A O 1
ATOM 4834 N N . GLY A 1 605 ? -32.760 -22.313 16.937 1.00 41.34 605 GLY A N 1
ATOM 4835 C CA . GLY A 1 605 ? -32.048 -22.187 15.658 1.00 41.34 605 GLY A CA 1
ATOM 4836 C C . GLY A 1 605 ? -30.697 -21.464 15.650 1.00 41.34 605 GLY A C 1
ATOM 4837 O O . GLY A 1 605 ? -29.965 -21.621 14.676 1.00 41.34 605 GLY A O 1
ATOM 4838 N N . MET A 1 606 ? -30.319 -20.701 16.683 1.00 46.38 606 MET A N 1
ATOM 4839 C CA . MET A 1 606 ? -29.044 -19.960 16.672 1.00 46.38 606 MET A CA 1
ATOM 4840 C C . MET A 1 606 ? -27.922 -20.767 17.340 1.00 46.38 606 MET A C 1
ATOM 4842 O O . MET A 1 606 ? -27.940 -21.011 18.547 1.00 46.38 606 MET A O 1
ATOM 4846 N N . GLU A 1 607 ? -26.943 -21.215 16.550 1.00 51.66 607 GLU A N 1
ATOM 4847 C CA . GLU A 1 607 ? -25.776 -21.940 17.056 1.00 51.66 607 GLU A CA 1
ATOM 4848 C C . GLU A 1 607 ? -25.033 -21.106 18.118 1.00 51.66 607 GLU A C 1
ATOM 4850 O O . GLU A 1 607 ? -24.754 -19.920 17.935 1.00 51.66 607 GLU A O 1
ATOM 4855 N N . SER A 1 608 ? -24.669 -21.749 19.235 1.00 55.91 608 SER A N 1
ATOM 4856 C CA . SER A 1 608 ? -23.971 -21.159 20.395 1.00 55.91 608 SER A CA 1
ATOM 4857 C C . SER A 1 608 ? -22.673 -20.397 20.052 1.00 55.91 608 SER A C 1
ATOM 4859 O O . SER A 1 608 ? -22.111 -19.740 20.935 1.00 55.91 608 SER A O 1
ATOM 4861 N N . GLU A 1 609 ? -22.141 -20.533 18.840 1.00 63.06 609 GLU A N 1
ATOM 4862 C CA . GLU A 1 609 ? -20.876 -19.931 18.410 1.00 63.06 609 GLU A CA 1
ATOM 4863 C C . GLU A 1 609 ? -21.015 -18.494 17.886 1.00 63.06 609 GLU A C 1
ATOM 4865 O O . GLU A 1 609 ? -20.021 -17.765 17.874 1.00 63.06 609 GLU A O 1
ATOM 4870 N N . ASP A 1 610 ? -22.227 -18.050 17.535 1.00 78.94 610 ASP A N 1
ATOM 4871 C CA . ASP A 1 610 ? -22.471 -16.725 16.940 1.00 78.94 610 ASP A CA 1
ATOM 4872 C C . ASP A 1 610 ? -22.906 -15.644 17.958 1.00 78.94 610 ASP A C 1
ATOM 4874 O O . ASP A 1 610 ? -23.106 -14.487 17.589 1.00 78.94 610 ASP A O 1
ATOM 4878 N N . SER A 1 611 ? -23.001 -15.969 19.256 1.00 89.94 611 SER A N 1
ATOM 4879 C CA . SER A 1 611 ? -23.372 -15.000 20.304 1.00 89.94 611 SER A CA 1
ATOM 4880 C C . SER A 1 611 ? -22.349 -13.869 20.458 1.00 89.94 611 SER A C 1
ATOM 4882 O O . SER A 1 611 ? -21.145 -14.106 20.581 1.00 89.94 611 SER A O 1
ATOM 4884 N N . THR A 1 612 ? -22.830 -12.630 20.564 1.00 93.81 612 THR A N 1
ATOM 4885 C CA . THR A 1 612 ? -22.010 -11.436 20.837 1.00 93.81 612 THR A CA 1
ATOM 4886 C C . THR A 1 612 ? -21.756 -11.175 22.329 1.00 93.81 612 THR A C 1
ATOM 4888 O O . THR A 1 612 ? -21.056 -10.221 22.669 1.00 93.81 612 THR A O 1
ATOM 4891 N N . THR A 1 613 ? -22.327 -11.992 23.221 1.00 94.56 613 THR A N 1
ATOM 4892 C CA . THR A 1 613 ? -22.207 -11.878 24.688 1.00 94.56 613 THR A CA 1
ATOM 4893 C C . THR A 1 613 ? -21.715 -13.187 25.311 1.00 94.56 613 THR A C 1
ATOM 4895 O O . THR A 1 613 ? -21.942 -14.269 24.757 1.00 94.56 613 THR A O 1
ATOM 4898 N N . ALA A 1 614 ? -21.063 -13.116 26.479 1.00 92.62 614 ALA A N 1
ATOM 4899 C CA . ALA A 1 614 ? -20.589 -14.310 27.189 1.00 92.62 614 ALA A CA 1
ATOM 4900 C C . ALA A 1 614 ? -21.737 -15.199 27.704 1.00 92.62 614 ALA A C 1
ATOM 4902 O O . ALA A 1 614 ? -21.599 -16.419 27.783 1.00 92.62 614 ALA A O 1
ATOM 4903 N N . SER A 1 615 ? -22.869 -14.590 28.065 1.00 90.50 615 SER A N 1
ATOM 4904 C CA . SER A 1 615 ? -24.045 -15.284 28.602 1.00 90.50 615 SER A CA 1
ATOM 4905 C C . SER A 1 615 ? -24.867 -16.024 27.539 1.00 90.50 615 SER A C 1
ATOM 4907 O O . SER A 1 615 ? -25.634 -16.928 27.882 1.00 90.50 615 SER A O 1
ATOM 4909 N N . GLY A 1 616 ? -24.720 -15.645 26.264 1.00 86.31 616 GLY A N 1
ATOM 4910 C CA . GLY A 1 616 ? -25.583 -16.099 25.171 1.00 86.31 616 GLY A CA 1
ATOM 4911 C C . GLY A 1 616 ? -26.845 -15.250 24.973 1.00 86.31 616 GLY A C 1
ATOM 4912 O O . GLY A 1 616 ? -27.609 -15.521 24.052 1.00 86.31 616 GLY A O 1
ATOM 4913 N N . CYS A 1 617 ? -27.087 -14.243 25.819 1.00 87.12 617 CYS A N 1
ATOM 4914 C CA . CYS A 1 617 ? -28.263 -13.378 25.726 1.00 87.12 617 CYS A CA 1
ATOM 4915 C C . CYS A 1 617 ? -28.105 -12.284 24.665 1.00 87.12 617 CYS A C 1
ATOM 4917 O O . CYS A 1 617 ? -27.011 -11.746 24.463 1.00 87.12 617 CYS A O 1
ATOM 4919 N N . GLN A 1 618 ? -29.225 -11.893 24.051 1.00 87.69 618 GLN A N 1
ATOM 4920 C CA . GLN A 1 618 ? -29.287 -10.696 23.215 1.00 87.69 618 GLN A CA 1
ATOM 4921 C C . GLN A 1 618 ? -29.087 -9.437 24.081 1.00 87.69 618 GLN A C 1
ATOM 4923 O O . GLN A 1 618 ? -29.711 -9.317 25.140 1.00 87.69 618 GLN A O 1
ATOM 4928 N N . PRO A 1 619 ? -28.221 -8.502 23.665 1.00 91.56 619 PRO A N 1
ATOM 4929 C CA . PRO A 1 619 ? -27.947 -7.283 24.414 1.00 91.56 619 PRO A CA 1
ATOM 4930 C C . PRO A 1 619 ? -29.103 -6.281 24.282 1.00 91.56 619 PRO A C 1
ATOM 4932 O O . PRO A 1 619 ? -29.754 -6.184 23.244 1.00 91.56 619 PRO A O 1
ATOM 4935 N N . ILE A 1 620 ? -29.332 -5.489 25.329 1.00 92.88 620 ILE A N 1
ATOM 4936 C CA . ILE A 1 620 ? -30.377 -4.454 25.357 1.00 92.88 620 ILE A CA 1
ATOM 4937 C C . ILE A 1 620 ? -29.783 -3.106 24.924 1.00 92.88 620 ILE A C 1
ATOM 4939 O O . ILE A 1 620 ? -28.641 -2.798 25.266 1.00 92.88 620 ILE A O 1
ATOM 4943 N N . GLY A 1 621 ? -30.555 -2.280 24.211 1.00 92.69 621 GLY A N 1
ATOM 4944 C CA . GLY A 1 621 ? -30.163 -0.910 23.868 1.00 92.69 621 GLY A CA 1
ATOM 4945 C C . GLY A 1 621 ? -29.324 -0.754 22.602 1.00 92.69 621 GLY A C 1
ATOM 4946 O O . GLY A 1 621 ? -28.638 0.263 22.483 1.00 92.69 621 GLY A O 1
ATOM 4947 N N . PHE A 1 622 ? -29.369 -1.715 21.674 1.00 93.00 622 PHE A N 1
ATOM 4948 C CA . PHE A 1 622 ? -28.623 -1.675 20.411 1.00 93.00 622 PHE A CA 1
ATOM 4949 C C . PHE A 1 622 ? -29.539 -1.809 19.195 1.00 93.00 622 PHE A C 1
ATOM 4951 O O . PHE A 1 622 ? -30.391 -2.693 19.151 1.00 93.00 622 PHE A O 1
ATOM 4958 N N . ASP A 1 623 ? -29.319 -0.961 18.192 1.00 90.19 623 ASP A N 1
ATOM 4959 C CA . ASP A 1 623 ? -29.949 -1.056 16.876 1.00 90.19 623 ASP A CA 1
ATOM 4960 C C . ASP A 1 623 ? -28.986 -0.524 15.802 1.00 90.19 623 ASP A C 1
ATOM 4962 O O . ASP A 1 623 ? -28.560 0.633 15.833 1.00 90.19 623 ASP A O 1
ATOM 4966 N N . SER A 1 624 ? -28.588 -1.383 14.861 1.00 85.75 624 SER A N 1
ATOM 4967 C CA . SER A 1 624 ? -27.615 -1.041 13.813 1.00 85.75 624 SER A CA 1
ATOM 4968 C C . SER A 1 624 ? -28.210 -0.209 12.670 1.00 85.75 624 SER A C 1
ATOM 4970 O O . SER A 1 624 ? -27.455 0.342 11.863 1.00 85.75 624 SER A O 1
ATOM 4972 N N . THR A 1 625 ? -29.540 -0.087 12.602 1.00 83.44 625 THR A N 1
ATOM 4973 C CA . THR A 1 625 ? -30.264 0.654 11.558 1.00 83.44 625 THR A CA 1
ATOM 4974 C C . THR A 1 625 ? -30.476 2.125 11.916 1.00 83.44 625 THR A C 1
ATOM 4976 O O . THR A 1 625 ? -30.486 2.955 11.009 1.00 83.44 625 THR A O 1
ATOM 4979 N N . LEU A 1 626 ? -30.512 2.483 13.207 1.00 82.56 626 LEU A N 1
ATOM 4980 C CA . LEU A 1 626 ? -30.757 3.853 13.699 1.00 82.56 626 LEU A CA 1
ATOM 4981 C C . LEU A 1 626 ? -29.881 4.939 13.052 1.00 82.56 626 LEU A C 1
ATOM 4983 O O . LEU A 1 626 ? -30.365 6.021 12.731 1.00 82.56 626 LEU A O 1
ATOM 4987 N N . ASN A 1 627 ? -28.590 4.659 12.852 1.00 80.00 627 ASN A N 1
ATOM 4988 C CA . ASN A 1 627 ? -27.641 5.615 12.267 1.00 80.00 627 ASN A CA 1
ATOM 4989 C C . ASN A 1 627 ? -27.325 5.332 10.793 1.00 80.00 627 ASN A C 1
ATOM 4991 O O . ASN A 1 627 ? -26.402 5.932 10.241 1.00 80.00 627 ASN A O 1
ATOM 4995 N N . SER A 1 628 ? -28.060 4.432 10.136 1.00 73.06 628 SER A N 1
ATOM 4996 C CA . SER A 1 628 ? -27.866 4.138 8.708 1.00 73.06 628 SER A CA 1
ATOM 4997 C C . SER A 1 628 ? -27.948 5.414 7.857 1.00 73.06 628 SER A C 1
ATOM 4999 O O . SER A 1 628 ? -27.113 5.621 6.981 1.00 73.06 628 SER A O 1
ATOM 5001 N N . ARG A 1 629 ? -28.851 6.333 8.223 1.00 70.94 629 ARG A N 1
ATOM 5002 C CA . ARG A 1 629 ? -29.061 7.650 7.593 1.00 70.94 629 ARG A CA 1
ATOM 5003 C C . ARG A 1 629 ? -27.946 8.672 7.847 1.00 70.94 629 ARG A C 1
ATOM 5005 O O . ARG A 1 629 ? -27.872 9.665 7.134 1.00 70.94 629 ARG A O 1
ATOM 5012 N N . LEU A 1 630 ? -27.097 8.456 8.857 1.00 69.00 630 LEU A N 1
ATOM 5013 C CA . LEU A 1 630 ? -25.902 9.280 9.102 1.00 69.00 630 LEU A CA 1
ATOM 5014 C C . LEU A 1 630 ? -24.715 8.834 8.237 1.00 69.00 630 LEU A C 1
ATOM 5016 O O . LEU A 1 630 ? -23.713 9.542 8.145 1.00 69.00 630 LEU A O 1
ATOM 5020 N N . SER A 1 631 ? -24.791 7.654 7.621 1.00 62.59 631 SER A N 1
ATOM 5021 C CA . SER A 1 631 ? -23.731 7.177 6.734 1.00 62.59 631 SER A CA 1
ATOM 5022 C C . SER A 1 631 ? -23.665 8.047 5.473 1.00 62.59 631 SER A C 1
ATOM 5024 O O . SER A 1 631 ? -24.657 8.649 5.067 1.00 62.59 631 SER A O 1
ATOM 5026 N N . ALA A 1 632 ? -22.484 8.122 4.849 1.00 61.84 632 ALA A N 1
ATOM 5027 C CA . ALA A 1 632 ? -22.326 8.715 3.519 1.00 61.84 632 ALA A CA 1
ATOM 5028 C C . ALA A 1 632 ? -23.354 8.110 2.535 1.00 61.84 632 ALA A C 1
ATOM 5030 O O . ALA A 1 632 ? -23.775 6.975 2.780 1.00 61.84 632 ALA A O 1
ATOM 5031 N N . PRO A 1 633 ? -23.744 8.811 1.446 1.00 63.97 633 PRO A N 1
ATOM 5032 C CA . PRO A 1 633 ? -24.701 8.314 0.454 1.00 63.97 633 PRO A CA 1
ATOM 5033 C C . PRO A 1 633 ? -24.141 7.066 -0.238 1.00 63.97 633 PRO A C 1
ATOM 5035 O O . PRO A 1 633 ? -23.508 7.120 -1.286 1.00 63.97 633 PRO A O 1
ATOM 5038 N N . THR A 1 634 ? -24.311 5.934 0.427 1.00 68.81 634 THR A N 1
ATOM 5039 C CA . THR A 1 634 ? -23.774 4.631 0.083 1.00 68.81 634 THR A CA 1
ATOM 5040 C C . THR A 1 634 ? -24.865 3.606 0.350 1.00 68.81 634 THR A C 1
ATOM 5042 O O . THR A 1 634 ? -25.642 3.781 1.296 1.00 68.81 634 THR A O 1
ATOM 5045 N N . PRO A 1 635 ? -24.928 2.542 -0.461 1.00 73.75 635 PRO A N 1
ATOM 5046 C CA . PRO A 1 635 ? -25.910 1.486 -0.274 1.00 73.75 635 PRO A CA 1
ATOM 5047 C C . PRO A 1 635 ? -25.849 0.913 1.155 1.00 73.75 635 PRO A C 1
ATOM 5049 O O . PRO A 1 635 ? -24.738 0.716 1.674 1.00 73.75 635 PRO A O 1
ATOM 5052 N N . PRO A 1 636 ? -26.993 0.633 1.811 1.00 71.75 636 PRO A N 1
ATOM 5053 C CA . PRO A 1 636 ? -27.020 0.032 3.139 1.00 71.75 636 PRO A CA 1
ATOM 5054 C C . PRO A 1 636 ? -26.212 -1.272 3.181 1.00 71.75 636 PRO A C 1
ATOM 5056 O O . PRO A 1 636 ? -26.457 -2.219 2.435 1.00 71.75 636 PRO A O 1
ATOM 5059 N N . ARG A 1 637 ? -25.234 -1.336 4.092 1.00 74.12 637 ARG A N 1
ATOM 5060 C CA . ARG A 1 637 ? -24.422 -2.538 4.329 1.00 74.12 637 ARG A CA 1
ATOM 5061 C C . ARG A 1 637 ? -24.918 -3.278 5.565 1.00 74.12 637 ARG A C 1
ATOM 5063 O O . ARG A 1 637 ? -24.976 -2.699 6.650 1.00 74.12 637 ARG A O 1
ATOM 5070 N N . ALA A 1 638 ? -25.210 -4.568 5.414 1.00 76.88 638 ALA A N 1
ATOM 5071 C CA . ALA A 1 638 ? -25.437 -5.459 6.546 1.00 76.88 638 ALA A CA 1
ATOM 5072 C C . ALA A 1 638 ? -24.096 -5.765 7.233 1.00 76.88 638 ALA A C 1
ATOM 5074 O O . ALA A 1 638 ? -23.163 -6.261 6.601 1.00 76.88 638 ALA A O 1
ATOM 5075 N N . ILE A 1 639 ? -23.991 -5.466 8.528 1.00 82.56 639 ILE A N 1
ATOM 5076 C CA . ILE A 1 639 ? -22.788 -5.738 9.321 1.00 82.56 639 ILE A CA 1
ATOM 5077 C C . ILE A 1 639 ? -23.059 -6.929 10.233 1.00 82.56 639 ILE A C 1
ATOM 5079 O O . ILE A 1 639 ? -23.925 -6.863 11.103 1.00 82.56 639 ILE A O 1
ATOM 5083 N N . LYS A 1 640 ? -22.282 -8.004 10.067 1.00 89.44 640 LYS A N 1
ATOM 5084 C CA . LYS A 1 640 ? -22.248 -9.108 11.032 1.00 89.44 640 LYS A CA 1
ATOM 5085 C C . LYS A 1 640 ? -21.251 -8.760 12.138 1.00 89.44 640 LYS A C 1
ATOM 5087 O O . LYS A 1 640 ? -20.045 -8.756 11.904 1.00 89.44 640 LYS A O 1
ATOM 5092 N N . VAL A 1 641 ? -21.761 -8.456 13.330 1.00 92.94 641 VAL A N 1
ATOM 5093 C CA . VAL A 1 641 ? -20.933 -8.221 14.523 1.00 92.94 641 VAL A CA 1
ATOM 5094 C C . VAL A 1 641 ? -20.190 -9.509 14.887 1.00 92.94 641 VAL A C 1
ATOM 5096 O O . VAL A 1 641 ? -20.733 -10.608 14.768 1.00 92.94 641 VAL A O 1
ATOM 5099 N N . PHE A 1 642 ? -18.933 -9.383 15.310 1.00 94.38 642 PHE A N 1
ATOM 5100 C CA . PHE A 1 642 ? -18.145 -10.512 15.796 1.00 94.38 642 PHE A CA 1
ATOM 5101 C C . PHE A 1 642 ? -18.826 -11.205 16.973 1.00 94.38 642 PHE A C 1
ATOM 5103 O O . PHE A 1 642 ? -19.380 -10.556 17.856 1.00 94.38 642 PHE A O 1
ATOM 5110 N N . CYS A 1 643 ? -18.722 -12.532 17.024 1.00 95.06 643 CYS A N 1
ATOM 5111 C CA . CYS A 1 643 ? -19.074 -13.242 18.240 1.00 95.06 643 CYS A CA 1
ATOM 5112 C C . CYS A 1 643 ? -18.083 -12.893 19.359 1.00 95.06 643 CYS A C 1
ATOM 5114 O O . CYS A 1 643 ? -16.927 -12.525 19.116 1.00 95.06 643 CYS A O 1
ATOM 5116 N N . TRP A 1 644 ? -18.532 -13.034 20.601 1.00 95.25 644 TRP A N 1
ATOM 5117 C CA . TRP A 1 644 ? -17.795 -12.598 21.783 1.00 95.25 644 TRP A CA 1
ATOM 5118 C C . TRP A 1 644 ? -16.402 -13.235 21.888 1.00 95.25 644 TRP A C 1
ATOM 5120 O O . TRP A 1 644 ? -15.426 -12.544 22.178 1.00 95.25 644 TRP A O 1
ATOM 5130 N N . LYS A 1 645 ? -16.277 -14.532 21.573 1.00 94.50 645 LYS A N 1
ATOM 5131 C CA . LYS A 1 645 ? -14.983 -15.238 21.593 1.00 94.50 645 LYS A CA 1
ATOM 5132 C C . LYS A 1 645 ? -13.999 -14.647 20.584 1.00 94.50 645 LYS A C 1
ATOM 5134 O O . LYS A 1 645 ? -12.882 -14.302 20.962 1.00 94.50 645 LYS A O 1
ATOM 5139 N N . LYS A 1 646 ? -14.443 -14.417 19.342 1.00 95.69 646 LYS A N 1
ATOM 5140 C CA . LYS A 1 646 ? -13.633 -13.762 18.299 1.00 95.69 646 LYS A CA 1
ATOM 5141 C C . LYS A 1 646 ? -13.240 -12.336 18.685 1.00 95.69 646 LYS A C 1
ATOM 5143 O O . LYS A 1 646 ? -12.136 -11.901 18.369 1.00 95.69 646 LYS A O 1
ATOM 5148 N N . ALA A 1 647 ? -14.111 -11.606 19.383 1.00 96.62 647 ALA A N 1
ATOM 5149 C CA . ALA A 1 647 ? -13.791 -10.272 19.885 1.00 96.62 647 ALA A CA 1
ATOM 5150 C C . ALA A 1 647 ? -12.678 -10.311 20.947 1.00 96.62 647 ALA A C 1
ATOM 5152 O O . ALA A 1 647 ? -11.729 -9.529 20.874 1.00 96.62 647 ALA A O 1
ATOM 5153 N N . VAL A 1 648 ? -12.743 -11.246 21.900 1.00 96.75 648 VAL A N 1
ATOM 5154 C CA . VAL A 1 648 ? -11.683 -11.438 22.904 1.00 96.75 648 VAL A CA 1
ATOM 5155 C C . VAL A 1 648 ? -10.361 -11.848 22.244 1.00 96.75 648 VAL A C 1
ATOM 5157 O O . VAL A 1 648 ? -9.331 -11.241 22.540 1.00 96.75 648 VAL A O 1
ATOM 5160 N N . GLU A 1 649 ? -10.386 -12.808 21.315 1.00 96.69 649 GLU A N 1
ATOM 5161 C CA . GLU A 1 649 ? -9.213 -13.236 20.532 1.00 96.69 649 GLU A CA 1
ATOM 5162 C C . GLU A 1 649 ? -8.593 -12.072 19.749 1.00 96.69 649 GLU A C 1
ATOM 5164 O O . GLU A 1 649 ? -7.371 -11.901 19.731 1.00 96.69 649 GLU A O 1
ATOM 5169 N N . TYR A 1 650 ? -9.430 -11.218 19.153 1.00 97.00 650 TYR A N 1
ATOM 5170 C CA . TYR A 1 650 ? -8.984 -10.010 18.469 1.00 97.00 650 TYR A CA 1
ATOM 5171 C C . TYR A 1 650 ? -8.217 -9.072 19.413 1.00 97.00 650 TYR A C 1
ATOM 5173 O O . TYR A 1 650 ? -7.106 -8.649 19.085 1.00 97.00 650 TYR A O 1
ATOM 5181 N N . PHE A 1 651 ? -8.759 -8.765 20.598 1.00 98.00 651 PHE A N 1
ATOM 5182 C CA . PHE A 1 651 ? -8.067 -7.895 21.554 1.00 98.00 651 PHE A CA 1
ATOM 5183 C C . PHE A 1 651 ? -6.797 -8.539 22.119 1.00 98.00 651 PHE A C 1
ATOM 5185 O O . PHE A 1 651 ? -5.816 -7.827 22.333 1.00 98.00 651 PHE A O 1
ATOM 5192 N N . GLN A 1 652 ? -6.766 -9.861 22.316 1.00 97.94 652 GLN A N 1
ATOM 5193 C CA . GLN A 1 652 ? -5.539 -10.577 22.684 1.00 97.94 652 GLN A CA 1
ATOM 5194 C C . GLN A 1 652 ? -4.463 -10.408 21.607 1.00 97.94 652 GLN A C 1
ATOM 5196 O O . GLN A 1 652 ? -3.345 -9.999 21.926 1.00 97.94 652 GLN A O 1
ATOM 5201 N 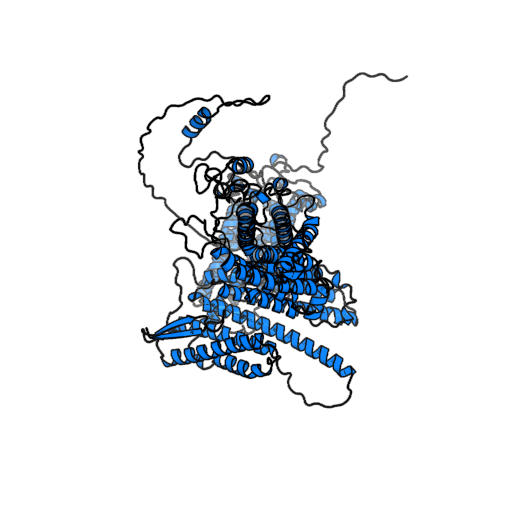N . LYS A 1 653 ? -4.806 -10.643 20.333 1.00 97.25 653 LYS A N 1
ATOM 5202 C CA . LYS A 1 653 ? -3.888 -10.432 19.205 1.00 97.25 653 LYS A CA 1
ATOM 5203 C C . LYS A 1 653 ? -3.405 -8.984 19.144 1.00 97.25 653 LYS A C 1
ATOM 5205 O O . LYS A 1 653 ? -2.201 -8.755 19.096 1.00 97.25 653 LYS A O 1
ATOM 5210 N N . LEU A 1 654 ? -4.315 -8.011 19.223 1.00 97.25 654 LEU A N 1
ATOM 5211 C CA . LEU A 1 654 ? -3.975 -6.586 19.219 1.00 97.25 654 LEU A CA 1
ATOM 5212 C C . LEU A 1 654 ? -2.991 -6.236 20.345 1.00 97.25 654 LEU A C 1
ATOM 5214 O O . LEU A 1 654 ? -2.013 -5.532 20.116 1.00 97.25 654 LEU A O 1
ATOM 5218 N N . LEU A 1 655 ? -3.227 -6.727 21.561 1.00 97.88 655 LEU A N 1
ATOM 5219 C CA . LEU A 1 655 ? -2.353 -6.481 22.708 1.00 97.88 655 LEU A CA 1
ATOM 5220 C C . LEU A 1 655 ? -0.975 -7.129 22.543 1.00 97.88 655 LEU A C 1
ATOM 5222 O O . LEU A 1 655 ? 0.022 -6.513 22.914 1.00 97.88 655 LEU A O 1
ATOM 5226 N N . HIS A 1 656 ? -0.900 -8.331 21.968 1.00 97.06 656 HIS A N 1
ATOM 5227 C CA . HIS A 1 656 ? 0.374 -8.966 21.628 1.00 97.06 656 HIS A CA 1
ATOM 5228 C C . HIS A 1 656 ? 1.136 -8.176 20.559 1.00 97.06 656 HIS A C 1
ATOM 5230 O O . HIS A 1 656 ? 2.323 -7.902 20.744 1.00 97.06 656 HIS A O 1
ATOM 5236 N N . ASP A 1 657 ? 0.453 -7.735 19.502 1.00 95.69 657 ASP A N 1
ATOM 5237 C CA . ASP A 1 657 ? 1.037 -6.898 18.452 1.00 95.69 657 ASP A CA 1
ATOM 5238 C C . ASP A 1 657 ? 1.571 -5.577 19.050 1.00 95.69 657 ASP A C 1
ATOM 5240 O O . ASP A 1 657 ? 2.702 -5.170 18.775 1.00 95.69 657 ASP A O 1
ATOM 5244 N N . LEU A 1 658 ? 0.813 -4.936 19.948 1.00 94.81 658 LEU A N 1
ATOM 5245 C CA . LEU A 1 658 ? 1.248 -3.725 20.655 1.00 94.81 658 LEU A CA 1
ATOM 5246 C C . LEU A 1 658 ? 2.405 -3.975 21.640 1.00 94.81 658 LEU A C 1
ATOM 5248 O O . LEU A 1 658 ? 3.266 -3.102 21.778 1.00 94.81 658 LEU A O 1
ATOM 5252 N N . ASP A 1 659 ? 2.478 -5.133 22.311 1.00 94.69 659 ASP A N 1
ATOM 5253 C CA . ASP A 1 659 ? 3.634 -5.474 23.160 1.00 94.69 659 ASP A CA 1
ATOM 5254 C C . ASP A 1 659 ? 4.894 -5.616 22.311 1.00 94.69 659 ASP A C 1
ATOM 5256 O O . ASP A 1 659 ? 5.943 -5.108 22.702 1.00 94.69 659 ASP A O 1
ATOM 5260 N N . ILE A 1 660 ? 4.793 -6.216 21.120 1.00 92.12 660 ILE A N 1
ATOM 5261 C CA . ILE A 1 660 ? 5.915 -6.317 20.178 1.00 92.12 660 ILE A CA 1
ATOM 5262 C C . ILE A 1 660 ? 6.407 -4.918 19.798 1.00 92.12 660 ILE A C 1
ATOM 5264 O O . ILE A 1 660 ? 7.606 -4.649 19.927 1.00 92.12 660 ILE A O 1
ATOM 5268 N N . VAL A 1 661 ? 5.494 -4.006 19.446 1.00 90.06 661 VAL A N 1
ATOM 5269 C CA . VAL A 1 661 ? 5.808 -2.593 19.163 1.00 90.06 661 VAL A CA 1
ATOM 5270 C C . VAL A 1 661 ? 6.510 -1.920 20.352 1.00 90.06 661 VAL A C 1
ATOM 5272 O O . VAL A 1 661 ? 7.494 -1.209 20.159 1.00 90.06 661 VAL A O 1
ATOM 5275 N N . CYS A 1 662 ? 6.070 -2.179 21.587 1.00 88.50 662 CYS A N 1
ATOM 5276 C CA . CYS A 1 662 ? 6.680 -1.607 22.794 1.00 88.50 662 CYS A CA 1
ATOM 5277 C C . CYS A 1 662 ? 7.995 -2.280 23.221 1.00 88.50 662 CYS A C 1
ATOM 5279 O O . CYS A 1 662 ? 8.786 -1.684 23.954 1.00 88.50 662 CYS A O 1
ATOM 5281 N N . SER A 1 663 ? 8.196 -3.544 22.851 1.00 83.56 663 SER A N 1
ATOM 5282 C CA . SER A 1 663 ? 9.333 -4.369 23.273 1.00 83.56 663 SER A CA 1
ATOM 5283 C C . SER A 1 663 ? 10.577 -4.152 22.420 1.00 83.56 663 SER A C 1
ATOM 5285 O O . SER A 1 663 ? 11.679 -4.495 22.857 1.00 83.56 663 SER A O 1
ATOM 5287 N N . HIS A 1 664 ? 10.408 -3.604 21.214 1.00 72.50 664 HIS A N 1
ATOM 5288 C CA . HIS A 1 664 ? 11.505 -3.462 20.279 1.00 72.50 664 HIS A CA 1
ATOM 5289 C C . HIS A 1 664 ? 12.565 -2.507 20.849 1.00 72.50 664 HIS A C 1
ATOM 5291 O O . HIS A 1 664 ? 12.250 -1.351 21.159 1.00 72.50 664 HIS A O 1
ATOM 5297 N N . PRO A 1 665 ? 13.827 -2.954 21.010 1.00 64.50 665 PRO A N 1
ATOM 5298 C CA . PRO A 1 665 ? 14.900 -2.040 21.349 1.00 64.50 665 PRO A CA 1
ATOM 5299 C C . PRO A 1 665 ? 14.981 -1.010 20.228 1.00 64.50 665 PRO A C 1
ATOM 5301 O O . PRO A 1 665 ? 15.104 -1.378 19.066 1.00 64.50 665 PRO A O 1
ATOM 5304 N N . ILE A 1 666 ? 14.882 0.271 20.582 1.00 64.38 666 ILE A N 1
ATOM 5305 C CA . ILE A 1 666 ? 15.051 1.382 19.644 1.00 64.38 666 ILE A CA 1
ATOM 5306 C C . ILE A 1 666 ? 16.481 1.301 19.092 1.00 64.38 666 ILE A C 1
ATOM 5308 O O . ILE A 1 666 ? 17.419 1.828 19.695 1.00 64.38 666 ILE A O 1
ATOM 5312 N N . ASP A 1 667 ? 16.660 0.564 17.995 1.00 60.06 667 ASP A N 1
ATOM 5313 C CA . ASP A 1 667 ? 17.929 0.454 17.290 1.00 60.06 667 ASP A CA 1
ATOM 5314 C C . ASP A 1 667 ? 18.167 1.783 16.557 1.00 60.06 667 ASP A C 1
ATOM 5316 O O . ASP A 1 667 ? 17.327 2.204 15.755 1.00 60.06 667 ASP A O 1
ATOM 5320 N N . PRO A 1 668 ? 19.283 2.487 16.819 1.00 59.31 668 PRO A N 1
ATOM 5321 C CA . PRO A 1 668 ? 19.590 3.745 16.144 1.00 59.31 668 PRO A CA 1
ATOM 5322 C C . PRO A 1 668 ? 19.924 3.581 14.647 1.00 59.31 668 PRO A C 1
ATOM 5324 O O . PRO A 1 668 ? 20.212 4.586 13.985 1.00 59.31 668 PRO A O 1
ATOM 5327 N N . LEU A 1 669 ? 19.965 2.353 14.114 1.00 67.62 669 LEU A N 1
ATOM 5328 C CA . LEU A 1 669 ? 20.292 2.052 12.718 1.00 67.62 669 LEU A CA 1
ATOM 5329 C C . LEU A 1 669 ? 19.037 1.863 11.846 1.00 67.62 669 LEU A C 1
ATOM 5331 O O . LEU A 1 669 ? 18.155 1.063 12.148 1.00 67.62 669 LEU A O 1
ATOM 5335 N N . HIS A 1 670 ? 19.016 2.538 10.689 1.00 71.00 670 HIS A N 1
ATOM 5336 C CA . HIS A 1 670 ? 17.938 2.457 9.689 1.00 71.00 670 HIS A CA 1
ATOM 5337 C C . HIS A 1 670 ? 17.585 1.021 9.274 1.00 71.00 670 HIS A C 1
ATOM 5339 O O . HIS A 1 670 ? 16.415 0.667 9.172 1.00 71.00 670 HIS A O 1
ATOM 5345 N N . GLU A 1 671 ? 18.602 0.187 9.047 1.00 74.94 671 GLU A N 1
ATOM 5346 C CA . GLU A 1 671 ? 18.424 -1.199 8.603 1.00 74.94 671 GLU A CA 1
ATOM 5347 C C . GLU A 1 671 ? 17.714 -2.054 9.666 1.00 74.94 671 GLU A C 1
ATOM 5349 O O . GLU A 1 671 ? 16.934 -2.942 9.327 1.00 74.94 671 GLU A O 1
ATOM 5354 N N . GLY A 1 672 ? 17.948 -1.758 10.951 1.00 76.38 672 GLY A N 1
ATOM 5355 C CA . GLY A 1 672 ? 17.236 -2.375 12.068 1.00 76.38 672 GLY A CA 1
ATOM 5356 C C . GLY A 1 672 ? 15.754 -2.008 12.057 1.00 76.38 672 GLY A C 1
ATOM 5357 O O . GLY A 1 672 ? 14.909 -2.898 12.137 1.00 76.38 672 GLY A O 1
ATOM 5358 N N . ALA A 1 673 ? 15.440 -0.724 11.846 1.00 80.00 673 ALA A N 1
ATOM 5359 C CA . ALA A 1 673 ? 14.064 -0.240 11.749 1.00 80.00 673 ALA A CA 1
ATOM 5360 C C . ALA A 1 673 ? 13.315 -0.837 10.543 1.00 80.00 673 ALA A C 1
ATOM 5362 O O . ALA A 1 673 ? 12.221 -1.366 10.716 1.00 80.00 673 ALA A O 1
ATOM 5363 N N . LEU A 1 674 ? 13.908 -0.828 9.340 1.00 83.56 674 LEU A N 1
ATOM 5364 C CA . LEU A 1 674 ? 13.299 -1.445 8.152 1.00 83.56 674 LEU A CA 1
ATOM 5365 C C . LEU A 1 674 ? 13.033 -2.938 8.361 1.00 83.56 674 LEU A C 1
ATOM 5367 O O . LEU A 1 674 ? 11.932 -3.416 8.089 1.00 83.56 674 LEU A O 1
ATOM 5371 N N . ARG A 1 675 ? 14.029 -3.672 8.876 1.00 82.81 675 ARG A N 1
ATOM 5372 C CA . ARG A 1 675 ? 13.893 -5.102 9.169 1.00 82.81 675 ARG A CA 1
ATOM 5373 C C . ARG A 1 675 ? 12.778 -5.341 10.178 1.00 82.81 675 ARG A C 1
ATOM 5375 O O . ARG A 1 675 ? 11.954 -6.214 9.950 1.00 82.81 675 ARG A O 1
ATOM 5382 N N . PHE A 1 676 ? 12.729 -4.566 11.257 1.00 86.38 676 PHE A N 1
ATOM 5383 C CA . PHE A 1 676 ? 11.678 -4.695 12.260 1.00 86.38 676 PHE A CA 1
ATOM 5384 C C . PHE A 1 676 ? 10.286 -4.487 11.666 1.00 86.38 676 PHE A C 1
ATOM 5386 O O . PHE A 1 676 ? 9.416 -5.319 11.900 1.00 86.38 676 PHE A O 1
ATOM 5393 N N . VAL A 1 677 ? 10.084 -3.439 10.861 1.00 88.81 677 VAL A N 1
ATOM 5394 C CA . VAL A 1 677 ? 8.782 -3.182 10.227 1.00 88.81 677 VAL A CA 1
ATOM 5395 C C . VAL A 1 677 ? 8.390 -4.337 9.313 1.00 88.81 677 VAL A C 1
ATOM 5397 O O . VAL A 1 677 ? 7.278 -4.839 9.421 1.00 88.81 677 VAL A O 1
ATOM 5400 N N . VAL A 1 678 ? 9.299 -4.813 8.459 1.00 86.75 678 VAL A N 1
ATOM 5401 C CA . VAL A 1 678 ? 9.012 -5.938 7.554 1.00 86.75 678 VAL A CA 1
ATOM 5402 C C . VAL A 1 678 ? 8.680 -7.216 8.327 1.00 86.75 678 VAL A C 1
ATOM 5404 O O . VAL A 1 678 ? 7.717 -7.897 7.986 1.00 86.75 678 VAL A O 1
ATOM 5407 N N . GLU A 1 679 ? 9.427 -7.534 9.384 1.00 85.94 679 GLU A N 1
ATOM 5408 C CA . GLU A 1 679 ? 9.151 -8.709 10.220 1.00 85.94 679 GLU A CA 1
ATOM 5409 C C . GLU A 1 679 ? 7.838 -8.568 10.999 1.00 85.94 679 GLU A C 1
ATOM 5411 O O . GLU A 1 679 ? 7.090 -9.535 11.113 1.00 85.94 679 GLU A O 1
ATOM 5416 N N . PHE A 1 680 ? 7.519 -7.369 11.485 1.00 90.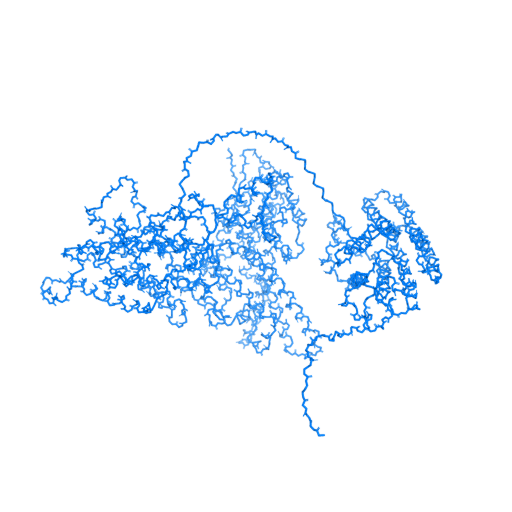31 680 PHE A N 1
ATOM 5417 C CA . PHE A 1 680 ? 6.247 -7.093 12.144 1.00 90.31 680 PHE A CA 1
ATOM 5418 C C . PHE A 1 680 ? 5.069 -7.267 11.181 1.00 90.31 680 PHE A C 1
ATOM 5420 O O . PHE A 1 680 ? 4.066 -7.866 11.550 1.00 90.31 680 PHE A O 1
ATOM 5427 N N . GLN A 1 681 ? 5.200 -6.836 9.923 1.00 89.88 681 GLN A N 1
ATOM 5428 C CA . GLN A 1 681 ? 4.152 -7.017 8.912 1.00 89.88 681 GLN A CA 1
ATOM 5429 C C . GLN A 1 681 ? 3.894 -8.487 8.563 1.00 89.88 681 GLN A C 1
ATOM 5431 O O . GLN A 1 681 ? 2.762 -8.839 8.237 1.00 89.88 681 GLN A O 1
ATOM 5436 N N . LYS A 1 682 ? 4.894 -9.372 8.694 1.00 86.69 682 LYS A N 1
ATOM 5437 C CA . LYS A 1 682 ? 4.697 -10.826 8.525 1.00 86.69 682 LYS A CA 1
ATOM 5438 C C . LYS A 1 682 ? 3.747 -11.425 9.570 1.00 86.69 682 LYS A C 1
ATOM 5440 O O . LYS A 1 682 ? 3.186 -12.485 9.320 1.00 86.69 682 LYS A O 1
ATOM 5445 N N . LEU A 1 683 ? 3.537 -10.754 10.708 1.00 89.25 683 LEU A N 1
ATOM 5446 C CA . LEU A 1 683 ? 2.546 -11.143 11.723 1.00 89.25 683 LEU A CA 1
ATOM 5447 C C . LEU A 1 683 ? 1.104 -10.769 11.333 1.00 89.25 683 LEU A C 1
ATOM 5449 O O . LEU A 1 683 ? 0.175 -11.084 12.073 1.00 89.25 683 LEU A O 1
ATOM 5453 N N . GLN A 1 684 ? 0.915 -10.084 10.198 1.00 89.50 684 GLN A N 1
ATOM 5454 C CA . GLN A 1 684 ? -0.367 -9.542 9.737 1.00 89.50 684 GLN A CA 1
ATOM 5455 C C . GLN A 1 684 ? -1.060 -8.679 10.815 1.00 89.50 684 GLN A C 1
ATOM 5457 O O . GLN A 1 684 ? -2.150 -9.012 11.298 1.00 89.50 684 GLN A O 1
ATOM 5462 N N . PRO A 1 685 ? -0.418 -7.581 11.257 1.00 91.62 685 PRO A N 1
ATOM 5463 C CA . PRO A 1 685 ? -0.959 -6.700 12.284 1.00 91.62 685 PRO A CA 1
ATOM 5464 C C . PRO A 1 685 ? -2.175 -5.916 11.772 1.00 91.62 685 PRO A C 1
ATOM 5466 O O . PRO A 1 685 ? -2.217 -5.435 10.636 1.00 91.62 685 PRO A O 1
ATOM 5469 N N . ASP A 1 686 ? -3.159 -5.735 12.650 1.00 89.56 686 ASP A N 1
ATOM 5470 C CA . ASP A 1 686 ? -4.356 -4.948 12.351 1.00 89.56 686 ASP A CA 1
ATOM 5471 C C . ASP A 1 686 ? -4.067 -3.439 12.333 1.00 89.56 686 ASP A C 1
ATOM 5473 O O . ASP A 1 686 ? -3.033 -2.981 12.832 1.00 89.56 686 ASP A O 1
ATOM 5477 N N . LEU A 1 687 ? -4.983 -2.643 11.763 1.00 89.31 687 LEU A N 1
ATOM 5478 C CA . LEU A 1 687 ? -4.758 -1.209 11.535 1.00 89.31 687 LEU A CA 1
ATOM 5479 C C . LEU A 1 687 ? -4.347 -0.453 12.800 1.00 89.31 687 LEU A C 1
ATOM 5481 O O . LEU A 1 687 ? -3.445 0.380 12.745 1.00 89.31 687 LEU A O 1
ATOM 5485 N N . VAL A 1 688 ? -4.989 -0.731 13.936 1.00 91.06 688 VAL A N 1
ATOM 5486 C CA . VAL A 1 688 ? -4.701 -0.034 15.198 1.00 91.06 688 VAL A CA 1
ATOM 5487 C C . VAL A 1 688 ? -3.235 -0.234 15.604 1.00 91.06 688 VAL A C 1
ATOM 5489 O O . VAL A 1 688 ? -2.541 0.732 15.924 1.00 91.06 688 VAL A O 1
ATOM 5492 N N . ALA A 1 689 ? -2.724 -1.465 15.505 1.00 92.81 689 ALA A N 1
ATOM 5493 C CA . ALA A 1 689 ? -1.323 -1.767 15.789 1.00 92.81 689 ALA A CA 1
ATOM 5494 C C . ALA A 1 689 ? -0.377 -1.118 14.763 1.00 92.81 689 ALA A C 1
ATOM 5496 O O . ALA A 1 689 ? 0.623 -0.508 15.149 1.00 92.81 689 ALA A O 1
ATOM 5497 N N . ARG A 1 690 ? -0.721 -1.180 13.467 1.00 91.31 690 ARG A N 1
ATOM 5498 C CA . ARG A 1 690 ? 0.034 -0.533 12.376 1.00 91.31 690 ARG A CA 1
ATOM 5499 C C . ARG A 1 690 ? 0.142 0.984 12.560 1.00 91.31 690 ARG A C 1
ATOM 5501 O O . ARG A 1 690 ? 1.228 1.543 12.420 1.00 91.31 690 ARG A O 1
ATOM 5508 N N . SER A 1 691 ? -0.955 1.634 12.941 1.00 90.94 691 SER A N 1
ATOM 5509 C CA . SER A 1 691 ? -1.026 3.083 13.163 1.00 90.94 691 SER A CA 1
ATOM 5510 C C . SER A 1 691 ? -0.140 3.502 14.335 1.00 90.94 691 SER A C 1
ATOM 5512 O O . SER A 1 691 ? 0.648 4.441 14.220 1.00 90.94 691 SER A O 1
ATOM 5514 N N . HIS A 1 692 ? -0.188 2.760 15.447 1.00 90.75 692 HIS A N 1
ATOM 5515 C CA . HIS A 1 692 ? 0.687 3.018 16.592 1.00 90.75 692 HIS A CA 1
ATOM 5516 C C . HIS A 1 692 ? 2.166 2.762 16.287 1.00 90.75 692 HIS A C 1
ATOM 5518 O O . HIS A 1 692 ? 3.008 3.551 16.719 1.00 90.75 692 HIS A O 1
ATOM 5524 N N . LEU A 1 693 ? 2.497 1.721 15.515 1.00 90.25 693 LEU A N 1
ATOM 5525 C CA . LEU A 1 693 ? 3.866 1.498 15.045 1.00 90.25 693 LEU A CA 1
ATOM 5526 C C . LEU A 1 693 ? 4.360 2.682 14.205 1.00 90.25 693 LEU A C 1
ATOM 5528 O O . LEU A 1 693 ? 5.459 3.188 14.428 1.00 90.25 693 LEU A O 1
ATOM 5532 N N . GLN A 1 694 ? 3.545 3.158 13.267 1.00 89.81 694 GLN A N 1
ATOM 5533 C CA . GLN A 1 694 ? 3.907 4.270 12.395 1.00 89.81 694 GLN A CA 1
ATOM 5534 C C . GLN A 1 694 ? 4.139 5.573 13.176 1.00 89.81 694 GLN A C 1
ATOM 5536 O O . GLN A 1 694 ? 5.128 6.267 12.924 1.00 89.81 694 GLN A O 1
ATOM 5541 N N . LEU A 1 695 ? 3.269 5.882 14.145 1.00 88.12 695 LEU A N 1
ATOM 5542 C CA . LEU A 1 695 ? 3.421 7.033 15.044 1.00 88.12 695 LEU A CA 1
ATOM 5543 C C . LEU A 1 695 ? 4.663 6.919 15.935 1.00 88.12 695 LEU A C 1
ATOM 5545 O O . LEU A 1 695 ? 5.320 7.923 16.210 1.00 88.12 695 LEU A O 1
ATOM 5549 N N . LEU A 1 696 ? 5.003 5.704 16.376 1.00 86.44 696 LEU A N 1
ATOM 5550 C CA . LEU A 1 696 ? 6.213 5.454 17.153 1.00 86.44 696 LEU A CA 1
ATOM 5551 C C . LEU A 1 696 ? 7.474 5.658 16.307 1.00 86.44 696 LEU A C 1
ATOM 5553 O O . LEU A 1 696 ? 8.442 6.240 16.790 1.00 86.44 696 LEU A O 1
ATOM 5557 N N . LEU A 1 697 ? 7.480 5.174 15.063 1.00 84.94 697 LEU A N 1
ATOM 5558 C CA . LEU A 1 697 ? 8.643 5.239 14.176 1.00 84.94 697 LEU A CA 1
ATOM 5559 C C . LEU A 1 697 ? 8.963 6.663 13.742 1.00 84.94 697 LEU A C 1
ATOM 5561 O O . LEU A 1 697 ? 10.136 7.034 13.716 1.00 84.94 697 LEU A O 1
ATOM 5565 N N . VAL A 1 698 ? 7.947 7.449 13.386 1.00 83.25 698 VAL A N 1
ATOM 5566 C CA . VAL A 1 698 ? 8.125 8.789 12.823 1.00 83.25 698 VAL A CA 1
ATOM 5567 C C . VAL A 1 698 ? 7.390 9.808 13.681 1.00 83.25 698 VAL A C 1
ATOM 5569 O O . VAL A 1 698 ? 6.172 9.941 13.596 1.00 83.25 698 VAL A O 1
ATOM 5572 N N . GLN A 1 699 ? 8.155 10.598 14.434 1.00 81.56 699 GLN A N 1
ATOM 5573 C CA . GLN A 1 699 ? 7.632 11.687 15.256 1.00 81.56 699 GLN A CA 1
ATOM 5574 C C . GLN A 1 699 ? 8.400 12.977 14.944 1.00 81.56 699 GLN A C 1
ATOM 5576 O O . GLN A 1 699 ? 9.622 13.011 15.078 1.00 81.56 699 GLN A O 1
ATOM 5581 N N . ASP A 1 700 ? 7.699 14.023 14.494 1.00 78.50 700 ASP A N 1
ATOM 5582 C CA . ASP A 1 700 ? 8.264 15.352 14.190 1.00 78.50 700 ASP A CA 1
ATOM 5583 C C . ASP A 1 700 ? 9.517 15.318 13.286 1.00 78.50 700 ASP A C 1
ATOM 5585 O O . ASP A 1 700 ? 10.504 16.017 13.520 1.00 78.50 700 ASP A O 1
ATOM 5589 N N . GLY A 1 701 ? 9.517 14.446 12.268 1.00 75.44 701 GLY A N 1
ATOM 5590 C CA . GLY A 1 701 ? 10.648 14.282 11.343 1.00 75.44 701 GLY A CA 1
ATOM 5591 C C . GLY A 1 701 ? 11.874 13.575 11.941 1.00 75.44 701 GLY A C 1
ATOM 5592 O O . GLY A 1 701 ? 12.962 13.627 11.362 1.00 75.44 701 GLY A O 1
ATOM 5593 N N . LYS A 1 702 ? 11.722 12.911 13.092 1.00 81.50 702 LYS A N 1
ATOM 5594 C CA . LYS A 1 702 ? 12.761 12.122 13.769 1.00 81.50 702 LYS A CA 1
ATOM 5595 C C . LYS A 1 702 ? 12.362 10.651 13.850 1.00 81.50 702 LYS A C 1
ATOM 5597 O O . LYS A 1 702 ? 11.194 10.327 14.077 1.00 81.50 702 LYS A O 1
ATOM 5602 N N . LEU A 1 703 ? 13.354 9.771 13.737 1.00 79.94 703 LEU A N 1
ATOM 5603 C CA . LEU A 1 703 ? 13.189 8.343 13.981 1.00 79.94 703 LEU A CA 1
ATOM 5604 C C . LEU A 1 703 ? 13.037 8.108 15.491 1.00 79.94 703 LEU A C 1
ATOM 5606 O O . LEU A 1 703 ? 13.867 8.568 16.285 1.00 79.94 703 LEU A O 1
ATOM 5610 N N . PHE A 1 704 ? 11.957 7.441 15.898 1.00 77.62 704 PHE A N 1
ATOM 5611 C CA . PHE A 1 704 ? 11.594 7.209 17.303 1.00 77.62 704 PHE A CA 1
ATOM 5612 C C . PHE A 1 704 ? 11.489 8.491 18.155 1.00 77.62 704 PHE A C 1
ATOM 5614 O O . PHE A 1 704 ? 11.665 8.460 19.376 1.00 77.62 704 PHE A O 1
ATOM 5621 N N . GLY A 1 705 ? 11.288 9.651 17.515 1.00 75.75 705 GLY A N 1
ATOM 5622 C CA . GLY A 1 705 ? 11.318 10.969 18.162 1.00 75.75 705 GLY A CA 1
ATOM 5623 C C . GLY A 1 705 ? 12.686 11.389 18.726 1.00 75.75 705 GLY A C 1
ATOM 5624 O O . GLY A 1 705 ? 12.779 12.425 19.386 1.00 75.75 705 GLY A O 1
ATOM 5625 N N . ARG A 1 706 ? 13.756 10.614 18.477 1.00 77.06 706 ARG A N 1
ATOM 5626 C CA . ARG A 1 706 ? 15.096 10.815 19.060 1.00 77.06 706 ARG A CA 1
ATOM 5627 C C . ARG A 1 706 ? 16.112 11.298 18.033 1.00 77.06 706 ARG A C 1
ATOM 5629 O O . ARG A 1 706 ? 16.630 12.406 18.160 1.00 77.06 706 ARG A O 1
ATOM 5636 N N . ASP A 1 707 ? 16.391 10.478 17.023 1.00 77.38 707 ASP A N 1
ATOM 5637 C CA . ASP A 1 707 ? 17.427 10.740 16.024 1.00 77.38 707 ASP A CA 1
ATOM 5638 C C . ASP A 1 707 ? 16.821 11.455 14.801 1.00 77.38 707 ASP A C 1
ATOM 5640 O O . ASP A 1 707 ? 15.878 10.936 14.198 1.00 77.38 707 ASP A O 1
ATOM 5644 N N . PRO A 1 708 ? 17.349 12.617 14.372 1.00 84.12 708 PRO A N 1
ATOM 5645 C CA . PRO A 1 708 ? 16.973 13.211 13.090 1.00 84.12 708 PRO A CA 1
ATOM 5646 C C . PRO A 1 708 ? 17.200 12.228 11.937 1.00 84.12 708 PRO A C 1
ATOM 5648 O O . PRO A 1 708 ? 18.232 11.549 11.898 1.00 84.12 708 PRO A O 1
ATOM 5651 N N . ILE A 1 709 ? 16.279 12.184 10.970 1.00 84.69 709 ILE A N 1
ATOM 5652 C CA . ILE A 1 709 ? 16.353 11.242 9.838 1.00 84.69 709 ILE A CA 1
ATOM 5653 C C . ILE A 1 709 ? 17.654 11.412 9.049 1.00 84.69 709 ILE A C 1
ATOM 5655 O O . ILE A 1 709 ? 18.285 10.422 8.692 1.00 84.69 709 ILE A O 1
ATOM 5659 N N . PHE A 1 710 ? 18.140 12.642 8.881 1.00 84.06 710 PHE A N 1
ATOM 5660 C CA . PHE A 1 710 ? 19.439 12.890 8.255 1.00 84.06 710 PHE A CA 1
ATOM 5661 C C . PHE A 1 710 ? 20.592 12.165 8.972 1.00 84.06 710 PHE A C 1
ATOM 5663 O O . PHE A 1 710 ? 21.414 11.504 8.342 1.00 84.06 710 PHE A O 1
ATOM 5670 N N . THR A 1 711 ? 20.630 12.216 10.307 1.00 81.31 711 THR A N 1
ATOM 5671 C CA . THR A 1 711 ? 21.641 11.510 11.111 1.00 81.31 711 THR A CA 1
ATOM 5672 C C . THR A 1 711 ? 21.551 9.999 10.914 1.00 81.31 711 THR A C 1
ATOM 5674 O O . THR A 1 711 ? 22.578 9.320 10.861 1.00 81.31 711 THR A O 1
ATOM 5677 N N . MET A 1 712 ? 20.333 9.473 10.789 1.00 83.50 712 MET A N 1
ATOM 5678 C CA . MET A 1 712 ? 20.083 8.064 10.502 1.00 83.50 712 MET A CA 1
ATOM 5679 C C . MET A 1 712 ? 20.589 7.675 9.101 1.00 83.50 712 MET A C 1
ATOM 5681 O O . MET A 1 712 ? 21.295 6.673 8.985 1.00 83.50 712 MET A O 1
ATOM 5685 N N . ILE A 1 713 ? 20.323 8.483 8.067 1.00 85.69 713 ILE A N 1
ATOM 5686 C CA . ILE A 1 713 ? 20.839 8.263 6.702 1.00 85.69 713 ILE A CA 1
ATOM 5687 C C . ILE A 1 713 ? 22.367 8.279 6.708 1.00 85.69 713 ILE A C 1
ATOM 5689 O O . ILE A 1 713 ? 22.990 7.366 6.178 1.00 85.69 713 ILE A O 1
ATOM 5693 N N . CYS A 1 714 ? 22.993 9.251 7.373 1.00 81.62 714 CYS A N 1
ATOM 5694 C CA . CYS A 1 714 ? 24.451 9.332 7.454 1.00 81.62 714 CYS A CA 1
ATOM 5695 C C . CYS A 1 714 ? 25.080 8.097 8.119 1.00 81.62 714 CYS A C 1
ATOM 5697 O O . CYS A 1 714 ? 26.119 7.612 7.663 1.00 81.62 714 CYS A O 1
ATOM 5699 N N . LYS A 1 715 ? 24.452 7.565 9.178 1.00 80.31 715 LYS A N 1
ATOM 5700 C CA . LYS A 1 715 ? 24.875 6.302 9.807 1.00 80.31 715 LYS A CA 1
ATOM 5701 C C . LYS A 1 715 ? 24.708 5.123 8.835 1.00 80.31 715 LYS A C 1
ATOM 5703 O O . LYS A 1 715 ? 25.627 4.318 8.709 1.00 80.31 715 LYS A O 1
ATOM 5708 N N . ALA A 1 716 ? 23.575 5.041 8.132 1.00 81.88 716 ALA A N 1
ATOM 5709 C CA . ALA A 1 716 ? 23.276 3.969 7.179 1.00 81.88 716 ALA A CA 1
ATOM 5710 C C . ALA A 1 716 ? 24.191 3.992 5.938 1.00 81.88 716 ALA A C 1
ATOM 5712 O O . ALA A 1 716 ? 24.629 2.944 5.470 1.00 81.88 716 ALA A O 1
ATOM 5713 N N . ALA A 1 717 ? 24.555 5.182 5.459 1.00 82.94 717 ALA A N 1
ATOM 5714 C CA . ALA A 1 717 ? 25.463 5.412 4.337 1.00 82.94 717 ALA A CA 1
ATOM 5715 C C . ALA A 1 717 ? 26.958 5.360 4.727 1.00 82.94 717 ALA A C 1
ATOM 5717 O O . ALA A 1 717 ? 27.815 5.786 3.953 1.00 82.94 717 ALA A O 1
ATOM 5718 N N . ALA A 1 718 ? 27.310 4.844 5.913 1.00 77.56 718 ALA A N 1
ATOM 5719 C CA . ALA A 1 718 ? 28.704 4.649 6.337 1.00 77.56 718 ALA A CA 1
ATOM 5720 C C . ALA A 1 718 ? 29.555 5.940 6.402 1.00 77.56 718 ALA A C 1
ATOM 5722 O O . ALA A 1 718 ? 30.758 5.928 6.111 1.00 77.56 718 ALA A O 1
ATOM 5723 N N . ILE A 1 719 ? 28.952 7.076 6.765 1.00 74.81 719 ILE A N 1
ATOM 5724 C CA . ILE A 1 719 ? 29.629 8.381 6.756 1.00 74.81 719 ILE A CA 1
ATOM 5725 C C . ILE A 1 719 ? 30.386 8.625 8.082 1.00 74.81 719 ILE A C 1
ATOM 5727 O O . ILE A 1 719 ? 29.826 8.406 9.159 1.00 74.81 719 ILE A O 1
ATOM 5731 N N . PRO A 1 720 ? 31.654 9.098 8.060 1.00 66.06 720 PRO A N 1
ATOM 5732 C CA . PRO A 1 720 ? 32.410 9.422 9.275 1.00 66.06 720 PRO A CA 1
ATOM 5733 C C . PRO A 1 720 ? 31.763 10.535 10.118 1.00 66.06 720 PRO A C 1
ATOM 5735 O O . PRO A 1 720 ? 31.332 11.550 9.584 1.00 66.06 720 PRO A O 1
ATOM 5738 N N . GLU A 1 721 ? 31.781 10.415 11.452 1.00 60.72 721 GLU A N 1
ATOM 5739 C CA . GLU A 1 721 ? 31.117 11.379 12.354 1.00 60.72 721 GLU A CA 1
ATOM 5740 C C . GLU A 1 721 ? 31.638 12.825 12.275 1.00 60.72 721 GLU A C 1
ATOM 5742 O O . GLU A 1 721 ? 30.903 13.743 12.623 1.00 60.72 721 GLU A O 1
ATOM 5747 N N . LEU A 1 722 ? 32.870 13.034 11.792 1.00 49.16 722 LEU A N 1
ATOM 5748 C CA . LEU A 1 722 ? 33.487 14.358 11.636 1.00 49.16 722 LEU A CA 1
ATOM 5749 C C . LEU A 1 722 ? 32.805 15.211 10.542 1.00 49.16 722 LEU A C 1
ATOM 5751 O O . LEU A 1 722 ? 32.915 16.430 10.560 1.00 49.16 722 LEU A O 1
ATOM 5755 N N . ALA A 1 723 ? 32.060 14.579 9.628 1.00 53.88 723 ALA A N 1
ATOM 5756 C CA . ALA A 1 723 ? 31.341 15.226 8.528 1.00 53.88 723 ALA A CA 1
ATOM 5757 C C . ALA A 1 723 ? 30.011 15.896 8.934 1.00 53.88 723 ALA A C 1
ATOM 5759 O O . ALA A 1 723 ? 29.385 16.561 8.114 1.00 53.88 723 ALA A O 1
ATOM 5760 N N . LYS A 1 724 ? 29.558 15.727 10.187 1.00 54.59 724 LYS A N 1
ATOM 5761 C CA . LYS A 1 724 ? 28.262 16.241 10.677 1.00 54.59 724 LYS A CA 1
ATOM 5762 C C . LYS A 1 724 ? 28.197 17.776 10.799 1.00 54.59 724 LYS A C 1
ATOM 5764 O O . LYS A 1 724 ? 27.108 18.300 10.991 1.00 54.59 724 LYS A O 1
ATOM 5769 N N . ASN A 1 725 ? 29.335 18.470 10.695 1.00 50.62 725 ASN A N 1
ATOM 5770 C CA . ASN A 1 725 ? 29.453 19.924 10.875 1.00 50.62 725 ASN A CA 1
ATOM 5771 C C . ASN A 1 725 ? 29.365 20.733 9.569 1.00 50.62 725 ASN A C 1
ATOM 5773 O O . ASN A 1 725 ? 29.457 21.956 9.613 1.00 50.62 725 ASN A O 1
ATOM 5777 N N . LEU A 1 726 ? 29.231 20.073 8.416 1.00 58.22 726 LEU A N 1
ATOM 5778 C CA . LEU A 1 726 ? 29.095 20.749 7.127 1.00 58.22 726 LEU A CA 1
ATOM 5779 C C . LEU A 1 726 ? 27.628 21.154 6.912 1.00 58.22 726 LEU A C 1
ATOM 5781 O O . LEU A 1 726 ? 26.723 20.368 7.197 1.00 58.22 726 LEU A O 1
ATOM 5785 N N . ASP A 1 727 ? 27.390 22.349 6.365 1.00 62.06 727 ASP A N 1
ATOM 5786 C CA . ASP A 1 727 ? 26.062 22.963 6.141 1.00 62.06 727 ASP A CA 1
ATOM 5787 C C . ASP A 1 727 ? 25.212 22.241 5.055 1.00 62.06 727 ASP A C 1
ATOM 5789 O O . ASP A 1 727 ? 24.242 22.775 4.523 1.00 62.06 727 ASP A O 1
ATOM 5793 N N . ILE A 1 728 ? 25.561 20.986 4.742 1.00 64.31 728 ILE A N 1
ATOM 5794 C CA . ILE A 1 728 ? 24.980 20.103 3.717 1.00 64.31 728 ILE A CA 1
ATOM 5795 C C . ILE A 1 728 ? 23.488 19.838 3.970 1.00 64.31 728 ILE A C 1
ATOM 5797 O O . ILE A 1 728 ? 22.727 19.633 3.027 1.00 64.31 728 ILE A O 1
ATOM 5801 N N . GLN A 1 729 ? 23.040 19.892 5.231 1.00 61.28 729 GLN A N 1
ATOM 5802 C CA . GLN A 1 729 ? 21.624 19.728 5.587 1.00 61.28 729 GLN A CA 1
ATOM 5803 C C . GLN A 1 729 ? 20.705 20.788 4.961 1.00 61.28 729 GLN A C 1
ATOM 5805 O O . GLN A 1 729 ? 19.505 20.547 4.864 1.00 61.28 729 GLN A O 1
ATOM 5810 N N . LYS A 1 730 ? 21.239 21.945 4.544 1.00 66.00 730 LYS A N 1
ATOM 5811 C CA . LYS A 1 730 ? 20.451 23.015 3.916 1.00 66.00 730 LYS A CA 1
ATOM 5812 C C . LYS A 1 730 ? 20.178 22.788 2.430 1.00 66.00 730 LYS A C 1
ATOM 5814 O O . LYS A 1 730 ? 19.338 23.486 1.873 1.00 66.00 730 LYS A O 1
ATOM 5819 N N . ASN A 1 731 ? 20.866 21.847 1.780 1.00 76.62 731 ASN A N 1
ATOM 5820 C CA . ASN A 1 731 ? 20.607 21.551 0.375 1.00 76.62 731 ASN A CA 1
ATOM 5821 C C . ASN A 1 731 ? 19.252 20.835 0.240 1.00 76.62 731 ASN A C 1
ATOM 5823 O O . ASN A 1 731 ? 19.003 19.806 0.876 1.00 76.62 731 ASN A O 1
ATOM 5827 N N . GLU A 1 732 ? 18.388 21.389 -0.610 1.00 84.06 732 GLU A N 1
ATOM 5828 C CA . GLU A 1 732 ? 17.018 20.926 -0.854 1.00 84.06 732 GLU A CA 1
ATOM 5829 C C . GLU A 1 732 ? 16.952 19.430 -1.197 1.00 84.06 732 GLU A C 1
ATOM 5831 O O . GLU A 1 732 ? 16.054 18.724 -0.736 1.00 84.06 732 GLU A O 1
ATOM 5836 N N . SER A 1 733 ? 17.956 18.909 -1.910 1.00 84.81 733 SER A N 1
ATOM 5837 C CA . SER A 1 733 ? 18.033 17.491 -2.288 1.00 84.81 733 SER A CA 1
ATOM 5838 C C . SER A 1 733 ? 18.123 16.572 -1.062 1.00 84.81 733 SER A C 1
ATOM 5840 O O . SER A 1 733 ? 17.512 15.507 -1.028 1.00 84.81 733 SER A O 1
ATOM 5842 N N . PHE A 1 734 ? 18.830 16.968 0.001 1.00 85.38 734 PHE A N 1
ATOM 5843 C CA . PHE A 1 734 ? 18.888 16.154 1.223 1.00 85.38 734 PHE A CA 1
ATOM 5844 C C . PHE A 1 734 ? 17.606 16.237 2.046 1.00 85.38 734 PHE A C 1
ATOM 5846 O O . PHE A 1 734 ? 17.229 15.248 2.679 1.00 85.38 734 PHE A O 1
ATOM 5853 N N . VAL A 1 735 ? 16.918 17.380 2.026 1.00 86.69 735 VAL A N 1
ATOM 5854 C CA . VAL A 1 735 ? 15.611 17.534 2.680 1.00 86.69 735 VAL A CA 1
ATOM 5855 C C . VAL A 1 735 ? 14.582 16.629 2.002 1.00 86.69 735 VAL A C 1
ATOM 5857 O O . VAL A 1 735 ? 13.901 15.859 2.687 1.00 86.69 735 VAL A O 1
ATOM 5860 N N . HIS A 1 736 ? 14.534 16.636 0.667 1.00 90.38 736 HIS A N 1
ATOM 5861 C CA . HIS A 1 736 ? 13.695 15.724 -0.110 1.00 90.38 736 HIS A CA 1
ATOM 5862 C C . HIS A 1 736 ? 14.050 14.256 0.150 1.00 90.38 736 HIS A C 1
ATOM 5864 O O . HIS A 1 736 ? 13.149 13.451 0.381 1.00 90.38 736 HIS A O 1
ATOM 5870 N N . LEU A 1 737 ? 15.340 13.904 0.221 1.00 92.12 737 LEU A N 1
ATOM 5871 C CA . LEU A 1 737 ? 15.767 12.544 0.566 1.00 92.12 737 LEU A CA 1
ATOM 5872 C C . LEU A 1 737 ? 15.281 12.114 1.961 1.00 92.12 737 LEU A C 1
ATOM 5874 O O . LEU A 1 737 ? 14.805 10.991 2.137 1.00 92.12 737 LEU A O 1
ATOM 5878 N N . CYS A 1 738 ? 15.370 12.997 2.960 1.00 89.69 738 CYS A N 1
ATOM 5879 C CA . CYS A 1 738 ? 14.872 12.713 4.308 1.00 89.69 738 CYS A CA 1
ATOM 5880 C C . CYS A 1 738 ? 13.355 12.494 4.310 1.00 89.69 738 CYS A C 1
ATOM 5882 O O . CYS A 1 738 ? 12.870 11.556 4.946 1.00 89.69 738 CYS A O 1
ATOM 5884 N N . GLN A 1 739 ? 12.611 13.323 3.575 1.00 90.56 739 GLN A N 1
ATOM 5885 C CA . GLN A 1 739 ? 11.167 13.167 3.427 1.00 90.56 739 GLN A CA 1
ATOM 5886 C C . GLN A 1 739 ? 10.815 11.847 2.731 1.00 90.56 739 GLN A C 1
ATOM 5888 O O . GLN A 1 739 ? 9.894 11.156 3.162 1.00 90.56 739 GLN A O 1
ATOM 5893 N N . LEU A 1 740 ? 11.577 11.454 1.711 1.00 92.69 740 LEU A N 1
ATOM 5894 C CA . LEU A 1 740 ? 11.373 10.208 0.981 1.00 92.69 740 LEU A CA 1
ATOM 5895 C C . LEU A 1 740 ? 11.647 8.972 1.852 1.00 92.69 740 LEU A C 1
ATOM 5897 O O . LEU A 1 740 ? 10.873 8.015 1.831 1.00 92.69 740 LEU A O 1
ATOM 5901 N N . ALA A 1 741 ? 12.684 9.017 2.693 1.00 91.06 741 ALA A N 1
ATOM 5902 C CA . ALA A 1 741 ? 12.963 7.971 3.676 1.00 91.06 741 ALA A CA 1
ATOM 5903 C C . ALA A 1 741 ? 11.844 7.845 4.730 1.00 91.06 741 ALA A C 1
ATOM 5905 O O . ALA A 1 741 ? 11.470 6.732 5.106 1.00 91.06 741 ALA A O 1
ATOM 5906 N N . ILE A 1 742 ? 11.265 8.969 5.177 1.00 89.25 742 ILE A N 1
ATOM 5907 C CA . ILE A 1 742 ? 10.076 8.966 6.046 1.00 89.25 742 ILE A CA 1
ATOM 5908 C C . ILE A 1 742 ? 8.891 8.321 5.323 1.00 89.25 742 ILE A C 1
ATOM 5910 O O . ILE A 1 742 ? 8.216 7.466 5.897 1.00 89.25 742 ILE A O 1
ATOM 5914 N N . THR A 1 743 ? 8.634 8.715 4.075 1.00 91.62 743 THR A N 1
ATOM 5915 C CA . THR A 1 743 ? 7.549 8.157 3.262 1.00 91.62 743 THR A CA 1
ATOM 5916 C C . THR A 1 743 ? 7.706 6.647 3.093 1.00 91.62 743 THR A C 1
ATOM 5918 O O . THR A 1 743 ? 6.734 5.925 3.291 1.00 91.62 743 THR A O 1
ATOM 5921 N N . LEU A 1 744 ? 8.920 6.147 2.840 1.00 92.38 744 LEU A N 1
ATOM 5922 C CA . LEU A 1 744 ? 9.194 4.709 2.764 1.00 92.38 744 LEU A CA 1
ATOM 5923 C C . LEU A 1 744 ? 8.812 3.980 4.061 1.00 92.38 744 LEU A C 1
ATOM 5925 O O . LEU A 1 744 ? 8.090 2.986 4.013 1.00 92.38 744 LEU A O 1
ATOM 5929 N N . LEU A 1 745 ? 9.241 4.486 5.222 1.00 89.50 745 LEU A N 1
ATOM 5930 C CA . LEU A 1 745 ? 8.896 3.887 6.519 1.00 89.50 745 LEU A CA 1
ATOM 5931 C C . LEU A 1 745 ? 7.381 3.852 6.751 1.00 89.50 745 LEU A C 1
ATOM 5933 O O . LEU A 1 745 ? 6.858 2.854 7.245 1.00 89.50 745 LEU A O 1
ATOM 5937 N N . LYS A 1 746 ? 6.671 4.917 6.361 1.00 89.62 746 LYS A N 1
ATOM 5938 C CA . LYS A 1 746 ? 5.207 4.981 6.443 1.00 89.62 746 LYS A CA 1
ATOM 5939 C C . LYS A 1 746 ? 4.538 3.969 5.515 1.00 89.62 746 LYS A C 1
ATOM 5941 O O . LYS A 1 746 ? 3.645 3.258 5.960 1.00 89.62 746 LYS A O 1
ATOM 5946 N N . ILE A 1 747 ? 5.002 3.851 4.267 1.00 91.38 747 ILE A N 1
ATOM 5947 C CA . ILE A 1 747 ? 4.485 2.868 3.305 1.00 91.38 747 ILE A CA 1
ATOM 5948 C C . ILE A 1 747 ? 4.612 1.455 3.877 1.00 91.38 747 ILE A C 1
ATOM 5950 O O . ILE A 1 747 ? 3.630 0.722 3.886 1.00 91.38 747 ILE A O 1
ATOM 5954 N N . LEU A 1 748 ? 5.770 1.091 4.434 1.00 90.69 748 LEU A N 1
ATOM 5955 C CA . LEU A 1 748 ? 5.999 -0.233 5.028 1.00 90.69 748 LEU A CA 1
ATOM 5956 C C . LEU A 1 748 ? 5.108 -0.527 6.251 1.00 90.69 748 LEU A C 1
ATOM 5958 O O . LEU A 1 748 ? 4.964 -1.683 6.638 1.00 90.69 748 LEU A O 1
ATOM 5962 N N . CYS A 1 749 ? 4.494 0.491 6.859 1.00 90.25 749 CYS A N 1
ATOM 5963 C CA . CYS A 1 749 ? 3.522 0.314 7.938 1.00 90.25 749 CYS A CA 1
ATOM 5964 C C . CYS A 1 749 ? 2.096 0.018 7.434 1.00 90.25 749 CYS A C 1
ATOM 5966 O O . CYS A 1 749 ? 1.258 -0.396 8.231 1.00 90.25 749 CYS A O 1
ATOM 5968 N N . THR A 1 750 ? 1.803 0.201 6.143 1.00 89.00 750 THR A N 1
ATOM 5969 C CA . THR A 1 750 ? 0.471 -0.060 5.557 1.00 89.00 750 THR A CA 1
ATOM 5970 C C . THR A 1 750 ? 0.219 -1.554 5.322 1.00 89.00 750 THR A C 1
ATOM 5972 O O . THR A 1 750 ? 1.119 -2.371 5.513 1.00 89.00 750 THR A O 1
ATOM 5975 N N . ASN A 1 751 ? -1.002 -1.944 4.941 1.00 87.94 751 ASN A N 1
ATOM 5976 C CA . ASN A 1 751 ? -1.296 -3.331 4.560 1.00 87.94 751 ASN A CA 1
ATOM 5977 C C . ASN A 1 751 ? -0.538 -3.745 3.274 1.00 87.94 751 ASN A C 1
ATOM 5979 O O . ASN A 1 751 ? -0.051 -2.895 2.530 1.00 87.94 751 ASN A O 1
ATOM 5983 N N . ALA A 1 752 ? -0.417 -5.049 3.001 1.00 90.31 752 ALA A N 1
ATOM 5984 C CA . ALA A 1 752 ? 0.420 -5.565 1.909 1.00 90.31 752 ALA A CA 1
ATOM 5985 C C . ALA A 1 752 ? 0.017 -5.049 0.510 1.00 90.31 752 ALA A C 1
ATOM 5987 O O . ALA A 1 752 ? 0.888 -4.744 -0.311 1.00 90.31 752 ALA A O 1
ATOM 5988 N N . ALA A 1 753 ? -1.286 -4.894 0.247 1.00 90.38 753 ALA A N 1
ATOM 5989 C CA . ALA A 1 753 ? -1.791 -4.375 -1.024 1.00 90.38 753 ALA A CA 1
ATOM 5990 C C . ALA A 1 753 ? -1.378 -2.909 -1.237 1.00 90.38 753 ALA A C 1
ATOM 5992 O O . ALA A 1 753 ? -0.835 -2.555 -2.293 1.00 90.38 753 ALA A O 1
ATOM 5993 N N . TRP A 1 754 ? -1.541 -2.068 -0.210 1.00 89.69 754 TRP A N 1
ATOM 5994 C CA . TRP A 1 754 ? -1.083 -0.677 -0.238 1.00 89.69 754 TRP A CA 1
ATOM 5995 C C . TRP A 1 754 ? 0.429 -0.552 -0.294 1.00 89.69 754 TRP A C 1
ATOM 5997 O O . TRP A 1 754 ? 0.924 0.270 -1.070 1.00 89.69 754 TRP A O 1
ATOM 6007 N N . GLN A 1 755 ? 1.161 -1.389 0.446 1.00 92.12 755 GLN A N 1
ATOM 6008 C CA . GLN A 1 755 ? 2.616 -1.463 0.345 1.00 92.12 755 GLN A CA 1
ATOM 6009 C C . GLN A 1 755 ? 3.016 -1.657 -1.114 1.00 92.12 755 GLN A C 1
ATOM 6011 O O . GLN A 1 755 ? 3.746 -0.833 -1.657 1.00 92.12 755 GLN A O 1
ATOM 6016 N N . ARG A 1 756 ? 2.484 -2.677 -1.796 1.00 93.94 756 ARG A N 1
ATOM 6017 C CA . ARG A 1 756 ? 2.835 -2.934 -3.198 1.00 93.94 756 ARG A CA 1
ATOM 6018 C C . ARG A 1 756 ? 2.484 -1.751 -4.099 1.00 93.94 756 ARG A C 1
ATOM 6020 O O . ARG A 1 756 ? 3.320 -1.309 -4.886 1.00 93.94 756 ARG A O 1
ATOM 6027 N N . ARG A 1 757 ? 1.271 -1.205 -3.971 1.00 92.31 757 ARG A N 1
ATOM 6028 C CA . ARG A 1 757 ? 0.802 -0.083 -4.800 1.00 92.31 757 ARG A CA 1
ATOM 6029 C C . ARG A 1 757 ? 1.674 1.163 -4.641 1.00 92.31 757 ARG A C 1
ATOM 6031 O O . ARG A 1 757 ? 1.992 1.811 -5.636 1.00 92.31 757 ARG A O 1
ATOM 6038 N N . GLN A 1 758 ? 2.047 1.506 -3.410 1.00 92.75 758 GLN A N 1
ATOM 6039 C CA . GLN A 1 758 ? 2.825 2.711 -3.117 1.00 92.75 758 GLN A CA 1
ATOM 6040 C C . GLN A 1 758 ? 4.318 2.523 -3.379 1.00 92.75 758 GLN A C 1
ATOM 6042 O O . GLN A 1 758 ? 4.939 3.427 -3.933 1.00 92.75 758 GLN A O 1
ATOM 6047 N N . LEU A 1 759 ? 4.887 1.350 -3.074 1.00 95.06 759 LEU A N 1
ATOM 6048 C CA . LEU A 1 759 ? 6.280 1.039 -3.413 1.00 95.06 759 LEU A CA 1
ATOM 6049 C C . LEU A 1 759 ? 6.506 1.103 -4.931 1.00 95.06 759 LEU A C 1
ATOM 6051 O O . LEU A 1 759 ? 7.511 1.646 -5.371 1.00 95.06 759 LEU A O 1
ATOM 6055 N N . GLY A 1 760 ? 5.545 0.636 -5.735 1.00 93.12 760 GLY A N 1
ATOM 6056 C CA . GLY A 1 760 ? 5.603 0.759 -7.193 1.00 93.12 760 GLY A CA 1
ATOM 6057 C C . GLY A 1 760 ? 5.690 2.214 -7.680 1.00 93.12 760 GLY A C 1
ATOM 6058 O O . GLY A 1 760 ? 6.472 2.524 -8.573 1.00 93.12 760 GLY A O 1
ATOM 6059 N N . LYS A 1 761 ? 4.912 3.121 -7.075 1.00 92.50 761 LYS A N 1
ATOM 6060 C CA . LYS A 1 761 ? 4.872 4.547 -7.449 1.00 92.50 761 LYS A CA 1
ATOM 6061 C C . LYS A 1 761 ? 6.103 5.316 -6.972 1.00 92.50 761 LYS A C 1
ATOM 6063 O O . LYS A 1 761 ? 6.677 6.083 -7.737 1.00 92.50 761 LYS A O 1
ATOM 6068 N N . VAL A 1 762 ? 6.528 5.079 -5.729 1.00 94.94 762 VAL A N 1
ATOM 6069 C CA . VAL A 1 762 ? 7.623 5.833 -5.098 1.00 94.94 762 VAL A CA 1
ATOM 6070 C C . VAL A 1 762 ? 8.977 5.568 -5.767 1.00 94.94 762 VAL A C 1
ATOM 6072 O O . VAL A 1 762 ? 9.884 6.384 -5.654 1.00 94.94 762 VAL A O 1
ATOM 6075 N N . LEU A 1 763 ? 9.133 4.460 -6.499 1.00 95.00 763 LEU A N 1
ATOM 6076 C CA . LEU A 1 763 ? 10.359 4.142 -7.244 1.00 95.00 763 LEU A CA 1
ATOM 6077 C C . LEU A 1 763 ? 10.788 5.259 -8.208 1.00 95.00 763 LEU A C 1
ATOM 6079 O O . LEU A 1 763 ? 11.985 5.515 -8.338 1.00 95.00 763 LEU A O 1
ATOM 6083 N N . GLN A 1 764 ? 9.836 5.959 -8.833 1.00 93.88 764 GLN A N 1
ATOM 6084 C CA . GLN A 1 764 ? 10.145 7.116 -9.680 1.00 93.88 764 GLN A CA 1
ATOM 6085 C C . GLN A 1 764 ? 10.733 8.270 -8.862 1.00 93.88 764 GLN A C 1
ATOM 6087 O O . GLN A 1 764 ? 11.750 8.836 -9.256 1.00 93.88 764 GLN A O 1
ATOM 6092 N N . ASP A 1 765 ? 10.170 8.560 -7.687 1.00 94.81 765 ASP A N 1
ATOM 6093 C CA . ASP A 1 765 ? 10.682 9.594 -6.780 1.00 94.81 765 ASP A CA 1
ATOM 6094 C C . ASP A 1 765 ? 12.104 9.260 -6.295 1.00 94.81 765 ASP A C 1
ATOM 6096 O O . ASP A 1 765 ? 12.975 10.132 -6.247 1.00 94.81 765 ASP A O 1
ATOM 6100 N N . TRP A 1 766 ? 12.375 7.980 -6.002 1.00 95.31 766 TRP A N 1
ATOM 6101 C CA . TRP A 1 766 ? 13.716 7.491 -5.647 1.00 95.31 766 TRP A CA 1
ATOM 6102 C C . TRP A 1 766 ? 14.719 7.609 -6.804 1.00 95.31 766 TRP A C 1
ATOM 6104 O O . TRP A 1 766 ? 15.898 7.901 -6.579 1.00 95.31 766 TRP A O 1
ATOM 6114 N N . ARG A 1 767 ? 14.279 7.445 -8.057 1.00 93.44 767 ARG A N 1
ATOM 6115 C CA . ARG A 1 767 ? 15.137 7.700 -9.223 1.00 93.44 767 ARG A CA 1
ATOM 6116 C C . ARG A 1 767 ? 15.386 9.195 -9.424 1.00 93.44 767 ARG A C 1
ATOM 6118 O O . ARG A 1 767 ? 16.525 9.588 -9.672 1.00 93.44 767 ARG A O 1
ATOM 6125 N N . ILE A 1 768 ? 14.362 10.034 -9.273 1.00 93.25 768 ILE A N 1
ATOM 6126 C CA . ILE A 1 768 ? 14.486 11.493 -9.394 1.00 93.25 768 ILE A CA 1
ATOM 6127 C C . ILE A 1 768 ? 15.468 12.032 -8.350 1.00 93.25 768 ILE A C 1
ATOM 6129 O O . ILE A 1 768 ? 16.366 12.798 -8.704 1.00 93.25 768 ILE A O 1
ATOM 6133 N N . ILE A 1 769 ? 15.363 11.601 -7.087 1.00 93.94 769 ILE A N 1
ATOM 6134 C CA . ILE A 1 769 ? 16.274 12.075 -6.036 1.00 93.94 769 ILE A CA 1
ATOM 6135 C C . ILE A 1 769 ? 17.715 11.623 -6.282 1.00 93.94 769 ILE A C 1
ATOM 6137 O O . ILE A 1 769 ? 18.642 12.395 -6.043 1.00 93.94 769 ILE A O 1
ATOM 6141 N N . HIS A 1 770 ? 17.920 10.414 -6.817 1.00 93.25 770 HIS A N 1
ATOM 6142 C CA . HIS A 1 770 ? 19.243 9.959 -7.241 1.00 93.25 770 HIS A CA 1
ATOM 6143 C C . HIS A 1 770 ? 19.840 10.908 -8.290 1.00 93.25 770 HIS A C 1
ATOM 6145 O O . HIS A 1 770 ? 20.964 11.378 -8.123 1.00 93.25 770 HIS A O 1
ATOM 6151 N N . MET A 1 771 ? 19.074 11.251 -9.332 1.00 90.81 771 MET A N 1
ATOM 6152 C CA . MET A 1 771 ? 19.528 12.178 -10.377 1.00 90.81 771 MET A CA 1
ATOM 6153 C C . MET A 1 771 ? 19.802 13.584 -9.823 1.00 90.81 771 MET A C 1
ATOM 6155 O O . MET A 1 771 ? 20.811 14.194 -10.173 1.00 90.81 771 MET A O 1
ATOM 6159 N N . GLN A 1 772 ? 18.955 14.094 -8.923 1.00 91.44 772 GLN A N 1
ATOM 6160 C CA . GLN A 1 772 ? 19.170 15.390 -8.265 1.00 91.44 772 GLN A CA 1
ATOM 6161 C C . GLN A 1 772 ? 20.463 15.408 -7.439 1.00 91.44 772 GLN A C 1
ATOM 6163 O O . GLN A 1 772 ? 21.244 16.356 -7.540 1.00 91.44 772 GLN A O 1
ATOM 6168 N N . LEU A 1 773 ? 20.722 14.348 -6.668 1.00 89.75 773 LEU A N 1
ATOM 6169 C CA . LEU A 1 773 ? 21.950 14.199 -5.884 1.00 89.75 773 LEU A CA 1
ATOM 6170 C C . LEU A 1 773 ? 23.191 14.063 -6.776 1.00 89.75 773 LEU A C 1
ATOM 6172 O O . LEU A 1 773 ? 24.244 14.600 -6.435 1.00 89.75 773 LEU A O 1
ATOM 6176 N N . GLU A 1 774 ? 23.082 13.387 -7.921 1.00 89.06 774 GLU A N 1
ATOM 6177 C CA . GLU A 1 774 ? 24.177 13.271 -8.888 1.00 89.06 774 GLU A CA 1
ATOM 6178 C C . GLU A 1 774 ? 24.499 14.621 -9.547 1.00 89.06 774 GLU A C 1
ATOM 6180 O O . GLU A 1 774 ? 25.668 14.996 -9.661 1.00 89.06 774 GLU A O 1
ATOM 6185 N N . ILE A 1 775 ? 23.478 15.393 -9.929 1.00 87.44 775 ILE A N 1
ATOM 6186 C CA . ILE A 1 775 ? 23.651 16.753 -10.459 1.00 87.44 775 ILE A CA 1
ATOM 6187 C C . ILE A 1 775 ? 24.277 17.665 -9.398 1.00 87.44 775 ILE A C 1
ATOM 6189 O O . ILE A 1 775 ? 25.191 18.426 -9.713 1.00 87.44 775 ILE A O 1
ATOM 6193 N N . ALA A 1 776 ? 23.824 17.580 -8.144 1.00 84.25 776 ALA A N 1
ATOM 6194 C CA . ALA A 1 776 ? 24.399 18.345 -7.040 1.00 84.25 776 ALA A CA 1
ATOM 6195 C C . ALA A 1 776 ? 25.883 18.002 -6.825 1.00 84.25 776 ALA A C 1
ATOM 6197 O O . ALA A 1 776 ? 26.706 18.907 -6.725 1.00 84.25 776 ALA A O 1
ATOM 6198 N N . LEU A 1 777 ? 26.246 16.714 -6.858 1.00 84.31 777 LEU A N 1
ATOM 6199 C CA . LEU A 1 777 ? 27.640 16.262 -6.796 1.00 84.31 777 LEU A CA 1
ATOM 6200 C C . LEU A 1 777 ? 28.499 16.858 -7.928 1.00 84.31 777 LEU A C 1
ATOM 6202 O O . LEU A 1 777 ? 29.645 17.231 -7.688 1.00 84.31 777 LEU A O 1
ATOM 6206 N N . ARG A 1 778 ? 27.969 16.941 -9.157 1.00 83.38 778 ARG A N 1
ATOM 6207 C CA . ARG A 1 778 ? 28.690 17.516 -10.310 1.00 83.38 778 ARG A CA 1
ATOM 6208 C C . ARG A 1 778 ? 28.884 19.027 -10.181 1.00 83.38 778 ARG A C 1
ATOM 6210 O O . ARG A 1 778 ? 29.977 19.503 -10.459 1.00 83.38 778 ARG A O 1
ATOM 6217 N N . LYS A 1 779 ? 27.869 19.761 -9.717 1.00 79.44 779 LYS A N 1
ATOM 6218 C CA . LYS A 1 779 ? 27.964 21.214 -9.485 1.00 79.44 779 LYS A CA 1
ATOM 6219 C C . LYS A 1 779 ? 29.030 21.563 -8.450 1.00 79.44 779 LYS A C 1
ATOM 6221 O O . LYS A 1 779 ? 29.880 22.404 -8.711 1.00 79.44 779 LYS A O 1
ATOM 6226 N N . GLU A 1 780 ? 29.036 20.850 -7.325 1.00 71.19 780 GLU A N 1
ATOM 6227 C CA . GLU A 1 780 ? 30.056 21.018 -6.281 1.00 71.19 780 GLU A CA 1
ATOM 6228 C C . GLU A 1 780 ? 31.469 20.740 -6.822 1.00 71.19 780 GLU A C 1
ATOM 6230 O O . GLU A 1 780 ? 32.425 21.394 -6.414 1.00 71.19 780 GLU A O 1
ATOM 6235 N N . PHE A 1 781 ? 31.612 19.807 -7.773 1.00 69.88 781 PHE A N 1
ATOM 6236 C CA . PHE A 1 781 ? 32.883 19.518 -8.444 1.00 69.88 781 PHE A CA 1
ATOM 6237 C C . PHE A 1 781 ? 33.315 20.619 -9.429 1.00 69.88 781 PHE A C 1
ATOM 6239 O O . PHE A 1 781 ? 34.502 20.922 -9.514 1.00 69.88 781 PHE A O 1
ATOM 6246 N N . GLU A 1 782 ? 32.383 21.225 -10.169 1.00 67.12 782 GLU A N 1
ATOM 6247 C CA . GLU A 1 782 ? 32.679 22.305 -11.126 1.00 67.12 782 GLU A CA 1
ATOM 6248 C C . GLU A 1 782 ? 33.024 23.635 -10.435 1.00 67.12 782 GLU A C 1
ATOM 6250 O O . GLU A 1 782 ? 33.861 24.387 -10.935 1.00 67.12 782 GLU A O 1
ATOM 6255 N N . GLU A 1 783 ? 32.433 23.916 -9.271 1.00 61.09 783 GLU A N 1
ATOM 6256 C CA . GLU A 1 783 ? 32.684 25.143 -8.501 1.00 61.09 783 GLU A CA 1
ATOM 6257 C C . GLU A 1 783 ? 34.006 25.109 -7.698 1.00 61.09 783 GLU A C 1
ATOM 6259 O O . GLU A 1 783 ? 34.506 26.158 -7.288 1.00 61.09 783 GLU A O 1
ATOM 6264 N N . SER A 1 784 ? 34.622 23.935 -7.506 1.00 51.38 784 SER A N 1
ATOM 6265 C CA . SER A 1 784 ? 35.793 23.738 -6.634 1.00 51.38 784 SER A CA 1
ATOM 6266 C C . SER A 1 784 ? 37.084 23.418 -7.404 1.00 51.38 784 SER A C 1
ATOM 6268 O O . SER A 1 784 ? 37.606 22.306 -7.404 1.00 51.38 784 SER A O 1
ATOM 6270 N N . SER A 1 785 ? 37.681 24.432 -8.038 1.00 46.44 785 SER A N 1
ATOM 6271 C CA . SER A 1 785 ? 38.984 24.307 -8.718 1.00 46.44 785 SER A CA 1
ATOM 6272 C C . SER A 1 785 ? 40.214 24.503 -7.804 1.00 46.44 785 SE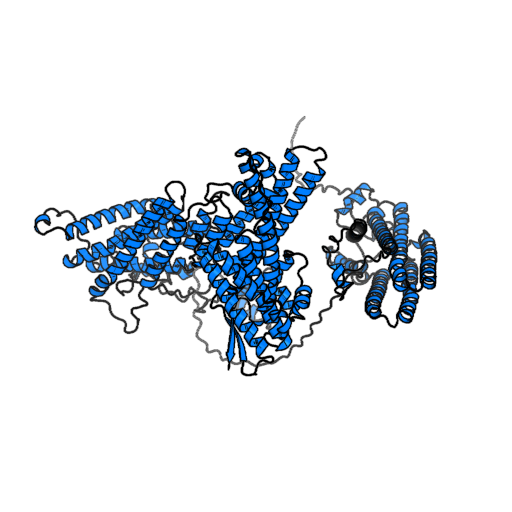R A C 1
ATOM 6274 O O . SER A 1 785 ? 41.313 24.739 -8.309 1.00 46.44 785 SER A O 1
ATOM 6276 N N . SER A 1 786 ? 40.081 24.432 -6.470 1.00 47.03 786 SER A N 1
ATOM 6277 C CA . SER A 1 786 ? 41.197 24.624 -5.522 1.00 47.03 786 SER A CA 1
ATOM 6278 C C . SER A 1 786 ? 41.216 23.585 -4.394 1.00 47.03 786 SER A C 1
ATOM 6280 O O . SER A 1 786 ? 40.550 23.761 -3.390 1.00 47.03 786 SER A O 1
ATOM 6282 N N . THR A 1 787 ? 42.062 22.557 -4.522 1.00 52.66 787 THR A N 1
ATOM 6283 C CA . THR A 1 787 ? 42.278 21.449 -3.565 1.00 52.66 787 THR A CA 1
ATOM 6284 C C . THR A 1 787 ? 42.226 21.841 -2.078 1.00 52.66 787 THR A C 1
ATOM 6286 O O . THR A 1 787 ? 43.241 22.261 -1.510 1.00 52.66 787 THR A O 1
ATOM 6289 N N . SER A 1 788 ? 41.090 21.597 -1.416 1.00 57.97 788 SER A N 1
ATOM 6290 C CA . SER A 1 788 ? 40.968 21.607 0.050 1.00 57.97 788 SER A CA 1
ATOM 6291 C C . SER A 1 788 ? 40.626 20.215 0.622 1.00 57.97 788 SER A C 1
ATOM 6293 O O . SER A 1 788 ? 40.119 19.320 -0.059 1.00 57.97 788 SER A O 1
ATOM 6295 N N . LEU A 1 789 ? 40.974 19.970 1.893 1.00 58.06 789 LEU A N 1
ATOM 6296 C CA . LEU A 1 789 ? 40.737 18.683 2.574 1.00 58.06 789 LEU A CA 1
ATOM 6297 C C . LEU A 1 789 ? 39.232 18.407 2.793 1.00 58.06 789 LEU A C 1
ATOM 6299 O O . LEU A 1 789 ? 38.821 17.245 2.841 1.00 58.06 789 LEU A O 1
ATOM 6303 N N . ASP A 1 790 ? 38.429 19.471 2.888 1.00 57.56 790 ASP A N 1
ATOM 6304 C CA . ASP A 1 790 ? 36.982 19.422 3.118 1.00 57.56 790 ASP A CA 1
ATOM 6305 C C . ASP A 1 790 ? 36.193 19.068 1.837 1.00 57.56 790 ASP A C 1
ATOM 6307 O O . ASP A 1 790 ? 35.202 18.338 1.911 1.00 57.56 790 ASP A O 1
ATOM 6311 N N . GLU A 1 791 ? 36.683 19.440 0.647 1.00 61.00 791 GLU A N 1
ATOM 6312 C CA . GLU A 1 791 ? 36.099 19.060 -0.659 1.00 61.00 791 GLU A CA 1
ATOM 6313 C C . GLU A 1 791 ? 36.132 17.544 -0.899 1.00 61.00 791 GLU A C 1
ATOM 6315 O O . GLU A 1 791 ? 35.130 16.924 -1.268 1.00 61.00 791 GLU A O 1
ATOM 6320 N N . ASN A 1 792 ? 37.272 16.905 -0.612 1.00 66.62 792 ASN A N 1
ATOM 6321 C CA . ASN A 1 792 ? 37.413 15.449 -0.721 1.00 66.62 792 ASN A CA 1
ATOM 6322 C C . ASN A 1 792 ? 36.456 14.699 0.220 1.00 66.62 792 ASN A C 1
ATOM 6324 O O . ASN A 1 792 ? 36.035 13.574 -0.074 1.00 66.62 792 ASN A O 1
ATOM 6328 N N . LEU A 1 793 ? 36.108 15.309 1.357 1.00 71.94 793 LEU A N 1
ATOM 6329 C CA . LEU A 1 793 ? 35.147 14.754 2.301 1.00 71.94 793 LEU A CA 1
ATOM 6330 C C . LEU A 1 793 ? 33.709 14.903 1.783 1.00 71.94 793 LEU A C 1
ATOM 6332 O O . LEU A 1 793 ? 32.963 13.925 1.838 1.00 71.94 793 LEU A O 1
ATOM 6336 N N . CYS A 1 794 ? 33.346 16.059 1.218 1.00 72.69 794 CYS A N 1
ATOM 6337 C CA . CYS A 1 794 ? 32.037 16.305 0.600 1.00 72.69 794 CYS A CA 1
ATOM 6338 C C . CYS A 1 794 ? 31.758 15.335 -0.562 1.00 72.69 794 CYS A C 1
ATOM 6340 O O . CYS A 1 794 ? 30.750 14.625 -0.567 1.00 72.69 794 CYS A O 1
ATOM 6342 N N . MET A 1 795 ? 32.718 15.174 -1.477 1.00 76.88 795 MET A N 1
ATOM 6343 C CA . MET A 1 795 ? 32.619 14.214 -2.586 1.00 76.88 795 MET A CA 1
ATOM 6344 C C . MET A 1 795 ? 32.415 12.777 -2.095 1.00 76.88 795 MET A C 1
ATOM 6346 O O . MET A 1 795 ? 31.653 12.003 -2.677 1.00 76.88 795 MET A O 1
ATOM 6350 N N . LYS A 1 796 ? 33.087 12.401 -1.001 1.00 78.94 796 LYS A N 1
ATOM 6351 C CA . LYS A 1 796 ? 32.930 11.077 -0.394 1.00 78.94 796 LYS A CA 1
ATOM 6352 C C . LYS A 1 796 ? 31.552 10.895 0.251 1.00 78.94 796 LYS A C 1
ATOM 6354 O O . LYS A 1 796 ? 31.000 9.800 0.169 1.00 78.94 796 LYS A O 1
ATOM 6359 N N . ILE A 1 797 ? 30.997 11.942 0.863 1.00 80.44 797 ILE A N 1
ATOM 6360 C CA . ILE A 1 797 ? 29.644 11.950 1.441 1.00 80.44 797 ILE A CA 1
ATOM 6361 C C . ILE A 1 797 ? 28.603 11.696 0.352 1.00 80.44 797 ILE A C 1
ATOM 6363 O O . ILE A 1 797 ? 27.861 10.721 0.449 1.00 80.44 797 ILE A O 1
ATOM 6367 N N . TYR A 1 798 ? 28.590 12.506 -0.707 1.00 84.00 798 TYR A N 1
ATOM 6368 C CA . TYR A 1 798 ? 27.624 12.361 -1.797 1.00 84.00 798 TYR A CA 1
ATOM 6369 C C . TYR A 1 798 ? 27.735 10.999 -2.491 1.00 84.00 798 TYR A C 1
ATOM 6371 O O . TYR A 1 798 ? 26.716 10.350 -2.695 1.00 84.00 798 TYR A O 1
ATOM 6379 N N . LYS A 1 799 ? 28.951 10.507 -2.779 1.00 85.50 799 LYS A N 1
ATOM 6380 C CA . LYS A 1 799 ? 29.147 9.164 -3.363 1.00 85.50 799 LYS A CA 1
ATOM 6381 C C . LYS A 1 799 ? 28.589 8.050 -2.477 1.00 85.50 799 LYS A C 1
ATOM 6383 O O . LYS A 1 799 ? 27.934 7.136 -2.969 1.00 85.50 799 LYS A O 1
ATOM 6388 N N . ASN A 1 800 ? 28.831 8.121 -1.169 1.00 87.12 800 ASN A N 1
ATOM 6389 C CA . ASN A 1 800 ? 28.301 7.139 -0.227 1.00 87.12 800 ASN A CA 1
ATOM 6390 C C . ASN A 1 800 ? 26.770 7.196 -0.131 1.00 87.12 800 ASN A C 1
ATOM 6392 O O . ASN A 1 800 ? 26.130 6.150 -0.036 1.00 87.12 800 ASN A O 1
ATOM 6396 N N . ILE A 1 801 ? 26.187 8.398 -0.166 1.00 88.94 801 ILE A N 1
ATOM 6397 C CA . ILE A 1 801 ? 24.733 8.576 -0.134 1.00 88.94 801 ILE A CA 1
ATOM 6398 C C . ILE A 1 801 ? 24.102 8.096 -1.439 1.00 88.94 801 ILE A C 1
ATOM 6400 O O . ILE A 1 801 ? 23.122 7.370 -1.367 1.00 88.94 801 ILE A O 1
ATOM 6404 N N . LEU A 1 802 ? 24.674 8.410 -2.603 1.00 91.06 802 LEU A N 1
ATOM 6405 C CA . LEU A 1 802 ? 24.207 7.900 -3.897 1.00 91.06 802 LEU A CA 1
ATOM 6406 C C . LEU A 1 802 ? 24.189 6.368 -3.920 1.00 91.06 802 LEU A C 1
ATOM 6408 O O . LEU A 1 802 ? 23.155 5.780 -4.217 1.00 91.06 802 LEU A O 1
ATOM 6412 N N . ASN A 1 803 ? 25.276 5.724 -3.480 1.00 89.88 803 ASN A N 1
ATOM 6413 C CA . ASN A 1 803 ? 25.326 4.263 -3.360 1.00 89.88 803 ASN A CA 1
ATOM 6414 C C . ASN A 1 803 ? 24.236 3.716 -2.424 1.00 89.88 803 ASN A C 1
ATOM 6416 O O . ASN A 1 803 ? 23.641 2.679 -2.708 1.00 89.88 803 ASN A O 1
ATOM 6420 N N . TRP A 1 804 ? 23.977 4.399 -1.302 1.00 90.88 804 TRP A N 1
ATOM 6421 C CA . TRP A 1 804 ? 22.914 4.015 -0.373 1.00 90.88 804 TRP A CA 1
ATOM 6422 C C . TRP A 1 804 ? 21.521 4.205 -0.986 1.00 90.88 804 TRP A C 1
ATOM 6424 O O . TRP A 1 804 ? 20.685 3.318 -0.844 1.00 90.88 804 TRP A O 1
ATOM 6434 N N . VAL A 1 805 ? 21.283 5.311 -1.696 1.00 93.81 805 VAL A N 1
ATOM 6435 C CA . VAL A 1 805 ? 20.033 5.589 -2.418 1.00 93.81 805 VAL A CA 1
ATOM 6436 C C . VAL A 1 805 ? 19.777 4.509 -3.463 1.00 93.81 805 VAL A C 1
ATOM 6438 O O . VAL A 1 805 ? 18.688 3.950 -3.479 1.00 93.81 805 VAL A O 1
ATOM 6441 N N . GLU A 1 806 ? 20.768 4.146 -4.280 1.00 92.88 806 GLU A N 1
ATOM 6442 C CA . GLU A 1 806 ? 20.630 3.048 -5.245 1.00 92.88 806 GLU A CA 1
ATOM 6443 C C . GLU A 1 806 ? 20.328 1.712 -4.561 1.00 92.88 806 GLU A C 1
ATOM 6445 O O . GLU A 1 806 ? 19.443 0.982 -5.004 1.00 92.88 806 GLU A O 1
ATOM 6450 N N . GLU A 1 807 ? 21.019 1.390 -3.464 1.00 92.38 807 GLU A N 1
ATOM 6451 C CA . GLU A 1 807 ? 20.739 0.174 -2.698 1.00 92.38 807 GLU A CA 1
ATOM 6452 C C . GLU A 1 807 ? 19.291 0.150 -2.183 1.00 92.38 807 GLU A C 1
ATOM 6454 O O . GLU A 1 807 ? 18.611 -0.868 -2.322 1.00 92.38 807 GLU A O 1
ATOM 6459 N N . GLN A 1 808 ? 18.794 1.267 -1.634 1.00 93.25 808 GLN A N 1
ATOM 6460 C CA . GLN A 1 808 ? 17.397 1.377 -1.202 1.00 93.25 808 GLN A CA 1
ATOM 6461 C C . GLN A 1 808 ? 16.432 1.228 -2.380 1.00 93.25 808 GLN A C 1
ATOM 6463 O O . GLN A 1 808 ? 15.455 0.494 -2.268 1.00 93.25 808 GLN A O 1
ATOM 6468 N N . THR A 1 809 ? 16.721 1.847 -3.523 1.00 95.81 809 THR A N 1
ATOM 6469 C CA . THR A 1 809 ? 15.905 1.740 -4.740 1.00 95.81 809 THR A CA 1
ATOM 6470 C C . THR A 1 809 ? 15.758 0.286 -5.197 1.00 95.81 809 THR A C 1
ATOM 6472 O O . THR A 1 809 ? 14.639 -0.174 -5.432 1.00 95.81 809 THR A O 1
ATOM 6475 N N . TYR A 1 810 ? 16.854 -0.479 -5.259 1.00 96.00 810 TYR A N 1
ATOM 6476 C CA . TYR A 1 810 ? 16.788 -1.899 -5.626 1.00 96.00 810 TYR A CA 1
ATOM 6477 C C . TYR A 1 810 ? 16.109 -2.756 -4.554 1.00 96.00 810 TYR A C 1
ATOM 6479 O O . TYR A 1 810 ? 15.396 -3.701 -4.890 1.00 96.00 810 TYR A O 1
ATOM 6487 N N . TRP A 1 811 ? 16.265 -2.417 -3.273 1.00 95.00 811 TRP A N 1
ATOM 6488 C CA . TRP A 1 811 ? 15.549 -3.092 -2.191 1.00 95.00 811 TRP A CA 1
ATOM 6489 C C . TRP A 1 811 ? 14.030 -2.866 -2.276 1.00 95.00 811 TRP A C 1
ATOM 6491 O O . TRP A 1 811 ? 13.258 -3.816 -2.136 1.00 95.00 811 TRP A O 1
ATOM 6501 N N . ILE A 1 812 ? 13.594 -1.637 -2.578 1.00 95.88 812 ILE A N 1
ATOM 6502 C CA . ILE A 1 812 ? 12.183 -1.290 -2.810 1.00 95.88 812 ILE A CA 1
ATOM 6503 C C . ILE A 1 812 ? 11.641 -2.059 -4.017 1.00 95.88 812 ILE A C 1
ATOM 6505 O O . ILE A 1 812 ? 10.570 -2.658 -3.924 1.00 95.88 812 ILE A O 1
ATOM 6509 N N . ALA A 1 813 ? 12.385 -2.085 -5.125 1.00 96.75 813 ALA A N 1
ATOM 6510 C CA . ALA A 1 813 ? 12.001 -2.813 -6.332 1.00 96.75 813 ALA A CA 1
ATOM 6511 C C . ALA A 1 813 ? 11.874 -4.323 -6.077 1.00 96.75 813 ALA A C 1
ATOM 6513 O O . ALA A 1 813 ? 10.898 -4.945 -6.497 1.00 96.75 813 ALA A O 1
ATOM 6514 N N . PHE A 1 814 ? 12.811 -4.907 -5.325 1.00 95.88 814 PHE A N 1
ATOM 6515 C CA . PHE A 1 814 ? 12.728 -6.304 -4.907 1.00 95.88 814 PHE A CA 1
ATOM 6516 C C . PHE A 1 814 ? 11.483 -6.554 -4.049 1.00 95.88 814 PHE A C 1
ATOM 6518 O O . PHE A 1 814 ? 10.712 -7.467 -4.340 1.00 95.88 814 PHE A O 1
ATOM 6525 N N . ARG A 1 815 ? 11.222 -5.715 -3.036 1.00 94.31 815 ARG A N 1
ATOM 6526 C CA . ARG A 1 815 ? 10.035 -5.858 -2.178 1.00 94.31 815 ARG A CA 1
ATOM 6527 C C . ARG A 1 815 ? 8.733 -5.715 -2.970 1.00 94.31 815 ARG A C 1
ATOM 6529 O O . ARG A 1 815 ? 7.811 -6.487 -2.726 1.00 94.31 815 ARG A O 1
ATOM 6536 N N . PHE A 1 816 ? 8.664 -4.789 -3.927 1.00 96.25 816 PHE A N 1
ATOM 6537 C CA . PHE A 1 816 ? 7.524 -4.620 -4.836 1.00 96.25 816 PHE A CA 1
ATOM 6538 C C . PHE A 1 816 ? 7.208 -5.905 -5.620 1.00 96.25 816 PHE A C 1
ATOM 6540 O O . PHE A 1 816 ? 6.044 -6.304 -5.693 1.00 96.25 816 PHE A O 1
ATOM 6547 N N . LEU A 1 817 ? 8.238 -6.573 -6.152 1.00 96.12 817 LEU A N 1
ATOM 6548 C CA . LEU A 1 817 ? 8.093 -7.839 -6.876 1.00 96.12 817 LEU A CA 1
ATOM 6549 C C . LEU A 1 817 ? 7.682 -8.985 -5.941 1.00 96.12 817 LEU A C 1
ATOM 6551 O O . LEU A 1 817 ? 6.738 -9.708 -6.237 1.00 96.12 817 LEU A O 1
ATOM 6555 N N . ILE A 1 818 ? 8.322 -9.127 -4.776 1.00 94.56 818 ILE A N 1
ATOM 6556 C CA . ILE A 1 818 ? 7.991 -10.197 -3.819 1.00 94.56 818 ILE A CA 1
ATOM 6557 C C . ILE A 1 818 ? 6.564 -10.073 -3.275 1.00 94.56 818 ILE A C 1
ATOM 6559 O O . ILE A 1 818 ? 5.869 -11.081 -3.158 1.00 94.56 818 ILE A O 1
ATOM 6563 N N . LEU A 1 819 ? 6.093 -8.852 -3.007 1.00 94.31 819 LEU A N 1
ATOM 6564 C CA . LEU A 1 819 ? 4.706 -8.618 -2.593 1.00 94.31 819 LEU A CA 1
ATOM 6565 C C . LEU A 1 819 ? 3.693 -9.095 -3.642 1.00 94.31 819 LEU A C 1
ATOM 6567 O O . LEU A 1 819 ? 2.562 -9.399 -3.288 1.00 94.31 819 LEU A O 1
ATOM 6571 N N . GLY A 1 820 ? 4.072 -9.183 -4.920 1.00 95.12 820 GLY A N 1
ATOM 6572 C CA . GLY A 1 820 ? 3.201 -9.758 -5.942 1.00 95.12 820 GLY A CA 1
ATOM 6573 C C . GLY A 1 820 ? 2.962 -11.260 -5.764 1.00 95.12 820 GLY A C 1
ATOM 6574 O O . GLY A 1 820 ? 1.863 -11.715 -6.056 1.00 95.12 820 GLY A O 1
ATOM 6575 N N . PHE A 1 821 ? 3.927 -12.012 -5.222 1.00 94.12 821 PHE A N 1
ATOM 6576 C CA . PHE A 1 821 ? 3.710 -13.415 -4.845 1.00 94.12 821 PHE A CA 1
ATOM 6577 C C . PHE A 1 821 ? 2.860 -13.534 -3.578 1.00 94.12 821 PHE A C 1
ATOM 6579 O O . PHE A 1 821 ? 1.928 -14.327 -3.558 1.00 94.12 821 PHE A O 1
ATOM 6586 N N . GLU A 1 822 ? 3.133 -12.713 -2.554 1.00 91.00 822 GLU A N 1
ATOM 6587 C CA . GLU A 1 822 ? 2.350 -12.701 -1.302 1.00 91.00 822 GLU A CA 1
ATOM 6588 C C . GLU A 1 822 ? 0.865 -12.357 -1.538 1.00 91.00 822 GLU A C 1
ATOM 6590 O O . GLU A 1 822 ? 0.005 -12.800 -0.784 1.00 91.00 822 GLU A O 1
ATOM 6595 N N . LEU A 1 823 ? 0.573 -11.570 -2.578 1.00 93.00 823 LEU A N 1
ATOM 6596 C CA . LEU A 1 823 ? -0.774 -11.158 -2.985 1.00 93.00 823 LEU A CA 1
ATOM 6597 C C . LEU A 1 823 ? -1.354 -12.002 -4.135 1.00 93.00 823 LEU A C 1
ATOM 6599 O O . LEU A 1 823 ? -2.391 -11.633 -4.677 1.00 93.00 823 LEU A O 1
ATOM 6603 N N . GLU A 1 824 ? -0.674 -13.079 -4.542 1.00 94.00 824 GLU A N 1
ATOM 6604 C CA . GLU A 1 824 ? -1.110 -13.989 -5.615 1.00 94.00 824 GLU A CA 1
ATOM 6605 C C . GLU A 1 824 ? -1.416 -13.287 -6.959 1.00 94.00 824 GLU A C 1
ATOM 6607 O O . GLU A 1 824 ? -2.323 -13.659 -7.697 1.00 94.00 824 GLU A O 1
ATOM 6612 N N . LEU A 1 825 ? -0.630 -12.263 -7.311 1.00 94.56 825 LEU A N 1
ATOM 6613 C CA . LEU A 1 825 ? -0.837 -11.443 -8.515 1.00 94.56 825 LEU A CA 1
ATOM 6614 C C . LEU A 1 825 ? -0.191 -12.012 -9.784 1.00 94.56 825 LEU A C 1
ATOM 6616 O O . LEU A 1 825 ? -0.340 -11.426 -10.855 1.00 94.56 825 LEU A O 1
ATOM 6620 N N . TYR A 1 826 ? 0.563 -13.105 -9.667 1.00 93.56 826 TYR A N 1
ATOM 6621 C CA . TYR A 1 826 ? 1.296 -13.710 -10.778 1.00 93.56 826 TYR A CA 1
ATOM 6622 C C . TYR A 1 826 ? 0.741 -15.089 -11.109 1.00 93.56 826 TYR A C 1
ATOM 6624 O O . TYR A 1 826 ? 0.673 -15.969 -10.245 1.00 93.56 826 TYR A O 1
ATOM 6632 N N . ALA A 1 827 ? 0.422 -15.309 -12.382 1.00 90.56 827 ALA A N 1
ATOM 6633 C CA . ALA A 1 827 ? 0.048 -16.628 -12.870 1.00 90.56 827 ALA A CA 1
ATOM 6634 C C . ALA A 1 827 ? 1.296 -17.506 -13.113 1.00 90.56 827 ALA A C 1
ATOM 6636 O O . ALA A 1 827 ? 2.365 -16.985 -13.446 1.00 90.56 827 ALA A O 1
ATOM 6637 N N . PRO A 1 828 ? 1.187 -18.849 -13.064 1.00 89.88 828 PRO A N 1
ATOM 6638 C CA . PRO A 1 828 ? 2.318 -19.746 -13.329 1.00 89.88 828 PRO A CA 1
ATOM 6639 C C . PRO A 1 828 ? 3.002 -19.537 -14.689 1.00 89.88 828 PRO A C 1
ATOM 6641 O O . PRO A 1 828 ? 4.208 -19.739 -14.809 1.00 89.88 828 PRO A O 1
ATOM 6644 N N . SER A 1 829 ? 2.263 -19.089 -15.711 1.00 88.69 829 SER A N 1
ATOM 6645 C CA . SER A 1 829 ? 2.828 -18.739 -17.026 1.00 88.69 829 SER A CA 1
ATOM 6646 C C . SER A 1 829 ? 3.736 -17.505 -17.006 1.00 88.69 829 SER A C 1
ATOM 6648 O O . SER A 1 829 ? 4.483 -17.270 -17.950 1.00 88.69 829 SER A O 1
ATOM 6650 N N . GLU A 1 830 ? 3.661 -16.696 -15.954 1.00 91.94 830 GLU A N 1
ATOM 6651 C CA . GLU A 1 830 ? 4.376 -15.424 -15.812 1.00 91.94 830 GLU A CA 1
ATOM 6652 C C . GLU A 1 830 ? 5.577 -15.551 -14.869 1.00 91.94 830 GLU A C 1
ATOM 6654 O O . GLU A 1 830 ? 6.451 -14.685 -14.847 1.00 91.94 830 GLU A O 1
ATOM 6659 N N . TYR A 1 831 ? 5.690 -16.663 -14.135 1.00 94.12 831 TYR A N 1
ATOM 6660 C CA . TYR A 1 831 ? 6.789 -16.893 -13.196 1.00 94.12 831 TYR A CA 1
ATOM 6661 C C . TYR A 1 831 ? 8.160 -16.749 -13.855 1.00 94.12 831 TYR A C 1
ATOM 6663 O O . TYR A 1 831 ? 9.067 -16.199 -13.239 1.00 94.12 831 TYR A O 1
ATOM 6671 N N . CYS A 1 832 ? 8.310 -17.166 -15.116 1.00 94.06 832 CYS A N 1
ATOM 6672 C CA . CYS A 1 832 ? 9.574 -17.030 -15.838 1.00 94.06 832 CYS A CA 1
ATOM 6673 C C . CYS A 1 832 ? 10.046 -15.570 -15.933 1.00 94.06 832 CYS A C 1
ATOM 6675 O O . CYS A 1 832 ? 11.200 -15.282 -15.625 1.00 94.06 832 CYS A O 1
ATOM 6677 N N . MET A 1 833 ? 9.172 -14.647 -16.353 1.00 94.44 833 MET A N 1
ATOM 6678 C CA . MET A 1 833 ? 9.545 -13.236 -16.511 1.00 94.44 833 MET A CA 1
ATOM 6679 C C . MET A 1 833 ? 9.701 -12.532 -15.161 1.00 94.44 833 MET A C 1
ATOM 6681 O O . MET A 1 833 ? 10.595 -11.704 -15.004 1.00 94.44 833 MET A O 1
ATOM 6685 N N . VAL A 1 834 ? 8.883 -12.898 -14.167 1.00 96.31 834 VAL A N 1
ATOM 6686 C CA . VAL A 1 834 ? 8.953 -12.325 -12.815 1.00 96.31 834 VAL A CA 1
ATOM 6687 C C . VAL A 1 834 ? 10.233 -12.754 -12.101 1.00 96.31 834 VAL A C 1
ATOM 6689 O O . VAL A 1 834 ? 10.947 -11.896 -11.582 1.00 96.31 834 VAL A O 1
ATOM 6692 N N . TYR A 1 835 ? 10.578 -14.048 -12.112 1.00 97.06 835 TYR A N 1
ATOM 6693 C CA . TYR A 1 835 ? 11.833 -14.525 -11.521 1.00 97.06 835 TYR A CA 1
ATOM 6694 C C . TYR A 1 835 ? 13.057 -13.968 -12.238 1.00 97.06 835 TYR A C 1
ATOM 6696 O O . TYR A 1 835 ? 14.027 -13.622 -11.564 1.00 97.06 835 TYR A O 1
ATOM 6704 N N . TRP A 1 836 ? 12.996 -13.799 -13.562 1.00 96.25 836 TRP A N 1
ATOM 6705 C CA . TRP A 1 836 ? 14.076 -13.158 -14.304 1.00 96.25 836 TRP A CA 1
ATOM 6706 C C . TRP A 1 836 ? 14.270 -11.714 -13.843 1.00 96.25 836 TRP A C 1
ATOM 6708 O O . TRP A 1 836 ? 15.385 -11.311 -13.522 1.00 96.25 836 TRP A O 1
ATOM 6718 N N . TYR A 1 837 ? 13.187 -10.942 -13.729 1.00 96.75 837 TYR A N 1
ATOM 6719 C CA . TYR A 1 837 ? 13.275 -9.555 -13.273 1.00 96.75 837 TYR A CA 1
ATOM 6720 C C . TYR A 1 837 ? 13.796 -9.468 -11.830 1.00 96.75 837 TYR A C 1
ATOM 6722 O O . TYR A 1 837 ? 14.660 -8.643 -11.530 1.00 96.75 837 TYR A O 1
ATOM 6730 N N . ILE A 1 838 ? 13.329 -10.359 -10.945 1.00 96.88 838 ILE A N 1
ATOM 6731 C CA . ILE A 1 838 ? 13.844 -10.492 -9.573 1.00 96.88 838 ILE A CA 1
ATOM 6732 C C . ILE A 1 838 ? 15.347 -10.775 -9.587 1.00 96.88 838 ILE A C 1
ATOM 6734 O O . ILE A 1 838 ? 16.085 -10.129 -8.849 1.00 96.88 838 ILE A O 1
ATOM 6738 N N . TYR A 1 839 ? 15.810 -11.696 -10.430 1.00 95.94 839 TYR A N 1
ATOM 6739 C CA . TYR A 1 839 ? 17.227 -12.013 -10.585 1.00 95.94 839 TYR A CA 1
ATOM 6740 C C . TYR A 1 839 ? 18.054 -10.777 -10.970 1.00 95.94 839 TYR A C 1
ATOM 6742 O O . TYR A 1 839 ? 19.033 -10.466 -10.285 1.00 95.94 839 TYR A O 1
ATOM 6750 N N . VAL A 1 840 ? 17.634 -10.021 -11.992 1.00 95.56 840 VAL A N 1
ATOM 6751 C CA . VAL A 1 840 ? 18.370 -8.819 -12.430 1.00 95.56 840 VAL A CA 1
ATOM 6752 C C . VAL A 1 840 ? 18.412 -7.764 -11.313 1.00 95.56 840 VAL A C 1
ATOM 6754 O O . VAL A 1 840 ? 19.465 -7.175 -11.052 1.00 95.56 840 VAL A O 1
ATOM 6757 N N . ILE A 1 841 ? 17.298 -7.553 -10.602 1.00 96.50 841 ILE A N 1
ATOM 6758 C CA . ILE A 1 841 ? 17.234 -6.643 -9.447 1.00 96.50 841 ILE A CA 1
ATOM 6759 C C . ILE A 1 841 ? 18.165 -7.102 -8.319 1.00 96.50 841 ILE A C 1
ATOM 6761 O O . ILE A 1 841 ? 18.898 -6.287 -7.757 1.00 96.50 841 ILE A O 1
ATOM 6765 N N . LEU A 1 842 ? 18.158 -8.394 -7.984 1.00 94.88 842 LEU A N 1
ATOM 6766 C CA . LEU A 1 842 ? 18.957 -8.950 -6.894 1.00 94.88 842 LEU A CA 1
ATOM 6767 C C . LEU A 1 842 ? 20.461 -8.848 -7.166 1.00 94.88 842 LEU A C 1
ATOM 6769 O O . LEU A 1 842 ? 21.211 -8.554 -6.234 1.00 94.88 842 LEU A O 1
ATOM 6773 N N . ILE A 1 843 ? 20.906 -9.013 -8.419 1.00 93.38 843 ILE A N 1
ATOM 6774 C CA . ILE A 1 843 ? 22.306 -8.764 -8.801 1.00 93.38 843 ILE A CA 1
ATOM 6775 C C . ILE A 1 843 ? 22.695 -7.326 -8.458 1.00 93.38 843 ILE A C 1
ATOM 6777 O O . ILE A 1 843 ? 23.685 -7.102 -7.758 1.00 93.38 843 ILE A O 1
ATOM 6781 N N . LYS A 1 844 ? 21.897 -6.345 -8.897 1.00 93.81 844 LYS A N 1
ATOM 6782 C CA . LYS A 1 844 ? 22.178 -4.926 -8.640 1.00 93.81 844 LYS A CA 1
ATOM 6783 C C . LYS A 1 844 ? 22.124 -4.578 -7.160 1.00 93.81 844 LYS A C 1
ATOM 6785 O O . LYS A 1 844 ? 23.008 -3.875 -6.668 1.00 93.81 844 LYS A O 1
ATOM 6790 N N . LEU A 1 845 ? 21.169 -5.135 -6.421 1.00 93.75 845 LEU A N 1
ATOM 6791 C CA . LEU A 1 845 ? 21.120 -5.001 -4.968 1.00 93.75 845 LEU A CA 1
ATOM 6792 C C . LEU A 1 845 ? 22.388 -5.569 -4.302 1.00 93.75 845 LEU A C 1
ATOM 6794 O O . LEU A 1 845 ? 22.955 -4.934 -3.410 1.00 93.75 845 LEU A O 1
ATOM 6798 N N . GLY A 1 846 ? 22.868 -6.728 -4.758 1.00 89.38 846 GLY A N 1
ATOM 6799 C CA . GLY A 1 846 ? 24.076 -7.369 -4.239 1.00 89.38 846 GLY A CA 1
ATOM 6800 C C . GLY A 1 846 ? 25.351 -6.591 -4.520 1.00 89.38 846 GLY A C 1
ATOM 6801 O O . GLY A 1 846 ? 26.154 -6.406 -3.601 1.00 89.38 846 GLY A O 1
ATOM 6802 N N . GLU A 1 847 ? 25.503 -6.058 -5.734 1.00 90.00 847 GLU A N 1
ATOM 6803 C CA . GLU A 1 847 ? 26.603 -5.159 -6.104 1.00 90.00 847 GLU A CA 1
ATOM 6804 C C . GLU A 1 847 ? 26.673 -3.956 -5.145 1.00 90.00 847 GLU A C 1
ATOM 6806 O O . GLU A 1 847 ? 27.723 -3.686 -4.548 1.00 90.00 847 GLU A O 1
ATOM 6811 N N . LYS A 1 848 ? 25.547 -3.256 -4.937 1.00 88.88 848 LYS A N 1
ATOM 6812 C CA . LYS A 1 848 ? 25.494 -2.052 -4.089 1.00 88.88 848 LYS A CA 1
ATOM 6813 C C . LYS A 1 848 ? 25.702 -2.372 -2.609 1.00 88.88 848 LYS A C 1
ATOM 6815 O O . LYS A 1 848 ? 26.491 -1.694 -1.941 1.00 88.88 848 LYS A O 1
ATOM 6820 N N . MET A 1 849 ? 25.098 -3.450 -2.104 1.00 86.25 849 MET A N 1
ATOM 6821 C CA . MET A 1 849 ? 25.293 -3.876 -0.716 1.00 86.25 849 MET A CA 1
ATOM 6822 C C . MET A 1 849 ? 26.751 -4.272 -0.438 1.00 86.25 849 MET A C 1
ATOM 6824 O O . MET A 1 849 ? 27.302 -3.924 0.613 1.00 86.25 849 MET A O 1
ATOM 6828 N N . HIS A 1 850 ? 27.405 -4.963 -1.375 1.00 86.00 850 HIS A N 1
ATOM 6829 C CA . HIS A 1 850 ? 28.815 -5.331 -1.261 1.00 86.00 850 HIS A CA 1
ATOM 6830 C C . HIS A 1 850 ? 29.725 -4.091 -1.189 1.00 86.00 850 HIS A C 1
ATOM 6832 O O . HIS A 1 850 ? 30.566 -3.997 -0.288 1.00 86.00 850 HIS A O 1
ATOM 6838 N N . LEU A 1 851 ? 29.502 -3.094 -2.055 1.00 83.94 851 LEU A N 1
ATOM 6839 C CA . LEU A 1 851 ? 30.242 -1.822 -2.053 1.00 83.94 851 LEU A CA 1
ATOM 6840 C C . LEU A 1 851 ? 30.116 -1.063 -0.720 1.00 83.94 851 LEU A C 1
ATOM 6842 O O . LEU A 1 851 ? 31.119 -0.589 -0.165 1.00 83.94 851 LEU A O 1
ATOM 6846 N N . ARG A 1 852 ? 28.904 -0.987 -0.156 1.00 83.00 852 ARG A N 1
ATOM 6847 C CA . ARG A 1 852 ? 28.675 -0.373 1.163 1.00 83.00 852 ARG A CA 1
ATOM 6848 C C . ARG A 1 852 ? 29.441 -1.102 2.269 1.00 83.00 852 ARG A C 1
ATOM 6850 O O . ARG A 1 852 ? 30.097 -0.466 3.099 1.00 83.00 852 ARG A O 1
ATOM 6857 N N . MET A 1 853 ? 29.386 -2.434 2.284 1.00 80.81 853 MET A N 1
ATOM 6858 C CA . MET A 1 853 ? 30.040 -3.252 3.313 1.00 80.81 853 MET A CA 1
ATOM 6859 C C . MET A 1 853 ? 31.572 -3.140 3.265 1.00 80.81 853 MET A C 1
ATOM 6861 O O . MET A 1 853 ? 32.210 -3.045 4.320 1.00 80.81 853 MET A O 1
ATOM 6865 N N . ILE A 1 854 ? 32.172 -3.062 2.071 1.00 78.75 854 ILE A N 1
ATOM 6866 C CA . ILE A 1 854 ? 33.614 -2.802 1.917 1.00 78.75 854 ILE A CA 1
ATOM 6867 C C . ILE A 1 854 ? 33.977 -1.446 2.529 1.00 78.75 854 ILE A C 1
ATOM 6869 O O . ILE A 1 854 ? 34.897 -1.369 3.349 1.00 78.75 854 ILE A O 1
ATOM 6873 N N . THR A 1 855 ? 33.206 -0.403 2.217 1.00 71.94 855 THR A N 1
ATOM 6874 C CA . THR A 1 855 ? 33.435 0.967 2.708 1.00 71.94 855 THR A CA 1
ATOM 6875 C C . THR A 1 855 ? 33.372 1.039 4.243 1.00 71.94 855 THR A C 1
ATOM 6877 O O . THR A 1 855 ? 34.217 1.676 4.886 1.00 71.94 855 THR A O 1
ATOM 6880 N N . ASN A 1 856 ? 32.437 0.312 4.863 1.00 68.81 856 ASN A N 1
ATOM 6881 C CA . ASN A 1 856 ? 32.356 0.143 6.319 1.00 68.81 856 ASN A CA 1
ATOM 6882 C C . ASN A 1 856 ? 33.594 -0.560 6.906 1.00 68.81 856 ASN A C 1
ATOM 6884 O O . ASN A 1 856 ? 34.132 -0.137 7.933 1.00 68.81 856 ASN A O 1
ATOM 6888 N N . SER A 1 857 ? 34.094 -1.609 6.250 1.00 64.00 857 SER A N 1
ATOM 6889 C CA . SER A 1 857 ? 35.271 -2.347 6.729 1.00 64.00 857 SER A CA 1
ATOM 6890 C C . SER A 1 857 ? 36.551 -1.496 6.716 1.00 64.00 857 SER A C 1
ATOM 6892 O O . SER A 1 857 ? 37.373 -1.577 7.636 1.00 64.00 857 SER A O 1
ATOM 6894 N N . GLU A 1 858 ? 36.713 -0.624 5.719 1.00 63.50 858 GLU A N 1
ATOM 6895 C CA . GLU A 1 858 ? 37.868 0.269 5.608 1.00 63.50 858 GLU A CA 1
ATOM 6896 C C . GLU A 1 858 ? 37.870 1.359 6.683 1.00 63.50 858 GLU A C 1
ATOM 6898 O O . GLU A 1 858 ? 38.918 1.669 7.263 1.00 63.50 858 GLU A O 1
ATOM 6903 N N . THR A 1 859 ? 36.702 1.929 6.991 1.00 59.91 859 THR A N 1
ATOM 6904 C CA . THR A 1 859 ? 36.568 2.936 8.057 1.00 59.91 859 THR A CA 1
ATOM 6905 C C . THR A 1 859 ? 36.826 2.329 9.441 1.00 59.91 859 THR A C 1
ATOM 6907 O O . THR A 1 859 ? 37.509 2.952 10.263 1.00 59.91 859 THR A O 1
ATOM 6910 N N . ALA A 1 860 ? 36.394 1.085 9.680 1.00 57.97 860 ALA A N 1
ATOM 6911 C CA . ALA A 1 860 ? 36.679 0.341 10.908 1.00 57.97 860 ALA A CA 1
ATOM 6912 C C . ALA A 1 860 ? 38.180 0.022 11.075 1.00 57.97 860 ALA A C 1
ATOM 6914 O O . ALA A 1 860 ? 38.751 0.259 12.145 1.00 57.97 860 ALA A O 1
ATOM 6915 N N . LYS A 1 861 ? 38.862 -0.422 10.006 1.00 57.81 861 LYS A N 1
ATOM 6916 C CA . LYS A 1 861 ? 40.319 -0.681 10.014 1.00 57.81 861 LYS A CA 1
ATOM 6917 C C . LYS A 1 861 ? 41.142 0.583 10.308 1.00 57.81 861 LYS A C 1
ATOM 6919 O O . LYS A 1 861 ? 42.140 0.508 11.028 1.00 57.81 861 LYS A O 1
ATOM 6924 N N . ARG A 1 862 ? 40.716 1.758 9.821 1.00 55.28 862 ARG A N 1
ATOM 6925 C CA . ARG A 1 862 ? 41.370 3.052 10.119 1.00 55.28 862 ARG A CA 1
ATOM 6926 C C . ARG A 1 862 ? 41.208 3.481 11.584 1.00 55.28 862 ARG A C 1
ATOM 6928 O O . ARG A 1 862 ? 42.161 4.010 12.153 1.00 55.28 862 ARG A O 1
ATOM 6935 N N . LYS A 1 863 ? 40.061 3.206 12.224 1.00 48.69 863 LYS A N 1
ATOM 6936 C CA . LYS A 1 863 ? 39.872 3.428 13.675 1.00 48.69 863 LYS A CA 1
ATOM 6937 C C . LYS A 1 863 ? 40.734 2.477 14.523 1.00 48.69 863 LYS A C 1
ATOM 6939 O O . LYS A 1 863 ? 41.273 2.904 15.540 1.00 48.69 863 LYS A O 1
ATOM 6944 N N . GLY A 1 864 ? 40.927 1.229 14.083 1.00 48.09 864 GLY A N 1
ATOM 6945 C CA . GLY A 1 864 ? 41.777 0.239 14.763 1.00 48.09 864 GLY A CA 1
ATOM 6946 C C . GLY A 1 864 ? 43.283 0.531 14.688 1.00 48.09 864 GLY A C 1
ATOM 6947 O O . GLY A 1 864 ? 43.992 0.357 15.679 1.00 48.09 864 GLY A O 1
ATOM 6948 N N . LYS A 1 865 ? 43.777 1.056 13.556 1.00 46.22 865 LYS A N 1
ATOM 6949 C CA . LYS A 1 865 ? 45.202 1.410 13.375 1.00 46.22 865 LYS A CA 1
ATOM 6950 C C . LYS A 1 865 ? 45.693 2.554 14.270 1.00 46.22 865 LYS A C 1
ATOM 6952 O O . LYS A 1 865 ? 46.882 2.611 14.548 1.00 46.22 865 LYS A O 1
ATOM 6957 N N . LYS A 1 866 ? 44.808 3.409 14.801 1.00 44.69 866 LYS A N 1
ATOM 6958 C CA . LYS A 1 866 ? 45.183 4.407 15.826 1.00 44.69 866 LYS A CA 1
ATOM 6959 C C . LYS A 1 866 ? 45.480 3.796 17.208 1.00 44.69 866 LYS A C 1
ATOM 6961 O O . LYS A 1 866 ? 45.912 4.528 18.089 1.00 44.69 866 LYS A O 1
ATOM 6966 N N . LYS A 1 867 ? 45.254 2.488 17.418 1.00 41.66 867 LYS A N 1
ATOM 6967 C CA . LYS A 1 867 ? 45.419 1.826 18.726 1.00 41.66 867 LYS A CA 1
ATOM 6968 C C . LYS A 1 867 ? 46.421 0.661 18.746 1.00 41.66 867 LYS A C 1
ATOM 6970 O O . LYS A 1 867 ? 46.602 0.059 19.800 1.00 41.66 867 LYS A O 1
ATOM 6975 N N . ARG A 1 868 ? 47.074 0.312 17.631 1.00 36.75 868 ARG A N 1
ATOM 6976 C CA . ARG A 1 868 ? 48.067 -0.777 17.626 1.00 36.75 868 ARG A CA 1
ATOM 6977 C C . ARG A 1 868 ? 49.077 -0.615 16.490 1.00 36.75 868 ARG A C 1
ATOM 6979 O O . ARG A 1 868 ? 48.774 -0.914 15.338 1.00 36.75 868 ARG A O 1
ATOM 6986 N N . GLU A 1 869 ? 50.273 -0.147 16.827 1.00 37.12 869 GLU A N 1
ATOM 6987 C CA . GLU A 1 869 ? 51.466 -0.388 16.015 1.00 37.12 869 GLU A CA 1
ATOM 6988 C C . GLU A 1 869 ? 52.020 -1.789 16.320 1.00 37.12 869 GLU A C 1
ATOM 6990 O O . GLU A 1 869 ? 51.887 -2.297 17.433 1.00 37.12 869 GLU A O 1
ATOM 6995 N N . SER A 1 870 ? 52.656 -2.390 15.312 1.00 38.94 870 SER A N 1
ATOM 6996 C CA . SER A 1 870 ? 53.213 -3.753 15.235 1.00 38.94 870 SER A CA 1
ATOM 6997 C C . SER A 1 870 ? 52.212 -4.908 15.023 1.00 38.94 870 SER A C 1
ATOM 6999 O O . SER A 1 870 ? 51.528 -5.376 15.926 1.00 38.94 870 SER A O 1
ATOM 7001 N N . MET A 1 871 ? 52.131 -5.385 13.778 1.00 34.12 871 MET A N 1
ATOM 7002 C CA . MET A 1 871 ? 52.649 -6.691 13.332 1.00 34.12 871 MET A CA 1
ATOM 7003 C C . MET A 1 871 ? 52.361 -6.850 11.828 1.00 34.12 871 MET A C 1
ATOM 7005 O O . MET A 1 871 ? 51.320 -6.423 11.331 1.00 34.12 871 MET A O 1
ATOM 7009 N N . LYS A 1 872 ? 53.334 -7.401 11.090 1.00 45.12 872 LYS A N 1
ATOM 7010 C CA . LYS A 1 872 ? 53.192 -7.802 9.683 1.00 45.12 872 LYS A CA 1
ATOM 7011 C C . LYS A 1 872 ? 52.198 -8.960 9.618 1.00 45.12 872 LYS A C 1
ATOM 7013 O O . LYS A 1 872 ? 52.480 -9.987 10.223 1.00 45.12 872 LYS A O 1
ATOM 7018 N N . ASP A 1 873 ? 51.124 -8.816 8.847 1.00 35.28 873 ASP A N 1
ATOM 7019 C CA . ASP A 1 873 ? 50.243 -9.932 8.504 1.00 35.28 873 ASP A CA 1
ATOM 7020 C C . ASP A 1 873 ? 50.085 -10.059 6.990 1.00 35.28 873 ASP A C 1
ATOM 7022 O O . ASP A 1 873 ? 49.864 -9.087 6.265 1.00 35.28 873 ASP A O 1
ATOM 7026 N N . VAL A 1 874 ? 50.252 -11.303 6.550 1.00 40.62 874 VAL A N 1
ATOM 7027 C CA . VAL A 1 874 ? 50.110 -11.807 5.186 1.00 40.62 874 VAL A CA 1
ATOM 7028 C C . VAL A 1 874 ? 48.706 -11.492 4.665 1.00 40.62 874 VAL A C 1
ATOM 7030 O O . VAL A 1 874 ? 47.714 -11.668 5.373 1.00 40.62 874 VAL A O 1
ATOM 7033 N N . ALA A 1 875 ? 48.625 -11.019 3.421 1.00 36.78 875 ALA A N 1
ATOM 7034 C CA . ALA A 1 875 ? 47.377 -10.694 2.743 1.00 36.78 875 ALA A CA 1
ATOM 7035 C C . ALA A 1 875 ? 46.468 -11.934 2.635 1.00 36.78 875 ALA A C 1
ATOM 7037 O O . ALA A 1 875 ? 46.650 -12.775 1.760 1.00 36.78 875 ALA A O 1
ATOM 7038 N N . ARG A 1 876 ? 45.482 -12.052 3.532 1.00 42.91 876 ARG A N 1
ATOM 7039 C CA . ARG A 1 876 ? 44.268 -12.839 3.280 1.00 42.91 876 ARG A CA 1
ATOM 7040 C C . ARG A 1 876 ? 43.333 -11.980 2.435 1.00 42.91 876 ARG A C 1
ATOM 7042 O O . ARG A 1 876 ? 43.074 -10.831 2.802 1.00 42.91 876 ARG A O 1
ATOM 7049 N N . GLU A 1 877 ? 42.849 -12.526 1.323 1.00 39.53 877 GLU A N 1
ATOM 7050 C CA . GLU A 1 877 ? 41.787 -11.909 0.525 1.00 39.53 877 GLU A CA 1
ATOM 7051 C C . GLU A 1 877 ? 40.594 -11.526 1.423 1.00 39.53 877 GLU A C 1
ATOM 7053 O O . GLU A 1 877 ? 40.293 -12.237 2.391 1.00 39.53 877 GLU A O 1
ATOM 7058 N N . PRO A 1 878 ? 39.933 -10.382 1.176 1.00 54.22 878 PRO A N 1
ATOM 7059 C CA . PRO A 1 878 ? 38.791 -9.969 1.976 1.00 54.22 878 PRO A CA 1
ATOM 7060 C C . PRO A 1 878 ? 37.635 -10.958 1.778 1.00 54.22 878 PRO A C 1
ATOM 7062 O O . PRO A 1 878 ? 37.046 -11.027 0.705 1.00 54.22 878 PRO A O 1
ATOM 7065 N N . ALA A 1 879 ? 37.306 -11.719 2.824 1.00 68.81 879 ALA A N 1
ATOM 7066 C CA . ALA A 1 879 ? 36.158 -12.619 2.815 1.00 68.81 879 ALA A CA 1
ATOM 7067 C C . ALA A 1 879 ? 34.856 -11.839 2.554 1.00 68.81 879 ALA A C 1
ATOM 7069 O O . ALA A 1 879 ? 34.616 -10.798 3.176 1.00 68.81 879 ALA A O 1
ATOM 7070 N N . ILE A 1 880 ? 34.017 -12.354 1.650 1.00 77.62 880 ILE A N 1
ATOM 7071 C CA . ILE A 1 880 ? 32.722 -11.757 1.303 1.00 77.62 880 ILE A CA 1
ATOM 7072 C C . ILE A 1 880 ? 31.822 -11.749 2.556 1.00 77.62 880 ILE A C 1
ATOM 7074 O O . ILE A 1 880 ? 31.708 -12.776 3.231 1.00 77.62 880 ILE A O 1
ATOM 7078 N N . PRO A 1 881 ? 31.170 -10.620 2.899 1.00 84.00 881 PRO A N 1
ATOM 7079 C CA . PRO A 1 881 ? 30.310 -10.543 4.078 1.00 84.00 881 PRO A CA 1
ATOM 7080 C C . PRO A 1 881 ? 29.152 -11.564 4.043 1.00 84.00 881 PRO A C 1
ATOM 7082 O O . PRO A 1 881 ? 28.496 -11.690 3.006 1.00 84.00 881 PRO A O 1
ATOM 7085 N N . PRO A 1 882 ? 28.792 -12.212 5.173 1.00 84.50 882 PRO A N 1
ATOM 7086 C CA . PRO A 1 882 ? 27.719 -13.215 5.217 1.00 84.50 882 PRO A CA 1
ATOM 7087 C C . PRO A 1 882 ? 26.357 -12.731 4.701 1.00 84.50 882 PRO A C 1
ATOM 7089 O O . PRO A 1 882 ? 25.609 -13.502 4.111 1.00 84.50 882 PRO A O 1
ATOM 7092 N N . ALA A 1 883 ? 26.024 -11.449 4.892 1.00 83.19 883 ALA A N 1
ATOM 7093 C CA . ALA A 1 883 ? 24.785 -10.869 4.370 1.00 83.19 883 ALA A CA 1
ATOM 7094 C C . ALA A 1 883 ? 24.750 -10.841 2.830 1.00 83.19 883 ALA A C 1
ATOM 7096 O O . ALA A 1 883 ? 23.700 -11.082 2.244 1.00 83.19 883 ALA A O 1
ATOM 7097 N N . VAL A 1 884 ? 25.894 -10.590 2.179 1.00 86.94 884 VAL A N 1
ATOM 7098 C CA . VAL A 1 884 ? 26.018 -10.593 0.708 1.00 86.94 884 VAL A CA 1
ATOM 7099 C C . VAL A 1 884 ? 25.897 -12.016 0.177 1.00 86.94 884 VAL A C 1
ATOM 7101 O O . VAL A 1 884 ? 25.206 -12.246 -0.806 1.00 86.94 884 VAL A O 1
ATOM 7104 N N . LEU A 1 885 ? 26.485 -12.987 0.876 1.00 88.12 885 LEU A N 1
ATOM 7105 C CA . LEU A 1 885 ? 26.347 -14.402 0.535 1.00 88.12 885 LEU A CA 1
ATOM 7106 C C . LEU A 1 885 ? 24.904 -14.915 0.701 1.00 88.12 885 LEU A C 1
ATOM 7108 O O . LEU A 1 885 ? 24.462 -15.736 -0.096 1.00 88.12 885 LEU A O 1
ATOM 7112 N N . LEU A 1 886 ? 24.145 -14.424 1.689 1.00 89.69 886 LEU A N 1
ATOM 7113 C CA . LEU A 1 886 ? 22.720 -14.759 1.817 1.00 89.69 886 LEU A CA 1
ATOM 7114 C C . LEU A 1 886 ? 21.922 -14.267 0.600 1.00 89.69 886 LEU A C 1
ATOM 7116 O O . LEU A 1 886 ? 21.108 -15.008 0.054 1.00 89.69 886 LEU A O 1
ATOM 7120 N N . LEU A 1 887 ? 22.193 -13.040 0.150 1.00 90.44 887 LEU A N 1
ATOM 7121 C CA . LEU A 1 887 ? 21.589 -12.487 -1.060 1.00 90.44 887 LEU A CA 1
ATOM 7122 C C . LEU A 1 887 ? 22.021 -13.266 -2.314 1.00 90.44 887 LEU A C 1
ATOM 7124 O O . LEU A 1 887 ? 21.204 -13.513 -3.194 1.00 90.44 887 LEU A O 1
ATOM 7128 N N . GLN A 1 888 ? 23.271 -13.738 -2.358 1.00 92.25 888 GLN A N 1
ATOM 7129 C CA . GLN A 1 888 ? 23.769 -14.604 -3.429 1.00 92.25 888 GLN A CA 1
ATOM 7130 C C . GLN A 1 888 ? 22.968 -15.910 -3.546 1.00 92.25 888 GLN A C 1
ATOM 7132 O O . GLN A 1 888 ? 22.698 -16.358 -4.659 1.00 92.25 888 GLN A O 1
ATOM 7137 N N . CYS A 1 889 ? 22.528 -16.504 -2.430 1.00 92.94 889 CYS A N 1
ATOM 7138 C CA . CYS A 1 889 ? 21.631 -17.662 -2.481 1.00 92.94 889 CYS A CA 1
ATOM 7139 C C . CYS A 1 889 ? 20.301 -17.324 -3.172 1.00 92.94 889 CYS A C 1
ATOM 7141 O O . CYS A 1 889 ? 19.818 -18.114 -3.979 1.00 92.94 889 CYS A O 1
ATOM 7143 N N . GLN A 1 890 ? 19.721 -16.156 -2.880 1.00 94.31 890 GLN A N 1
ATOM 7144 C CA . GLN A 1 890 ? 18.474 -15.702 -3.506 1.00 94.31 890 GLN A CA 1
ATOM 7145 C C . GLN A 1 890 ? 18.660 -15.414 -5.005 1.00 94.31 890 GLN A C 1
ATOM 7147 O O . GLN A 1 890 ? 17.788 -15.772 -5.794 1.00 94.31 890 GLN A O 1
ATOM 7152 N N . ILE A 1 891 ? 19.808 -14.846 -5.406 1.00 95.00 891 ILE A N 1
ATOM 7153 C CA . ILE A 1 891 ? 20.183 -14.661 -6.821 1.00 95.00 891 ILE A CA 1
ATOM 7154 C C . ILE A 1 891 ? 20.164 -16.009 -7.551 1.00 95.00 891 ILE A C 1
ATOM 7156 O O . ILE A 1 891 ? 19.491 -16.143 -8.569 1.00 95.00 891 ILE A O 1
ATOM 7160 N N . TYR A 1 892 ? 20.836 -17.024 -7.000 1.00 94.50 892 TYR A N 1
ATOM 7161 C CA . TYR A 1 892 ? 20.896 -18.350 -7.615 1.00 94.50 892 TYR A CA 1
ATOM 7162 C C . TYR A 1 892 ? 19.549 -19.074 -7.657 1.00 94.50 892 TYR A C 1
ATOM 7164 O O . TYR A 1 892 ? 19.274 -19.782 -8.625 1.00 94.50 892 TYR A O 1
ATOM 7172 N N . LEU A 1 893 ? 18.690 -18.898 -6.648 1.00 94.94 893 LEU A N 1
ATOM 7173 C CA . LEU A 1 893 ? 17.327 -19.430 -6.699 1.00 94.94 893 LEU A CA 1
ATOM 7174 C C . LEU A 1 893 ? 16.502 -18.772 -7.811 1.00 94.94 893 LEU A C 1
ATOM 7176 O O . LEU A 1 893 ? 15.842 -19.481 -8.568 1.00 94.94 893 LEU A O 1
ATOM 7180 N N . ALA A 1 894 ? 16.550 -17.441 -7.926 1.00 96.00 894 ALA A N 1
ATOM 7181 C CA . ALA A 1 894 ? 15.825 -16.700 -8.957 1.00 96.00 894 ALA A CA 1
ATOM 7182 C C . ALA A 1 894 ? 16.314 -17.058 -10.373 1.00 96.00 894 ALA A C 1
ATOM 7184 O O . ALA A 1 894 ? 15.499 -17.318 -11.260 1.00 96.00 894 ALA A O 1
ATOM 7185 N N . GLU A 1 895 ? 17.632 -17.140 -10.574 1.00 94.44 895 GLU A N 1
ATOM 7186 C CA . GLU A 1 895 ? 18.246 -17.547 -11.845 1.00 94.44 895 GLU A CA 1
ATOM 7187 C C . GLU A 1 895 ? 17.889 -18.994 -12.200 1.00 94.44 895 GLU A C 1
ATOM 7189 O O . GLU A 1 895 ? 17.395 -19.270 -13.294 1.00 94.44 895 GLU A O 1
ATOM 7194 N N . GLY A 1 896 ? 18.050 -19.915 -11.243 1.00 93.06 896 GLY A N 1
ATOM 7195 C CA . GLY A 1 896 ? 17.720 -21.325 -11.421 1.00 93.06 896 GLY A CA 1
ATOM 7196 C C . GLY A 1 896 ? 16.250 -21.544 -11.782 1.00 93.06 896 GLY A C 1
ATOM 7197 O O . GLY A 1 896 ? 15.953 -22.311 -12.697 1.00 93.06 896 GLY A O 1
ATOM 7198 N N . LEU A 1 897 ? 15.322 -20.848 -11.115 1.00 94.31 897 LEU A N 1
ATOM 7199 C CA . LEU A 1 897 ? 13.889 -20.915 -11.426 1.00 94.31 897 LEU A CA 1
ATOM 7200 C C . LEU A 1 897 ? 13.577 -20.340 -12.809 1.00 94.31 897 LEU A C 1
ATOM 7202 O O . LEU A 1 897 ? 12.848 -20.969 -13.574 1.00 94.31 897 LEU A O 1
ATOM 7206 N N . THR A 1 898 ? 14.160 -19.191 -13.153 1.00 94.38 898 THR A N 1
ATOM 7207 C CA . THR A 1 898 ? 14.007 -18.570 -14.478 1.00 94.38 898 THR A CA 1
ATOM 7208 C C . THR A 1 898 ? 14.402 -19.534 -15.588 1.00 94.38 898 THR A C 1
ATOM 7210 O O . THR A 1 898 ? 13.640 -19.778 -16.526 1.00 94.38 898 THR A O 1
ATOM 7213 N N . LEU A 1 899 ? 15.596 -20.109 -15.468 1.00 92.62 899 LEU A N 1
ATOM 7214 C CA . LEU A 1 899 ? 16.147 -21.014 -16.461 1.00 92.62 899 LEU A CA 1
ATOM 7215 C C . LEU A 1 899 ? 15.365 -22.328 -16.520 1.00 92.62 899 LEU A C 1
ATOM 7217 O O . LEU A 1 899 ? 15.121 -22.847 -17.604 1.00 92.62 899 LEU A O 1
ATOM 7221 N N . MET A 1 900 ? 14.933 -22.866 -15.376 1.00 91.25 900 MET A N 1
ATOM 7222 C CA . MET A 1 900 ? 14.183 -24.124 -15.337 1.00 91.25 900 MET A CA 1
ATOM 7223 C C . MET A 1 900 ? 12.801 -23.976 -15.977 1.00 91.25 900 MET A C 1
ATOM 7225 O O . MET A 1 900 ? 12.386 -24.839 -16.748 1.00 91.25 900 MET A O 1
ATOM 7229 N N . ILE A 1 901 ? 12.094 -22.878 -15.699 1.00 91.44 901 ILE A N 1
ATOM 7230 C CA . ILE A 1 901 ? 10.782 -22.607 -16.302 1.00 91.44 901 ILE A CA 1
ATOM 7231 C C . ILE A 1 901 ? 10.926 -22.346 -17.804 1.00 91.44 901 ILE A C 1
ATOM 7233 O O . ILE A 1 901 ? 10.123 -22.845 -18.590 1.00 91.44 901 ILE A O 1
ATOM 7237 N N . SER A 1 902 ? 11.955 -21.604 -18.222 1.00 90.69 902 SER A N 1
ATOM 7238 C CA . SER A 1 902 ? 12.197 -21.362 -19.648 1.00 90.69 902 SER A CA 1
ATOM 7239 C C . SER A 1 902 ? 12.608 -22.632 -20.403 1.00 90.69 902 SER A C 1
ATOM 7241 O O . SER A 1 902 ? 12.086 -22.850 -21.494 1.00 90.69 902 SER A O 1
ATOM 7243 N N . ALA A 1 903 ? 13.393 -23.534 -19.804 1.00 89.56 903 ALA A N 1
ATOM 7244 C CA . ALA A 1 903 ? 13.682 -24.852 -20.381 1.00 89.56 903 ALA A CA 1
ATOM 7245 C C . ALA A 1 903 ? 12.408 -25.711 -20.526 1.00 89.56 903 ALA A C 1
ATOM 7247 O O . ALA A 1 903 ? 12.150 -26.250 -21.602 1.00 89.56 903 ALA A O 1
ATOM 7248 N N . LEU A 1 904 ? 11.542 -25.757 -19.500 1.00 87.62 904 LEU A N 1
ATOM 7249 C CA . LEU A 1 904 ? 10.224 -26.416 -19.582 1.00 87.62 904 LEU A CA 1
ATOM 7250 C C . LEU A 1 904 ? 9.356 -25.832 -20.711 1.00 87.62 904 LEU A C 1
ATOM 7252 O O . LEU A 1 904 ? 8.666 -26.568 -21.419 1.00 87.62 904 LEU A O 1
ATOM 7256 N N . ARG A 1 905 ? 9.392 -24.509 -20.891 1.00 87.88 905 ARG A N 1
ATOM 7257 C CA . ARG A 1 905 ? 8.658 -23.803 -21.949 1.00 87.88 905 ARG A CA 1
ATOM 7258 C C . ARG A 1 905 ? 9.203 -24.126 -23.341 1.00 87.88 905 ARG A C 1
ATOM 7260 O O . ARG A 1 905 ? 8.405 -24.315 -24.259 1.00 87.88 905 ARG A O 1
ATOM 7267 N N . ASN A 1 906 ? 10.525 -24.172 -23.494 1.00 87.88 906 ASN A N 1
ATOM 7268 C CA . ASN A 1 906 ? 11.203 -24.345 -24.778 1.00 87.88 906 ASN A CA 1
ATOM 7269 C C . ASN A 1 906 ? 11.172 -25.803 -25.260 1.00 87.88 906 ASN A C 1
ATOM 7271 O O . ASN A 1 906 ? 10.908 -26.045 -26.434 1.00 87.88 906 ASN A O 1
ATOM 7275 N N . GLU A 1 907 ? 11.404 -26.769 -24.368 1.00 83.00 907 GLU A N 1
ATOM 7276 C CA . GLU A 1 907 ? 11.488 -28.192 -24.731 1.00 83.00 907 GLU A CA 1
ATOM 7277 C C . GLU A 1 907 ? 10.139 -28.917 -24.674 1.00 83.00 907 GLU A C 1
ATOM 7279 O O . GLU A 1 907 ? 9.919 -29.876 -25.413 1.00 83.00 907 GLU A O 1
ATOM 7284 N N . HIS A 1 908 ? 9.214 -28.467 -23.819 1.00 78.06 908 HIS A N 1
ATOM 7285 C CA . HIS A 1 908 ? 7.948 -29.172 -23.588 1.00 78.06 908 HIS A CA 1
ATOM 7286 C C . HIS A 1 908 ? 6.692 -28.338 -23.861 1.00 78.06 908 HIS A C 1
ATOM 7288 O O . HIS A 1 908 ? 5.582 -28.851 -23.731 1.00 78.06 908 HIS A O 1
ATOM 7294 N N . GLY A 1 909 ? 6.827 -27.059 -24.228 1.00 76.38 909 GLY A N 1
ATOM 7295 C CA . GLY A 1 909 ? 5.685 -26.194 -24.548 1.00 76.38 909 GLY A CA 1
ATOM 7296 C C . GLY A 1 909 ? 4.748 -25.903 -23.367 1.00 76.38 909 GLY A C 1
ATOM 7297 O O . GLY A 1 909 ? 3.639 -25.413 -23.576 1.00 76.38 909 GLY A O 1
ATOM 7298 N N . VAL A 1 910 ? 5.166 -26.196 -22.130 1.00 78.75 910 VAL A N 1
ATOM 7299 C CA . VAL A 1 910 ? 4.369 -25.980 -20.910 1.00 78.75 910 VAL A CA 1
ATOM 7300 C C . VAL A 1 910 ? 4.499 -24.519 -20.456 1.00 78.75 910 VAL A C 1
ATOM 7302 O O . VAL A 1 910 ? 5.472 -23.843 -20.782 1.00 78.75 910 VAL A O 1
ATOM 7305 N N . PHE A 1 911 ? 3.510 -24.010 -19.715 1.00 78.56 911 PHE A N 1
ATOM 7306 C CA . PHE A 1 911 ? 3.480 -22.638 -19.177 1.00 78.56 911 PHE A CA 1
ATOM 7307 C C . PHE A 1 911 ? 3.448 -21.520 -20.238 1.00 78.56 911 PHE A C 1
ATOM 7309 O O . PHE A 1 911 ? 3.604 -20.348 -19.903 1.00 78.56 911 PHE A O 1
ATOM 7316 N N . GLN A 1 912 ? 3.175 -21.846 -21.507 1.00 75.81 912 GLN A N 1
ATOM 7317 C CA . GLN A 1 912 ? 2.853 -20.846 -22.524 1.00 75.81 912 GLN A CA 1
ATOM 7318 C C . GLN A 1 912 ? 1.414 -20.363 -22.343 1.00 75.81 912 GLN A C 1
ATOM 7320 O O . GLN A 1 912 ? 0.474 -21.153 -22.346 1.00 75.81 912 GLN A O 1
ATOM 7325 N N . CYS A 1 913 ? 1.231 -19.053 -22.250 1.00 76.12 913 CYS A N 1
ATOM 7326 C CA . CYS A 1 913 ? -0.091 -18.445 -22.318 1.00 76.12 913 CYS A CA 1
ATOM 7327 C C . CYS A 1 913 ? -0.251 -17.803 -23.699 1.00 76.12 913 CYS A C 1
ATOM 7329 O O . CYS A 1 913 ? 0.498 -16.886 -24.042 1.00 76.12 913 CYS A O 1
ATOM 7331 N N . ARG A 1 914 ? -1.197 -18.321 -24.489 1.00 75.00 914 ARG A N 1
ATOM 7332 C CA . ARG A 1 914 ? -1.576 -17.801 -25.807 1.00 75.00 914 ARG A CA 1
ATOM 7333 C C . ARG A 1 914 ? -2.967 -17.189 -25.681 1.00 75.00 914 ARG A C 1
ATOM 7335 O O . ARG A 1 914 ? -3.936 -17.923 -25.511 1.00 75.00 914 ARG A O 1
ATOM 7342 N N . GLY A 1 915 ? -3.045 -15.863 -25.708 1.00 74.56 915 GLY A N 1
ATOM 7343 C CA . GLY A 1 915 ? -4.304 -15.122 -25.750 1.00 74.56 915 GLY A CA 1
ATOM 7344 C C . GLY A 1 915 ? -4.490 -14.475 -27.125 1.00 74.56 915 GLY A C 1
ATOM 7345 O O . GLY A 1 915 ? -3.490 -14.149 -27.762 1.00 74.56 915 GLY A O 1
ATOM 7346 N N . PRO A 1 916 ? -5.733 -14.279 -27.593 1.00 82.81 916 PRO A N 1
ATOM 7347 C CA . PRO A 1 916 ? -5.989 -13.612 -28.870 1.00 82.81 916 PRO A CA 1
ATOM 7348 C C . PRO A 1 916 ? -5.751 -12.093 -28.817 1.00 82.81 916 PRO A C 1
ATOM 7350 O O . PRO A 1 916 ? -5.615 -11.482 -29.868 1.00 82.81 916 PRO A O 1
ATOM 7353 N N . PHE A 1 917 ? -5.698 -11.498 -27.617 1.00 86.00 917 PHE A N 1
ATOM 7354 C CA . PHE A 1 917 ? -5.648 -10.042 -27.424 1.00 86.00 917 PHE A CA 1
ATOM 7355 C C . PHE A 1 917 ? -4.276 -9.499 -27.006 1.00 86.00 917 PHE A C 1
ATOM 7357 O O . PHE A 1 917 ? -3.941 -8.386 -27.383 1.00 86.00 917 PHE A O 1
ATOM 7364 N N . ASN A 1 918 ? -3.484 -10.263 -26.239 1.00 87.44 918 ASN A N 1
ATOM 7365 C CA . ASN A 1 918 ? -2.216 -9.782 -25.685 1.00 87.44 918 ASN A CA 1
ATOM 7366 C C . ASN A 1 918 ? -1.074 -10.763 -25.972 1.00 87.44 918 ASN A C 1
ATOM 7368 O O . ASN A 1 918 ? -1.126 -11.950 -25.626 1.00 87.44 918 ASN A O 1
ATOM 7372 N N . SER A 1 919 ? 0.005 -10.230 -26.526 1.00 90.31 919 SER A N 1
ATOM 7373 C CA . SER A 1 919 ? 1.304 -10.876 -26.677 1.00 90.31 919 SER A CA 1
ATOM 7374 C C . SER A 1 919 ? 2.027 -11.057 -25.329 1.00 90.31 919 SER A C 1
ATOM 7376 O O . SER A 1 919 ? 1.649 -10.507 -24.291 1.00 90.31 919 SER A O 1
ATOM 7378 N N . GLU A 1 920 ? 3.098 -11.860 -25.308 1.00 89.44 920 GLU A N 1
ATOM 7379 C CA . GLU A 1 920 ? 3.994 -11.956 -24.138 1.00 89.44 920 GLU A CA 1
ATOM 7380 C C . GLU A 1 920 ? 4.695 -10.613 -23.857 1.00 89.44 920 GLU A C 1
ATOM 7382 O O . GLU A 1 920 ? 4.882 -10.251 -22.697 1.00 89.44 920 GLU A O 1
ATOM 7387 N N . GLN A 1 921 ? 4.998 -9.838 -24.905 1.00 92.31 921 GLN A N 1
ATOM 7388 C CA . GLN A 1 921 ? 5.616 -8.517 -24.796 1.00 92.31 921 GLN A CA 1
ATOM 7389 C C . GLN A 1 921 ? 4.706 -7.502 -24.097 1.00 92.31 921 GLN A C 1
ATOM 7391 O O . GLN A 1 921 ? 5.159 -6.802 -23.194 1.00 92.31 921 GLN A O 1
ATOM 7396 N N . GLU A 1 922 ? 3.431 -7.418 -24.477 1.00 92.06 922 GLU A N 1
ATOM 7397 C CA . GLU A 1 922 ? 2.488 -6.480 -23.849 1.00 92.06 922 GLU A CA 1
ATOM 7398 C C . GLU A 1 922 ? 2.254 -6.827 -22.382 1.00 92.06 922 GLU A C 1
ATOM 7400 O O . GLU A 1 922 ? 2.252 -5.938 -21.534 1.00 92.06 922 GLU A O 1
ATOM 7405 N N . ARG A 1 923 ? 2.147 -8.120 -22.055 1.00 90.69 923 ARG A N 1
ATOM 7406 C CA . ARG A 1 923 ? 2.042 -8.567 -20.659 1.00 90.69 923 ARG A CA 1
ATOM 7407 C C . ARG A 1 923 ? 3.297 -8.249 -19.857 1.00 90.69 923 ARG A C 1
ATOM 7409 O O . ARG A 1 923 ? 3.188 -7.800 -18.720 1.00 90.69 923 ARG A O 1
ATOM 7416 N N . PHE A 1 924 ? 4.478 -8.416 -20.452 1.00 93.12 924 PHE A N 1
ATOM 7417 C CA . PHE A 1 924 ? 5.734 -8.002 -19.830 1.00 93.12 924 PHE A CA 1
ATOM 7418 C C . PHE A 1 924 ? 5.729 -6.497 -19.525 1.00 93.12 924 PHE A C 1
ATOM 7420 O O . PHE A 1 924 ? 6.062 -6.088 -18.415 1.00 93.12 924 PHE A O 1
ATOM 7427 N N . ILE A 1 925 ? 5.309 -5.665 -20.482 1.00 92.69 925 ILE A N 1
ATOM 7428 C CA . ILE A 1 925 ? 5.223 -4.211 -20.287 1.00 92.69 925 ILE A CA 1
ATOM 7429 C C . ILE A 1 925 ? 4.219 -3.871 -19.180 1.00 92.69 925 ILE A C 1
ATOM 7431 O O . ILE A 1 925 ? 4.557 -3.096 -18.293 1.00 92.69 925 ILE A O 1
ATOM 7435 N N . GLN A 1 926 ? 3.030 -4.478 -19.169 1.00 91.00 926 GLN A N 1
ATOM 7436 C CA . GLN A 1 926 ? 2.003 -4.225 -18.150 1.00 91.00 926 GLN A CA 1
ATOM 7437 C C . GLN A 1 926 ? 2.471 -4.597 -16.735 1.00 91.00 926 GLN A C 1
ATOM 7439 O O . GLN A 1 926 ? 2.286 -3.821 -15.797 1.00 91.00 926 GLN A O 1
ATOM 7444 N N . HIS A 1 927 ? 3.121 -5.752 -16.566 1.00 91.06 927 HIS A N 1
ATOM 7445 C CA . HIS A 1 927 ? 3.605 -6.200 -15.253 1.00 91.06 927 HIS A CA 1
ATOM 7446 C C . HIS A 1 927 ? 4.733 -5.332 -14.699 1.00 91.06 927 HIS A C 1
ATOM 7448 O O . HIS A 1 927 ? 4.799 -5.095 -13.489 1.00 91.06 927 HIS A O 1
ATOM 7454 N N . PHE A 1 928 ? 5.622 -4.858 -15.574 1.00 94.94 928 PHE A N 1
ATOM 7455 C CA . PHE A 1 928 ? 6.828 -4.131 -15.179 1.00 94.94 928 PHE A CA 1
ATOM 7456 C C . PHE A 1 928 ? 6.766 -2.631 -15.485 1.00 94.94 928 PHE A C 1
ATOM 7458 O O . PHE A 1 928 ? 7.773 -1.947 -15.323 1.00 94.94 928 PHE A O 1
ATOM 7465 N N . GLU A 1 929 ? 5.601 -2.090 -15.853 1.00 93.81 929 GLU A N 1
ATOM 7466 C CA . GLU A 1 929 ? 5.415 -0.698 -16.288 1.00 93.81 929 GLU A CA 1
ATOM 7467 C C . GLU A 1 929 ? 6.005 0.310 -15.291 1.00 93.81 929 GLU A C 1
ATOM 7469 O O . GLU A 1 929 ? 6.735 1.224 -15.671 1.00 93.81 929 GLU A O 1
ATOM 7474 N N . LEU A 1 930 ? 5.728 0.130 -13.996 1.00 93.75 930 LEU A N 1
ATOM 7475 C CA . LEU A 1 930 ? 6.210 1.029 -12.942 1.00 93.75 930 LEU A CA 1
ATOM 7476 C C . LEU A 1 930 ? 7.739 0.990 -12.798 1.00 93.75 930 LEU A C 1
ATOM 7478 O O . LEU A 1 930 ? 8.364 2.034 -12.612 1.00 93.75 930 LEU A O 1
ATOM 7482 N N . LEU A 1 931 ? 8.344 -0.194 -12.936 1.00 94.50 931 LEU A N 1
ATOM 7483 C CA . LEU A 1 931 ? 9.797 -0.380 -12.888 1.00 94.50 931 LEU A CA 1
ATOM 7484 C C . LEU A 1 931 ? 10.470 0.178 -14.148 1.00 94.50 931 LEU A C 1
ATOM 7486 O O . LEU A 1 931 ? 11.491 0.855 -14.050 1.00 94.50 931 LEU A O 1
ATOM 7490 N N . GLN A 1 932 ? 9.865 -0.042 -15.318 1.00 91.69 932 GLN A N 1
ATOM 7491 C CA . GLN A 1 932 ? 10.343 0.472 -16.600 1.00 91.69 932 GLN A CA 1
ATOM 7492 C C . GLN A 1 932 ? 10.273 1.996 -16.663 1.00 91.69 932 GLN A C 1
ATOM 7494 O O . GLN A 1 932 ? 11.251 2.629 -17.049 1.00 91.69 932 GLN A O 1
ATOM 7499 N N . LYS A 1 933 ? 9.165 2.603 -16.219 1.00 90.50 933 LYS A N 1
ATOM 7500 C CA . LYS A 1 933 ? 9.034 4.067 -16.136 1.00 90.50 933 LYS A CA 1
ATOM 7501 C C . LYS A 1 933 ? 10.031 4.692 -15.156 1.00 90.50 933 LYS A C 1
ATOM 7503 O O . LYS A 1 933 ? 10.413 5.841 -15.339 1.00 90.50 933 LYS A O 1
ATOM 7508 N N . ALA A 1 934 ? 10.444 3.956 -14.124 1.00 90.44 934 ALA A N 1
ATOM 7509 C CA . ALA A 1 934 ? 11.494 4.383 -13.202 1.00 90.44 934 ALA A CA 1
ATOM 7510 C C . ALA A 1 934 ? 12.922 4.074 -13.707 1.00 90.44 934 ALA A C 1
ATOM 7512 O O . ALA A 1 934 ? 13.883 4.470 -13.048 1.00 90.44 934 ALA A O 1
ATOM 7513 N N . CYS A 1 935 ? 13.073 3.392 -14.850 1.00 90.38 935 CYS A N 1
ATOM 7514 C CA . CYS A 1 935 ? 14.342 2.895 -15.398 1.00 90.38 935 CYS A CA 1
ATOM 7515 C C . CYS A 1 935 ? 15.110 1.971 -14.431 1.00 90.38 935 CYS A C 1
ATOM 7517 O O . CYS A 1 935 ? 16.310 2.138 -14.222 1.00 90.38 935 CYS A O 1
ATOM 7519 N N . ILE A 1 936 ? 14.422 1.011 -13.798 1.00 90.44 936 ILE A N 1
ATOM 7520 C CA . ILE A 1 936 ? 15.019 0.132 -12.780 1.00 90.44 936 ILE A CA 1
ATOM 7521 C C . ILE A 1 936 ? 14.928 -1.341 -13.198 1.00 90.44 936 ILE A C 1
ATOM 7523 O O . ILE A 1 936 ? 13.829 -1.902 -13.197 1.00 90.44 936 ILE A O 1
ATOM 7527 N N . PRO A 1 937 ? 16.060 -2.030 -13.419 1.00 86.12 937 PRO A N 1
ATOM 7528 C CA . PRO A 1 937 ? 17.405 -1.501 -13.677 1.00 86.12 937 PRO A CA 1
ATOM 7529 C C . PRO A 1 937 ? 17.524 -0.829 -15.052 1.00 86.12 937 PRO A C 1
ATOM 7531 O O . PRO A 1 937 ? 16.713 -1.073 -15.947 1.00 86.12 937 PRO A O 1
ATOM 7534 N N . ASP A 1 938 ? 18.578 -0.034 -15.234 1.00 81.69 938 ASP A N 1
ATOM 7535 C CA . ASP A 1 938 ? 18.886 0.580 -16.526 1.00 81.69 938 ASP A CA 1
ATOM 7536 C C . ASP A 1 938 ? 19.058 -0.499 -17.621 1.00 81.69 938 ASP A C 1
ATOM 7538 O O . ASP A 1 938 ? 19.618 -1.572 -17.383 1.00 81.69 938 ASP A O 1
ATOM 7542 N N . HIS A 1 939 ? 18.575 -0.209 -18.833 1.00 80.88 939 HIS A N 1
ATOM 7543 C CA . HIS A 1 939 ? 18.689 -1.058 -20.034 1.00 80.88 939 HIS A CA 1
ATOM 7544 C C . HIS A 1 939 ? 17.953 -2.417 -20.005 1.00 80.88 939 HIS A C 1
ATOM 7546 O O . HIS A 1 939 ? 18.176 -3.258 -20.878 1.00 80.88 939 HIS A O 1
ATOM 7552 N N . VAL A 1 940 ? 17.033 -2.639 -19.062 1.00 86.88 940 VAL A N 1
ATOM 7553 C CA . VAL A 1 940 ? 16.178 -3.839 -19.043 1.00 86.88 940 VAL A CA 1
ATOM 7554 C C . VAL A 1 940 ? 14.991 -3.690 -19.998 1.00 86.88 940 VAL A C 1
ATOM 7556 O O . VAL A 1 940 ? 14.264 -2.699 -19.973 1.00 86.88 940 VAL A O 1
ATOM 7559 N N . SER A 1 941 ? 14.770 -4.692 -20.855 1.00 91.44 941 SER A N 1
ATOM 7560 C CA . SER A 1 941 ? 13.644 -4.723 -21.796 1.00 91.44 941 SER A CA 1
ATOM 7561 C C . SER A 1 941 ? 13.130 -6.142 -22.042 1.00 91.44 941 SER A C 1
ATOM 7563 O O . SER A 1 941 ? 13.801 -7.118 -21.707 1.00 91.44 941 SER A O 1
ATOM 7565 N N . TYR A 1 942 ? 11.957 -6.253 -22.675 1.00 93.38 942 TYR A N 1
ATOM 7566 C CA . TYR A 1 942 ? 11.400 -7.544 -23.090 1.00 93.38 942 TYR A CA 1
ATOM 7567 C C . TYR A 1 942 ? 12.367 -8.335 -23.986 1.00 93.38 942 TYR A C 1
ATOM 7569 O O . TYR A 1 942 ? 12.506 -9.542 -23.822 1.00 93.38 942 TYR A O 1
ATOM 7577 N N . TYR A 1 943 ? 13.084 -7.662 -24.890 1.00 92.56 943 TYR A N 1
ATOM 7578 C CA . TYR A 1 943 ? 14.053 -8.317 -25.772 1.00 92.56 943 TYR A CA 1
ATOM 7579 C C . TYR A 1 943 ? 15.211 -8.931 -24.984 1.00 92.56 943 TYR A C 1
ATOM 7581 O O . TYR A 1 943 ? 15.547 -10.086 -25.200 1.00 92.56 943 TYR A O 1
ATOM 7589 N N . THR A 1 944 ? 15.724 -8.224 -23.975 1.00 92.50 944 THR A N 1
ATOM 7590 C CA . THR A 1 944 ? 16.761 -8.751 -23.076 1.00 92.50 944 THR A CA 1
ATOM 7591 C C . THR A 1 944 ? 16.294 -10.016 -22.346 1.00 92.50 944 THR A C 1
ATOM 7593 O O . THR A 1 944 ? 17.056 -10.971 -22.217 1.00 92.50 944 THR A O 1
ATOM 7596 N N . PHE A 1 945 ? 15.034 -10.050 -21.896 1.00 93.81 945 PHE A N 1
ATOM 7597 C CA . PHE A 1 945 ? 14.425 -11.241 -21.291 1.00 93.81 945 PHE A CA 1
ATOM 7598 C C . PHE A 1 945 ? 14.287 -12.392 -22.294 1.00 93.81 945 PHE A C 1
ATOM 7600 O O . PHE A 1 945 ? 14.640 -13.540 -22.000 1.00 93.81 945 PHE A O 1
ATOM 7607 N N . ARG A 1 946 ? 13.768 -12.091 -23.487 1.00 92.88 946 ARG A N 1
ATOM 7608 C CA . ARG A 1 946 ? 13.568 -13.071 -24.553 1.00 92.88 946 ARG A CA 1
ATOM 7609 C C . ARG A 1 946 ? 14.895 -13.704 -24.954 1.00 92.88 946 ARG A C 1
ATOM 7611 O O . ARG A 1 946 ? 14.991 -14.924 -24.962 1.00 92.88 946 ARG A O 1
ATOM 7618 N N . ASP A 1 947 ? 15.916 -12.896 -25.205 1.00 91.94 947 ASP A N 1
ATOM 7619 C CA . ASP A 1 947 ? 17.227 -13.363 -25.654 1.00 91.94 947 ASP A CA 1
ATOM 7620 C C . ASP A 1 947 ? 17.928 -14.186 -24.558 1.00 91.94 947 ASP A C 1
ATOM 7622 O O . ASP A 1 947 ? 18.511 -15.230 -24.848 1.00 91.94 947 ASP A O 1
ATOM 7626 N N . TYR A 1 948 ? 17.785 -13.795 -23.283 1.00 90.25 948 TYR A N 1
ATOM 7627 C CA . TYR A 1 948 ? 18.301 -14.568 -22.146 1.00 90.25 948 TYR A CA 1
ATOM 7628 C C . TYR A 1 948 ? 17.624 -15.943 -22.007 1.00 90.25 948 TYR A C 1
ATOM 7630 O O . TYR A 1 948 ? 18.263 -16.918 -21.615 1.00 90.25 948 TYR A O 1
ATOM 7638 N N . THR A 1 949 ? 16.331 -16.050 -22.334 1.00 91.38 949 THR A N 1
ATOM 7639 C CA . THR A 1 949 ? 15.555 -17.289 -22.145 1.00 91.38 949 THR A CA 1
ATOM 7640 C C . THR A 1 949 ? 15.410 -18.153 -23.402 1.00 91.38 949 THR A C 1
ATOM 7642 O O . THR A 1 949 ? 15.032 -19.322 -23.282 1.00 91.38 949 THR A O 1
ATOM 7645 N N . ALA A 1 950 ? 15.734 -17.635 -24.591 1.00 88.25 950 ALA A N 1
ATOM 7646 C CA . ALA A 1 950 ? 15.508 -18.288 -25.886 1.00 88.25 950 ALA A CA 1
ATOM 7647 C C . ALA A 1 950 ? 16.251 -19.623 -26.059 1.00 88.25 950 ALA A C 1
ATOM 7649 O O . ALA A 1 950 ? 15.734 -20.535 -26.699 1.00 88.25 950 ALA A O 1
ATOM 7650 N N . HIS A 1 951 ? 17.446 -19.747 -25.480 1.00 84.00 951 HIS A N 1
ATOM 7651 C CA . HIS A 1 951 ? 18.321 -20.916 -25.650 1.00 84.00 951 HIS A CA 1
ATOM 7652 C C . HIS A 1 951 ? 18.465 -21.763 -24.379 1.00 84.00 951 HIS A C 1
ATOM 7654 O O . HIS A 1 951 ? 19.362 -22.598 -24.281 1.00 84.00 951 HIS A O 1
ATOM 7660 N N . SER A 1 952 ? 17.598 -21.544 -23.390 1.00 84.25 952 SER A N 1
ATOM 7661 C CA . SER A 1 952 ? 17.587 -22.350 -22.169 1.00 84.25 952 SER A CA 1
ATOM 7662 C C . SER A 1 952 ? 17.157 -23.789 -22.481 1.00 84.25 952 SER A C 1
ATOM 7664 O O . SER A 1 952 ? 16.103 -24.019 -23.078 1.00 84.25 952 SER A O 1
ATOM 7666 N N . GLN A 1 953 ? 18.010 -24.740 -22.092 1.00 82.81 953 GLN A N 1
ATOM 7667 C CA . GLN A 1 953 ? 17.840 -26.182 -22.291 1.00 82.81 953 GLN A CA 1
ATOM 7668 C C . GLN A 1 953 ? 18.317 -26.944 -21.054 1.00 82.81 953 GLN A C 1
ATOM 7670 O O . GLN A 1 953 ? 19.302 -26.541 -20.426 1.00 82.81 953 GLN A O 1
ATOM 7675 N N . PHE A 1 954 ? 17.675 -28.058 -20.714 1.00 80.56 954 PHE A N 1
ATOM 7676 C CA . PHE A 1 954 ? 17.969 -28.828 -19.502 1.00 80.56 954 PHE A CA 1
ATOM 7677 C C . PHE A 1 954 ? 19.421 -29.313 -19.413 1.00 80.56 954 PHE A C 1
ATOM 7679 O O . PHE A 1 954 ? 19.998 -29.296 -18.321 1.00 80.56 954 PHE A O 1
ATOM 7686 N N . ASP A 1 955 ? 20.029 -29.667 -20.545 1.00 72.75 955 ASP A N 1
ATOM 7687 C CA . ASP A 1 955 ? 21.430 -30.096 -20.618 1.00 72.75 955 ASP A CA 1
ATOM 7688 C C . ASP A 1 955 ? 22.390 -29.003 -20.115 1.00 72.75 955 ASP A C 1
ATOM 7690 O O . ASP A 1 955 ? 23.303 -29.267 -19.325 1.00 72.75 955 ASP A O 1
ATOM 7694 N N . THR A 1 956 ? 22.130 -27.747 -20.487 1.00 72.06 956 THR A N 1
ATOM 7695 C CA . THR A 1 956 ? 22.897 -26.571 -20.045 1.00 72.06 956 THR A CA 1
ATOM 7696 C C . THR A 1 956 ? 22.683 -26.287 -18.557 1.00 72.06 956 THR A C 1
ATOM 7698 O O . THR A 1 956 ? 23.624 -25.957 -17.833 1.00 72.06 956 THR A O 1
ATOM 7701 N N . LEU A 1 957 ? 21.453 -26.460 -18.065 1.00 75.50 957 LEU A N 1
ATOM 7702 C CA . LEU A 1 957 ? 21.102 -26.225 -16.661 1.00 75.50 957 LEU A CA 1
ATOM 7703 C C . LEU A 1 957 ? 21.724 -27.241 -15.699 1.00 75.50 957 LEU A C 1
ATOM 7705 O O . LEU A 1 957 ? 22.058 -26.884 -14.570 1.00 75.50 957 LEU A O 1
ATOM 7709 N N . ILE A 1 958 ? 21.883 -28.502 -16.106 1.00 71.75 958 ILE A N 1
ATOM 7710 C CA . ILE A 1 958 ? 22.597 -29.485 -15.278 1.00 71.75 958 ILE A CA 1
ATOM 7711 C C . ILE A 1 958 ? 24.065 -29.105 -15.149 1.00 71.75 958 ILE A C 1
ATOM 7713 O O . ILE A 1 958 ? 24.645 -29.248 -14.068 1.00 71.75 958 ILE A O 1
ATOM 7717 N N . MET A 1 959 ? 24.656 -28.618 -16.241 1.00 61.22 959 MET A N 1
ATOM 7718 C CA . MET A 1 959 ? 26.051 -28.206 -16.256 1.00 61.22 959 MET A CA 1
ATOM 7719 C C . MET A 1 959 ? 26.283 -26.983 -15.351 1.00 61.22 959 MET A C 1
ATOM 7721 O O . MET A 1 959 ? 27.266 -26.947 -14.610 1.00 61.22 959 MET A O 1
ATOM 7725 N N . CYS A 1 960 ? 25.331 -26.046 -15.329 1.00 69.38 960 CYS A N 1
ATOM 7726 C CA . CYS A 1 960 ? 25.313 -24.855 -14.475 1.00 69.38 960 CYS A CA 1
ATOM 7727 C C . CYS A 1 960 ? 24.220 -24.953 -13.393 1.00 69.38 960 CYS A C 1
ATOM 7729 O O . CYS A 1 960 ? 23.279 -24.163 -13.370 1.00 69.38 960 CYS A O 1
ATOM 7731 N N . ASN A 1 961 ? 24.312 -25.938 -12.489 1.00 83.38 961 ASN A N 1
ATOM 7732 C CA . ASN A 1 961 ? 23.272 -26.172 -11.480 1.00 83.38 961 ASN A CA 1
ATOM 7733 C C . ASN A 1 961 ? 23.282 -25.109 -10.359 1.00 83.38 961 ASN A C 1
ATOM 7735 O O . ASN A 1 961 ? 23.858 -25.309 -9.285 1.00 83.38 961 ASN A O 1
ATOM 7739 N N . TYR A 1 962 ? 22.591 -23.994 -10.600 1.00 89.06 962 TYR A N 1
ATOM 7740 C CA . TYR A 1 962 ? 22.457 -22.874 -9.662 1.00 89.06 962 TYR A CA 1
ATOM 7741 C C . TYR A 1 962 ? 21.828 -23.272 -8.320 1.00 89.06 962 TYR A C 1
ATOM 7743 O O . TYR A 1 962 ? 22.227 -22.763 -7.272 1.00 89.06 962 TYR A O 1
ATOM 7751 N N . PHE A 1 963 ? 20.907 -24.242 -8.309 1.00 92.19 963 PHE A N 1
ATOM 7752 C CA . PHE A 1 963 ? 20.315 -24.747 -7.068 1.00 92.19 963 PHE A CA 1
ATOM 7753 C C . PHE A 1 963 ? 21.357 -25.430 -6.170 1.00 92.19 963 PHE A C 1
ATOM 7755 O O . PHE A 1 963 ? 21.368 -25.232 -4.955 1.00 92.19 963 PHE A O 1
ATOM 7762 N N . LYS A 1 964 ? 22.293 -26.183 -6.757 1.00 90.81 964 LYS A N 1
ATOM 7763 C CA . LYS A 1 964 ? 23.396 -26.812 -6.017 1.00 90.81 964 LYS A CA 1
ATOM 7764 C C . LYS A 1 964 ? 24.353 -25.774 -5.424 1.00 90.81 964 LYS A C 1
ATOM 7766 O O . LYS A 1 964 ? 24.792 -25.935 -4.284 1.00 90.81 964 LYS A O 1
ATOM 7771 N N . GLU A 1 965 ? 24.639 -24.700 -6.158 1.00 90.81 965 GLU A N 1
ATOM 7772 C CA . GLU A 1 965 ? 25.474 -23.593 -5.674 1.00 90.81 965 GLU A CA 1
ATOM 7773 C C . GLU A 1 965 ? 24.795 -22.825 -4.529 1.00 90.81 965 GLU A C 1
ATOM 7775 O O . GLU A 1 965 ? 25.431 -22.574 -3.500 1.00 90.81 965 GLU A O 1
ATOM 7780 N N . ALA A 1 966 ? 23.491 -22.544 -4.642 1.00 91.69 966 ALA A N 1
ATOM 7781 C CA . ALA A 1 966 ? 22.695 -21.965 -3.558 1.00 91.69 966 ALA A CA 1
ATOM 7782 C C . ALA A 1 966 ? 22.730 -22.848 -2.299 1.00 91.69 966 ALA A C 1
ATOM 7784 O O . ALA A 1 966 ? 22.954 -22.352 -1.193 1.00 91.69 966 ALA A O 1
ATOM 7785 N N . GLN A 1 967 ? 22.585 -24.168 -2.461 1.00 92.44 967 GLN A N 1
ATOM 7786 C CA . GLN A 1 967 ? 22.650 -25.119 -1.350 1.00 92.44 967 GLN A CA 1
ATOM 7787 C C . GLN A 1 967 ? 24.040 -25.145 -0.688 1.00 92.44 967 GLN A C 1
ATOM 7789 O O . GLN A 1 967 ? 24.132 -25.229 0.540 1.00 92.44 967 GLN A O 1
ATOM 7794 N N . ARG A 1 968 ? 25.129 -25.062 -1.470 1.00 91.94 968 ARG A N 1
ATOM 7795 C CA . ARG A 1 968 ? 26.504 -25.011 -0.940 1.00 91.94 968 ARG A CA 1
ATOM 7796 C C . ARG A 1 968 ? 26.704 -23.778 -0.061 1.00 91.94 968 ARG A C 1
ATOM 7798 O O . ARG A 1 968 ? 27.089 -23.922 1.100 1.00 91.94 968 ARG A O 1
ATOM 7805 N N . ILE A 1 969 ? 26.385 -22.592 -0.584 1.00 89.56 969 ILE A N 1
ATOM 7806 C CA . ILE A 1 969 ? 26.544 -21.327 0.150 1.00 89.56 969 ILE A CA 1
ATOM 7807 C C . ILE A 1 969 ? 25.645 -21.312 1.392 1.00 89.56 969 ILE A C 1
ATOM 7809 O O . ILE A 1 969 ? 26.082 -20.902 2.468 1.00 89.56 969 ILE A O 1
ATOM 7813 N N . ALA A 1 970 ? 24.415 -21.826 1.295 1.00 89.25 970 ALA A N 1
ATOM 7814 C CA . ALA A 1 970 ? 23.523 -21.897 2.446 1.00 89.25 970 ALA A CA 1
ATOM 7815 C C . ALA A 1 970 ? 24.095 -22.755 3.588 1.00 89.25 970 ALA A C 1
ATOM 7817 O O . ALA A 1 970 ? 24.031 -22.356 4.753 1.00 89.25 970 ALA A O 1
ATOM 7818 N N . LYS A 1 971 ? 24.729 -23.891 3.274 1.00 88.56 971 LYS A N 1
ATOM 7819 C CA . LYS A 1 971 ? 25.393 -24.742 4.277 1.00 88.56 971 LYS A CA 1
ATOM 7820 C C . LYS A 1 971 ? 26.588 -24.044 4.929 1.00 88.56 971 LYS A C 1
ATOM 7822 O O . LYS A 1 971 ? 26.741 -24.138 6.147 1.00 88.56 971 LYS A O 1
ATOM 7827 N N . GLU A 1 972 ? 27.383 -23.309 4.153 1.00 88.50 972 GLU A N 1
ATOM 7828 C CA . GLU A 1 972 ? 28.519 -22.519 4.654 1.00 88.50 972 GLU A CA 1
ATOM 7829 C C . GLU A 1 972 ? 28.070 -21.386 5.599 1.00 88.50 972 GLU A C 1
ATOM 7831 O O . GLU A 1 972 ? 28.730 -21.099 6.602 1.00 88.50 972 GLU A O 1
ATOM 7836 N N . LEU A 1 973 ? 26.909 -20.776 5.340 1.00 87.94 973 LEU A N 1
ATOM 7837 C CA . LEU A 1 973 ? 26.401 -19.637 6.112 1.00 87.94 973 LEU A CA 1
ATOM 7838 C C . LEU A 1 973 ? 25.793 -19.983 7.472 1.00 87.94 973 LEU A C 1
ATOM 7840 O O . LEU A 1 973 ? 25.686 -19.091 8.320 1.00 87.94 973 LEU A O 1
ATOM 7844 N N . ARG A 1 974 ? 25.429 -21.246 7.732 1.00 84.25 974 ARG A N 1
ATOM 7845 C CA . ARG A 1 974 ? 24.782 -21.652 8.998 1.00 84.25 974 ARG A CA 1
ATOM 7846 C C . ARG A 1 974 ? 25.576 -21.218 10.237 1.00 84.25 974 ARG A C 1
ATOM 7848 O O . ARG A 1 974 ? 24.985 -20.759 11.212 1.00 84.25 974 ARG A O 1
ATOM 7855 N N . GLY A 1 975 ? 26.908 -21.305 10.186 1.00 81.31 975 GLY A N 1
ATOM 7856 C CA . GLY A 1 975 ? 27.788 -20.894 11.288 1.00 81.31 975 GLY A CA 1
ATOM 7857 C C . GLY A 1 975 ? 27.854 -19.378 11.516 1.00 81.31 975 GLY A C 1
ATOM 7858 O O . GLY A 1 975 ? 28.181 -18.937 12.614 1.00 81.31 975 GLY A O 1
ATOM 7859 N N . SER A 1 976 ? 27.511 -18.573 10.507 1.00 84.56 976 SER A N 1
ATOM 7860 C CA . SER A 1 976 ? 27.616 -17.108 10.552 1.00 84.56 976 SER A CA 1
ATOM 7861 C C . SER A 1 976 ? 26.381 -16.430 11.161 1.00 84.56 976 SER A C 1
ATOM 7863 O O . SER A 1 976 ? 26.476 -15.295 11.624 1.00 84.56 976 SER A O 1
ATOM 7865 N N . PHE A 1 977 ? 25.232 -17.115 11.200 1.00 84.12 977 PHE A N 1
ATOM 7866 C CA . PHE A 1 977 ? 23.957 -16.573 11.690 1.00 84.12 977 PHE A CA 1
ATOM 7867 C C . PHE A 1 977 ? 23.454 -17.226 12.986 1.00 84.12 977 PHE A C 1
ATOM 7869 O O . PHE A 1 977 ? 22.286 -17.078 13.319 1.00 84.12 977 PHE A O 1
ATOM 7876 N N . VAL A 1 978 ? 24.313 -17.901 13.761 1.00 78.81 978 VAL A N 1
ATOM 7877 C CA . VAL A 1 978 ? 23.928 -18.614 15.006 1.00 78.81 978 VAL A CA 1
ATOM 7878 C C . VAL A 1 978 ? 23.117 -17.741 15.980 1.00 78.81 978 VAL A C 1
ATOM 7880 O O . VAL A 1 978 ? 22.206 -18.236 16.639 1.00 78.81 978 VAL A O 1
ATOM 7883 N N . ASN A 1 979 ? 23.396 -16.436 16.017 1.00 76.81 979 ASN A N 1
ATOM 7884 C CA . ASN A 1 979 ? 22.731 -15.480 16.905 1.00 76.81 979 ASN A CA 1
ATOM 7885 C C . ASN A 1 979 ? 21.472 -14.818 16.300 1.00 76.81 979 ASN A C 1
ATOM 7887 O O . ASN A 1 979 ? 20.819 -14.038 16.988 1.00 76.81 979 ASN A O 1
ATOM 7891 N N . ASP A 1 980 ? 21.125 -15.096 15.039 1.00 78.88 980 ASP A N 1
ATOM 7892 C CA . ASP A 1 980 ? 19.983 -14.506 14.325 1.00 78.88 980 ASP A CA 1
ATOM 7893 C C . ASP A 1 980 ? 19.021 -15.615 13.860 1.00 78.88 980 ASP A C 1
ATOM 7895 O O . ASP A 1 980 ? 19.156 -16.202 12.781 1.00 78.88 980 ASP A O 1
ATOM 7899 N N . LYS A 1 981 ? 18.038 -15.927 14.715 1.00 82.62 981 LYS A N 1
ATOM 7900 C CA . LYS A 1 981 ? 17.068 -17.011 14.486 1.00 82.62 981 LYS A CA 1
ATOM 7901 C C . LYS A 1 981 ? 16.250 -16.803 13.205 1.00 82.62 981 LYS A C 1
ATOM 7903 O O . LYS A 1 981 ? 15.931 -17.788 12.537 1.00 82.62 981 LYS A O 1
ATOM 7908 N N . ASN A 1 982 ? 15.935 -15.558 12.848 1.00 79.31 982 ASN A N 1
ATOM 7909 C CA . ASN A 1 982 ? 15.126 -15.256 11.667 1.00 79.31 982 ASN A CA 1
ATOM 7910 C C . ASN A 1 982 ? 15.931 -15.532 10.399 1.00 79.31 982 ASN A C 1
ATOM 7912 O O . ASN A 1 982 ? 15.465 -16.279 9.540 1.00 79.31 982 ASN A O 1
ATOM 7916 N N . LYS A 1 983 ? 17.183 -15.058 10.328 1.00 83.31 983 LYS A N 1
ATOM 7917 C CA . LYS A 1 983 ? 18.073 -15.382 9.199 1.00 83.31 983 LYS A CA 1
ATOM 7918 C C . LYS A 1 983 ? 18.356 -16.873 9.083 1.00 83.31 983 LYS A C 1
ATOM 7920 O O . LYS A 1 983 ? 18.422 -17.381 7.974 1.00 83.31 983 LYS A O 1
ATOM 7925 N N . LEU A 1 984 ? 18.480 -17.597 10.197 1.00 86.62 984 LEU A N 1
ATOM 7926 C CA . LEU A 1 984 ? 18.619 -19.058 10.162 1.00 86.62 984 LEU A CA 1
ATOM 7927 C C . LEU A 1 984 ? 17.367 -19.777 9.657 1.00 86.62 984 LEU A C 1
ATOM 7929 O O . LEU A 1 984 ? 17.484 -20.866 9.099 1.00 86.62 984 LEU A O 1
ATOM 7933 N N . THR A 1 985 ? 16.183 -19.226 9.914 1.00 86.75 985 THR A N 1
ATOM 7934 C CA . THR A 1 985 ? 14.916 -19.796 9.439 1.00 86.75 985 THR A CA 1
ATOM 7935 C C . THR A 1 985 ? 14.765 -19.545 7.941 1.00 86.75 985 THR A C 1
ATOM 7937 O O . THR A 1 985 ? 14.550 -20.490 7.192 1.00 86.75 985 THR A O 1
ATOM 7940 N N . GLU A 1 986 ? 15.021 -18.313 7.497 1.00 88.31 986 GLU A N 1
ATOM 7941 C CA . GLU A 1 986 ? 15.089 -17.950 6.077 1.00 88.31 986 GLU A CA 1
ATOM 7942 C C . GLU A 1 986 ? 16.099 -18.823 5.318 1.00 88.31 986 GLU A C 1
ATOM 7944 O O . GLU A 1 986 ? 15.786 -19.411 4.287 1.00 88.31 986 GLU A O 1
ATOM 7949 N N . LEU A 1 987 ? 17.304 -18.987 5.871 1.00 91.00 987 LEU A N 1
ATOM 7950 C CA . LEU A 1 987 ? 18.354 -19.798 5.263 1.00 91.00 987 LEU A CA 1
ATOM 7951 C C . LEU A 1 987 ? 17.946 -21.271 5.124 1.00 91.00 987 LEU A C 1
ATOM 7953 O O . LEU A 1 987 ? 18.272 -21.901 4.121 1.00 91.00 987 LEU A O 1
ATOM 7957 N N . ARG A 1 988 ? 17.207 -21.814 6.102 1.00 91.06 988 ARG A N 1
ATOM 7958 C CA . ARG A 1 988 ? 16.650 -23.172 6.021 1.00 91.06 988 ARG A CA 1
ATOM 7959 C C . ARG A 1 988 ? 15.608 -23.295 4.915 1.00 91.06 988 ARG A C 1
ATOM 7961 O O . ARG A 1 988 ? 15.639 -24.282 4.189 1.00 91.06 988 ARG A O 1
ATOM 7968 N N . HIS A 1 989 ? 14.714 -22.320 4.776 1.00 92.06 989 HIS A N 1
ATOM 7969 C CA . HIS A 1 989 ? 13.713 -22.319 3.708 1.00 92.06 989 HIS A CA 1
ATOM 7970 C C . HIS A 1 989 ? 14.366 -22.236 2.321 1.00 92.06 989 HIS A C 1
ATOM 7972 O O . HIS A 1 989 ? 14.041 -23.029 1.440 1.00 92.06 989 HIS A O 1
ATOM 7978 N N . ILE A 1 990 ? 15.349 -21.346 2.146 1.00 92.81 990 ILE A N 1
ATOM 7979 C CA . ILE A 1 990 ? 16.150 -21.229 0.916 1.00 92.81 990 ILE A CA 1
ATOM 7980 C C . ILE A 1 990 ? 16.849 -22.555 0.587 1.00 92.81 990 ILE A C 1
ATOM 7982 O O . ILE A 1 990 ? 16.818 -23.003 -0.558 1.00 92.81 990 ILE A O 1
ATOM 7986 N N . GLU A 1 991 ? 17.459 -23.205 1.582 1.00 93.56 991 GLU A N 1
ATOM 7987 C CA . GLU A 1 991 ? 18.126 -24.497 1.398 1.00 93.56 991 GLU A CA 1
ATOM 7988 C C . GLU A 1 991 ? 17.146 -25.600 0.975 1.00 93.56 991 GLU A C 1
ATOM 7990 O O . GLU A 1 991 ? 17.466 -26.377 0.077 1.00 93.56 991 GLU A O 1
ATOM 7995 N N . GLN A 1 992 ? 15.948 -25.642 1.569 1.00 94.00 992 GLN A N 1
ATOM 7996 C CA . GLN A 1 992 ? 14.900 -26.591 1.187 1.00 94.00 992 GLN A CA 1
ATOM 7997 C C . GLN A 1 992 ? 14.448 -26.377 -0.259 1.00 94.00 992 GLN A C 1
ATOM 7999 O O . GLN A 1 992 ? 14.393 -27.344 -1.017 1.00 94.00 992 GLN A O 1
ATOM 8004 N N . VAL A 1 993 ? 14.178 -25.134 -0.670 1.00 94.62 993 VAL A N 1
ATOM 8005 C CA . VAL A 1 993 ? 13.801 -24.828 -2.060 1.00 94.62 993 VAL A CA 1
ATOM 8006 C C . VAL A 1 993 ? 14.911 -25.236 -3.031 1.00 94.62 993 VAL A C 1
ATOM 8008 O O . VAL A 1 993 ? 14.638 -25.880 -4.044 1.00 94.62 993 VAL A O 1
ATOM 8011 N N . ALA A 1 994 ? 16.167 -24.910 -2.710 1.00 94.31 994 ALA A N 1
ATOM 8012 C CA . ALA A 1 994 ? 17.322 -25.284 -3.521 1.00 94.31 994 ALA A CA 1
ATOM 8013 C C . ALA A 1 994 ? 17.444 -26.809 -3.677 1.00 94.31 994 ALA A C 1
ATOM 8015 O O . ALA A 1 994 ? 17.642 -27.315 -4.779 1.00 94.31 994 ALA A O 1
ATOM 8016 N N . GLU A 1 995 ? 17.294 -27.561 -2.587 1.00 93.12 995 GLU A N 1
ATOM 8017 C CA . GLU A 1 995 ? 17.383 -29.020 -2.608 1.00 93.12 995 GLU A CA 1
ATOM 8018 C C . GLU A 1 995 ? 16.288 -29.656 -3.472 1.00 93.12 995 GLU A C 1
ATOM 8020 O O . GLU A 1 995 ? 16.595 -30.440 -4.373 1.00 93.12 995 GLU A O 1
ATOM 8025 N N . HIS A 1 996 ? 15.026 -29.284 -3.251 1.00 92.56 996 HIS A N 1
ATOM 8026 C CA . HIS A 1 996 ? 13.896 -29.868 -3.976 1.00 92.56 996 HIS A CA 1
ATOM 8027 C C . HIS A 1 996 ? 13.935 -29.514 -5.467 1.00 92.56 996 HIS A C 1
ATOM 8029 O O . HIS A 1 996 ? 13.764 -30.399 -6.306 1.00 92.56 996 HIS A O 1
ATOM 8035 N N . ASN A 1 997 ? 14.252 -28.263 -5.815 1.00 93.25 997 ASN A N 1
ATOM 8036 C CA . ASN A 1 997 ? 14.397 -27.857 -7.215 1.00 93.25 997 ASN A CA 1
ATOM 8037 C C . ASN A 1 997 ? 15.607 -28.514 -7.888 1.00 93.25 997 ASN A C 1
ATOM 8039 O O . ASN A 1 997 ? 15.522 -28.909 -9.048 1.00 93.25 997 ASN A O 1
ATOM 8043 N N . GLY A 1 998 ? 16.712 -28.710 -7.162 1.00 90.12 998 GLY A N 1
ATOM 8044 C CA . GLY A 1 998 ? 17.858 -29.470 -7.658 1.00 90.12 998 GLY A CA 1
ATOM 8045 C C . GLY A 1 998 ? 17.513 -30.935 -7.952 1.00 90.12 998 GLY A C 1
ATOM 8046 O O . GLY A 1 998 ? 17.982 -31.493 -8.946 1.00 90.12 998 GLY A O 1
ATOM 8047 N N . ILE A 1 999 ? 16.672 -31.567 -7.128 1.00 89.38 999 ILE A N 1
ATOM 8048 C CA . ILE A 1 999 ? 16.167 -32.929 -7.370 1.00 89.38 999 ILE A CA 1
ATOM 8049 C C . ILE A 1 999 ? 15.223 -32.948 -8.578 1.00 89.38 999 ILE A C 1
ATOM 8051 O O . ILE A 1 999 ? 15.404 -33.787 -9.463 1.00 89.38 999 ILE A O 1
ATOM 8055 N N . ALA A 1 1000 ? 14.267 -32.017 -8.641 1.00 88.44 1000 ALA A N 1
ATOM 8056 C CA . ALA A 1 1000 ? 13.316 -31.898 -9.744 1.00 88.44 1000 ALA A CA 1
ATOM 8057 C C . ALA A 1 1000 ? 14.031 -31.693 -11.088 1.00 88.44 1000 ALA A C 1
ATOM 8059 O O . ALA A 1 1000 ? 13.746 -32.414 -12.041 1.00 88.44 1000 ALA A O 1
ATOM 8060 N N . LEU A 1 1001 ? 15.028 -30.805 -11.141 1.00 87.69 1001 LEU A N 1
ATOM 8061 C CA . LEU A 1 1001 ? 15.847 -30.561 -12.331 1.00 87.69 1001 LEU A CA 1
ATOM 8062 C C . LEU A 1 1001 ? 16.526 -31.847 -12.834 1.00 87.69 1001 LEU A C 1
ATOM 8064 O O . LEU A 1 1001 ? 16.434 -32.191 -14.012 1.00 87.69 1001 LEU A O 1
ATOM 8068 N N . ASN A 1 1002 ? 17.157 -32.599 -11.926 1.00 85.88 1002 ASN A N 1
ATOM 8069 C CA . ASN A 1 1002 ? 17.810 -33.867 -12.260 1.00 85.88 1002 ASN A CA 1
ATOM 8070 C C . ASN A 1 1002 ? 16.822 -34.972 -12.663 1.00 85.88 1002 ASN A C 1
ATOM 8072 O O . ASN A 1 1002 ? 17.222 -35.929 -13.327 1.00 85.88 1002 ASN A O 1
ATOM 8076 N N . LEU A 1 1003 ? 15.575 -34.911 -12.193 1.00 84.38 1003 LEU A N 1
ATOM 8077 C CA . LEU A 1 1003 ? 14.529 -35.870 -12.537 1.00 84.38 1003 LEU A CA 1
ATOM 8078 C C . LEU A 1 1003 ? 13.969 -35.582 -13.933 1.00 84.38 1003 LEU A C 1
ATOM 8080 O O . LEU A 1 1003 ? 13.917 -36.495 -14.751 1.00 84.38 1003 LEU A O 1
ATOM 8084 N N . VAL A 1 1004 ? 13.607 -34.326 -14.210 1.00 80.81 1004 VAL A N 1
ATOM 8085 C CA . VAL A 1 1004 ? 13.034 -33.906 -15.498 1.00 80.81 1004 VAL A CA 1
ATOM 8086 C C . VAL A 1 1004 ? 14.022 -34.158 -16.636 1.00 80.81 1004 VAL A C 1
ATOM 8088 O O . VAL A 1 1004 ? 13.657 -34.793 -17.620 1.00 80.81 1004 VAL A O 1
ATOM 8091 N N . SER A 1 1005 ? 15.292 -33.782 -16.467 1.00 78.12 1005 SER A N 1
ATOM 8092 C CA . SER A 1 1005 ? 16.298 -34.021 -17.506 1.00 78.12 1005 SER A CA 1
ATOM 8093 C C . SER A 1 1005 ? 16.569 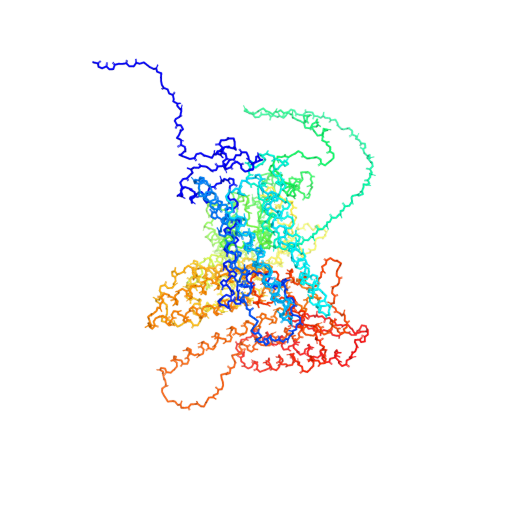-35.509 -17.762 1.00 78.12 1005 SER A C 1
ATOM 8095 O O . SER A 1 1005 ? 16.655 -35.926 -18.913 1.00 78.12 1005 SER A O 1
ATOM 8097 N N . ARG A 1 1006 ? 16.649 -36.347 -16.714 1.00 76.38 1006 ARG A N 1
ATOM 8098 C CA . ARG A 1 1006 ? 16.878 -37.796 -16.890 1.00 76.38 1006 ARG A CA 1
ATOM 8099 C C . ARG A 1 1006 ? 15.768 -38.491 -17.670 1.00 76.38 1006 ARG A C 1
ATOM 8101 O O . ARG A 1 1006 ? 16.004 -39.561 -18.221 1.00 76.38 1006 ARG A O 1
ATOM 8108 N N . LEU A 1 1007 ? 14.571 -37.915 -17.674 1.00 67.81 1007 LEU A N 1
ATOM 8109 C CA . LEU A 1 1007 ? 13.414 -38.481 -18.350 1.00 67.81 1007 LEU A CA 1
ATOM 8110 C C . LEU A 1 1007 ? 13.337 -38.054 -19.827 1.00 67.81 1007 LEU A C 1
ATOM 8112 O O . LEU A 1 1007 ? 12.649 -38.736 -20.578 1.00 67.81 1007 LEU A O 1
ATOM 8116 N N . GLY A 1 1008 ? 14.105 -37.037 -20.261 1.00 58.25 1008 GLY A N 1
ATOM 8117 C CA . GLY A 1 1008 ? 14.430 -36.671 -21.658 1.00 58.25 1008 GLY A CA 1
ATOM 8118 C C . GLY A 1 1008 ? 13.269 -36.159 -22.526 1.00 58.25 1008 GLY A C 1
ATOM 8119 O O . GLY A 1 1008 ? 13.411 -35.218 -23.294 1.00 58.25 1008 GLY A O 1
ATOM 8120 N N . SER A 1 1009 ? 12.090 -36.744 -22.370 1.00 56.34 1009 SER A N 1
ATOM 8121 C CA . SER A 1 1009 ? 10.796 -36.272 -22.841 1.00 56.34 1009 SER A CA 1
ATOM 8122 C C . SER A 1 1009 ? 9.844 -36.483 -21.675 1.00 56.34 1009 SER A C 1
ATOM 8124 O O . SER A 1 1009 ? 9.811 -37.599 -21.153 1.00 56.34 1009 SER A O 1
ATOM 8126 N N . LEU A 1 1010 ? 9.094 -35.465 -21.238 1.00 55.91 1010 LEU A N 1
ATOM 8127 C CA . LEU A 1 1010 ? 8.011 -35.684 -20.278 1.00 55.91 1010 LEU A CA 1
ATOM 8128 C C . LEU A 1 1010 ? 7.142 -36.827 -20.822 1.00 55.91 1010 LEU A C 1
ATOM 8130 O O . LEU A 1 1010 ? 6.434 -36.648 -21.812 1.00 55.91 1010 LEU A O 1
ATOM 8134 N N . ASP A 1 1011 ? 7.237 -38.013 -20.204 1.00 59.25 1011 ASP A N 1
ATOM 8135 C CA . ASP A 1 1011 ? 6.198 -39.037 -20.288 1.00 59.25 1011 ASP A CA 1
ATOM 8136 C C . ASP A 1 1011 ? 4.875 -38.261 -20.154 1.00 59.25 1011 ASP A C 1
ATOM 8138 O O . ASP A 1 1011 ? 4.778 -37.444 -19.237 1.00 59.25 1011 ASP A O 1
ATOM 8142 N N . PRO A 1 1012 ? 3.892 -38.399 -21.059 1.00 61.72 1012 PRO A N 1
ATOM 8143 C CA . PRO A 1 1012 ? 2.649 -37.627 -20.993 1.00 61.72 1012 PRO A CA 1
ATOM 8144 C C . PRO A 1 1012 ? 1.906 -37.797 -19.657 1.00 61.72 1012 PRO A C 1
ATOM 8146 O O . PRO A 1 1012 ? 1.015 -37.006 -19.345 1.00 61.72 1012 PRO A O 1
ATOM 8149 N N . SER A 1 1013 ? 2.293 -38.789 -18.845 1.00 61.03 1013 SER A N 1
ATOM 8150 C CA . SER A 1 1013 ? 1.868 -38.924 -17.455 1.00 61.03 1013 SER A CA 1
ATOM 8151 C C . SER A 1 1013 ? 2.565 -37.987 -16.452 1.00 61.03 1013 SER A C 1
ATOM 8153 O O . SER A 1 1013 ? 2.151 -37.930 -15.308 1.00 61.03 1013 SER A O 1
ATOM 8155 N N . LEU A 1 1014 ? 3.607 -37.230 -16.786 1.00 70.19 1014 LEU A N 1
ATOM 8156 C CA . LEU A 1 1014 ? 4.318 -36.362 -15.839 1.00 70.19 1014 LEU A CA 1
ATOM 8157 C C . LEU A 1 1014 ? 3.824 -34.919 -15.934 1.00 70.19 1014 LEU A C 1
ATOM 8159 O O . LEU A 1 1014 ? 3.963 -34.257 -16.960 1.00 70.19 1014 LEU A O 1
ATOM 8163 N N . LYS A 1 1015 ? 3.291 -34.404 -14.825 1.00 80.12 1015 LYS A N 1
ATOM 8164 C CA . LYS A 1 1015 ? 2.912 -32.997 -14.669 1.00 80.12 1015 LYS A CA 1
ATOM 8165 C C . LYS A 1 1015 ? 3.885 -32.306 -13.724 1.00 80.12 1015 LYS A C 1
ATOM 8167 O O . LYS A 1 1015 ? 4.107 -32.771 -12.605 1.00 80.12 1015 LYS A O 1
ATOM 8172 N N . VAL A 1 1016 ? 4.440 -31.185 -14.178 1.00 86.69 1016 VAL A N 1
ATOM 8173 C CA . VAL A 1 1016 ? 5.251 -30.285 -13.352 1.00 86.69 1016 VAL A CA 1
ATOM 8174 C C . VAL A 1 1016 ? 4.366 -29.135 -12.889 1.00 86.69 1016 VAL A C 1
ATOM 8176 O O . VAL A 1 1016 ? 3.737 -28.472 -13.712 1.00 86.69 1016 VAL A O 1
ATOM 8179 N N . SER A 1 1017 ? 4.314 -28.897 -11.584 1.00 89.44 1017 SER A N 1
ATOM 8180 C CA . SER A 1 1017 ? 3.659 -27.737 -10.974 1.00 89.44 1017 SER A CA 1
ATOM 8181 C C . SER A 1 1017 ? 4.630 -26.998 -10.059 1.00 89.44 1017 SER A C 1
ATOM 8183 O O . SER A 1 1017 ? 5.638 -27.552 -9.629 1.00 89.44 1017 SER A O 1
ATOM 8185 N N . PHE A 1 1018 ? 4.329 -25.739 -9.761 1.00 91.38 1018 PHE A N 1
ATOM 8186 C CA . PHE A 1 1018 ? 5.127 -24.896 -8.877 1.00 91.38 1018 PHE A CA 1
ATOM 8187 C C . PHE A 1 1018 ? 4.318 -24.603 -7.614 1.00 91.38 1018 PHE A C 1
ATOM 8189 O O . PHE A 1 1018 ? 3.243 -24.018 -7.701 1.00 91.38 1018 PHE A O 1
ATOM 8196 N N . GLU A 1 1019 ? 4.811 -25.050 -6.459 1.00 92.62 1019 GLU A N 1
ATOM 8197 C CA . GLU A 1 1019 ? 4.141 -24.923 -5.156 1.00 92.62 1019 GLU A CA 1
ATOM 8198 C C . GLU A 1 1019 ? 5.017 -24.108 -4.179 1.00 92.62 1019 GLU A C 1
ATOM 8200 O O . GLU A 1 1019 ? 6.245 -24.199 -4.210 1.00 92.62 1019 GLU A O 1
ATOM 8205 N N . PHE A 1 1020 ? 4.413 -23.324 -3.280 1.00 92.56 1020 PHE A N 1
ATOM 8206 C CA . PHE A 1 1020 ? 5.117 -22.437 -2.328 1.00 92.56 1020 PHE A CA 1
ATOM 8207 C C . PHE A 1 1020 ? 5.221 -23.040 -0.914 1.00 92.56 1020 PHE A C 1
ATOM 8209 O O . PHE A 1 1020 ? 5.081 -22.352 0.092 1.00 92.56 1020 PHE A O 1
ATOM 8216 N N . ASN A 1 1021 ? 5.476 -24.349 -0.825 1.00 89.94 1021 ASN A N 1
ATOM 8217 C CA . ASN A 1 1021 ? 5.423 -25.099 0.441 1.00 89.94 1021 ASN A CA 1
ATOM 8218 C C . ASN A 1 1021 ? 6.555 -24.744 1.421 1.00 89.94 1021 ASN A C 1
ATOM 8220 O O . ASN A 1 1021 ? 6.381 -24.834 2.633 1.00 89.94 1021 ASN A O 1
ATOM 8224 N N . HIS A 1 1022 ? 7.726 -24.376 0.895 1.00 90.31 1022 HIS A N 1
ATOM 8225 C CA . HIS A 1 1022 ? 8.925 -24.106 1.697 1.00 90.31 1022 HIS A CA 1
ATOM 8226 C C . HIS A 1 1022 ? 9.241 -22.616 1.830 1.00 90.31 1022 HIS A C 1
ATOM 8228 O O . HIS A 1 1022 ? 9.890 -22.220 2.792 1.00 90.31 1022 HIS A O 1
ATOM 8234 N N . HIS A 1 1023 ? 8.814 -21.792 0.870 1.00 92.44 1023 HIS A N 1
ATOM 8235 C CA . HIS A 1 1023 ? 9.133 -20.368 0.819 1.00 92.44 1023 HIS A CA 1
ATOM 8236 C C . HIS A 1 1023 ? 7.961 -19.576 0.238 1.00 92.44 1023 HIS A C 1
ATOM 8238 O O . HIS A 1 1023 ? 7.423 -19.998 -0.783 1.00 92.44 1023 HIS A O 1
ATOM 8244 N N . PRO A 1 1024 ? 7.619 -18.395 0.789 1.00 86.88 1024 PRO A N 1
ATOM 8245 C CA . PRO A 1 1024 ? 6.457 -17.619 0.341 1.00 86.88 1024 PRO A CA 1
ATOM 8246 C C . PRO A 1 1024 ? 6.564 -17.066 -1.088 1.00 86.88 1024 PRO A C 1
ATOM 8248 O O . PRO A 1 1024 ? 5.570 -16.632 -1.649 1.00 86.88 1024 PRO A O 1
ATOM 8251 N N . HIS A 1 1025 ? 7.763 -17.039 -1.676 1.00 91.19 1025 HIS A N 1
ATOM 8252 C CA . HIS A 1 1025 ? 7.980 -16.429 -2.996 1.00 91.19 1025 HIS A CA 1
ATOM 8253 C C . HIS A 1 1025 ? 8.988 -17.142 -3.899 1.00 91.19 1025 HIS A C 1
ATOM 8255 O O . HIS A 1 1025 ? 9.103 -16.782 -5.067 1.00 91.19 1025 HIS A O 1
ATOM 8261 N N . PHE A 1 1026 ? 9.704 -18.160 -3.415 1.00 94.81 1026 PHE A N 1
ATOM 8262 C CA . PHE A 1 1026 ? 10.517 -19.019 -4.278 1.00 94.81 1026 PHE A CA 1
ATOM 8263 C C . PHE A 1 1026 ? 9.811 -20.360 -4.415 1.00 94.81 1026 PHE A C 1
ATOM 8265 O O . PHE A 1 1026 ? 9.700 -21.113 -3.447 1.00 94.81 1026 PHE A O 1
ATOM 8272 N N . ALA A 1 1027 ? 9.304 -20.634 -5.611 1.00 94.19 1027 ALA A N 1
ATOM 8273 C CA . ALA A 1 1027 ? 8.530 -21.830 -5.863 1.00 94.19 1027 ALA A CA 1
ATOM 8274 C C . ALA A 1 1027 ? 9.394 -23.096 -5.798 1.00 94.19 1027 ALA A C 1
ATOM 8276 O O . ALA A 1 1027 ? 10.577 -23.106 -6.149 1.00 94.19 1027 ALA A O 1
ATOM 8277 N N . THR A 1 1028 ? 8.767 -24.187 -5.380 1.00 94.12 1028 THR A N 1
ATOM 8278 C CA . THR A 1 1028 ? 9.309 -25.540 -5.447 1.00 94.12 1028 THR A CA 1
ATOM 8279 C C . THR A 1 1028 ? 8.635 -26.283 -6.593 1.00 94.12 1028 THR A C 1
ATOM 8281 O O . THR A 1 1028 ? 7.409 -26.372 -6.645 1.00 94.12 1028 THR A O 1
ATOM 8284 N N . ALA A 1 1029 ? 9.427 -26.805 -7.525 1.00 91.12 1029 ALA A N 1
ATOM 8285 C CA . ALA A 1 1029 ? 8.951 -27.630 -8.619 1.00 91.12 1029 ALA A CA 1
ATOM 8286 C C . ALA A 1 1029 ? 8.560 -29.012 -8.093 1.00 91.12 1029 ALA A C 1
ATOM 8288 O O . ALA A 1 1029 ? 9.375 -29.746 -7.531 1.00 91.12 1029 ALA A O 1
ATOM 8289 N N . VAL A 1 1030 ? 7.301 -29.370 -8.305 1.00 88.88 1030 VAL A N 1
ATOM 8290 C CA . VAL A 1 1030 ? 6.720 -30.646 -7.915 1.00 88.88 1030 VAL A CA 1
ATOM 8291 C C . VAL A 1 1030 ? 6.423 -31.434 -9.180 1.00 88.88 1030 VAL A C 1
ATOM 8293 O O . VAL A 1 1030 ? 5.630 -31.017 -10.021 1.00 88.88 1030 VAL A O 1
ATOM 8296 N N . VAL A 1 1031 ? 7.089 -32.579 -9.321 1.00 85.25 1031 VAL A N 1
ATOM 8297 C CA . VAL A 1 1031 ? 6.929 -33.487 -10.461 1.00 85.25 1031 VAL A CA 1
ATOM 8298 C C . VAL A 1 1031 ? 6.054 -34.652 -10.011 1.00 85.25 1031 VAL A C 1
ATOM 8300 O O . VAL A 1 1031 ? 6.488 -35.487 -9.216 1.00 85.25 1031 VAL A O 1
ATOM 8303 N N . LYS A 1 1032 ? 4.808 -34.698 -10.486 1.00 82.50 1032 LYS A N 1
ATOM 8304 C CA . LYS A 1 1032 ? 3.839 -35.759 -10.169 1.00 82.50 1032 LYS A CA 1
ATOM 8305 C C . LYS A 1 1032 ? 3.586 -36.616 -11.402 1.00 82.50 1032 LYS A C 1
ATOM 8307 O O . LYS A 1 1032 ? 3.468 -36.094 -12.508 1.00 82.50 1032 LYS A O 1
ATOM 8312 N N . ARG A 1 1033 ? 3.469 -37.928 -11.194 1.00 74.12 1033 ARG A N 1
ATOM 8313 C CA . ARG A 1 1033 ? 2.909 -38.842 -12.193 1.00 74.12 1033 ARG A CA 1
ATOM 8314 C C . ARG A 1 1033 ? 1.382 -38.808 -12.064 1.00 74.12 1033 ARG A C 1
ATOM 8316 O O . ARG A 1 1033 ? 0.884 -38.887 -10.944 1.00 74.12 1033 ARG A O 1
ATOM 8323 N N . SER A 1 1034 ? 0.693 -38.594 -13.179 1.00 59.88 1034 SER A N 1
ATOM 8324 C CA . SER A 1 1034 ? -0.754 -38.438 -13.330 1.00 59.88 1034 SER A CA 1
ATOM 8325 C C . SER A 1 1034 ? -1.504 -39.704 -12.984 1.00 59.88 1034 SER A C 1
ATOM 8327 O O . SER A 1 1034 ? -1.018 -40.773 -13.431 1.00 59.88 1034 SER A O 1
#

Sequence (1034 aa):
MDETEFLNSSPTEKKGRNKFPLLRYEELPEYMKDNEYILNYYRAEWSLNHAFVSLFLCHNESLNIWTHVIGFVAFLILTVANLTEFYQVADFINLSKWVFPSDTGTPPALIDTPRWPLFIFLCGSMFCFVSSSLCHLFSCHSQHLNCLLSQLDYVGIAVMIITSFFPPIYYLFQCDTIWQYVYLTTISILGILAVIILLSPKRTRGKYRFIRTIIFVAMGLFGVIPMIHATIVNWNVPQRNITLGFESAMAFSYLIGAMFYATRVPEKWKPGCSKNTQAAFDTQRFAASSFVIVEMEENINNGVEEQESENHEQTSVPVLNPSIPSGEQTVWADVASLLDSACNDLQDGELIHGDNFNLFAAMSALEIMDPKMDSGIVCRYYSVDEAIEDGAAPIPLSFNKTVDVHCMIDVMDHMLSCEATWHKGHSLAQTIFSCIYLLRPDRTPSHALLHSYCTVIRSTCNAVISAVSDSRTHEEEDLFTITSGLPLKRDGDEKCLSMLNVLEETISRQLHACKAPSHKKRSIEDIEPLQTNLDLEEGYCKAVLCRLRFRKHFYHVLLCLRRPQGRGLELARKHIASCLLELDSILKTEEFLRANNRNGMWEDGMESEDSTTASGCQPIGFDSTLNSRLSAPTPPRAIKVFCWKKAVEYFQKLLHDLDIVCSHPIDPLHEGALRFVVEFQKLQPDLVARSHLQLLLVQDGKLFGRDPIFTMICKAAAIPELAKNLDIQKNESFVHLCQLAITLLKILCTNAAWQRRQLGKVLQDWRIIHMQLEIALRKEFEESSSTSLDENLCMKIYKNILNWVEEQTYWIAFRFLILGFELELYAPSEYCMVYWYIYVILIKLGEKMHLRMITNSETAKRKGKKKRESMKDVAREPAIPPAVLLLQCQIYLAEGLTLMISALRNEHGVFQCRGPFNSEQERFIQHFELLQKACIPDHVSYYTFRDYTAHSQFDTLIMCNYFKEAQRIAKELRGSFVNDKNKLTELRHIEQVAEHNGIALNLVSRLGSLDPSLKVSFEFNHHPHFATAVVKRS

pLDDT: mean 78.62, std 18.85, range [23.39, 98.44]

Organism: Lactuca saligna (NCBI:txid75948)

Foldseek 3Di:
DDDDDDDDDDDDDDDDDDPFDWDFLVPDDPLPNQDPLATTFHFAQDALVVLVVCCPPDGPLNCQQVLLVVQLVVLVLVLCCVVVVVPPVCVVPVPVVPQDPDPDPDDDDCPVDPCVLVVQLSVLSNQLSVLRNCLSSCLRHDSVSNLVSLLSNLLSLLSNLLSVCRVVLCVLCVVPVVSSCVLNVVLVVLSVVLSVVSNDSVCSGSVNQVVSLCSSLVSLCSLVVVLVVSCVVCVPPPCNVSVNVLSVLVNVLSVVLSVCSVVVPPSVVRRPPPPDVPVVCVSVCSNSVSNDDDDDDDDDDDDDDDDDDDDDDDDDDDDDDDDDDDDPPDDDDDCVVVVVVVVVVDDPPDDDDDPPDDVVVVVLDADPPDQQQDLCPPFPAQALVRCVVVVLFDVQPDPALVVSLLLLQQLLLQLLLLVLLQLQADDPCLGNVLFSCLQCVVRCPVPLLSNLSSLLSLLLLVLLLVLLVVLVFPCRGQGPSDCLPRCSDDPPSVCSLVSLVVVLVLLVVVLVLLPDPPVPVVVPPPRDQSGDDSVCRNLSSLLSNLSSLLSSLSSLLSVLLLPVPDCSLVSNLVSLVSNLVSLVSNLVSLVVLLVPPPPDDDPPDDPQQLASGSNSDDHGRGDSSNCSVSDDSGTDDDRRGHHSVVSSVSSNLQSVLSNLLSVDDQDLAPVSLLVSLLVSVVSVHGSSSLSSSLCCQADPCAGSVPHHLLNNLCVHLLADPVLPPDPVCPPPLSVLVSVLSSVLSSLSSHHLVSVLVVLLQCLLVLLVSLVVLVVVLVVLVVVDPDDDPVSVSVNSSSVSSSLVSQLVSLVSVLSSLLSCLVVVVDDLLCLLLSLVLNLVSLVSNLVSVQVSVVSNVVVVVVVCVVPDDDDDDDDDDDDRDLVSLLSLLSSLLSVLSNLVSLQCCQQPVPSDDDDPPDDPQRVSCVVCVSCVSSCVPPPDGPVVSCVVSVPRHLVVCLVVVSLVVSLVSLVVSCVVCVVPVVSVLVSVLSNVQSVQSSVVSVVVVVVVHPPPQWDWDWDCPSHSRRTGIDIDGD

Secondary structure (DSSP, 8-state):
--------------PPPPSSPPBPGGGS-TTT---TT--S-B--S--HHHHHHGGGS--TTHHHHHHHHHHHHHHHHHHHHHHTT-TTTTTTSTTHHHH------SPPP------HHHHHHHHHHHHHHHHHHHHHHHTTS-HHHHHHHHHHHHHHHHHHHHHHTHHHHHHHTTT-HHHHHHHHHHHHHHHHHHHHHHT-TTSSSGGGHHHHHHHHHHHHHTTHHHHHHHHHHTTT-TTHHHHHHHHHHHHHHHHHHHHHHHHTTTTTTSTT--SSTTTHHHHHHHHHHTTS-----------------------------PPPPPPTT------HHHHHHHHHTPPTT-----TT--HHHHTTPPPTT-TTT-TTTS-S-SSHHHHHHTTSS-SSS-SSHHHHHHHHHHHHHHHHHHHHHHHTT--TTTTGGGBHHHH-GGGGGGSHHHHHHHHHHHHHHHHHHHHHHHHT--TTTT-----TT-----TTGGGHHHHHHHHHHHHHHHHHHHHS-GGGGGG--S---SSS-TTTHHHHHHHHHHHHHHHHHHHHHHHHHHS-TTTHHHHHHHHHHHHHHHHHHHHHTHHHHHHT-TT----TT--TTS-SSTTSPPPSSB-SSTTGGGS-S-PPPP--PPPHHHHHHHHHHHHHHHHHHHHS---SSHHHHHHHHHHHHTT---HHHHHHHHHHHEETTEETTTEEHHHHHHHHTT--GGGGGSGGGGSHHHHHHHHHHHHHHHHHTS-HHHHHHHHHHHHHHHHHHHHHHHHHHHHHHHH--S--HHHHHHHHHHHHHHHHHHHHHHHHHHHHHHHHHHTT---TTTHHHHHHHHHHHHHHHHHHHHHHHHHHHHHHHHHHHTT-----------PPPHHHHHHHHHHHHHHHHHHHHHHHHHHH-TT----SS--HHHHHHHHHHHHHHTTSSTT--HHHHHHHHTT--HHHHHHT-HHHHHHHHHHHHGGG-TT-HHHHHHHHHHHHHHHHHHHHHHHHHHHSS--TTEEEEEE-SS-SSS-EEEEEE-